Protein AF-0000000072073259 (afdb_homodimer)

Solvent-accessible surface area (backbone atoms only — not comparable to full-atom values): 52292 Å² total; per-residue (Å²): 137,80,74,68,59,47,66,44,43,70,88,57,55,62,65,59,50,74,45,76,79,72,87,56,76,59,46,38,50,50,26,31,32,35,21,51,29,89,56,28,38,50,40,67,50,37,30,49,29,45,74,35,46,39,21,28,41,31,43,58,53,72,82,46,55,69,67,60,49,49,53,36,48,52,26,44,55,52,18,26,63,74,62,72,47,80,62,23,41,28,44,31,45,52,28,70,72,44,51,45,52,46,86,82,47,62,71,33,61,39,49,51,76,38,62,32,31,40,25,38,54,64,85,44,70,56,47,58,53,30,40,11,24,87,48,78,59,52,31,76,69,55,51,65,72,37,63,39,39,39,23,37,54,75,80,67,57,62,42,53,31,31,35,46,28,35,31,64,42,62,55,82,56,28,31,35,24,40,26,68,38,52,20,44,38,48,52,68,34,37,47,49,50,84,73,55,63,78,78,44,60,49,72,29,71,67,39,50,49,45,42,58,44,59,32,33,74,65,62,42,44,31,35,37,38,34,60,28,41,38,46,64,55,56,52,51,50,52,53,52,30,50,76,43,73,37,75,77,42,37,41,26,39,22,40,30,36,72,51,14,57,73,31,35,70,57,28,58,71,70,34,61,25,38,30,44,31,45,58,53,31,46,68,74,36,60,64,48,31,49,47,53,43,52,54,27,52,34,44,52,28,45,65,70,44,33,36,32,28,42,36,64,45,48,62,56,21,27,82,20,87,56,59,43,67,23,22,35,32,30,47,24,47,43,46,54,60,52,42,12,24,41,38,38,51,59,27,20,18,64,10,80,36,30,48,54,48,45,38,52,54,26,45,19,37,34,47,30,57,74,37,38,26,46,65,51,54,33,50,50,43,50,60,69,70,39,84,86,58,56,69,63,57,48,45,32,48,47,42,41,51,48,31,60,75,66,59,29,54,34,34,40,29,55,25,60,72,40,59,59,47,45,52,36,40,42,47,49,52,94,40,49,29,39,28,36,28,44,42,43,79,43,70,49,102,84,51,76,44,76,45,30,66,65,35,36,35,54,37,35,57,35,35,27,42,44,62,38,83,45,65,60,86,37,63,75,51,72,73,60,22,51,51,50,44,48,49,52,52,50,51,49,32,39,75,50,63,62,48,52,70,68,32,32,32,28,37,38,38,68,58,88,95,36,70,45,69,48,79,42,66,39,78,118,136,81,74,71,59,46,66,45,43,71,87,58,56,62,65,59,50,73,44,76,79,70,86,55,75,59,48,37,51,50,25,31,30,35,21,50,30,90,56,27,38,49,42,67,50,38,29,48,29,45,75,34,44,38,20,28,41,31,45,57,54,73,81,48,53,69,68,60,49,49,56,36,49,52,26,44,53,51,18,27,63,74,64,70,46,80,61,22,40,27,44,32,46,53,27,70,72,44,49,46,50,47,87,83,47,61,71,34,62,40,51,50,75,37,63,33,31,40,27,38,54,64,85,47,72,58,47,59,51,31,40,13,24,87,49,77,61,52,32,77,69,52,49,66,72,37,64,39,38,38,26,28,69,75,74,66,68,54,40,53,34,28,33,47,28,36,30,64,42,61,53,81,55,28,30,36,26,37,27,68,40,51,20,45,37,50,52,63,34,34,49,49,50,84,72,56,63,77,80,45,59,48,72,30,71,66,40,51,49,44,42,58,47,58,33,36,74,64,60,42,42,30,35,37,39,34,62,28,42,37,47,62,54,55,51,51,49,53,53,53,31,50,77,43,72,36,77,78,42,38,43,26,39,21,40,30,36,72,50,14,57,74,31,36,70,56,29,57,72,71,35,61,26,38,30,44,32,44,67,53,31,45,69,73,35,58,63,48,30,48,47,54,42,51,55,27,51,35,44,53,28,45,66,70,45,32,36,31,30,41,37,64,44,49,59,52,22,26,81,23,89,57,59,40,68,24,22,35,33,30,46,25,48,43,45,53,61,51,41,13,24,41,40,40,52,61,28,22,18,65,11,80,36,30,49,55,48,44,37,52,53,25,45,19,38,34,47,30,57,74,36,38,27,48,66,51,53,34,51,51,41,52,60,69,70,38,82,86,58,56,68,63,55,49,46,32,49,46,42,41,51,47,29,61,75,65,60,28,55,33,35,40,29,54,26,60,72,38,59,58,48,44,52,35,40,42,47,48,51,95,42,48,30,39,29,38,29,44,42,44,79,42,70,50,102,86,50,76,46,77,46,30,65,64,34,38,35,55,38,36,58,34,36,28,45,45,62,40,82,45,66,60,86,38,62,75,51,73,72,60,23,50,52,50,44,48,49,50,53,51,50,49,33,39,74,52,65,62,49,52,70,67,33,33,30,30,38,38,38,69,58,89,94,38,69,46,68,48,80,44,67,39,78,119

Structure (mmCIF, N/CA/C/O backbone):
data_AF-0000000072073259-model_v1
#
loop_
_entity.id
_entity.type
_entity.pdbx_description
1 polymer 'Pyruvate kinase'
#
loop_
_atom_site.group_PDB
_atom_site.id
_atom_site.type_symbol
_atom_site.label_atom_id
_atom_site.label_alt_id
_atom_site.label_comp_id
_atom_site.label_asym_id
_atom_site.label_entity_id
_atom_site.label_seq_id
_atom_site.pdbx_PDB_ins_code
_atom_site.Cartn_x
_atom_site.Cartn_y
_atom_site.Cartn_z
_atom_site.occupancy
_atom_site.B_iso_or_equiv
_atom_site.auth_seq_id
_atom_site.auth_comp_id
_atom_site.auth_asym_id
_atom_site.auth_atom_id
_atom_site.pdbx_PDB_model_num
ATOM 1 N N . MET A 1 1 ? 2.117 -16.141 29.531 1 21.41 1 MET A N 1
ATOM 2 C CA . MET A 1 1 ? 2.705 -16.469 28.234 1 21.41 1 MET A CA 1
ATOM 3 C C . MET A 1 1 ? 1.992 -15.727 27.109 1 21.41 1 MET A C 1
ATOM 5 O O . MET A 1 1 ? 1.014 -16.234 26.547 1 21.41 1 MET A O 1
ATOM 9 N N . GLN A 1 2 ? 1.869 -14.422 27.219 1 25.77 2 GLN A N 1
ATOM 10 C CA . GLN A 1 2 ? 0.95 -13.469 26.609 1 25.77 2 GLN A CA 1
ATOM 11 C C . GLN A 1 2 ? 1.206 -13.344 25.109 1 25.77 2 GLN A C 1
ATOM 13 O O . GLN A 1 2 ? 2.357 -13.305 24.672 1 25.77 2 GLN A O 1
ATOM 18 N N . GLY A 1 3 ? 0.315 -13.703 24.297 1 29.05 3 GLY A N 1
ATOM 19 C CA . GLY A 1 3 ? 0.125 -13.93 22.875 1 29.05 3 GLY A CA 1
ATOM 20 C C . GLY A 1 3 ? 0.558 -12.75 22.016 1 29.05 3 GLY A C 1
ATOM 21 O O . GLY A 1 3 ? 0.45 -11.602 22.438 1 29.05 3 GLY A O 1
ATOM 22 N N . GLY A 1 4 ? 1.579 -12.898 21.281 1 32.94 4 GLY A N 1
ATOM 23 C CA . GLY A 1 4 ? 2.182 -12.016 20.297 1 32.94 4 GLY A CA 1
ATOM 24 C C . GLY A 1 4 ? 1.158 -11.297 19.438 1 32.94 4 G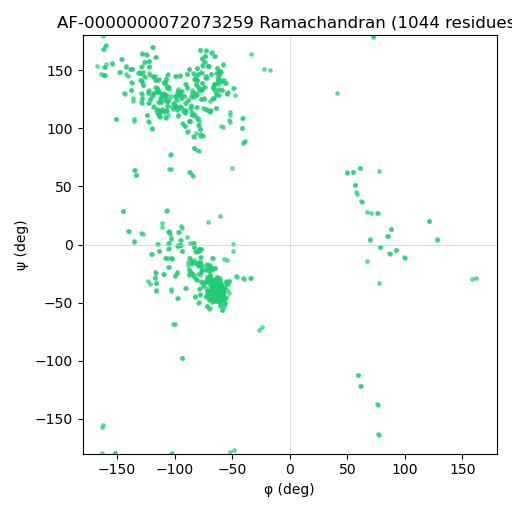LY A C 1
ATOM 25 O O . GLY A 1 4 ? 0.427 -11.93 18.672 1 32.94 4 GLY A O 1
ATOM 26 N N . HIS A 1 5 ? 0.716 -10.18 19.906 1 39.53 5 HIS A N 1
ATOM 27 C CA . HIS A 1 5 ? -0.46 -9.469 19.422 1 39.53 5 HIS A CA 1
ATOM 28 C C . HIS A 1 5 ? -0.196 -8.828 18.062 1 39.53 5 HIS A C 1
ATOM 30 O O . HIS A 1 5 ? 0.921 -8.383 17.781 1 39.53 5 HIS A O 1
ATOM 36 N N . MET A 1 6 ? -0.835 -9.188 17.078 1 45.88 6 MET A N 1
ATOM 37 C CA . MET A 1 6 ? -0.942 -8.672 15.719 1 45.88 6 MET A CA 1
ATOM 38 C C . MET A 1 6 ? -1.198 -7.172 15.719 1 45.88 6 MET A C 1
ATOM 40 O O . MET A 1 6 ? -1.777 -6.637 16.656 1 45.88 6 MET A O 1
ATOM 44 N N . GLU A 1 7 ? -0.39 -6.461 14.781 1 47.84 7 GLU A N 1
ATOM 45 C CA . GLU A 1 7 ? -0.743 -5.062 14.562 1 47.84 7 GLU A CA 1
ATOM 46 C C . GLU A 1 7 ? -2.256 -4.875 14.5 1 47.84 7 GLU A C 1
ATOM 48 O O . GLU A 1 7 ? -2.764 -3.779 14.742 1 47.84 7 GLU A O 1
ATOM 53 N N . VAL A 1 8 ? -2.898 -5.949 14.062 1 46.78 8 VAL A N 1
ATOM 54 C CA . VAL A 1 8 ? -4.359 -5.98 14.047 1 46.78 8 VAL A CA 1
ATOM 55 C C . VAL A 1 8 ? -4.867 -6.852 15.195 1 46.78 8 VAL A C 1
ATOM 57 O O . VAL A 1 8 ? -4.262 -7.879 15.516 1 46.78 8 VAL A O 1
ATOM 60 N N . GLU A 1 9 ? -5.723 -6.25 15.984 1 50.25 9 GLU A N 1
ATOM 61 C CA . GLU A 1 9 ? -6.246 -7.008 17.109 1 50.25 9 GLU A CA 1
ATOM 62 C C . GLU A 1 9 ? -6.742 -8.383 16.688 1 50.25 9 GLU A C 1
ATOM 64 O O . GLU A 1 9 ? -7.074 -8.586 15.516 1 50.25 9 GLU A O 1
ATOM 69 N N . GLU A 1 10 ? -7.332 -9.305 17.453 1 53.38 10 GLU A N 1
ATOM 70 C CA . GLU A 1 10 ? -7.828 -10.672 17.328 1 53.38 10 GLU A CA 1
ATOM 71 C C . GLU A 1 10 ? -8.125 -11.023 15.875 1 53.38 10 GLU A C 1
ATOM 73 O O . GLU A 1 10 ? -8.32 -10.141 15.039 1 53.38 10 GLU A O 1
ATOM 78 N N . PRO A 1 11 ? -8.023 -12.258 15.484 1 50.59 11 PRO A N 1
ATOM 79 C CA . PRO A 1 11 ? -8.266 -12.648 14.094 1 50.59 11 PRO A CA 1
ATOM 80 C C . PRO A 1 11 ? -9.469 -11.93 13.484 1 50.59 11 PRO A C 1
ATOM 82 O O . PRO A 1 11 ? -10.562 -11.961 14.055 1 50.59 11 PRO A O 1
ATOM 85 N N . LEU A 1 12 ? -9.234 -10.898 12.695 1 59.88 12 LEU A N 1
ATOM 86 C CA . LEU A 1 12 ? -10.25 -10.164 11.953 1 59.88 12 LEU A CA 1
ATOM 87 C C . LEU A 1 12 ? -11.273 -11.117 11.344 1 59.88 12 LEU A C 1
ATOM 89 O O . LEU A 1 12 ? -10.914 -12.07 10.656 1 59.88 12 LEU A O 1
ATOM 93 N N . ARG A 1 13 ? -12.438 -11.023 11.969 1 56.06 13 ARG A N 1
ATOM 94 C CA . ARG A 1 13 ? -13.508 -11.797 11.352 1 56.06 13 ARG A CA 1
ATOM 95 C C . ARG A 1 13 ? -13.82 -11.289 9.953 1 56.06 13 ARG A C 1
ATOM 97 O O . ARG A 1 13 ? -14.023 -10.086 9.75 1 56.06 13 ARG A O 1
ATOM 104 N N . LEU A 1 14 ? -13.625 -12.086 8.977 1 60.97 14 LEU A N 1
ATOM 105 C CA . LEU A 1 14 ? -13.961 -11.773 7.594 1 60.97 14 LEU A CA 1
ATOM 106 C C . LEU A 1 14 ? -15.359 -11.18 7.496 1 60.97 14 LEU A C 1
ATOM 108 O O . LEU A 1 14 ? -15.648 -10.391 6.59 1 60.97 14 LEU A O 1
ATOM 112 N N . SER A 1 15 ? -16.172 -11.531 8.406 1 56.19 15 SER A N 1
ATOM 113 C CA . SER A 1 15 ? -17.531 -10.984 8.422 1 56.19 15 SER A CA 1
ATOM 114 C C . SER A 1 15 ? -17.516 -9.477 8.617 1 56.19 15 SER A C 1
ATOM 116 O O . SER A 1 15 ? -18.422 -8.781 8.164 1 56.19 15 SER A O 1
ATOM 118 N N . SER A 1 16 ? -16.469 -9.039 9.289 1 64.62 16 SER A N 1
ATOM 119 C CA . SER A 1 16 ? -16.391 -7.598 9.516 1 64.62 16 SER A CA 1
ATOM 120 C C . SER A 1 16 ? -16.141 -6.844 8.211 1 64.62 16 SER A C 1
ATOM 122 O O . SER A 1 16 ? -16.484 -5.664 8.102 1 64.62 16 SER A O 1
ATOM 124 N N . VAL A 1 17 ? -15.641 -7.594 7.312 1 72.62 17 VAL A N 1
ATOM 125 C CA . VAL A 1 17 ? -15.391 -7.004 6.004 1 72.62 17 VAL A CA 1
ATOM 126 C C . VAL A 1 17 ? -16.703 -6.66 5.324 1 72.62 17 VAL A C 1
ATOM 128 O O . VAL A 1 17 ? -16.812 -5.648 4.625 1 72.62 17 VAL A O 1
ATOM 131 N N . LEU A 1 18 ? -17.672 -7.492 5.652 1 70.44 18 LEU A N 1
ATOM 132 C CA . LEU A 1 18 ? -18.938 -7.332 4.945 1 70.44 18 LEU A CA 1
ATOM 133 C C . LEU A 1 18 ? -19.891 -6.434 5.73 1 70.44 18 LEU A C 1
ATOM 135 O O . LEU A 1 18 ? -20.922 -6.023 5.215 1 70.44 18 LEU A O 1
ATOM 139 N N . THR A 1 19 ? -19.422 -6.094 6.91 1 70 19 THR A N 1
ATOM 140 C CA . THR A 1 19 ? -20.25 -5.195 7.711 1 70 19 THR A CA 1
ATOM 141 C C . THR A 1 19 ? -19.984 -3.74 7.332 1 70 19 THR A C 1
ATOM 143 O O . THR A 1 19 ? -18.844 -3.338 7.137 1 70 19 THR A O 1
ATOM 146 N N . SER A 1 20 ? -21.125 -3.117 7.117 1 67.12 20 SER A N 1
ATOM 147 C CA . SER A 1 20 ? -21 -1.712 6.742 1 67.12 20 SER A CA 1
ATOM 148 C C . SER A 1 20 ? -20.281 -0.91 7.82 1 67.12 20 SER A C 1
ATOM 150 O O . SER A 1 20 ? -20.438 -1.178 9.016 1 67.12 20 SER A O 1
ATOM 152 N N . SER A 1 21 ? -19.5 -0.068 7.336 1 66.19 21 SER A N 1
ATOM 153 C CA . SER A 1 21 ? -18.812 0.822 8.273 1 66.19 21 SER A CA 1
ATOM 154 C C . SER A 1 21 ? -19.797 1.769 8.953 1 66.19 21 SER A C 1
ATOM 156 O O . SER A 1 21 ? -20.734 2.264 8.312 1 66.19 21 SER A O 1
ATOM 158 N N . LYS A 1 22 ? -19.781 1.77 10.266 1 58.62 22 LYS A N 1
ATOM 159 C CA . LYS A 1 22 ? -20.672 2.676 10.992 1 58.62 22 LYS A CA 1
ATOM 160 C C . LYS A 1 22 ? -20.281 4.133 10.75 1 58.62 22 LYS A C 1
ATOM 162 O O . LYS A 1 22 ? -19.094 4.465 10.734 1 58.62 22 LYS A O 1
ATOM 167 N N . PRO A 1 23 ? -21.344 4.902 10.297 1 56.28 23 PRO A N 1
ATOM 168 C CA . PRO A 1 23 ? -21 6.324 10.172 1 56.28 23 PRO A CA 1
ATOM 169 C C . PRO A 1 23 ? -20.391 6.895 11.445 1 56.28 23 PRO A C 1
ATOM 171 O O . PRO A 1 23 ? -20.844 6.594 12.547 1 56.28 23 PRO A O 1
ATOM 174 N N . SER A 1 24 ? -19.078 7.129 11.383 1 58.56 24 SER A N 1
ATOM 175 C CA . SER A 1 24 ? -18.484 7.695 12.586 1 58.56 24 SER A CA 1
ATOM 176 C C . SER A 1 24 ? -18.703 9.203 12.664 1 58.56 24 SER A C 1
ATOM 178 O O . SER A 1 24 ? -18.797 9.875 11.633 1 58.56 24 SER A O 1
ATOM 180 N N . HIS A 1 25 ? -19.203 9.609 13.875 1 61.19 25 HIS A N 1
ATOM 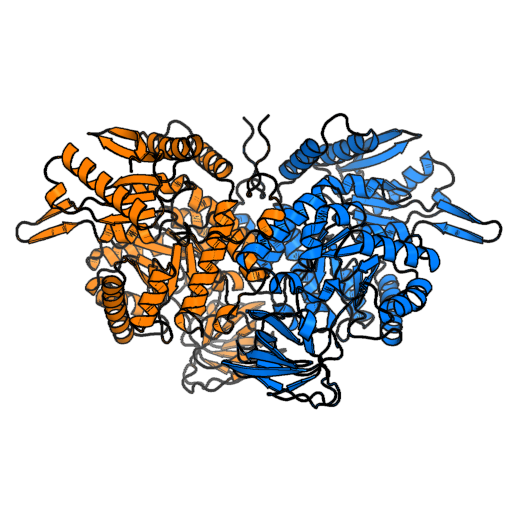181 C CA . HIS A 1 25 ? -19.438 11.016 14.195 1 61.19 25 HIS A CA 1
ATOM 182 C C . HIS A 1 25 ? -18.172 11.844 13.977 1 61.19 25 HIS A C 1
ATOM 184 O O . HIS A 1 25 ? -18.25 13.023 13.641 1 61.19 25 HIS A O 1
ATOM 190 N N . LEU A 1 26 ? -17.094 11.156 14.234 1 67.69 26 LEU A N 1
ATOM 191 C CA . LEU A 1 26 ? -15.805 11.758 13.891 1 67.69 26 LEU A CA 1
ATOM 192 C C . LEU A 1 26 ? -15.133 11 12.75 1 67.69 26 LEU A C 1
ATOM 194 O O . LEU A 1 26 ? -15.125 9.766 12.742 1 67.69 26 LEU A O 1
ATOM 198 N N . PRO A 1 27 ? -14.719 11.742 11.758 1 71.31 27 PRO A N 1
ATOM 199 C CA . PRO A 1 27 ? -14.242 11.07 10.547 1 71.31 27 PRO A CA 1
ATOM 200 C C . PRO A 1 27 ? -13.102 10.094 10.812 1 71.31 27 PRO A C 1
ATOM 202 O O . PRO A 1 27 ? -13.156 8.938 10.383 1 71.31 27 PRO A O 1
ATOM 205 N N . SER A 1 28 ? -12.078 10.461 11.469 1 89.88 28 SER A N 1
ATOM 206 C CA . SER A 1 28 ? -10.953 9.602 11.789 1 89.88 28 SER A CA 1
ATOM 207 C C . SER A 1 28 ? -10.094 10.203 12.898 1 89.88 28 SER A C 1
ATOM 209 O O . SER A 1 28 ? -10.086 11.422 13.094 1 89.88 28 SER A O 1
ATOM 211 N N . LEU A 1 29 ? -9.5 9.391 13.758 1 95.56 29 LEU A N 1
ATOM 212 C CA . LEU A 1 29 ? -8.5 9.883 14.695 1 95.56 29 LEU A CA 1
ATOM 213 C C . LEU A 1 29 ? -7.277 10.422 13.953 1 95.56 29 LEU A C 1
ATOM 215 O O . LEU A 1 29 ? -6.641 11.375 14.406 1 95.56 29 LEU A O 1
ATOM 219 N N . THR A 1 30 ? -6.957 9.773 12.828 1 97.31 30 THR A N 1
ATOM 220 C CA . THR A 1 30 ? -5.863 10.219 11.969 1 97.31 30 THR A CA 1
ATOM 221 C C . THR A 1 30 ? -6.195 11.562 11.328 1 97.31 30 THR A C 1
ATOM 223 O O . THR A 1 30 ? -7.305 11.766 10.828 1 97.31 30 THR A O 1
ATOM 226 N N . LYS A 1 31 ? -5.277 12.414 11.359 1 98.12 31 LYS A N 1
ATOM 227 C CA . LYS A 1 31 ? -5.512 13.766 10.852 1 98.12 31 LYS A CA 1
ATOM 228 C C . LYS A 1 31 ? -5.348 13.82 9.336 1 98.12 31 LYS A C 1
ATOM 230 O O . LYS A 1 31 ? -4.477 13.156 8.773 1 98.12 31 LYS A O 1
ATOM 235 N N . LEU A 1 32 ? -6.203 14.617 8.695 1 98.12 32 LEU A N 1
ATOM 236 C CA . LEU A 1 32 ? -6.129 14.828 7.254 1 98.12 32 LEU A CA 1
ATOM 237 C C . LEU A 1 32 ? -5.676 16.25 6.93 1 98.12 32 LEU A C 1
ATOM 239 O O . LEU A 1 32 ? -6.352 17.219 7.285 1 98.12 32 LEU A O 1
ATOM 243 N N . VAL A 1 33 ? -4.523 16.328 6.312 1 98.69 33 VAL A N 1
ATOM 244 C CA . VAL A 1 33 ? -3.973 17.594 5.848 1 98.69 33 VAL A CA 1
ATOM 245 C C . VAL A 1 33 ? -4.285 17.781 4.363 1 98.69 33 VAL A C 1
ATOM 247 O O . VAL A 1 33 ? -3.857 16.984 3.525 1 98.69 33 VAL A O 1
ATOM 250 N N . GLY A 1 34 ? -5.062 18.781 4.055 1 98.38 34 GLY A N 1
ATOM 251 C CA . GLY A 1 34 ? -5.41 19.062 2.67 1 98.38 34 GLY A CA 1
ATOM 252 C C . GLY A 1 34 ? -4.676 20.25 2.096 1 98.38 34 GLY A C 1
ATOM 253 O O . GLY A 1 34 ? -4.535 21.281 2.762 1 98.38 34 GLY A O 1
ATOM 254 N N . THR A 1 35 ? -4.18 20.125 0.913 1 97.69 35 THR A N 1
ATOM 255 C CA . THR A 1 35 ? -3.555 21.234 0.213 1 97.69 35 THR A CA 1
ATOM 256 C C . THR A 1 35 ? -4.59 22.016 -0.588 1 97.69 35 THR A C 1
ATOM 258 O O . THR A 1 35 ? -5.289 21.453 -1.433 1 97.69 35 THR A O 1
ATOM 261 N N . LEU A 1 36 ? -4.668 23.297 -0.33 1 97.94 36 LEU A N 1
ATOM 262 C CA . LEU A 1 36 ? -5.656 24.125 -1.012 1 97.94 36 LEU A CA 1
ATOM 263 C C . LEU A 1 36 ? -5.078 24.703 -2.295 1 97.94 36 LEU A C 1
ATOM 265 O O . LEU A 1 36 ? -3.912 25.109 -2.33 1 97.94 36 LEU A O 1
ATOM 269 N N . GLY A 1 37 ? -5.922 24.672 -3.303 1 95.75 37 GLY A N 1
ATOM 270 C CA . GLY A 1 37 ? -5.516 25.188 -4.605 1 95.75 37 GLY A CA 1
ATOM 271 C C . GLY A 1 37 ? -6.688 25.453 -5.531 1 95.75 37 GLY A C 1
ATOM 272 O O . GLY A 1 37 ? -7.793 25.75 -5.07 1 95.75 37 GLY A O 1
ATOM 273 N N . PRO A 1 38 ? -6.426 25.453 -6.801 1 94.12 38 PRO A N 1
ATOM 274 C CA . PRO A 1 38 ? -7.406 25.906 -7.789 1 94.12 38 PRO A CA 1
ATOM 275 C C . PRO A 1 38 ? -8.742 25.172 -7.668 1 94.12 38 PRO A C 1
ATOM 277 O O . PRO A 1 38 ? -9.797 25.781 -7.848 1 94.12 38 PRO A O 1
ATOM 280 N N . ASN A 1 39 ? -8.742 23.969 -7.285 1 93.75 39 ASN A N 1
ATOM 281 C CA . ASN A 1 39 ? -9.984 23.203 -7.246 1 93.75 39 ASN A CA 1
ATOM 282 C C . ASN A 1 39 ? -10.484 23.016 -5.82 1 93.75 39 ASN A C 1
ATOM 284 O O . ASN A 1 39 ? -11.414 22.25 -5.574 1 93.75 39 ASN A O 1
ATOM 288 N N . SER A 1 40 ? -9.875 23.734 -4.883 1 97.25 40 SER A N 1
ATOM 289 C CA . SER A 1 40 ? -10.281 23.547 -3.494 1 97.25 40 SER A CA 1
ATOM 290 C C . SER A 1 40 ? -10.211 24.859 -2.715 1 97.25 40 SER A C 1
ATOM 292 O O . SER A 1 40 ? -9.977 24.844 -1.504 1 97.25 40 SER A O 1
ATOM 294 N N . ARG A 1 41 ? -10.391 25.953 -3.379 1 96.75 41 ARG A N 1
ATOM 295 C CA . ARG A 1 41 ? -10.141 27.188 -2.639 1 96.75 41 ARG A CA 1
ATOM 296 C C . ARG A 1 41 ? -11.438 27.984 -2.445 1 96.75 41 ARG A C 1
ATOM 298 O O . ARG A 1 41 ? -11.445 29.016 -1.774 1 96.75 41 ARG A O 1
ATOM 305 N N . SER A 1 42 ? -12.555 27.547 -3.033 1 98.12 42 SER A N 1
ATOM 306 C CA . SER A 1 42 ? -13.812 28.25 -2.789 1 98.12 42 SER A CA 1
ATOM 307 C C . SER A 1 42 ? -14.305 28.016 -1.364 1 98.12 42 SER A C 1
ATOM 309 O O . SER A 1 42 ? -14 26.984 -0.756 1 98.12 42 SER A O 1
ATOM 311 N N . VAL A 1 43 ? -15.086 28.969 -0.846 1 98.56 43 VAL A N 1
ATOM 312 C CA . VAL A 1 43 ? -15.617 28.875 0.511 1 98.56 43 VAL A CA 1
ATOM 313 C C . VAL A 1 43 ? -16.438 27.594 0.645 1 98.56 43 VAL A C 1
ATOM 315 O O . VAL A 1 43 ? -16.297 26.844 1.619 1 98.56 43 VAL A O 1
ATOM 318 N N . GLU A 1 44 ? -17.203 27.312 -0.361 1 98.31 44 GLU A N 1
ATOM 319 C CA . GLU A 1 44 ? -18.078 26.156 -0.343 1 98.31 44 GLU A CA 1
ATOM 320 C C . GLU A 1 44 ? -17.281 24.859 -0.317 1 98.31 44 GLU A C 1
ATOM 322 O O . GLU A 1 44 ? -17.578 23.938 0.454 1 98.31 44 GLU A O 1
ATOM 327 N N . THR A 1 45 ? -16.312 24.781 -1.139 1 98.38 45 THR A N 1
ATOM 328 C CA . THR A 1 45 ? -15.5 23.578 -1.213 1 98.38 45 THR A CA 1
ATOM 329 C C . THR A 1 45 ? -14.703 23.375 0.073 1 98.38 45 THR A C 1
ATOM 331 O O . THR A 1 45 ? -14.594 22.266 0.576 1 98.38 45 THR A O 1
ATOM 334 N N . ILE A 1 46 ? -14.141 24.453 0.582 1 98.69 46 ILE A N 1
ATOM 335 C CA . ILE A 1 46 ? -13.375 24.359 1.821 1 98.69 46 ILE A CA 1
ATOM 336 C C . ILE A 1 46 ? -14.289 23.906 2.959 1 98.69 46 ILE A C 1
ATOM 338 O O . ILE A 1 46 ? -13.898 23.078 3.785 1 98.69 46 ILE A O 1
ATOM 342 N N . GLU A 1 47 ? -15.508 24.484 3.002 1 98.19 47 GLU A N 1
ATOM 343 C CA . GLU A 1 47 ? -16.469 24.078 4.016 1 98.19 47 GLU A CA 1
ATOM 344 C C . GLU A 1 47 ? -16.766 22.578 3.938 1 98.19 47 GLU A C 1
ATOM 346 O O . GLU A 1 47 ? -16.812 21.891 4.961 1 98.19 47 GLU A O 1
ATOM 351 N N . ALA A 1 48 ? -16.891 22.125 2.756 1 97.81 48 ALA A N 1
ATOM 352 C CA . ALA A 1 48 ? -17.156 20.703 2.545 1 97.81 48 ALA A CA 1
ATOM 353 C C . ALA A 1 48 ? -15.953 19.859 2.979 1 97.81 48 ALA A C 1
ATOM 355 O O . ALA A 1 48 ? -16.125 18.766 3.541 1 97.81 48 ALA A O 1
ATOM 356 N N . CYS A 1 49 ? -14.75 20.297 2.705 1 97.94 49 CYS A N 1
ATOM 357 C CA . CYS A 1 49 ? -13.539 19.594 3.121 1 97.94 49 CYS A CA 1
ATOM 358 C C . CYS A 1 49 ? -13.438 19.531 4.641 1 97.94 49 CYS A C 1
ATOM 360 O O . CYS A 1 49 ? -13.062 18.5 5.199 1 97.94 49 CYS A O 1
ATOM 362 N N . LEU A 1 50 ? -13.781 20.672 5.281 1 97.06 50 LEU A N 1
ATOM 363 C CA . LEU A 1 50 ? -13.773 20.703 6.742 1 97.06 50 LEU A CA 1
ATOM 364 C C . LEU A 1 50 ? -14.773 19.719 7.316 1 97.06 50 LEU A C 1
ATOM 366 O O . LEU A 1 50 ? -14.445 18.969 8.25 1 97.06 50 LEU A O 1
ATOM 370 N N . ASN A 1 51 ? -15.898 19.656 6.719 1 95.12 51 ASN A N 1
ATOM 371 C CA . ASN A 1 51 ? -16.938 18.75 7.172 1 95.12 51 ASN A CA 1
ATOM 372 C C . ASN A 1 51 ? -16.562 17.297 6.91 1 95.12 51 ASN A C 1
ATOM 374 O O . ASN A 1 51 ? -16.984 16.391 7.641 1 95.12 51 ASN A O 1
ATOM 378 N N . ALA A 1 52 ? -15.727 17.109 5.91 1 95.44 52 ALA A N 1
ATOM 379 C CA . ALA A 1 52 ? -15.281 15.766 5.551 1 95.44 52 ALA A CA 1
ATOM 380 C C . ALA A 1 52 ? -14.164 15.297 6.469 1 95.44 52 ALA A C 1
ATOM 382 O O . ALA A 1 52 ? -13.844 14.102 6.508 1 95.44 52 ALA A O 1
ATOM 383 N N . GLY A 1 53 ? -13.539 16.25 7.18 1 95.38 53 GLY A N 1
ATOM 384 C CA . GLY A 1 53 ? -12.586 15.812 8.18 1 95.38 53 GLY A CA 1
ATOM 385 C C . GLY A 1 53 ? -11.227 16.484 8.055 1 95.38 53 GLY A C 1
ATOM 386 O O . GLY A 1 53 ? -10.305 16.188 8.812 1 95.38 53 GLY A O 1
ATOM 387 N N . MET A 1 54 ? -11.078 17.453 7.125 1 97.62 54 MET A N 1
ATOM 388 C CA . MET A 1 54 ? -9.812 18.172 7.012 1 97.62 54 MET A CA 1
ATOM 389 C C . MET A 1 54 ? -9.531 18.969 8.273 1 97.62 54 MET A C 1
ATOM 391 O O . MET A 1 54 ? -10.391 19.719 8.75 1 97.62 54 MET A O 1
ATOM 395 N N . SER A 1 55 ? -8.344 18.812 8.805 1 97.12 55 SER A N 1
ATOM 396 C CA . SER A 1 55 ? -8.031 19.484 10.062 1 97.12 55 SER A CA 1
ATOM 397 C C . SER A 1 55 ? -6.902 20.484 9.883 1 97.12 55 SER A C 1
ATOM 399 O O . SER A 1 55 ? -6.723 21.391 10.711 1 97.12 55 SER A O 1
ATOM 401 N N . VAL A 1 56 ? -6.09 20.297 8.891 1 98.62 56 VAL A N 1
ATOM 402 C CA . VAL A 1 56 ? -5 21.219 8.562 1 98.62 56 VAL A CA 1
ATOM 403 C C . VAL A 1 56 ? -5.066 21.578 7.082 1 98.62 56 VAL A C 1
ATOM 405 O O . VAL A 1 56 ? -5.234 20.719 6.223 1 98.62 56 VAL A O 1
ATOM 408 N N . ALA A 1 57 ? -5.004 22.875 6.812 1 98.75 57 ALA A N 1
ATOM 409 C CA . ALA A 1 57 ? -4.934 23.359 5.441 1 98.75 57 ALA A CA 1
ATOM 410 C C . ALA A 1 57 ? -3.504 23.75 5.066 1 98.75 57 ALA A C 1
ATOM 412 O O . ALA A 1 57 ? -2.881 24.578 5.73 1 98.75 57 ALA A O 1
ATOM 413 N N . ARG A 1 58 ? -3.057 23.109 4.066 1 98.31 58 ARG A N 1
ATOM 414 C CA . ARG A 1 58 ? -1.699 23.344 3.588 1 98.31 58 ARG A CA 1
ATOM 415 C C . ARG A 1 58 ? -1.693 24.344 2.436 1 98.31 58 ARG A C 1
ATOM 417 O O . ARG A 1 58 ? -2.5 24.234 1.509 1 98.31 58 ARG A O 1
ATOM 424 N N . PHE A 1 59 ? -0.861 25.328 2.586 1 98 59 PHE A N 1
ATOM 425 C CA . PHE A 1 59 ? -0.615 26.328 1.548 1 98 59 PHE A CA 1
ATOM 426 C C . PHE A 1 59 ? 0.757 26.125 0.916 1 98 59 PHE A C 1
ATOM 428 O O . PHE A 1 59 ? 1.781 26.422 1.527 1 98 59 PHE A O 1
ATOM 435 N N . ASP A 1 60 ? 0.723 25.656 -0.325 1 95 60 ASP A N 1
ATOM 436 C CA . ASP A 1 60 ? 1.945 25.312 -1.044 1 95 60 ASP A CA 1
ATOM 437 C C . ASP A 1 60 ? 2.486 26.516 -1.819 1 95 60 ASP A C 1
ATOM 439 O O . ASP A 1 60 ? 1.92 26.906 -2.842 1 95 60 ASP A O 1
ATOM 443 N N . PHE A 1 61 ? 3.631 27.031 -1.484 1 94.75 61 PHE A N 1
ATOM 444 C CA . PHE A 1 61 ? 4.152 28.266 -2.076 1 94.75 61 PHE A CA 1
ATOM 445 C C . PHE A 1 61 ? 5.078 27.938 -3.244 1 94.75 61 PHE A C 1
ATOM 447 O O . PHE A 1 61 ? 5.648 28.859 -3.852 1 94.75 61 PHE A O 1
ATOM 454 N N . SER A 1 62 ? 5.219 26.688 -3.611 1 84.88 62 SER A N 1
ATOM 455 C CA . SER A 1 62 ? 5.945 26.328 -4.824 1 84.88 62 SER A CA 1
ATOM 456 C C . SER A 1 62 ? 5.148 26.672 -6.074 1 84.88 62 SER A C 1
ATOM 458 O O . SER A 1 62 ? 5.723 26.938 -7.133 1 84.88 62 SER A O 1
ATOM 460 N N . TRP A 1 63 ? 3.93 26.812 -5.988 1 74.12 63 TRP A N 1
ATOM 461 C CA . TRP A 1 63 ? 3.082 26.875 -7.176 1 74.12 63 TRP A CA 1
ATOM 462 C C . TRP A 1 63 ? 2.408 28.234 -7.293 1 74.12 63 TRP A C 1
ATOM 464 O O . TRP A 1 63 ? 2.141 28.719 -8.398 1 74.12 63 TRP A O 1
ATOM 474 N N . LEU A 1 64 ? 2.006 28.734 -6.121 1 82.12 64 LEU A N 1
ATOM 475 C CA . LEU A 1 64 ? 1.156 29.906 -6.129 1 82.12 64 LEU A CA 1
ATOM 476 C C . LEU A 1 64 ? 1.762 31.016 -5.277 1 82.12 64 LEU A C 1
ATOM 478 O O . LEU A 1 64 ? 2.617 30.766 -4.43 1 82.12 64 LEU A O 1
ATOM 482 N N . ASP A 1 65 ? 1.256 32.219 -5.48 1 89.44 65 ASP A N 1
ATOM 483 C CA . ASP A 1 65 ? 1.917 33.344 -4.824 1 89.44 65 ASP A CA 1
ATOM 484 C C . ASP A 1 65 ? 1.13 33.812 -3.6 1 89.44 65 ASP A C 1
ATOM 486 O O . ASP A 1 65 ? 0.089 33.25 -3.273 1 89.44 65 ASP A O 1
ATOM 490 N N . SER A 1 66 ? 1.672 34.844 -2.947 1 94.62 66 SER A N 1
ATOM 491 C CA . SER A 1 66 ? 1.155 35.312 -1.666 1 94.62 66 SER A CA 1
ATOM 492 C C . SER A 1 66 ? -0.255 35.875 -1.812 1 94.62 66 SER A C 1
ATOM 494 O O . SER A 1 66 ? -1.102 35.688 -0.938 1 94.62 66 SER A O 1
ATOM 496 N N . ASP A 1 67 ? -0.5 36.562 -2.871 1 95.69 67 ASP A N 1
ATOM 497 C CA . ASP A 1 67 ? -1.827 37.125 -3.074 1 95.69 67 ASP A CA 1
ATOM 498 C C . ASP A 1 67 ? -2.879 36.031 -3.238 1 95.69 67 ASP A C 1
ATOM 500 O O . ASP A 1 67 ? -3.959 36.094 -2.646 1 95.69 67 ASP A O 1
ATOM 504 N N . TYR A 1 68 ? -2.521 35.125 -4.066 1 95.88 68 TYR A N 1
ATOM 505 C CA . TYR A 1 68 ? -3.404 33.969 -4.258 1 95.88 68 TYR A CA 1
ATOM 506 C C . TYR A 1 68 ? -3.701 33.281 -2.93 1 95.88 68 TYR A C 1
ATOM 508 O O . TYR A 1 68 ? -4.859 33 -2.611 1 95.88 68 TYR A O 1
ATOM 516 N N . HIS A 1 69 ? -2.707 33.062 -2.156 1 97.38 69 HIS A N 1
ATOM 517 C CA . HIS A 1 69 ? -2.834 32.344 -0.901 1 97.38 69 HIS A CA 1
ATOM 518 C C . HIS A 1 69 ? -3.562 33.156 0.15 1 97.38 69 HIS A C 1
ATOM 520 O O . HIS A 1 69 ? -4.27 32.625 1.001 1 97.38 69 HIS A O 1
ATOM 526 N N . GLN A 1 70 ? -3.395 34.5 0.061 1 98 70 GLN A N 1
ATOM 527 C CA . GLN A 1 70 ? -4.125 35.344 0.993 1 98 70 GLN A CA 1
ATOM 528 C C . GLN A 1 70 ? -5.633 35.25 0.766 1 98 70 GLN A C 1
ATOM 530 O O . GLN A 1 70 ? -6.402 35.156 1.723 1 98 70 GLN A O 1
ATOM 535 N N . GLU A 1 71 ? -5.977 35.281 -0.468 1 98.12 71 GLU A N 1
ATOM 536 C CA . GLU A 1 71 ? -7.391 35.125 -0.795 1 98.12 71 GLU A CA 1
ATOM 537 C C . GLU A 1 71 ? -7.91 33.75 -0.328 1 98.12 71 GLU A C 1
ATOM 539 O O . GLU A 1 71 ? -9.008 33.656 0.221 1 98.12 71 GLU A O 1
ATOM 544 N N . THR A 1 72 ? -7.176 32.75 -0.582 1 98.31 72 THR A N 1
ATOM 545 C CA . THR A 1 72 ? -7.543 31.391 -0.165 1 98.31 72 THR A CA 1
ATOM 546 C C . THR A 1 72 ? -7.699 31.312 1.351 1 98.31 72 THR A C 1
ATOM 548 O O . THR A 1 72 ? -8.617 30.656 1.854 1 98.31 72 THR A O 1
ATOM 551 N N . LEU A 1 73 ? -6.801 31.984 2.107 1 98.56 73 LEU A N 1
ATOM 552 C CA . LEU A 1 73 ? -6.855 31.984 3.564 1 98.56 73 LEU A CA 1
ATOM 553 C C . LEU A 1 73 ? -8.109 32.688 4.059 1 98.56 73 LEU A C 1
ATOM 555 O O . LEU A 1 73 ? -8.727 32.25 5.039 1 98.56 73 LEU A O 1
ATOM 559 N N . GLN A 1 74 ? -8.438 33.75 3.428 1 98.44 74 GLN A N 1
ATOM 560 C CA . GLN A 1 74 ? -9.664 34.469 3.787 1 98.44 74 GLN A CA 1
ATOM 561 C C . GLN A 1 74 ? -10.891 33.562 3.58 1 98.44 74 GLN A C 1
ATOM 563 O O . GLN A 1 74 ? -11.789 33.531 4.414 1 98.44 74 GLN A O 1
ATOM 568 N N . ASN A 1 75 ? -10.875 32.875 2.463 1 98.75 75 ASN A N 1
ATOM 569 C CA . ASN A 1 75 ? -11.945 31.906 2.213 1 98.75 75 ASN A CA 1
ATOM 570 C C . ASN A 1 75 ? -11.984 30.828 3.287 1 98.75 75 ASN A C 1
ATOM 572 O O . ASN A 1 75 ? -13.062 30.406 3.709 1 98.75 75 ASN A O 1
ATOM 576 N N . LEU A 1 76 ? -10.852 30.359 3.705 1 98.69 76 LEU A N 1
ATOM 577 C CA . LEU A 1 76 ? -10.773 29.359 4.762 1 98.69 76 LEU A CA 1
ATOM 578 C C . LEU A 1 76 ? -11.375 29.891 6.059 1 98.69 76 LEU A C 1
ATOM 580 O O . LEU A 1 76 ? -12.117 29.188 6.738 1 98.69 76 LEU A O 1
ATOM 584 N N . ARG A 1 77 ? -11 31.125 6.41 1 97.88 77 ARG A N 1
ATOM 585 C CA . ARG A 1 77 ? -11.508 31.719 7.637 1 97.88 77 ARG A CA 1
ATOM 586 C C . ARG A 1 77 ? -13.031 31.828 7.605 1 97.88 77 ARG A C 1
ATOM 588 O O . ARG A 1 77 ? -13.695 31.547 8.602 1 97.88 77 ARG A O 1
ATOM 595 N N . LEU A 1 78 ? -13.523 32.188 6.469 1 98.19 78 LEU A N 1
ATOM 596 C CA . LEU A 1 78 ? -14.977 32.25 6.309 1 98.19 78 LEU A CA 1
ATOM 597 C C . LEU A 1 78 ? -15.586 30.844 6.422 1 98.19 78 LEU A C 1
ATOM 599 O O . LEU A 1 78 ? -16.625 30.672 7.066 1 98.19 78 LEU A O 1
ATOM 603 N N . ALA A 1 79 ? -15 29.906 5.77 1 98.38 79 ALA A N 1
ATOM 604 C CA . ALA A 1 79 ? -15.477 28.531 5.809 1 98.38 79 ALA A CA 1
ATOM 605 C C . ALA A 1 79 ? -15.469 27.984 7.234 1 98.38 79 ALA A C 1
ATOM 607 O O . ALA A 1 79 ? -16.375 27.25 7.629 1 98.38 79 ALA A O 1
ATOM 608 N N . MET A 1 80 ? -14.414 28.297 7.969 1 96.81 80 MET A N 1
ATOM 609 C CA . MET A 1 80 ? -14.32 27.859 9.359 1 96.81 80 MET A CA 1
ATOM 610 C C . MET A 1 80 ? -15.477 28.422 10.18 1 96.81 80 MET A C 1
ATOM 612 O O . MET A 1 80 ? -16.062 27.703 10.992 1 96.81 80 MET A O 1
ATOM 616 N N . LYS A 1 81 ? -15.742 29.641 10 1 95.94 81 LYS A N 1
ATOM 617 C CA . LYS A 1 81 ? -16.859 30.281 10.688 1 95.94 81 LYS A CA 1
ATOM 618 C C . LYS A 1 81 ? -18.188 29.609 10.32 1 95.94 81 LYS A C 1
ATOM 620 O O . LYS A 1 81 ? -18.984 29.312 11.203 1 95.94 81 LYS A O 1
ATOM 625 N N . ASN A 1 82 ? -18.375 29.391 9.062 1 96.5 82 ASN A N 1
ATOM 626 C CA . ASN A 1 82 ? -19.609 28.781 8.578 1 96.5 82 ASN A CA 1
ATOM 627 C C . ASN A 1 82 ? -19.781 27.359 9.133 1 96.5 82 ASN A C 1
ATOM 629 O O . ASN A 1 82 ? -20.891 26.984 9.539 1 96.5 82 ASN A O 1
ATOM 633 N N . ALA A 1 83 ? -18.703 26.625 9.117 1 93.94 83 ALA A N 1
ATOM 634 C CA . ALA A 1 83 ? -18.766 25.219 9.508 1 93.94 83 ALA A CA 1
ATOM 635 C C . ALA A 1 83 ? -18.625 25.062 11.023 1 93.94 83 ALA A C 1
ATOM 637 O O . ALA A 1 83 ? -18.906 23.984 11.57 1 93.94 83 ALA A O 1
ATOM 638 N N . LYS A 1 84 ? -18.172 26.125 11.734 1 90.25 84 LYS A N 1
ATOM 639 C CA . LYS A 1 84 ? -17.891 26.094 13.164 1 90.25 84 LYS A CA 1
ATOM 640 C C . LYS A 1 84 ? -16.844 25.031 13.5 1 90.25 84 LYS A C 1
ATOM 642 O O . LYS A 1 84 ? -17.047 24.219 14.406 1 90.25 84 LYS A O 1
ATOM 647 N N . LYS A 1 85 ? -15.859 24.984 12.711 1 91.62 85 LYS A N 1
ATOM 648 C CA . LYS A 1 85 ? -14.742 24.062 12.883 1 91.62 85 LYS A CA 1
ATOM 649 C C . LYS A 1 85 ? -13.398 24.797 12.812 1 91.62 85 LYS A C 1
ATOM 651 O O . LYS A 1 85 ? -13.242 25.734 12.023 1 91.62 85 LYS A O 1
ATOM 656 N N . LEU A 1 86 ? -12.5 24.344 13.664 1 92.94 86 LEU A N 1
ATOM 657 C CA . LEU A 1 86 ? -11.148 24.891 13.609 1 92.94 86 LEU A CA 1
ATOM 658 C C . LEU A 1 86 ? -10.32 24.172 12.547 1 92.94 86 LEU A C 1
ATOM 660 O O . LEU A 1 86 ? -10.562 23 12.25 1 92.94 86 LEU A O 1
ATOM 664 N N . CYS A 1 87 ? -9.438 24.875 11.953 1 96.81 87 CYS A N 1
ATOM 665 C CA . CYS A 1 87 ? -8.484 24.328 11 1 96.81 87 CYS A CA 1
ATOM 666 C C . CYS A 1 87 ? -7.133 25.031 11.125 1 96.81 87 CYS A C 1
ATOM 668 O O . CYS A 1 87 ? -7.07 26.266 11.227 1 96.81 87 CYS A O 1
ATOM 670 N N . ALA A 1 88 ? -6.109 24.266 11.227 1 97.94 88 ALA A N 1
ATOM 671 C CA . ALA A 1 88 ? -4.773 24.844 11.305 1 97.94 88 ALA A CA 1
ATOM 672 C C . ALA A 1 88 ? -4.254 25.219 9.922 1 97.94 88 ALA A C 1
ATOM 674 O O . ALA A 1 88 ? -4.641 24.609 8.922 1 97.94 88 ALA A O 1
ATOM 675 N N . VAL A 1 89 ? -3.4 26.203 9.914 1 98.5 89 VAL A N 1
ATOM 676 C CA . VAL A 1 89 ? -2.795 26.703 8.68 1 98.5 89 VAL A CA 1
ATOM 677 C C . VAL A 1 89 ? -1.334 26.266 8.617 1 98.5 89 VAL A C 1
ATOM 679 O O . VAL A 1 89 ? -0.548 26.562 9.516 1 98.5 89 VAL A O 1
ATOM 682 N N . MET A 1 90 ? -1 25.562 7.535 1 98.69 90 MET A N 1
ATOM 683 C CA . MET A 1 90 ? 0.365 25.094 7.32 1 98.69 90 MET A CA 1
ATOM 684 C C . MET A 1 90 ? 0.976 25.75 6.086 1 98.69 90 MET A C 1
ATOM 686 O O . MET A 1 90 ? 0.451 25.609 4.98 1 98.69 90 MET A O 1
ATOM 690 N N . LEU A 1 91 ? 2.029 26.531 6.328 1 98.38 91 LEU A N 1
ATOM 691 C CA . LEU A 1 91 ? 2.816 27.094 5.234 1 98.38 91 LEU A CA 1
ATOM 692 C C . LEU A 1 91 ? 3.891 26.109 4.781 1 98.38 91 LEU A C 1
ATOM 694 O O . LEU A 1 91 ? 4.723 25.688 5.582 1 98.38 91 LEU A O 1
ATOM 698 N N . ASP A 1 92 ? 3.855 25.688 3.525 1 97.19 92 ASP A N 1
ATOM 699 C CA . ASP A 1 92 ? 4.848 24.797 2.959 1 97.19 92 ASP A CA 1
ATOM 700 C C . ASP A 1 92 ? 5.898 25.562 2.156 1 97.19 92 ASP A C 1
ATOM 702 O O . ASP A 1 92 ? 5.578 26.172 1.132 1 97.19 92 ASP A O 1
ATOM 706 N N . THR A 1 93 ? 7.121 25.469 2.555 1 96.88 93 THR A N 1
ATOM 707 C CA . THR A 1 93 ? 8.195 26.219 1.909 1 96.88 93 THR A CA 1
ATOM 708 C C . THR A 1 93 ? 8.578 25.578 0.581 1 96.88 93 THR A C 1
ATOM 710 O O . THR A 1 93 ? 8.273 24.406 0.341 1 96.88 93 THR A O 1
ATOM 713 N N . VAL A 1 94 ? 9.172 26.297 -0.215 1 92.31 94 VAL A N 1
ATOM 714 C CA . VAL A 1 94 ? 9.641 25.812 -1.509 1 92.31 94 VAL A CA 1
ATOM 715 C C . VAL A 1 94 ? 10.938 25.016 -1.33 1 92.31 94 VAL A C 1
ATOM 717 O O . VAL A 1 94 ? 11.047 23.891 -1.797 1 92.31 94 VAL A O 1
ATOM 720 N N . GLY A 1 95 ? 11.852 25.562 -0.647 1 90.88 95 GLY A N 1
ATOM 721 C CA . GLY A 1 95 ? 13.156 24.938 -0.469 1 90.88 95 GLY A CA 1
ATOM 722 C C . GLY A 1 95 ? 14.055 25.078 -1.683 1 90.88 95 GLY A C 1
ATOM 723 O O . GLY A 1 95 ? 13.852 25.969 -2.516 1 90.88 95 GLY A O 1
ATOM 724 N N . PRO A 1 96 ? 15.102 24.281 -1.737 1 87.88 96 PRO A N 1
ATOM 725 C CA . PRO A 1 96 ? 16.094 24.406 -2.811 1 87.88 96 PRO A CA 1
ATOM 726 C C . PRO A 1 96 ? 15.688 23.641 -4.074 1 87.88 96 PRO A C 1
ATOM 728 O O . PRO A 1 96 ? 16.469 22.859 -4.605 1 87.88 96 PRO A O 1
ATOM 731 N N . GLU A 1 97 ? 14.57 23.969 -4.656 1 84 97 GLU A N 1
ATOM 732 C CA . GLU A 1 97 ? 14.125 23.359 -5.906 1 84 97 GLU A CA 1
ATOM 733 C C . GLU A 1 97 ? 14.891 23.922 -7.102 1 84 97 GLU A C 1
ATOM 735 O O . GLU A 1 97 ? 15.297 25.078 -7.094 1 84 97 GLU A O 1
ATOM 740 N N . ILE A 1 98 ? 15.062 23.031 -8.086 1 84 98 ILE A N 1
ATOM 741 C CA . ILE A 1 98 ? 15.781 23.453 -9.281 1 84 98 ILE A CA 1
ATOM 742 C C . ILE A 1 98 ? 14.867 23.312 -10.5 1 84 98 ILE A C 1
ATOM 744 O O . ILE A 1 98 ? 14.82 22.266 -11.133 1 84 98 ILE A O 1
ATOM 748 N N . PRO A 1 99 ? 14.312 24.344 -10.906 1 84.94 99 PRO A N 1
ATOM 749 C CA . PRO A 1 99 ? 13.43 24.281 -12.07 1 84.94 99 PRO A CA 1
ATOM 750 C C . PRO A 1 99 ? 14.195 24.312 -13.391 1 84.94 99 PRO A C 1
ATOM 752 O O . PRO A 1 99 ? 15.227 24.984 -13.5 1 84.94 99 PRO A O 1
ATOM 755 N N . ILE A 1 100 ? 13.68 23.578 -14.328 1 88.31 100 ILE A N 1
ATOM 756 C CA . ILE A 1 100 ? 14.141 23.719 -15.703 1 88.31 100 ILE A CA 1
ATOM 757 C C . ILE A 1 100 ? 13.57 25.016 -16.297 1 88.31 100 ILE A C 1
ATOM 759 O O . ILE A 1 100 ? 12.391 25.312 -16.109 1 88.31 100 ILE A O 1
ATOM 763 N N . CYS A 1 101 ? 14.453 25.672 -16.953 1 88.31 101 CYS A N 1
ATOM 764 C CA . CYS A 1 101 ? 14.031 26.938 -17.531 1 88.31 101 CYS A CA 1
ATOM 765 C C . CYS A 1 101 ? 13.273 26.703 -18.844 1 88.31 101 CYS A C 1
ATOM 767 O O . CYS A 1 101 ? 13.852 26.797 -19.922 1 88.31 101 CYS A O 1
ATOM 769 N N . ASN A 1 102 ? 11.992 26.375 -18.672 1 84.25 102 ASN A N 1
ATOM 770 C CA . ASN A 1 102 ? 11.117 26.203 -19.844 1 84.25 102 ASN A CA 1
ATOM 771 C C . ASN A 1 102 ? 10.195 27.391 -20.031 1 84.25 102 ASN A C 1
ATOM 773 O O . ASN A 1 102 ? 8.984 27.297 -19.828 1 84.25 102 ASN A O 1
ATOM 777 N N . GLN A 1 103 ? 10.711 28.484 -20.547 1 75.12 103 GLN A N 1
ATOM 778 C CA . GLN A 1 103 ? 10.008 29.75 -20.641 1 75.12 103 GLN A CA 1
ATOM 779 C C . GLN A 1 103 ? 8.875 29.688 -21.672 1 75.12 103 GLN A C 1
ATOM 781 O O . GLN A 1 103 ? 7.859 30.359 -21.531 1 75.12 103 GLN A O 1
ATOM 786 N N . ASN A 1 104 ? 9.023 28.859 -22.688 1 76.12 104 ASN A N 1
ATOM 787 C CA . ASN A 1 104 ? 8.023 28.844 -23.75 1 76.12 104 ASN A CA 1
ATOM 788 C C . ASN A 1 104 ? 6.883 27.891 -23.406 1 76.12 104 ASN A C 1
ATOM 790 O O . ASN A 1 104 ? 5.828 27.922 -24.047 1 76.12 104 ASN A O 1
ATOM 794 N N . GLY A 1 105 ? 7.059 27.078 -22.391 1 77.75 105 GLY A N 1
ATOM 795 C CA . GLY A 1 105 ? 6.004 26.203 -21.922 1 77.75 105 GLY A CA 1
ATOM 796 C C . GLY A 1 105 ? 5.684 25.078 -22.875 1 77.75 105 GLY A C 1
ATOM 797 O O . GLY A 1 105 ? 4.727 24.328 -22.672 1 77.75 105 GLY A O 1
ATOM 798 N N . LYS A 1 106 ? 6.418 24.953 -23.938 1 82.75 106 LYS A N 1
ATOM 799 C CA . LYS A 1 106 ? 6.16 23.938 -24.953 1 82.75 106 LYS A CA 1
ATOM 800 C C . LYS A 1 106 ? 6.547 22.547 -24.438 1 82.75 106 LYS A C 1
ATOM 802 O O . LYS A 1 106 ? 7.488 22.406 -23.656 1 82.75 106 LYS A O 1
ATOM 807 N N . PRO A 1 107 ? 5.734 21.609 -24.906 1 88.06 107 PRO A N 1
ATOM 808 C CA . PRO A 1 107 ? 6.082 20.234 -24.516 1 88.06 107 PRO A CA 1
ATOM 809 C C . PRO A 1 107 ? 7.41 19.766 -25.109 1 88.06 107 PRO A C 1
ATOM 811 O O . PRO A 1 107 ? 7.73 20.109 -26.25 1 88.06 107 PRO A O 1
ATOM 814 N N . ILE A 1 108 ? 8.164 19.109 -24.344 1 90.31 108 ILE A N 1
ATOM 815 C CA . ILE A 1 108 ? 9.438 18.531 -24.75 1 90.31 108 ILE A CA 1
ATOM 816 C C . ILE A 1 108 ? 9.312 17.016 -24.797 1 90.31 108 ILE A C 1
ATOM 818 O O . ILE A 1 108 ? 9.102 16.359 -23.766 1 90.31 108 ILE A O 1
ATOM 822 N N . GLU A 1 109 ? 9.438 16.5 -25.953 1 91.38 109 GLU A N 1
ATOM 823 C CA . GLU A 1 109 ? 9.352 15.055 -26.109 1 91.38 109 GLU A CA 1
ATOM 824 C C . GLU A 1 109 ? 10.727 14.398 -25.984 1 91.38 109 GLU A C 1
ATOM 826 O O . GLU A 1 109 ? 11.656 14.75 -26.719 1 91.38 109 GLU A O 1
ATOM 831 N N . LEU A 1 110 ? 10.844 13.508 -25.062 1 92.12 110 LEU A N 1
ATOM 832 C CA . LEU A 1 110 ? 12.078 12.766 -24.828 1 92.12 110 LEU A CA 1
ATOM 833 C C . LEU A 1 110 ? 11.898 11.281 -25.109 1 92.12 110 LEU A C 1
ATOM 835 O O . LEU A 1 110 ? 10.891 10.688 -24.734 1 92.12 110 LEU A O 1
ATOM 839 N N . LYS A 1 111 ? 12.812 10.719 -25.844 1 92.19 111 LYS A N 1
ATOM 840 C CA . LYS A 1 111 ? 12.742 9.312 -26.234 1 92.19 111 LYS A CA 1
ATOM 841 C C . LYS A 1 111 ? 13.797 8.492 -25.5 1 92.19 111 LYS A C 1
ATOM 843 O O . LYS A 1 111 ? 14.953 8.898 -25.406 1 92.19 111 LYS A O 1
ATOM 848 N N . ALA A 1 112 ? 13.352 7.348 -25.094 1 89.31 112 ALA A N 1
ATOM 849 C CA . ALA A 1 112 ? 14.266 6.441 -24.406 1 89.31 112 ALA A CA 1
ATOM 850 C C . ALA A 1 112 ? 15.5 6.16 -25.266 1 89.31 112 ALA A C 1
ATOM 852 O O . ALA A 1 112 ? 15.398 5.984 -26.484 1 89.31 112 ALA A O 1
ATOM 853 N N . ASP A 1 113 ? 16.672 6.133 -24.609 1 92.88 113 ASP A N 1
ATOM 854 C CA . ASP A 1 113 ? 17.969 5.762 -25.172 1 92.88 113 ASP A CA 1
ATOM 855 C C . ASP A 1 113 ? 18.562 6.91 -25.984 1 92.88 113 ASP A C 1
ATOM 857 O O . ASP A 1 113 ? 19.703 6.816 -26.453 1 92.88 113 ASP A O 1
ATOM 861 N N . ASP A 1 114 ? 17.844 8.039 -26.125 1 96.06 114 ASP A N 1
ATOM 862 C CA . ASP A 1 114 ? 18.422 9.242 -26.703 1 96.06 114 ASP A CA 1
ATOM 863 C C . ASP A 1 114 ? 19.297 9.969 -25.688 1 96.06 114 ASP A C 1
ATOM 865 O O . ASP A 1 114 ? 19.297 9.641 -24.5 1 96.06 114 ASP A O 1
ATOM 869 N N . HIS A 1 115 ? 20.078 10.938 -26.234 1 97 115 HIS A N 1
ATOM 870 C CA . HIS A 1 115 ? 20.938 11.734 -25.375 1 97 115 HIS A CA 1
ATOM 871 C C . HIS A 1 115 ? 20.391 13.141 -25.188 1 97 115 HIS A C 1
ATOM 873 O O . HIS A 1 115 ? 19.734 13.688 -26.078 1 97 115 HIS A O 1
ATOM 879 N N . ILE A 1 116 ? 20.625 13.672 -24.031 1 96.62 116 ILE A N 1
ATOM 880 C CA . ILE A 1 116 ? 20.188 15.031 -23.734 1 96.62 116 ILE A CA 1
ATOM 881 C C . ILE A 1 116 ? 21.266 15.727 -22.875 1 96.62 116 ILE A C 1
ATOM 883 O O . ILE A 1 116 ? 21.984 15.07 -22.125 1 96.62 116 ILE A O 1
ATOM 887 N N . THR A 1 117 ? 21.391 17 -23.094 1 96.44 117 THR A N 1
ATOM 888 C CA . THR A 1 117 ? 22.359 17.797 -22.344 1 96.44 117 THR A CA 1
ATOM 889 C C . THR A 1 117 ? 21.641 18.781 -21.422 1 96.44 117 THR A C 1
ATOM 891 O O . THR A 1 117 ? 20.828 19.578 -21.875 1 96.44 117 THR A O 1
ATOM 894 N N . ILE A 1 118 ? 21.953 18.703 -20.141 1 95.19 118 ILE A N 1
ATOM 895 C CA . ILE A 1 118 ? 21.516 19.719 -19.188 1 95.19 118 ILE A CA 1
ATOM 896 C C . ILE A 1 118 ? 22.609 20.781 -19.031 1 95.19 118 ILE A C 1
ATOM 898 O O . ILE A 1 118 ? 23.766 20.453 -18.75 1 95.19 118 ILE A O 1
ATOM 902 N N . THR A 1 119 ? 22.188 21.984 -19.234 1 93.62 119 THR A N 1
ATOM 903 C CA . THR A 1 119 ? 23.203 23.031 -19.25 1 93.62 119 THR A CA 1
ATOM 904 C C . THR A 1 119 ? 22.812 24.172 -18.312 1 93.62 119 THR A C 1
ATOM 906 O O . THR A 1 119 ? 21.625 24.438 -18.109 1 93.62 119 THR A O 1
ATOM 909 N N . SER A 1 120 ? 23.828 24.812 -17.703 1 90.94 120 SER A N 1
ATOM 910 C CA . SER A 1 120 ? 23.578 25.984 -16.875 1 90.94 120 SER A CA 1
ATOM 911 C C . SER A 1 120 ? 23.484 27.25 -17.734 1 90.94 120 SER A C 1
ATOM 913 O O . SER A 1 120 ? 23.266 28.344 -17.203 1 90.94 120 SER A O 1
ATOM 915 N N . ASP A 1 121 ? 23.609 27.094 -19.016 1 89.31 121 ASP A N 1
ATOM 916 C CA . ASP A 1 121 ? 23.391 28.203 -19.938 1 89.31 121 ASP A CA 1
ATOM 917 C C . ASP A 1 121 ? 21.906 28.469 -20.141 1 89.31 121 ASP A C 1
ATOM 919 O O . ASP A 1 121 ? 21.281 27.875 -21.031 1 89.31 121 ASP A O 1
ATOM 923 N N . VAL A 1 122 ? 21.359 29.453 -19.469 1 89 122 VAL A N 1
ATOM 924 C CA . VAL A 1 122 ? 19.922 29.688 -19.422 1 89 122 VAL A CA 1
ATOM 925 C C . VAL A 1 122 ? 19.484 30.406 -20.688 1 89 122 VAL A C 1
ATOM 927 O O . VAL A 1 122 ? 18.281 30.562 -20.938 1 89 122 VAL A O 1
ATOM 930 N N . SER A 1 123 ? 20.438 30.766 -21.5 1 87.44 123 SER A N 1
ATOM 931 C CA . SER A 1 123 ? 20.109 31.422 -22.766 1 87.44 123 SER A CA 1
ATOM 932 C C . SER A 1 123 ? 19.641 30.422 -23.812 1 87.44 123 SER A C 1
ATOM 934 O O . SER A 1 123 ? 19 30.812 -24.797 1 87.44 123 SER A O 1
ATOM 936 N N . ARG A 1 124 ? 19.875 29.25 -23.562 1 87.75 124 ARG A N 1
ATOM 937 C CA . ARG A 1 124 ? 19.484 28.203 -24.5 1 87.75 124 ARG A CA 1
ATOM 938 C C . ARG A 1 124 ? 18 27.859 -24.344 1 87.75 124 ARG A C 1
ATOM 940 O O . ARG A 1 124 ? 17.5 27.812 -23.219 1 87.75 124 ARG A O 1
ATOM 947 N N . GLU A 1 125 ? 17.375 27.625 -25.438 1 88.38 125 GLU A N 1
ATOM 948 C CA . GLU A 1 125 ? 15.992 27.188 -25.391 1 88.38 125 GLU A CA 1
ATOM 949 C C . GLU A 1 125 ? 15.891 25.688 -25.125 1 88.38 125 GLU A C 1
ATOM 951 O O . GLU A 1 125 ? 16.672 24.906 -25.656 1 88.38 125 GLU A O 1
ATOM 956 N N . PRO A 1 126 ? 14.969 25.344 -24.281 1 91.94 126 PRO A N 1
ATOM 957 C CA . PRO A 1 126 ? 14.805 23.922 -23.984 1 91.94 126 PRO A CA 1
ATOM 958 C C . PRO A 1 126 ? 14.391 23.125 -25.219 1 91.94 126 PRO A C 1
ATOM 960 O O . PRO A 1 126 ? 13.602 23.594 -26.031 1 91.94 126 PRO A O 1
ATOM 963 N N . SER A 1 127 ? 14.922 22 -25.406 1 90.94 127 SER A N 1
ATOM 964 C CA . SER A 1 127 ? 14.625 21.062 -26.5 1 90.94 127 SER A CA 1
ATOM 965 C C . SER A 1 127 ? 14.891 19.625 -26.062 1 90.94 127 SER A C 1
ATOM 967 O O . SER A 1 127 ? 15.258 19.375 -24.922 1 90.94 127 SER A O 1
ATOM 969 N N . ALA A 1 128 ? 14.633 18.766 -27.062 1 92.31 128 ALA A N 1
ATOM 970 C CA . ALA A 1 128 ? 14.883 17.359 -26.797 1 92.31 128 ALA A CA 1
ATOM 971 C C . ALA A 1 128 ? 16.375 17.094 -26.625 1 92.31 128 ALA A C 1
ATOM 973 O O . ALA A 1 128 ? 16.766 16.031 -26.109 1 92.31 128 ALA A O 1
ATOM 974 N N . GLU A 1 129 ? 17.172 18.109 -26.984 1 93.44 129 GLU A N 1
ATOM 975 C CA . GLU A 1 129 ? 18.609 17.906 -26.922 1 93.44 129 GLU A CA 1
ATOM 976 C C . GLU A 1 129 ? 19.25 18.703 -25.781 1 93.44 129 GLU A C 1
ATOM 978 O O . GLU A 1 129 ? 20.328 18.359 -25.312 1 93.44 129 GLU A O 1
ATOM 983 N N . PHE A 1 130 ? 18.531 19.797 -25.422 1 93 130 PHE A N 1
ATOM 984 C CA . PHE A 1 130 ? 19.109 20.688 -24.422 1 93 130 PHE A CA 1
ATOM 985 C C . PHE A 1 130 ? 18.062 21.141 -23.422 1 93 130 PHE A C 1
ATOM 987 O O . PHE A 1 130 ? 16.953 21.516 -23.797 1 93 130 PHE A O 1
ATOM 994 N N . LEU A 1 131 ? 18.438 21.047 -22.125 1 93.81 131 LEU A N 1
ATOM 995 C CA . LEU A 1 131 ? 17.594 21.562 -21.062 1 93.81 131 LEU A CA 1
ATOM 996 C C . LEU A 1 131 ? 18.359 22.562 -20.203 1 93.81 131 LEU A C 1
ATOM 998 O O . LEU A 1 131 ? 19.312 22.188 -19.5 1 93.81 131 LEU A O 1
ATOM 1002 N N . PRO A 1 132 ? 18.016 23.781 -20.25 1 93.25 132 PRO A N 1
ATOM 1003 C CA . PRO A 1 132 ? 18.672 24.797 -19.422 1 93.25 132 PRO A CA 1
ATOM 1004 C C . PRO A 1 132 ? 18.188 24.797 -17.984 1 93.25 132 PRO A C 1
ATOM 1006 O O . PRO A 1 132 ? 16.984 24.688 -17.734 1 93.25 132 PRO A O 1
ATOM 1009 N N . VAL A 1 133 ? 19.094 24.875 -17.078 1 90.56 133 VAL A N 1
ATOM 1010 C CA . VAL A 1 133 ? 18.781 24.969 -15.664 1 90.56 133 VAL A CA 1
ATOM 1011 C C . VAL A 1 133 ? 19.516 26.156 -15.047 1 90.56 133 VAL A C 1
ATOM 1013 O O . VAL A 1 133 ? 20.672 26.438 -15.414 1 90.56 133 VAL A O 1
ATOM 1016 N N . ASP A 1 134 ? 18.812 26.828 -14.156 1 82.5 134 ASP A N 1
ATOM 1017 C CA . ASP A 1 134 ? 19.422 27.984 -13.5 1 82.5 134 ASP A CA 1
ATOM 1018 C C . ASP A 1 134 ? 20.203 27.562 -12.258 1 82.5 134 ASP A C 1
ATOM 1020 O O . ASP A 1 134 ? 19.875 27.984 -11.141 1 82.5 134 ASP A O 1
ATOM 1024 N N . TYR A 1 135 ? 21.156 26.812 -12.391 1 85.31 135 TYR A N 1
ATOM 1025 C CA . TYR A 1 135 ? 22.047 26.344 -11.344 1 85.31 135 TYR A CA 1
ATOM 1026 C C . TYR A 1 135 ? 23.438 26.047 -11.906 1 85.31 135 TYR A C 1
ATOM 1028 O O . TYR A 1 135 ? 23.656 24.984 -12.5 1 85.31 135 TYR A O 1
ATOM 1036 N N . SER A 1 136 ? 24.344 26.844 -11.602 1 81.81 136 SER A N 1
ATOM 1037 C CA . SER A 1 136 ? 25.656 26.781 -12.211 1 81.81 136 SER A CA 1
ATOM 1038 C C . SER A 1 136 ? 26.5 25.656 -11.617 1 81.81 136 SER A C 1
ATOM 1040 O O . SER A 1 136 ? 27.469 25.203 -12.227 1 81.81 136 SER A O 1
ATOM 1042 N N . GLY A 1 137 ? 26.141 25.125 -10.539 1 82.44 137 GLY A N 1
ATOM 1043 C CA . GLY A 1 137 ? 26.984 24.141 -9.867 1 82.44 137 GLY A CA 1
ATOM 1044 C C . GLY A 1 137 ? 26.625 22.719 -10.219 1 82.44 137 GLY A C 1
ATOM 1045 O O . GLY A 1 137 ? 27.219 21.781 -9.68 1 82.44 137 GLY A O 1
ATOM 1046 N N . LEU A 1 138 ? 25.891 22.453 -11.234 1 86.31 138 LEU A N 1
ATOM 1047 C CA . LEU A 1 138 ? 25.359 21.125 -11.5 1 86.31 138 LEU A CA 1
ATOM 1048 C C . LEU A 1 138 ? 26.453 20.188 -11.984 1 86.31 138 LEU A C 1
ATOM 1050 O O . LEU A 1 138 ? 26.531 19.047 -11.523 1 86.31 138 LEU A O 1
ATOM 1054 N N . SER A 1 139 ? 27.266 20.672 -12.883 1 88.44 139 SER A N 1
ATOM 1055 C CA . SER A 1 139 ? 28.312 19.828 -13.469 1 88.44 139 SER A CA 1
ATOM 1056 C C . SER A 1 139 ? 29.391 19.5 -12.438 1 88.44 139 SER A C 1
ATOM 1058 O O . SER A 1 139 ? 30.125 18.531 -12.609 1 88.44 139 SER A O 1
ATOM 1060 N N . LYS A 1 140 ? 29.438 20.234 -11.414 1 87.06 140 LYS A N 1
ATOM 1061 C CA . LYS A 1 140 ? 30.453 20 -10.383 1 87.06 140 LYS A CA 1
ATOM 1062 C C . LYS A 1 140 ? 29.984 18.953 -9.375 1 87.06 140 LYS A C 1
ATOM 1064 O O . LYS A 1 140 ? 30.797 18.297 -8.734 1 87.06 140 LYS A O 1
ATOM 1069 N N . ILE A 1 141 ? 28.703 18.844 -9.312 1 85.19 141 ILE A N 1
ATOM 1070 C CA . ILE A 1 141 ? 28.172 17.984 -8.266 1 85.19 141 ILE A CA 1
ATOM 1071 C C . ILE A 1 141 ? 27.859 16.609 -8.836 1 85.19 141 ILE A C 1
ATOM 1073 O O . ILE A 1 141 ? 27.875 15.609 -8.109 1 85.19 141 ILE A O 1
ATOM 1077 N N . LEU A 1 142 ? 27.641 16.547 -10.102 1 89.12 142 LEU A N 1
ATOM 1078 C CA . LEU A 1 142 ? 27.219 15.281 -10.711 1 89.12 142 LEU A CA 1
ATOM 1079 C C . LEU A 1 142 ? 28.422 14.523 -11.273 1 89.12 142 LEU A C 1
ATOM 1081 O O . LEU A 1 142 ? 29.422 15.133 -11.648 1 89.12 142 LEU A O 1
ATOM 1085 N N . LYS A 1 143 ? 28.297 13.281 -11.172 1 89.69 143 LYS A N 1
ATOM 1086 C CA . LYS A 1 143 ? 29.328 12.406 -11.734 1 89.69 143 LYS A CA 1
ATOM 1087 C C . LYS A 1 143 ? 28.703 11.344 -12.633 1 89.69 143 LYS A C 1
ATOM 1089 O O . LYS A 1 143 ? 27.5 11.133 -12.609 1 89.69 143 LYS A O 1
ATOM 1094 N N . LYS A 1 144 ? 29.594 10.742 -13.406 1 93.06 144 LYS A N 1
ATOM 1095 C CA . LYS A 1 144 ? 29.156 9.656 -14.281 1 93.06 144 LYS A CA 1
ATOM 1096 C C . LYS A 1 144 ? 28.438 8.562 -13.492 1 93.06 144 LYS A C 1
ATOM 1098 O O . LYS A 1 144 ? 28.922 8.141 -12.438 1 93.06 144 LYS A O 1
ATOM 1103 N N . GLY A 1 145 ? 27.312 8.188 -13.945 1 89 145 GLY A N 1
ATOM 1104 C CA . GLY A 1 145 ? 26.562 7.129 -13.289 1 89 145 GLY A CA 1
ATOM 1105 C C . GLY A 1 145 ? 25.453 7.645 -12.391 1 89 145 GLY A C 1
ATOM 1106 O O . GLY A 1 145 ? 24.547 6.902 -12.031 1 89 145 GLY A O 1
ATOM 1107 N N . ASP A 1 146 ? 25.453 8.992 -12.117 1 88.56 146 ASP A N 1
ATOM 1108 C CA . ASP A 1 146 ? 24.422 9.586 -11.289 1 88.56 146 ASP A CA 1
ATOM 1109 C C . ASP A 1 146 ? 23.078 9.617 -12.023 1 88.56 146 ASP A C 1
ATOM 1111 O O . ASP A 1 146 ? 23.031 9.547 -13.25 1 88.56 146 ASP A O 1
ATOM 1115 N N . THR A 1 147 ? 22.078 9.617 -11.219 1 86.94 147 THR A N 1
ATOM 1116 C CA . THR A 1 147 ? 20.734 9.68 -11.773 1 86.94 147 THR A CA 1
ATOM 1117 C C . THR A 1 147 ? 20.125 11.062 -11.555 1 86.94 147 THR A C 1
ATOM 1119 O O . THR A 1 147 ? 20.281 11.656 -10.492 1 86.94 147 THR A O 1
ATOM 1122 N N . VAL A 1 148 ? 19.516 11.57 -12.602 1 89.62 148 VAL A N 1
ATOM 1123 C CA . VAL A 1 148 ? 18.766 12.82 -12.555 1 89.62 148 VAL A CA 1
ATOM 1124 C C . VAL A 1 148 ? 17.297 12.555 -12.914 1 89.62 148 VAL A C 1
ATOM 1126 O O . VAL A 1 148 ? 17.016 11.844 -13.883 1 89.62 148 VAL A O 1
ATOM 1129 N N . PHE A 1 149 ? 16.422 13.055 -12.086 1 88.44 149 PHE A N 1
ATOM 1130 C CA . PHE A 1 149 ? 15 12.898 -12.352 1 88.44 149 PHE A CA 1
ATOM 1131 C C . PHE A 1 149 ? 14.367 14.227 -12.75 1 88.44 149 PHE A C 1
ATOM 1133 O O . PHE A 1 149 ? 14.625 15.25 -12.117 1 88.44 149 PHE A O 1
ATOM 1140 N N . LEU A 1 150 ? 13.656 14.18 -13.867 1 88.12 150 LEU A N 1
ATOM 1141 C CA . LEU A 1 150 ? 12.898 15.352 -14.305 1 88.12 150 LEU A CA 1
ATOM 1142 C C . LEU A 1 150 ? 11.406 15.055 -14.32 1 88.12 150 LEU A C 1
ATOM 1144 O O . LEU A 1 150 ? 10.984 13.984 -14.758 1 88.12 150 LEU A O 1
ATOM 1148 N N . GLY A 1 151 ? 10.594 15.883 -13.859 1 81.56 151 GLY A N 1
ATOM 1149 C CA . GLY A 1 151 ? 9.156 15.68 -13.938 1 81.56 151 GLY A CA 1
ATOM 1150 C C . GLY A 1 151 ? 8.367 16.922 -13.594 1 81.56 151 GLY A C 1
ATOM 1151 O O . GLY A 1 151 ? 8.922 17.906 -13.102 1 81.56 151 GLY A O 1
ATOM 1152 N N . GLN A 1 152 ? 7.121 16.734 -14.32 1 65.12 152 GLN A N 1
ATOM 1153 C CA . GLN A 1 152 ? 6.141 17.734 -13.93 1 65.12 152 GLN A CA 1
ATOM 1154 C C . GLN A 1 152 ? 5.66 17.516 -12.5 1 65.12 152 GLN A C 1
ATOM 1156 O O . GLN A 1 152 ? 5.176 16.422 -12.164 1 65.12 152 GLN A O 1
ATOM 1161 N N . TYR A 1 153 ? 5.805 18.375 -11.875 1 58.62 153 TYR A N 1
ATOM 1162 C CA . TYR A 1 153 ? 5.387 18.156 -10.492 1 58.62 153 TYR A CA 1
ATOM 1163 C C . TYR A 1 153 ? 5.801 16.781 -10.008 1 58.62 153 TYR A C 1
ATOM 1165 O O . TYR A 1 153 ? 5.934 15.844 -10.805 1 58.62 153 TYR A O 1
ATOM 1173 N N . LEU A 1 154 ? 6.359 16.562 -9 1 49.25 154 LEU A N 1
ATOM 1174 C CA . LEU A 1 154 ? 6.891 15.281 -8.539 1 49.25 154 LEU A CA 1
ATOM 1175 C C . LEU A 1 154 ? 6.02 14.125 -9.008 1 49.25 154 LEU A C 1
ATOM 1177 O O . LEU A 1 154 ? 4.84 14.312 -9.312 1 49.25 154 LEU A O 1
ATOM 1181 N N . PHE A 1 155 ? 6.465 12.812 -9 1 45.31 155 PHE A N 1
ATOM 1182 C CA . PHE A 1 155 ? 6.18 11.5 -9.586 1 45.31 155 PHE A CA 1
ATOM 1183 C C . PHE A 1 155 ? 4.699 11.156 -9.438 1 45.31 155 PHE A C 1
ATOM 1185 O O . PHE A 1 155 ? 4.215 10.961 -8.32 1 45.31 155 PHE A O 1
ATOM 1192 N N . THR A 1 156 ? 3.756 12.016 -10.203 1 43.81 156 THR A N 1
ATOM 1193 C CA . THR A 1 156 ? 2.404 11.477 -10.086 1 43.81 156 THR A CA 1
ATOM 1194 C C . THR A 1 156 ? 2.336 10.062 -10.648 1 43.81 156 THR A C 1
ATOM 1196 O O . THR A 1 156 ? 1.261 9.461 -10.711 1 43.81 156 THR A O 1
ATOM 1199 N N . GLY A 1 157 ? 3.309 9.344 -10.719 1 45.22 157 GLY A N 1
ATOM 1200 C CA . GLY A 1 157 ? 3.221 7.949 -11.117 1 45.22 157 GLY A CA 1
ATOM 1201 C C . GLY A 1 157 ? 3.049 7.766 -12.609 1 45.22 157 GLY A C 1
ATOM 1202 O O . GLY A 1 157 ? 3.18 6.652 -13.125 1 45.22 157 GLY A O 1
ATOM 1203 N N . SER A 1 158 ? 2.289 8.781 -13.289 1 48.41 158 SER A N 1
ATOM 1204 C CA . SER A 1 158 ? 2.225 8.438 -14.711 1 48.41 158 SER A CA 1
ATOM 1205 C C . SER A 1 158 ? 3.498 8.859 -15.438 1 48.41 158 SER A C 1
ATOM 1207 O O . SER A 1 158 ? 3.863 10.039 -15.43 1 48.41 158 SER A O 1
ATOM 1209 N N . GLU A 1 159 ? 4.426 8 -15.617 1 52.56 159 GLU A N 1
ATOM 1210 C CA . GLU A 1 159 ? 5.766 8.109 -16.188 1 52.56 159 GLU A CA 1
ATOM 1211 C C . GLU A 1 159 ? 5.738 8.836 -17.531 1 52.56 159 GLU A C 1
ATOM 1213 O O . GLU A 1 159 ? 6.762 9.352 -17.984 1 52.56 159 GLU A O 1
ATOM 1218 N N . ASN A 1 160 ? 4.52 9.258 -17.953 1 62.06 160 ASN A N 1
ATOM 1219 C CA . ASN A 1 160 ? 4.645 9.898 -19.25 1 62.06 160 ASN A CA 1
ATOM 1220 C C . ASN A 1 160 ? 4.93 11.391 -19.109 1 62.06 160 ASN A C 1
ATOM 1222 O O . ASN A 1 160 ? 5.031 12.109 -20.109 1 62.06 160 ASN A O 1
ATOM 1226 N N . THR A 1 161 ? 5.129 11.711 -17.828 1 73.88 161 THR A N 1
ATOM 1227 C CA . THR A 1 161 ? 5.418 13.133 -17.625 1 73.88 161 THR A CA 1
ATOM 1228 C C . THR A 1 161 ? 6.688 13.312 -16.812 1 73.88 161 THR A C 1
ATOM 1230 O O . THR A 1 161 ? 6.926 14.391 -16.25 1 73.88 161 THR A O 1
ATOM 1233 N N . SER A 1 162 ? 7.328 12.164 -16.641 1 82 162 SER A N 1
ATOM 1234 C CA . SER A 1 162 ? 8.594 12.219 -15.914 1 82 162 SER A CA 1
ATOM 1235 C C . SER A 1 162 ? 9.656 11.352 -16.594 1 82 162 SER A C 1
ATOM 1237 O O . SER A 1 162 ? 9.328 10.383 -17.266 1 82 162 SER A O 1
ATOM 1239 N N . VAL A 1 163 ? 10.906 11.727 -16.438 1 86.44 163 VAL A N 1
ATOM 1240 C CA . VAL A 1 163 ? 11.969 11 -17.125 1 86.44 163 VAL A CA 1
ATOM 1241 C C . VAL A 1 163 ? 13.156 10.812 -16.172 1 86.44 163 VAL A C 1
ATOM 1243 O O . VAL A 1 163 ? 13.477 11.703 -15.391 1 86.44 163 VAL A O 1
ATOM 1246 N N . TRP A 1 164 ? 13.664 9.617 -16.312 1 86.62 164 TRP A N 1
ATOM 1247 C CA . TRP A 1 164 ? 14.93 9.32 -15.641 1 86.62 164 TRP A CA 1
ATOM 1248 C C . TRP A 1 164 ? 16.109 9.508 -16.594 1 86.62 164 TRP A C 1
ATOM 1250 O O . TRP A 1 164 ? 16.078 9.008 -17.719 1 86.62 164 TRP A O 1
ATOM 1260 N N . LEU A 1 165 ? 17.125 10.266 -16.062 1 91.75 165 LEU A N 1
ATOM 1261 C CA . LEU A 1 165 ? 18.344 10.461 -16.828 1 91.75 165 LEU A CA 1
ATOM 1262 C C . LEU A 1 165 ? 19.547 9.844 -16.109 1 91.75 165 LEU A C 1
ATOM 1264 O O . LEU A 1 165 ? 19.609 9.859 -14.875 1 91.75 165 LEU A O 1
ATOM 1268 N N . GLU A 1 166 ? 20.359 9.289 -16.875 1 94 166 GLU A N 1
ATOM 1269 C CA . GLU A 1 166 ? 21.625 8.82 -16.359 1 94 166 GLU A CA 1
ATOM 1270 C C . GLU A 1 166 ? 22.781 9.695 -16.844 1 94 166 GLU A C 1
ATOM 1272 O O . GLU A 1 166 ? 22.953 9.891 -18.047 1 94 166 GLU A O 1
ATOM 1277 N N . VAL A 1 167 ? 23.609 10.156 -15.953 1 95.38 167 VAL A N 1
ATOM 1278 C CA . VAL A 1 167 ? 24.734 11.031 -16.312 1 95.38 167 VAL A CA 1
ATOM 1279 C C . VAL A 1 167 ? 25.828 10.219 -16.984 1 95.38 167 VAL A C 1
ATOM 1281 O O . VAL A 1 167 ? 26.281 9.211 -16.438 1 95.38 167 VAL A O 1
ATOM 1284 N N . LEU A 1 168 ? 26.172 10.656 -18.109 1 96.69 168 LEU A N 1
ATOM 1285 C CA . LEU A 1 168 ? 27.234 9.992 -18.844 1 96.69 168 LEU A CA 1
ATOM 1286 C C . LEU A 1 168 ? 28.578 10.688 -18.641 1 96.69 168 LEU A C 1
ATOM 1288 O O . LEU A 1 168 ? 29.609 10.031 -18.484 1 96.69 168 LEU A O 1
ATOM 1292 N N . GLU A 1 169 ? 28.5 11.961 -18.75 1 95.38 169 GLU A N 1
ATOM 1293 C CA . GLU A 1 169 ? 29.719 12.766 -18.609 1 95.38 169 GLU A CA 1
ATOM 1294 C C . GLU A 1 169 ? 29.375 14.219 -18.297 1 95.38 169 GLU A C 1
ATOM 1296 O O . GLU A 1 169 ? 28.25 14.672 -18.578 1 95.38 169 GLU A O 1
ATOM 1301 N N . THR A 1 170 ? 30.297 14.836 -17.641 1 94.06 170 THR A N 1
ATOM 1302 C CA . THR A 1 170 ? 30.188 16.266 -17.391 1 94.06 170 THR A CA 1
ATOM 1303 C C . THR A 1 170 ? 31.297 17.031 -18.125 1 94.06 170 THR A C 1
ATOM 1305 O O . THR A 1 170 ? 32.438 16.547 -18.234 1 94.06 170 THR A O 1
ATOM 1308 N N . ASN A 1 171 ? 30.922 18.078 -18.812 1 91.25 171 ASN A N 1
ATOM 1309 C CA . ASN A 1 171 ? 31.859 18.922 -19.547 1 91.25 171 ASN A CA 1
ATOM 1310 C C . ASN A 1 171 ? 31.562 20.406 -19.328 1 91.25 171 ASN A C 1
ATOM 1312 O O . ASN A 1 171 ? 30.641 20.953 -19.938 1 91.25 171 ASN A O 1
ATOM 1316 N N . GLY A 1 172 ? 32.469 21.031 -18.547 1 90.31 172 GLY A N 1
ATOM 1317 C CA . GLY A 1 172 ? 32.219 22.438 -18.25 1 90.31 172 GLY A CA 1
ATOM 1318 C C . GLY A 1 172 ? 30.891 22.672 -17.547 1 90.31 172 GLY A C 1
ATOM 1319 O O . GLY A 1 172 ? 30.656 22.156 -16.453 1 90.31 172 GLY A O 1
ATOM 1320 N N . GLN A 1 173 ? 29.984 23.344 -18.297 1 91.69 173 GLN A N 1
ATOM 1321 C CA . GLN A 1 173 ? 28.672 23.672 -17.734 1 91.69 173 GLN A CA 1
ATOM 1322 C C . GLN A 1 173 ? 27.625 22.641 -18.156 1 91.69 173 GLN A C 1
ATOM 1324 O O . GLN A 1 173 ? 26.469 22.734 -17.734 1 91.69 173 GLN A O 1
ATOM 1329 N N . ASP A 1 174 ? 28.094 21.688 -18.938 1 94.38 174 ASP A N 1
ATOM 1330 C CA . ASP A 1 174 ? 27.141 20.766 -19.531 1 94.38 174 ASP A CA 1
ATOM 1331 C C . ASP A 1 174 ? 27.203 19.391 -18.875 1 94.38 174 ASP A C 1
ATOM 1333 O O . ASP A 1 174 ? 28.297 18.922 -18.516 1 94.38 174 ASP A O 1
ATOM 1337 N N . VAL A 1 175 ? 26.078 18.891 -18.625 1 95.81 175 VAL A N 1
ATOM 1338 C CA . VAL A 1 175 ? 25.922 17.516 -18.156 1 95.81 175 VAL A CA 1
ATOM 1339 C C . VAL A 1 175 ? 25.234 16.672 -19.219 1 95.81 175 VAL A C 1
ATOM 1341 O O . VAL A 1 175 ? 24.062 16.875 -19.516 1 95.81 175 VAL A O 1
ATOM 1344 N N . MET A 1 176 ? 25.969 15.781 -19.812 1 97.19 176 MET A N 1
ATOM 1345 C CA . MET A 1 176 ? 25.406 14.891 -20.828 1 97.19 176 MET A CA 1
ATOM 1346 C C . MET A 1 176 ? 24.766 13.664 -20.188 1 97.19 176 MET A C 1
ATOM 1348 O O . MET A 1 176 ? 25.406 12.977 -19.391 1 97.19 176 MET A O 1
ATOM 1352 N N . CYS A 1 177 ? 23.516 13.398 -20.547 1 97.12 177 CYS A N 1
ATOM 1353 C CA . CYS A 1 177 ? 22.766 12.32 -19.906 1 97.12 177 CYS A CA 1
ATOM 1354 C C . CYS A 1 177 ? 22.156 11.398 -20.938 1 97.12 177 CYS A C 1
ATOM 1356 O O . CYS A 1 177 ? 21.953 11.789 -22.094 1 97.12 177 CYS A O 1
ATOM 1358 N N . LEU A 1 178 ? 21.953 10.219 -20.594 1 97.12 178 LEU A N 1
ATOM 1359 C CA . LEU A 1 178 ? 21.172 9.234 -21.328 1 97.12 178 LEU A CA 1
ATOM 1360 C C . LEU A 1 178 ? 19.719 9.211 -20.844 1 97.12 178 LEU A C 1
ATOM 1362 O O . LEU A 1 178 ? 19.469 9.164 -19.641 1 97.12 178 LEU A O 1
ATOM 1366 N N . ILE A 1 179 ? 18.781 9.234 -21.797 1 94.06 179 ILE A N 1
ATOM 1367 C CA . ILE A 1 179 ? 17.359 9.164 -21.453 1 94.06 179 ILE A CA 1
ATOM 1368 C C . ILE A 1 179 ? 16.953 7.711 -21.203 1 94.06 179 ILE A C 1
ATOM 1370 O O . ILE A 1 179 ? 17.109 6.867 -22.094 1 94.06 179 ILE A O 1
ATOM 1374 N N . LYS A 1 180 ? 16.312 7.438 -20.062 1 88.06 180 LYS A N 1
ATOM 1375 C CA . LYS A 1 180 ? 16.062 6.051 -19.688 1 88.06 180 LYS A CA 1
ATOM 1376 C C . LYS A 1 180 ? 14.641 5.637 -20.031 1 88.06 180 LYS A C 1
ATOM 1378 O O . LYS A 1 180 ? 14.352 4.449 -20.219 1 88.06 180 LYS A O 1
ATOM 1383 N N . ASN A 1 181 ? 13.727 6.539 -20.094 1 84.06 181 ASN A N 1
ATOM 1384 C CA . ASN A 1 181 ? 12.344 6.254 -20.469 1 84.06 181 ASN A CA 1
ATOM 1385 C C . ASN A 1 181 ? 11.758 7.375 -21.328 1 84.06 181 ASN A C 1
ATOM 1387 O O . ASN A 1 181 ? 12.164 8.531 -21.203 1 84.06 181 ASN A O 1
ATOM 1391 N N . THR A 1 182 ? 10.797 7.035 -22.156 1 84.5 182 THR A N 1
ATOM 1392 C CA . THR A 1 182 ? 10.141 8.008 -23.016 1 84.5 182 THR A CA 1
ATOM 1393 C C . THR A 1 182 ? 9.117 8.828 -22.234 1 84.5 182 THR A C 1
ATOM 1395 O O . THR A 1 182 ? 8.398 8.289 -21.391 1 84.5 182 THR A O 1
ATOM 1398 N N . ALA A 1 183 ? 9.188 10.109 -22.438 1 84.69 183 ALA A N 1
ATOM 1399 C CA . ALA A 1 183 ? 8.25 10.984 -21.734 1 84.69 183 ALA A CA 1
ATOM 1400 C C . ALA A 1 183 ? 8.039 12.289 -22.516 1 84.69 183 ALA A C 1
ATOM 1402 O O . ALA A 1 183 ? 8.852 12.656 -23.359 1 84.69 183 ALA A O 1
ATOM 1403 N N . THR A 1 184 ? 6.949 12.844 -22.266 1 86.06 184 THR A N 1
ATOM 1404 C CA . THR A 1 184 ? 6.676 14.203 -22.734 1 86.06 184 THR A CA 1
ATOM 1405 C C . THR A 1 184 ? 6.551 15.156 -21.547 1 86.06 184 THR A C 1
ATOM 1407 O O . THR A 1 184 ? 5.625 15.047 -20.734 1 86.06 184 THR A O 1
ATOM 1410 N N . LEU A 1 185 ? 7.508 16.062 -21.469 1 85.12 185 LEU A N 1
ATOM 1411 C CA . LEU A 1 185 ? 7.52 17.016 -20.375 1 85.12 185 LEU A CA 1
ATOM 1412 C C . LEU A 1 185 ? 6.855 18.328 -20.797 1 85.12 185 LEU A C 1
ATOM 1414 O O . LEU A 1 185 ? 7.039 18.781 -21.922 1 85.12 185 LEU A O 1
ATOM 1418 N N . ALA A 1 186 ? 5.949 18.766 -19.969 1 79.56 186 ALA A N 1
ATOM 1419 C CA . ALA A 1 186 ? 5.281 20.031 -20.297 1 79.56 186 ALA A CA 1
ATOM 1420 C C . ALA A 1 186 ? 5.117 20.891 -19.047 1 79.56 186 ALA A C 1
ATOM 1422 O O . ALA A 1 186 ? 5.074 20.375 -17.922 1 79.56 186 ALA A O 1
ATOM 1423 N N . GLY A 1 187 ? 5.102 22.172 -19.234 1 76.88 187 GLY A N 1
ATOM 1424 C CA . GLY A 1 187 ? 4.828 23.109 -18.156 1 76.88 187 GLY A CA 1
ATOM 1425 C C . GLY A 1 187 ? 6.004 23.281 -17.203 1 76.88 187 GLY A C 1
ATOM 1426 O O . GLY A 1 187 ? 7.133 23.484 -17.641 1 76.88 187 GLY A O 1
ATOM 1427 N N . PHE A 1 188 ? 5.695 23.312 -15.906 1 77.12 188 PHE A N 1
ATOM 1428 C CA . PHE A 1 188 ? 6.699 23.5 -14.859 1 77.12 188 PHE A CA 1
ATOM 1429 C C . PHE A 1 188 ? 7.434 22.203 -14.57 1 77.12 188 PHE A C 1
ATOM 1431 O O . PHE A 1 188 ? 6.844 21.25 -14.031 1 77.12 188 PHE A O 1
ATOM 1438 N N . ILE A 1 189 ? 8.719 22.156 -14.992 1 84.44 189 ILE A N 1
ATOM 1439 C CA . ILE A 1 189 ? 9.523 20.953 -14.859 1 84.44 189 ILE A CA 1
ATOM 1440 C C . ILE A 1 189 ? 10.57 21.156 -13.766 1 84.44 189 ILE A C 1
ATOM 1442 O O . ILE A 1 189 ? 11.297 22.141 -13.758 1 84.44 189 ILE A O 1
ATOM 1446 N N . LEU A 1 190 ? 10.57 20.188 -12.844 1 85.5 190 LEU A N 1
ATOM 1447 C CA . LEU A 1 190 ? 11.547 20.234 -11.766 1 85.5 190 LEU A CA 1
ATOM 1448 C C . LEU A 1 190 ? 12.609 19.141 -11.945 1 85.5 190 LEU A C 1
ATOM 1450 O O . LEU A 1 190 ? 12.297 18.047 -12.414 1 85.5 190 LEU A O 1
ATOM 1454 N N . MET A 1 191 ? 13.773 19.547 -11.648 1 87.94 191 MET A N 1
ATOM 1455 C CA . MET A 1 191 ? 14.875 18.594 -11.625 1 87.94 191 MET A CA 1
ATOM 1456 C C . MET A 1 191 ? 15.164 18.125 -10.203 1 87.94 191 MET A C 1
ATOM 1458 O O . MET A 1 191 ? 15.242 18.938 -9.281 1 87.94 191 MET A O 1
ATOM 1462 N N . HIS A 1 192 ? 15.227 16.859 -10.008 1 87 192 HIS A N 1
ATOM 1463 C CA . HIS A 1 192 ? 15.555 16.266 -8.711 1 87 192 HIS A CA 1
ATOM 1464 C C . HIS A 1 192 ? 16.891 15.531 -8.773 1 87 192 HIS A C 1
ATOM 1466 O O . HIS A 1 192 ? 17.047 14.594 -9.562 1 87 192 HIS A O 1
ATOM 1472 N N . VAL A 1 193 ? 17.844 16.031 -8.023 1 84.31 193 VAL A N 1
ATOM 1473 C CA . VAL A 1 193 ? 19.156 15.422 -7.883 1 84.31 193 VAL A CA 1
ATOM 1474 C C . VAL A 1 193 ? 19.5 15.266 -6.402 1 84.31 193 VAL A C 1
ATOM 1476 O O . VAL A 1 193 ? 19.547 16.25 -5.66 1 84.31 193 VAL A O 1
ATOM 1479 N N . SER A 1 194 ? 19.766 14.047 -5.996 1 76.38 194 SER A N 1
ATOM 1480 C CA . SER A 1 194 ? 19.969 13.75 -4.582 1 76.38 194 SER A CA 1
ATOM 1481 C C . SER A 1 194 ? 21.172 14.508 -4.027 1 76.38 194 SER A C 1
ATOM 1483 O O . SER A 1 194 ? 21.156 14.969 -2.885 1 76.38 194 SER A O 1
ATOM 1485 N N . GLN A 1 195 ? 22.125 14.797 -4.789 1 71.25 195 GLN A N 1
ATOM 1486 C CA . GLN A 1 195 ? 23.422 15.312 -4.336 1 71.25 195 GLN A CA 1
ATOM 1487 C C . GLN A 1 195 ? 23.391 16.828 -4.238 1 71.25 195 GLN A C 1
ATOM 1489 O O . GLN A 1 195 ? 24.266 17.438 -3.592 1 71.25 195 GLN A O 1
ATOM 1494 N N . VAL A 1 196 ? 22.484 17.406 -4.832 1 68.06 196 VAL A N 1
ATOM 1495 C CA . VAL A 1 196 ? 22.516 18.844 -5.027 1 68.06 196 VAL A CA 1
ATOM 1496 C C . VAL A 1 196 ? 22.10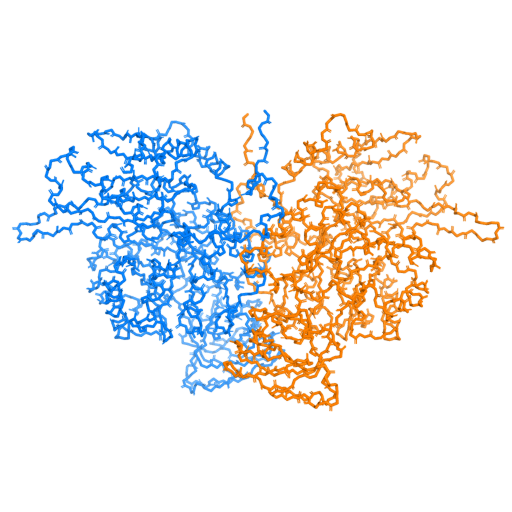9 19.547 -3.734 1 68.06 196 VAL A C 1
ATOM 1498 O O . VAL A 1 196 ? 22.531 20.672 -3.469 1 68.06 196 VAL A O 1
ATOM 1501 N N . TYR A 1 197 ? 21.516 19 -2.852 1 67.56 197 TYR A N 1
ATOM 1502 C CA . TYR A 1 197 ? 20.828 19.703 -1.77 1 67.56 197 TYR A CA 1
ATOM 1503 C C . TYR A 1 197 ? 21.812 20.094 -0.673 1 67.56 197 TYR A C 1
ATOM 1505 O O . TYR A 1 197 ? 21.531 21 0.115 1 67.56 197 TYR A O 1
ATOM 1513 N N . GLU A 1 198 ? 22.938 19.641 -0.883 1 70.06 198 GLU A N 1
ATOM 1514 C CA . GLU A 1 198 ? 23.922 19.984 0.13 1 70.06 198 GLU A CA 1
ATOM 1515 C C . GLU A 1 198 ? 24.547 21.344 -0.146 1 70.06 198 GLU A C 1
ATOM 1517 O O . GLU A 1 198 ? 25.031 22 0.771 1 70.06 198 GLU A O 1
ATOM 1522 N N . SER A 1 199 ? 24.391 21.797 -1.286 1 75.44 199 SER A N 1
ATOM 1523 C CA . SER A 1 199 ? 25.109 23 -1.659 1 75.44 199 SER A CA 1
ATOM 1524 C C . SER A 1 199 ? 24.172 24.219 -1.689 1 75.44 199 SER A C 1
ATOM 1526 O O . SER A 1 199 ? 24.625 25.344 -1.862 1 75.44 199 SER A O 1
ATOM 1528 N N . LEU A 1 200 ? 22.984 24.078 -1.469 1 82.38 200 LEU A N 1
ATOM 1529 C CA . LEU A 1 200 ? 22 25.156 -1.529 1 82.38 200 LEU A CA 1
ATOM 1530 C C . LEU A 1 200 ? 21.422 25.438 -0.149 1 82.38 200 LEU A C 1
ATOM 1532 O O . LEU A 1 200 ? 21.312 24.531 0.679 1 82.38 200 LEU A O 1
ATOM 1536 N N . PRO A 1 201 ? 21.203 26.781 0.058 1 88.19 201 PRO A N 1
ATOM 1537 C CA . PRO A 1 201 ? 20.516 27.062 1.314 1 88.19 201 PRO A CA 1
ATOM 1538 C C . PRO A 1 201 ? 19.156 26.375 1.401 1 88.19 201 PRO A C 1
ATOM 1540 O O . PRO A 1 201 ? 18.438 26.266 0.398 1 88.19 201 PRO A O 1
ATOM 1543 N N . ASN A 1 202 ? 18.859 25.906 2.566 1 93.19 202 ASN A N 1
ATOM 1544 C CA . ASN A 1 202 ? 17.562 25.25 2.721 1 93.19 202 ASN A CA 1
ATOM 1545 C C . ASN A 1 202 ? 16.406 26.219 2.564 1 93.19 202 ASN A C 1
ATOM 1547 O O . ASN A 1 202 ? 15.461 25.969 1.812 1 93.19 202 ASN A O 1
ATOM 1551 N N . LEU A 1 203 ? 16.531 27.375 3.299 1 94.81 203 LEU A N 1
ATOM 1552 C CA . LEU A 1 203 ? 15.547 28.422 3.111 1 94.81 203 LEU A CA 1
ATOM 1553 C C . LEU A 1 203 ? 15.938 29.328 1.938 1 94.81 203 LEU A C 1
ATOM 1555 O O . LEU A 1 203 ? 16.922 30.062 2.012 1 94.81 203 LEU A O 1
ATOM 1559 N N . SER A 1 204 ? 15.164 29.281 0.938 1 91.38 204 SER A N 1
ATOM 1560 C CA . SER A 1 204 ? 15.398 30.188 -0.186 1 91.38 204 SER A CA 1
ATOM 1561 C C . SER A 1 204 ? 15.016 31.609 0.167 1 91.38 204 SER A C 1
ATOM 1563 O O . SER A 1 204 ? 14.375 31.859 1.189 1 91.38 204 SER A O 1
ATOM 1565 N N . ASP A 1 205 ? 15.422 32.531 -0.654 1 92.81 205 ASP A N 1
ATOM 1566 C CA . ASP A 1 205 ? 15.023 33.906 -0.469 1 92.81 205 ASP A CA 1
ATOM 1567 C C . ASP A 1 205 ? 13.508 34.062 -0.59 1 92.81 205 ASP A C 1
ATOM 1569 O O . ASP A 1 205 ? 12.906 34.875 0.121 1 92.81 205 ASP A O 1
ATOM 1573 N N . LYS A 1 206 ? 13.031 33.281 -1.472 1 92.44 206 LYS A N 1
ATOM 1574 C CA . LYS A 1 206 ? 11.578 33.312 -1.606 1 92.44 206 LYS A CA 1
ATOM 1575 C C . LYS A 1 206 ? 10.906 32.812 -0.324 1 92.44 206 LYS A C 1
ATOM 1577 O O . LYS A 1 206 ? 9.898 33.406 0.108 1 92.44 206 LYS A O 1
ATOM 1582 N N . ASP A 1 207 ? 11.406 31.859 0.287 1 96.38 207 ASP A N 1
ATOM 1583 C CA . ASP A 1 207 ? 10.859 31.344 1.536 1 96.38 207 ASP A CA 1
ATOM 1584 C C . ASP A 1 207 ? 10.898 32.406 2.637 1 96.38 207 ASP A C 1
ATOM 1586 O O . ASP A 1 207 ? 9.922 32.594 3.357 1 96.38 207 ASP A O 1
ATOM 1590 N N . LYS A 1 208 ? 12.055 33 2.736 1 97.06 208 LYS A N 1
ATOM 1591 C CA . LYS A 1 208 ? 12.234 34.031 3.768 1 97.06 208 LYS A CA 1
ATOM 1592 C C . LYS A 1 208 ? 11.234 35.156 3.584 1 97.06 208 LYS A C 1
ATOM 1594 O O . LYS A 1 208 ? 10.648 35.656 4.555 1 97.06 208 LYS A O 1
ATOM 1599 N N . LYS A 1 209 ? 11.086 35.5 2.369 1 96.81 209 LYS A N 1
ATOM 1600 C CA . LYS A 1 209 ? 10.141 36.594 2.07 1 96.81 209 LYS A CA 1
ATOM 1601 C C . LYS A 1 209 ? 8.711 36.188 2.424 1 96.81 209 LYS A C 1
ATOM 1603 O O . LYS A 1 209 ? 7.992 36.938 3.07 1 96.81 209 LYS A O 1
ATOM 1608 N N . VAL A 1 210 ? 8.305 35.031 2.029 1 97.38 210 VAL A N 1
ATOM 1609 C CA . VAL A 1 210 ? 6.949 34.531 2.26 1 97.38 210 VAL A CA 1
ATOM 1610 C C . VAL A 1 210 ? 6.691 34.406 3.76 1 97.38 210 VAL A C 1
ATOM 1612 O O . VAL A 1 210 ? 5.617 34.781 4.242 1 97.38 210 VAL A O 1
ATOM 1615 N N . ILE A 1 211 ? 7.652 33.938 4.492 1 98.06 211 ILE A N 1
ATOM 1616 C CA . ILE A 1 211 ? 7.508 33.75 5.934 1 98.06 211 ILE A CA 1
ATOM 1617 C C . ILE A 1 211 ? 7.406 35.125 6.617 1 98.06 211 ILE A C 1
ATOM 1619 O O . ILE A 1 211 ? 6.527 35.344 7.453 1 98.06 211 ILE A O 1
ATOM 1623 N N . SER A 1 212 ? 8.281 36.031 6.254 1 97.44 212 SER A N 1
ATOM 1624 C CA . SER A 1 212 ? 8.352 37.344 6.91 1 97.44 212 SER A CA 1
ATOM 1625 C C . SER A 1 212 ? 7.129 38.188 6.59 1 97.44 212 SER A C 1
ATOM 1627 O O . SER A 1 212 ? 6.711 39.031 7.402 1 97.44 212 SER A O 1
ATOM 1629 N N . GLU A 1 213 ? 6.59 37.938 5.453 1 96.81 213 GLU A N 1
ATOM 1630 C CA . GLU A 1 213 ? 5.453 38.75 5.043 1 96.81 213 GLU A CA 1
ATOM 1631 C C . GLU A 1 213 ? 4.133 38.031 5.285 1 96.81 213 GLU A C 1
ATOM 1633 O O . GLU A 1 213 ? 3.424 38.312 6.246 1 96.81 213 GLU A O 1
ATOM 1638 N N . TRP A 1 214 ? 3.916 37.031 4.559 1 97.62 214 TRP A N 1
ATOM 1639 C CA . TRP A 1 214 ? 2.639 36.312 4.605 1 97.62 214 TRP A CA 1
ATOM 1640 C C . TRP A 1 214 ? 2.518 35.5 5.887 1 97.62 214 TRP A C 1
ATOM 1642 O O . TRP A 1 214 ? 1.464 35.5 6.527 1 97.62 214 TRP A O 1
ATOM 1652 N N . GLY A 1 215 ? 3.562 34.812 6.242 1 97.38 215 GLY A N 1
ATOM 1653 C CA . GLY A 1 215 ? 3.547 34 7.441 1 97.38 215 GLY A CA 1
ATOM 1654 C C . GLY A 1 215 ? 3.352 34.781 8.711 1 97.38 215 GLY A C 1
ATOM 1655 O O . GLY A 1 215 ? 2.537 34.438 9.562 1 97.38 215 GLY A O 1
ATOM 1656 N N . SER A 1 216 ? 4.113 35.844 8.836 1 96.38 216 SER A N 1
ATOM 1657 C CA . SER A 1 216 ? 4.051 36.688 10.008 1 96.38 216 SER A CA 1
ATOM 1658 C C . SER A 1 216 ? 2.713 37.438 10.094 1 96.38 216 SER A C 1
ATOM 1660 O O . SER A 1 216 ? 2.09 37.469 11.156 1 96.38 216 SER A O 1
ATOM 1662 N N . ARG A 1 217 ? 2.287 37.906 8.992 1 95.44 217 ARG A N 1
ATOM 1663 C CA . ARG A 1 217 ? 1.027 38.656 8.922 1 95.44 217 ARG A CA 1
ATOM 1664 C C . ARG A 1 217 ? -0.14 37.781 9.375 1 95.44 217 ARG A C 1
ATOM 1666 O O . ARG A 1 217 ? -1.077 38.281 10.008 1 95.44 217 ARG A O 1
ATOM 1673 N N . ASN A 1 218 ? -0.13 36.562 9.078 1 96 218 ASN A N 1
ATOM 1674 C CA . ASN A 1 218 ? -1.28 35.688 9.289 1 96 218 ASN A CA 1
ATOM 1675 C C . ASN A 1 218 ? -1.062 34.75 10.477 1 96 218 ASN A C 1
ATOM 1677 O O . ASN A 1 218 ? -1.902 33.875 10.758 1 96 218 ASN A O 1
ATOM 1681 N N . ASN A 1 219 ? 0.06 34.844 11.164 1 93.69 219 ASN A N 1
ATOM 1682 C CA . ASN A 1 219 ? 0.38 34.031 12.32 1 93.69 219 ASN A CA 1
ATOM 1683 C C . ASN A 1 219 ? 0.146 32.531 12.031 1 93.69 219 ASN A C 1
ATOM 1685 O O . ASN A 1 219 ? -0.615 31.875 12.742 1 93.69 219 ASN A O 1
ATOM 1689 N N . VAL A 1 220 ? 0.857 32 11.094 1 97.19 220 VAL A N 1
ATOM 1690 C CA . VAL A 1 220 ? 0.644 30.641 10.633 1 97.19 220 VAL A CA 1
ATOM 1691 C C . VAL A 1 220 ? 0.943 29.656 11.758 1 97.19 220 VAL A C 1
ATOM 1693 O O . VAL A 1 220 ? 1.795 29.922 12.609 1 97.19 220 VAL A O 1
ATOM 1696 N N . ASP A 1 221 ? 0.235 28.562 11.766 1 97.5 221 ASP A N 1
ATOM 1697 C CA . ASP A 1 221 ? 0.334 27.594 12.859 1 97.5 221 ASP A CA 1
ATOM 1698 C C . ASP A 1 221 ? 1.536 26.672 12.664 1 97.5 221 ASP A C 1
ATOM 1700 O O . ASP A 1 221 ? 2.24 26.359 13.625 1 97.5 221 ASP A O 1
ATOM 1704 N N . PHE A 1 222 ? 1.702 26.172 11.43 1 98.44 222 PHE A N 1
ATOM 1705 C CA . PHE A 1 222 ? 2.756 25.234 11.078 1 98.44 222 PHE A CA 1
ATOM 1706 C C . PHE A 1 222 ? 3.568 25.75 9.898 1 98.44 222 PHE A C 1
ATOM 1708 O O . PHE A 1 222 ? 3.023 26.391 9 1 98.44 222 PHE A O 1
ATOM 1715 N N . ILE A 1 223 ? 4.82 25.469 9.945 1 98.56 223 ILE A N 1
ATOM 1716 C CA . ILE A 1 223 ? 5.648 25.562 8.75 1 98.56 223 ILE A CA 1
ATOM 1717 C C . ILE A 1 223 ? 6.211 24.188 8.398 1 98.56 223 ILE A C 1
ATOM 1719 O O . ILE A 1 223 ? 6.832 23.531 9.242 1 98.56 223 ILE A O 1
ATOM 1723 N N . SER A 1 224 ? 5.844 23.75 7.223 1 98.31 224 SER A N 1
ATOM 1724 C CA . SER A 1 224 ? 6.492 22.578 6.656 1 98.31 224 SER A CA 1
ATOM 1725 C C . SER A 1 224 ? 7.812 22.938 5.98 1 98.31 224 SER A C 1
ATOM 1727 O O . SER A 1 224 ? 7.824 23.641 4.961 1 98.31 224 SER A O 1
ATOM 1729 N N . LEU A 1 225 ? 8.898 22.5 6.582 1 98.38 225 LEU A N 1
ATOM 1730 C CA . LEU A 1 225 ? 10.234 22.828 6.074 1 98.38 225 LEU A CA 1
ATOM 1731 C C . LEU A 1 225 ? 10.672 21.812 5.02 1 98.38 225 LEU A C 1
ATOM 1733 O O . LEU A 1 225 ? 11.156 20.734 5.355 1 98.38 225 LEU A O 1
ATOM 1737 N N . SER A 1 226 ? 10.664 22.219 3.807 1 95.69 226 SER A N 1
ATOM 1738 C CA . SER A 1 226 ? 10.977 21.359 2.68 1 95.69 226 SER A CA 1
ATOM 1739 C C . SER A 1 226 ? 12.461 21.031 2.619 1 95.69 226 SER A C 1
ATOM 1741 O O . SER A 1 226 ? 13.297 21.859 3.008 1 95.69 226 SER A O 1
ATOM 1743 N N . TYR A 1 227 ? 12.844 19.844 2.242 1 93.69 227 TYR A N 1
ATOM 1744 C CA . TYR A 1 227 ? 14.195 19.391 1.945 1 93.69 227 TYR A CA 1
ATOM 1745 C C . TYR A 1 227 ? 15.086 19.484 3.178 1 93.69 227 TYR A C 1
ATOM 1747 O O . TYR A 1 227 ? 16.25 19.875 3.078 1 93.69 227 TYR A O 1
ATOM 1755 N N . THR A 1 228 ? 14.477 19.188 4.316 1 96.44 228 THR A N 1
ATOM 1756 C CA . THR A 1 228 ? 15.281 19.219 5.527 1 96.44 228 THR A CA 1
ATOM 1757 C C . THR A 1 228 ? 16.422 18.203 5.445 1 96.44 228 THR A C 1
ATOM 1759 O O . THR A 1 228 ? 16.203 17.031 5.141 1 96.44 228 THR A O 1
ATOM 1762 N N . ARG A 1 229 ? 17.703 18.672 5.824 1 93.75 229 ARG A N 1
ATOM 1763 C CA . ARG A 1 229 ? 18.859 17.812 5.641 1 93.75 229 ARG A CA 1
ATOM 1764 C C . ARG A 1 229 ? 19.5 17.469 6.984 1 93.75 229 ARG A C 1
ATOM 1766 O O . ARG A 1 229 ? 20.109 16.406 7.129 1 93.75 229 ARG A O 1
ATOM 1773 N N . ASN A 1 230 ? 19.312 18.344 7.828 1 94.69 230 ASN A N 1
ATOM 1774 C CA . ASN A 1 230 ? 19.969 18.188 9.125 1 94.69 230 ASN A CA 1
ATOM 1775 C C . ASN A 1 230 ? 19.328 19.078 10.188 1 94.69 230 ASN A C 1
ATOM 1777 O O . ASN A 1 230 ? 18.391 19.828 9.891 1 94.69 230 ASN A O 1
ATOM 1781 N N . VAL A 1 231 ? 19.875 18.984 11.398 1 97.44 231 VAL A N 1
ATOM 1782 C CA . VAL A 1 231 ? 19.297 19.688 12.539 1 97.44 231 VAL A CA 1
ATOM 1783 C C . VAL A 1 231 ? 19.484 21.188 12.367 1 97.44 231 VAL A C 1
ATOM 1785 O O . VAL A 1 231 ? 18.641 21.984 12.797 1 97.44 231 VAL A O 1
ATOM 1788 N N . GLU A 1 232 ? 20.531 21.609 11.711 1 96.81 232 GLU A N 1
ATOM 1789 C CA . GLU A 1 232 ? 20.828 23.016 11.516 1 96.81 232 GLU A CA 1
ATOM 1790 C C . GLU A 1 232 ? 19.766 23.703 10.656 1 96.81 232 GLU A C 1
ATOM 1792 O O . GLU A 1 232 ? 19.453 24.875 10.859 1 96.81 232 GLU A O 1
ATOM 1797 N N . ASP A 1 233 ? 19.25 22.984 9.688 1 97.38 233 ASP A N 1
ATOM 1798 C CA . ASP A 1 233 ? 18.156 23.531 8.883 1 97.38 233 ASP A CA 1
ATOM 1799 C C . ASP A 1 233 ? 16.969 23.906 9.758 1 97.38 233 ASP A C 1
ATOM 1801 O O . ASP A 1 233 ? 16.359 24.969 9.555 1 97.38 233 ASP A O 1
ATOM 1805 N N . VAL A 1 234 ? 16.625 23.109 10.719 1 98.38 234 VAL A N 1
ATOM 1806 C CA . VAL A 1 234 ? 15.492 23.359 11.609 1 98.38 234 VAL A CA 1
ATOM 1807 C C . VAL A 1 234 ? 15.812 24.531 12.539 1 98.38 234 VAL A C 1
ATOM 1809 O O . VAL A 1 234 ? 14.969 25.406 12.75 1 98.38 234 VAL A O 1
ATOM 1812 N N . ARG A 1 235 ? 17.031 24.578 13.031 1 98 235 ARG A N 1
ATOM 1813 C CA . ARG A 1 235 ? 17.453 25.641 13.93 1 98 235 ARG A CA 1
ATOM 1814 C C . ARG A 1 235 ? 17.453 26.984 13.219 1 98 235 ARG A C 1
ATOM 1816 O O . ARG A 1 235 ? 17.078 28.016 13.797 1 98 235 ARG A O 1
ATOM 1823 N N . GLU A 1 236 ? 17.906 26.906 12.023 1 97.44 236 GLU A N 1
ATOM 1824 C CA . GLU A 1 236 ? 17.922 28.125 11.227 1 97.44 236 GLU A CA 1
ATOM 1825 C C . GLU A 1 236 ? 16.516 28.672 11.023 1 97.44 236 GLU A C 1
ATOM 1827 O O . GLU A 1 236 ? 16.281 29.875 11.164 1 97.44 236 GLU A O 1
ATOM 1832 N N . LEU A 1 237 ? 15.609 27.828 10.688 1 98.31 237 LEU A N 1
ATOM 1833 C CA . LEU A 1 237 ? 14.227 28.25 10.523 1 98.31 237 LEU A CA 1
ATOM 1834 C C . LEU A 1 237 ? 13.664 28.797 11.836 1 98.31 237 LEU A C 1
ATOM 1836 O O . LEU A 1 237 ? 13 29.828 11.844 1 98.31 237 LEU A O 1
ATOM 1840 N N . ARG A 1 238 ? 13.906 28.156 12.93 1 97.81 238 ARG A N 1
ATOM 1841 C CA . ARG A 1 238 ? 13.398 28.594 14.227 1 97.81 238 ARG A CA 1
ATOM 1842 C C . ARG A 1 238 ? 13.906 29.984 14.578 1 97.81 238 ARG A C 1
ATOM 1844 O O . ARG A 1 238 ? 13.164 30.797 15.141 1 97.81 238 ARG A O 1
ATOM 1851 N N . ALA A 1 239 ? 15.188 30.188 14.336 1 97.56 239 ALA A N 1
ATOM 1852 C CA . ALA A 1 239 ? 15.773 31.5 14.586 1 97.56 239 ALA A CA 1
ATOM 1853 C C . ALA A 1 239 ? 15.109 32.562 13.711 1 97.56 239 ALA A C 1
ATOM 1855 O O . ALA A 1 239 ? 14.805 33.656 14.188 1 97.56 239 ALA A O 1
ATOM 1856 N N . PHE A 1 240 ? 14.938 32.188 12.484 1 97.94 240 PHE A N 1
ATOM 1857 C CA . PHE A 1 240 ? 14.312 33.125 11.547 1 97.94 240 PHE A CA 1
ATOM 1858 C C . PHE A 1 240 ? 12.883 33.438 11.977 1 97.94 240 PHE A C 1
ATOM 1860 O O . PHE A 1 240 ? 12.445 34.594 11.875 1 97.94 240 PHE A O 1
ATOM 1867 N N . LEU A 1 241 ? 12.125 32.438 12.461 1 98 241 LEU A N 1
ATOM 1868 C CA . LEU A 1 241 ? 10.758 32.625 12.93 1 98 241 LEU A CA 1
ATOM 1869 C C . LEU A 1 241 ? 10.719 33.562 14.125 1 98 241 LEU A C 1
ATOM 1871 O O . LEU A 1 241 ? 9.852 34.438 14.211 1 98 241 LEU A O 1
ATOM 1875 N N . ARG A 1 242 ? 11.664 33.438 15.008 1 95.62 242 ARG A N 1
ATOM 1876 C CA . ARG A 1 242 ? 11.734 34.281 16.188 1 95.62 242 ARG A CA 1
ATOM 1877 C C . ARG A 1 242 ? 11.93 35.75 15.797 1 95.62 242 ARG A C 1
ATOM 1879 O O . ARG A 1 242 ? 11.312 36.656 16.375 1 95.62 242 ARG A O 1
ATOM 1886 N N . THR A 1 243 ? 12.719 35.906 14.852 1 96.5 243 THR A N 1
ATOM 1887 C CA . THR A 1 243 ? 13.031 37.281 14.414 1 96.5 243 THR A CA 1
ATOM 1888 C C . THR A 1 243 ? 11.836 37.906 13.688 1 96.5 243 THR A C 1
ATOM 1890 O O . THR A 1 243 ? 11.766 39.125 13.539 1 96.5 243 THR A O 1
ATOM 1893 N N . ASN A 1 244 ? 10.922 37.094 13.273 1 96.69 244 ASN A N 1
ATOM 1894 C CA . ASN A 1 244 ? 9.773 37.594 12.531 1 96.69 244 ASN A CA 1
ATOM 1895 C C . ASN A 1 244 ? 8.484 37.469 13.352 1 96.69 244 ASN A C 1
ATOM 1897 O O . ASN A 1 244 ? 7.395 37.406 12.781 1 96.69 244 ASN A O 1
ATOM 1901 N N . ASN A 1 245 ? 8.609 37.312 14.664 1 92.62 245 ASN A N 1
ATOM 1902 C CA . ASN A 1 245 ? 7.527 37.312 15.641 1 92.62 245 ASN A CA 1
ATOM 1903 C C . ASN A 1 245 ? 6.602 36.125 15.492 1 92.62 245 ASN A C 1
ATOM 1905 O O . ASN A 1 245 ? 5.391 36.25 15.68 1 92.62 245 ASN A O 1
ATOM 1909 N N . LEU A 1 246 ? 7.062 35.062 15.008 1 94.62 246 LEU A N 1
ATOM 1910 C CA . LEU A 1 246 ? 6.355 33.781 14.93 1 94.62 246 LEU A CA 1
ATOM 1911 C C . LEU A 1 246 ? 6.852 32.812 16 1 94.62 246 LEU A C 1
ATOM 1913 O O . LEU A 1 246 ? 7.324 31.719 15.688 1 94.62 246 LEU A O 1
ATOM 1917 N N . HIS A 1 247 ? 6.629 33.156 17.203 1 90.62 247 HIS A N 1
ATOM 1918 C CA . HIS A 1 247 ? 7.199 32.469 18.344 1 90.62 247 HIS A CA 1
ATOM 1919 C C . HIS A 1 247 ? 6.457 31.156 18.609 1 90.62 247 HIS A C 1
ATOM 1921 O O . HIS A 1 247 ? 7.031 30.203 19.156 1 90.62 247 HIS A O 1
ATOM 1927 N N . GLU A 1 248 ? 5.234 31.062 18.172 1 91.56 248 GLU A N 1
ATOM 1928 C CA . GLU A 1 248 ? 4.418 29.906 18.516 1 91.56 248 GLU A CA 1
ATOM 1929 C C . GLU A 1 248 ? 4.328 28.922 17.359 1 91.56 248 GLU A C 1
ATOM 1931 O O . GLU A 1 248 ? 3.926 27.781 17.531 1 91.56 248 GLU A O 1
ATOM 1936 N N . THR A 1 249 ? 4.77 29.391 16.188 1 96.56 249 THR A N 1
ATOM 1937 C CA . THR A 1 249 ? 4.664 28.562 14.992 1 96.56 249 THR A CA 1
ATOM 1938 C C . THR A 1 249 ? 5.477 27.281 15.156 1 96.56 249 THR A C 1
ATOM 1940 O O . THR A 1 249 ? 6.633 27.328 15.586 1 96.56 249 THR A O 1
ATOM 1943 N N . GLN A 1 250 ? 4.832 26.172 14.898 1 97.69 250 GLN A N 1
ATOM 1944 C CA . GLN A 1 250 ? 5.508 24.875 15 1 97.69 250 GLN A CA 1
ATOM 1945 C C . GLN A 1 250 ? 6.168 24.5 13.68 1 97.69 250 GLN A C 1
ATOM 1947 O O . GLN A 1 250 ? 5.656 24.828 12.609 1 97.69 250 GLN A O 1
ATOM 1952 N N . VAL A 1 251 ? 7.297 23.797 13.812 1 98.56 251 VAL A N 1
ATOM 1953 C CA . VAL A 1 251 ? 8.07 23.406 12.641 1 98.56 251 VAL A CA 1
ATOM 1954 C C . VAL A 1 251 ? 7.914 21.906 12.383 1 98.56 251 VAL A C 1
ATOM 1956 O O . VAL A 1 251 ? 8.258 21.094 13.234 1 98.56 251 VAL A O 1
ATOM 1959 N N . PHE A 1 252 ? 7.344 21.562 11.281 1 98.81 252 PHE A N 1
ATOM 1960 C CA . PHE A 1 252 ? 7.332 20.188 10.773 1 98.81 252 PHE A CA 1
ATOM 1961 C C . PHE A 1 252 ? 8.43 19.984 9.742 1 98.81 252 PHE A C 1
ATOM 1963 O O . PHE A 1 252 ? 8.383 20.578 8.656 1 98.81 252 PHE A O 1
ATOM 1970 N N . ALA A 1 253 ? 9.438 19.188 10.102 1 98.69 253 ALA A N 1
ATOM 1971 C CA . ALA A 1 253 ? 10.516 18.906 9.156 1 98.69 253 ALA A CA 1
ATOM 1972 C C . ALA A 1 253 ? 10.078 17.891 8.109 1 98.69 253 ALA A C 1
ATOM 1974 O O . ALA A 1 253 ? 9.578 16.812 8.453 1 98.69 253 ALA A O 1
ATOM 1975 N N . LYS A 1 254 ? 10.234 18.281 6.918 1 97.44 254 LYS A N 1
ATOM 1976 C CA . LYS A 1 254 ? 9.93 17.359 5.824 1 97.44 254 LYS A CA 1
ATOM 1977 C C . LYS A 1 254 ? 11.164 16.562 5.426 1 97.44 254 LYS A C 1
ATOM 1979 O O . LYS A 1 254 ? 12.133 17.109 4.91 1 97.44 254 LYS A O 1
ATOM 1984 N N . ILE A 1 255 ? 11.109 15.258 5.652 1 95.81 255 ILE A N 1
ATOM 1985 C CA . ILE A 1 255 ? 12.211 14.359 5.312 1 95.81 255 ILE A CA 1
ATOM 1986 C C . ILE A 1 255 ? 12.016 13.812 3.9 1 95.81 255 ILE A C 1
ATOM 1988 O O . ILE A 1 255 ? 11.25 12.867 3.695 1 95.81 255 ILE A O 1
ATOM 1992 N N . GLU A 1 256 ? 12.742 14.367 2.986 1 91.81 256 GLU A N 1
ATOM 1993 C CA . GLU A 1 256 ? 12.539 14.008 1.585 1 91.81 256 GLU A CA 1
ATOM 1994 C C . GLU A 1 256 ? 13.867 13.906 0.846 1 91.81 256 GLU A C 1
ATOM 1996 O O . GLU A 1 256 ? 13.898 13.867 -0.386 1 91.81 256 GLU A O 1
ATOM 2001 N N . THR A 1 257 ? 14.977 13.922 1.642 1 87.19 257 THR A N 1
ATOM 2002 C CA . THR A 1 257 ? 16.312 13.75 1.099 1 87.19 257 THR A CA 1
ATOM 2003 C C . THR A 1 257 ? 17.047 12.617 1.814 1 87.19 257 THR A C 1
ATOM 2005 O O . THR A 1 257 ? 16.703 12.258 2.938 1 87.19 257 THR A O 1
ATOM 2008 N N . VAL A 1 258 ? 18.016 12.094 1.119 1 86.19 258 VAL A N 1
ATOM 2009 C CA . VAL A 1 258 ? 18.844 11.047 1.715 1 86.19 258 VAL A CA 1
ATOM 2010 C C . VAL A 1 258 ? 19.562 11.594 2.943 1 86.19 258 VAL A C 1
ATOM 2012 O O . VAL A 1 258 ? 19.719 10.898 3.949 1 86.19 258 VAL A O 1
ATOM 2015 N N . GLU A 1 259 ? 19.969 12.828 2.877 1 88.38 259 GLU A N 1
ATOM 2016 C CA . GLU A 1 259 ? 20.641 13.469 4.004 1 88.38 259 GLU A CA 1
ATOM 2017 C C . GLU A 1 259 ? 19.719 13.586 5.207 1 88.38 259 GLU A C 1
ATOM 2019 O O . GLU A 1 259 ? 20.125 13.367 6.344 1 88.38 259 GLU A O 1
ATOM 2024 N N . GLY A 1 260 ? 18.484 14.031 4.91 1 91.81 260 GLY A N 1
ATOM 2025 C CA . GLY A 1 260 ? 17.516 14.094 5.984 1 91.81 260 GLY A CA 1
ATOM 2026 C C . GLY A 1 260 ? 17.297 12.758 6.676 1 91.81 260 GLY A C 1
ATOM 2027 O O . GLY A 1 260 ? 17.078 12.703 7.887 1 91.81 260 GLY A O 1
ATOM 2028 N N . LEU A 1 261 ? 17.344 11.719 5.883 1 90.44 261 LEU A N 1
ATOM 2029 C CA . LEU A 1 261 ? 17.203 10.367 6.426 1 90.44 261 LEU A CA 1
ATOM 2030 C C . LEU A 1 261 ? 18.406 10.016 7.301 1 90.44 261 LEU A C 1
ATOM 2032 O O . LEU A 1 261 ? 18.25 9.438 8.375 1 90.44 261 LEU A O 1
ATOM 2036 N N . LYS A 1 262 ? 19.578 10.352 6.836 1 88.81 262 LYS A N 1
ATOM 2037 C CA . LYS A 1 262 ? 20.812 10.07 7.562 1 88.81 262 LYS A CA 1
ATOM 2038 C C . LYS A 1 262 ? 20.828 10.766 8.922 1 88.81 262 LYS A C 1
ATOM 2040 O O . LYS A 1 262 ? 21.359 10.227 9.898 1 88.81 262 LYS A O 1
ATOM 2045 N N . HIS A 1 263 ? 20.297 11.938 8.953 1 92.56 263 HIS A N 1
ATOM 2046 C CA . HIS A 1 263 ? 20.312 12.742 10.172 1 92.56 263 HIS A CA 1
ATOM 2047 C C . HIS A 1 263 ? 18.938 12.797 10.82 1 92.56 263 HIS A C 1
ATOM 2049 O O . HIS A 1 263 ? 18.625 13.742 11.547 1 92.56 263 HIS A O 1
ATOM 2055 N N . PHE A 1 264 ? 18.172 11.758 10.641 1 95.31 264 PHE A N 1
ATOM 2056 C CA . PHE A 1 264 ? 16.766 11.75 11.023 1 95.31 264 PHE A CA 1
ATOM 2057 C C . PHE A 1 264 ? 16.609 11.969 12.523 1 95.31 264 PHE A C 1
ATOM 2059 O O . PHE A 1 264 ? 15.773 12.773 12.953 1 95.31 264 PHE A O 1
ATOM 2066 N N . CYS A 1 265 ? 17.375 11.312 13.305 1 94.81 265 CYS A N 1
ATOM 2067 C CA . CYS A 1 265 ? 17.188 11.32 14.75 1 94.81 265 CYS A CA 1
ATOM 2068 C C . CYS A 1 265 ? 17.453 12.711 15.328 1 94.81 265 CYS A C 1
ATOM 2070 O O . CYS A 1 265 ? 16.719 13.172 16.203 1 94.81 265 CYS A O 1
ATOM 2072 N N . GLU A 1 266 ? 18.469 13.359 14.805 1 96.81 266 GLU A N 1
ATOM 2073 C CA . GLU A 1 266 ? 18.75 14.711 15.258 1 96.81 266 GLU A CA 1
ATOM 2074 C C . GLU A 1 266 ? 17.656 15.688 14.844 1 96.81 266 GLU A C 1
ATOM 2076 O O . GLU A 1 266 ? 17.281 16.562 15.617 1 96.81 266 GLU A O 1
ATOM 2081 N N . ILE A 1 267 ? 17.172 15.523 13.641 1 97.88 267 ILE A N 1
ATOM 2082 C CA . ILE A 1 267 ? 16.094 16.359 13.141 1 97.88 267 ILE A CA 1
ATOM 2083 C C . ILE A 1 267 ? 14.852 16.156 14 1 97.88 267 ILE A C 1
ATOM 2085 O O . ILE A 1 267 ? 14.195 17.125 14.391 1 97.88 267 ILE A O 1
ATOM 2089 N N . LEU A 1 268 ? 14.539 14.922 14.289 1 97.88 268 LEU A N 1
ATOM 2090 C CA . LEU A 1 268 ? 13.359 14.555 15.078 1 97.88 268 LEU A CA 1
ATOM 2091 C C . LEU A 1 268 ? 13.398 15.219 16.453 1 97.88 268 LEU A C 1
ATOM 2093 O O . LEU A 1 268 ? 12.375 15.664 16.953 1 97.88 268 LEU A O 1
ATOM 2097 N N . GLN A 1 269 ? 14.531 15.305 17.031 1 97.25 269 GLN A N 1
ATOM 2098 C CA . GLN A 1 269 ? 14.672 15.883 18.359 1 97.25 269 GLN A CA 1
ATOM 2099 C C . GLN A 1 269 ? 14.367 17.375 18.344 1 97.25 269 GLN A C 1
ATOM 2101 O O . GLN A 1 269 ? 13.781 17.906 19.297 1 97.25 269 GLN A O 1
ATOM 2106 N N . GLU A 1 270 ? 14.711 17.984 17.266 1 97.81 270 GLU A N 1
ATOM 2107 C CA . GLU A 1 270 ? 14.586 19.438 17.188 1 97.81 270 GLU A CA 1
ATOM 2108 C C . GLU A 1 270 ? 13.219 19.844 16.656 1 97.81 270 GLU A C 1
ATOM 2110 O O . GLU A 1 270 ? 12.641 20.844 17.109 1 97.81 270 GLU A O 1
ATOM 2115 N N . ALA A 1 271 ? 12.656 19.156 15.727 1 98.5 271 ALA A N 1
ATOM 2116 C CA . ALA A 1 271 ? 11.406 19.5 15.062 1 98.5 271 ALA A CA 1
ATOM 2117 C C . ALA A 1 271 ? 10.211 19.234 15.977 1 98.5 271 ALA A C 1
ATOM 2119 O O . ALA A 1 271 ? 10.312 18.484 16.938 1 98.5 271 ALA A O 1
ATOM 2120 N N . ASP A 1 272 ? 9.125 19.875 15.742 1 98 272 ASP A N 1
ATOM 2121 C CA . ASP A 1 272 ? 7.895 19.641 16.484 1 98 272 ASP A CA 1
ATOM 2122 C C . ASP A 1 272 ? 7.109 18.469 15.906 1 98 272 ASP A C 1
ATOM 2124 O O . ASP A 1 272 ? 6.293 17.859 16.594 1 98 272 ASP A O 1
ATOM 2128 N N . GLY A 1 273 ? 7.273 18.188 14.695 1 98.38 273 GLY A N 1
ATOM 2129 C CA . GLY A 1 273 ? 6.684 17.078 13.961 1 98.38 273 GLY A CA 1
ATOM 2130 C C . GLY A 1 273 ? 7.438 16.734 12.688 1 98.38 273 GLY A C 1
ATOM 2131 O O . GLY A 1 273 ? 8.383 17.438 12.312 1 98.38 273 GLY A O 1
ATOM 2132 N N . ILE A 1 274 ? 7.086 15.664 12.078 1 98.75 274 ILE A N 1
ATOM 2133 C CA . ILE A 1 274 ? 7.785 15.18 10.898 1 98.75 274 ILE A CA 1
ATOM 2134 C C . ILE A 1 274 ? 6.785 14.93 9.773 1 98.75 274 ILE A C 1
ATOM 2136 O O . ILE A 1 274 ? 5.672 14.453 10.016 1 98.75 274 ILE A O 1
ATOM 2140 N N . ILE A 1 275 ? 7.145 15.336 8.594 1 98.5 275 ILE A N 1
ATOM 2141 C CA . ILE A 1 275 ? 6.445 14.922 7.383 1 98.5 275 ILE A CA 1
ATOM 2142 C C . ILE A 1 275 ? 7.348 14.016 6.547 1 98.5 275 ILE A C 1
ATOM 2144 O O . ILE A 1 275 ? 8.484 14.383 6.227 1 98.5 275 ILE A O 1
ATOM 2148 N N . LEU A 1 276 ? 6.902 12.875 6.285 1 96.75 276 LEU A N 1
ATOM 2149 C CA . LEU A 1 276 ? 7.652 11.969 5.426 1 96.75 276 LEU A CA 1
ATOM 2150 C C . LEU A 1 276 ? 7.309 12.203 3.957 1 96.75 276 LEU A C 1
ATOM 2152 O O . LEU A 1 276 ? 6.219 11.844 3.504 1 96.75 276 LEU A O 1
ATOM 2156 N N . GLY A 1 277 ? 8.273 12.82 3.283 1 93.56 277 GLY A N 1
ATOM 2157 C CA . GLY A 1 277 ? 8.102 13.125 1.872 1 93.56 277 GLY A CA 1
ATOM 2158 C C . GLY A 1 277 ? 8.43 11.953 0.964 1 93.56 277 GLY A C 1
ATOM 2159 O O . GLY A 1 277 ? 9.492 11.93 0.337 1 93.56 277 GLY A O 1
ATOM 2160 N N . ARG A 1 278 ? 7.531 11.055 0.763 1 89.88 278 ARG A N 1
ATOM 2161 C CA . ARG A 1 278 ? 7.773 9.836 -0.005 1 89.88 278 ARG A CA 1
ATOM 2162 C C . ARG A 1 278 ? 7.938 10.148 -1.488 1 89.88 278 ARG A C 1
ATOM 2164 O O . ARG A 1 278 ? 8.539 9.367 -2.23 1 89.88 278 ARG A O 1
ATOM 2171 N N . GLY A 1 279 ? 7.398 11.281 -1.889 1 86 279 GLY A N 1
ATOM 2172 C CA . GLY A 1 279 ? 7.531 11.648 -3.289 1 86 279 GLY A CA 1
ATOM 2173 C C . GLY A 1 279 ? 8.969 11.758 -3.744 1 86 279 GLY A C 1
ATOM 2174 O O . GLY A 1 279 ? 9.422 11 -4.605 1 86 279 GLY A O 1
ATOM 2175 N N . ASN A 1 280 ? 9.703 12.578 -3.082 1 84.12 280 ASN A N 1
ATOM 2176 C CA . ASN A 1 280 ? 11.094 12.812 -3.43 1 84.12 280 ASN A CA 1
ATOM 2177 C C . ASN A 1 280 ? 12 11.68 -2.943 1 84.12 280 ASN A C 1
ATOM 2179 O O . ASN A 1 280 ? 12.906 11.25 -3.66 1 84.12 280 ASN A O 1
ATOM 2183 N N . LEU A 1 281 ? 11.742 11.281 -1.785 1 84.56 281 LEU A N 1
ATOM 2184 C CA . LEU A 1 281 ? 12.578 10.219 -1.242 1 84.56 281 LEU A CA 1
ATOM 2185 C C . LEU A 1 281 ? 12.406 8.93 -2.045 1 84.56 281 LEU A C 1
ATOM 2187 O O . LEU A 1 281 ? 13.344 8.133 -2.16 1 84.56 281 LEU A O 1
ATOM 2191 N N . GLY A 1 282 ? 11.25 8.766 -2.576 1 81.56 282 GLY A N 1
ATOM 2192 C CA . GLY A 1 282 ? 10.992 7.598 -3.406 1 81.56 282 GLY A CA 1
ATOM 2193 C C . GLY A 1 282 ? 11.781 7.605 -4.703 1 81.56 282 GLY A C 1
ATOM 2194 O O . GLY A 1 282 ? 11.961 6.559 -5.328 1 81.56 282 GLY A O 1
ATOM 2195 N N . ILE A 1 283 ? 12.211 8.75 -5.074 1 81.44 283 ILE A N 1
ATOM 2196 C CA . ILE A 1 283 ? 13.055 8.852 -6.262 1 81.44 283 ILE A CA 1
ATOM 2197 C C . ILE A 1 283 ? 14.484 8.445 -5.914 1 81.44 283 ILE A C 1
ATOM 2199 O O . ILE A 1 283 ? 15.141 7.754 -6.695 1 81.44 283 ILE A O 1
ATOM 2203 N N . ASP A 1 284 ? 14.867 8.828 -4.762 1 83.31 284 ASP A N 1
ATOM 2204 C CA . ASP A 1 284 ? 16.25 8.633 -4.359 1 83.31 284 ASP A CA 1
ATOM 2205 C C . ASP A 1 284 ? 16.484 7.207 -3.867 1 83.31 284 ASP A C 1
ATOM 2207 O O . ASP A 1 284 ? 17.594 6.672 -3.998 1 83.31 284 ASP A O 1
ATOM 2211 N N . LEU A 1 285 ? 15.43 6.633 -3.316 1 86.06 285 LEU A N 1
ATOM 2212 C CA . LEU A 1 285 ? 15.562 5.285 -2.766 1 86.06 285 LEU A CA 1
ATOM 2213 C C . LEU A 1 285 ? 15.055 4.242 -3.754 1 86.06 285 LEU A C 1
ATOM 2215 O O . LEU A 1 285 ? 14.102 4.496 -4.496 1 86.06 285 LEU A O 1
ATOM 2219 N N . PRO A 1 286 ? 15.766 3.102 -3.697 1 87.56 286 PRO A N 1
ATOM 2220 C CA . PRO A 1 286 ? 15.164 1.997 -4.441 1 87.56 286 PRO A CA 1
ATOM 2221 C C . PRO A 1 286 ? 13.766 1.635 -3.932 1 87.56 286 PRO A C 1
ATOM 2223 O O . PRO A 1 286 ? 13.5 1.758 -2.734 1 87.56 286 PRO A O 1
ATOM 2226 N N . PRO A 1 287 ? 12.898 1.171 -4.797 1 88.62 287 PRO A N 1
ATOM 2227 C CA . PRO A 1 287 ? 11.516 0.869 -4.406 1 88.62 287 PRO A CA 1
ATOM 2228 C C . PRO A 1 287 ? 11.438 -0.05 -3.191 1 88.62 287 PRO A C 1
ATOM 2230 O O . PRO A 1 287 ? 10.5 0.057 -2.395 1 88.62 287 PRO A O 1
ATOM 2233 N N . GLU A 1 288 ? 12.414 -0.944 -3.006 1 91.06 288 GLU A N 1
ATOM 2234 C CA . GLU A 1 288 ? 12.359 -1.943 -1.942 1 91.06 288 GLU A CA 1
ATOM 2235 C C . GLU A 1 288 ? 12.742 -1.335 -0.594 1 91.06 288 GLU A C 1
ATOM 2237 O O . GLU A 1 288 ? 12.547 -1.96 0.451 1 91.06 288 GLU A O 1
ATOM 2242 N N . LYS A 1 289 ? 13.141 -0.055 -0.587 1 90.94 289 LYS A N 1
ATOM 2243 C CA . LYS A 1 289 ? 13.609 0.543 0.659 1 90.94 289 LYS A CA 1
ATOM 2244 C C . LYS A 1 289 ? 12.586 1.541 1.206 1 90.94 289 LYS A C 1
ATOM 2246 O O . LYS A 1 289 ? 12.648 1.916 2.379 1 90.94 289 LYS A O 1
ATOM 2251 N N . VAL A 1 290 ? 11.633 1.879 0.441 1 86.38 290 VAL A N 1
ATOM 2252 C CA . VAL A 1 290 ? 10.703 2.943 0.802 1 86.38 290 VAL A CA 1
ATOM 2253 C C . VAL A 1 290 ? 9.898 2.531 2.031 1 86.38 290 VAL A C 1
ATOM 2255 O O . VAL A 1 290 ? 9.727 3.318 2.965 1 86.38 290 VAL A O 1
ATOM 2258 N N . PHE A 1 291 ? 9.398 1.305 2.025 1 90.5 291 PHE A N 1
ATOM 2259 C CA . PHE A 1 291 ? 8.578 0.857 3.146 1 90.5 291 PHE A CA 1
ATOM 2260 C C . PHE A 1 291 ? 9.406 0.784 4.426 1 90.5 291 PHE A C 1
ATOM 2262 O O . PHE A 1 291 ? 8.891 1.03 5.52 1 90.5 291 PHE A O 1
ATOM 2269 N N . LEU A 1 292 ? 10.672 0.487 4.332 1 89.81 292 LEU A N 1
ATOM 2270 C CA . LEU A 1 292 ? 11.555 0.384 5.488 1 89.81 292 LEU A CA 1
ATOM 2271 C C . LEU A 1 292 ? 11.766 1.749 6.133 1 89.81 292 LEU A C 1
ATOM 2273 O O . LEU A 1 292 ? 11.758 1.867 7.359 1 89.81 292 LEU A O 1
ATOM 2277 N N . PHE A 1 293 ? 11.953 2.674 5.254 1 88.81 293 PHE A N 1
ATOM 2278 C CA . PHE A 1 293 ? 12.094 4.047 5.723 1 88.81 293 PHE A CA 1
ATOM 2279 C C . PHE A 1 293 ? 10.852 4.5 6.469 1 88.81 293 PHE A C 1
ATOM 2281 O O . PHE A 1 293 ? 10.938 5.047 7.57 1 88.81 293 PHE A O 1
ATOM 2288 N N . GLN A 1 294 ? 9.75 4.301 5.918 1 92.5 294 GLN A N 1
ATOM 2289 C CA . GLN A 1 294 ? 8.492 4.723 6.52 1 92.5 294 GLN A CA 1
ATOM 2290 C C . GLN A 1 294 ? 8.281 4.051 7.875 1 92.5 294 GLN A C 1
ATOM 2292 O O . GLN A 1 294 ? 7.996 4.723 8.867 1 92.5 294 GLN A O 1
ATOM 2297 N N . LYS A 1 295 ? 8.375 2.729 7.898 1 92.12 295 LYS A N 1
ATOM 2298 C CA . LYS A 1 295 ? 8.125 1.988 9.133 1 92.12 295 LYS A CA 1
ATOM 2299 C C . LYS A 1 295 ? 9.094 2.404 10.234 1 92.12 295 LYS A C 1
ATOM 2301 O O . LYS A 1 295 ? 8.703 2.553 11.391 1 92.12 295 LYS A O 1
ATOM 2306 N N . SER A 1 296 ? 10.352 2.625 9.875 1 92 296 SER A N 1
ATOM 2307 C CA . SER A 1 296 ? 11.367 3.016 10.844 1 92 296 SER A CA 1
ATOM 2308 C C . SER A 1 296 ? 11.133 4.438 11.344 1 92 296 SER A C 1
ATOM 2310 O O . SER A 1 296 ? 11.211 4.695 12.547 1 92 296 SER A O 1
ATOM 2312 N N . ALA A 1 297 ? 10.891 5.312 10.422 1 94.19 297 ALA A N 1
ATOM 2313 C CA . ALA A 1 297 ? 10.703 6.719 10.781 1 94.19 297 ALA A CA 1
ATOM 2314 C C . ALA A 1 297 ? 9.445 6.898 11.633 1 94.19 297 ALA A C 1
ATOM 2316 O O . ALA A 1 297 ? 9.469 7.633 12.625 1 94.19 297 ALA A O 1
ATOM 2317 N N . VAL A 1 298 ? 8.375 6.234 11.273 1 95.62 298 VAL A N 1
ATOM 2318 C CA . VAL A 1 298 ? 7.129 6.332 12.023 1 95.62 298 VAL A CA 1
ATOM 2319 C C . VAL A 1 298 ? 7.328 5.789 13.438 1 95.62 298 VAL A C 1
ATOM 2321 O O . VAL A 1 298 ? 6.875 6.395 14.414 1 95.62 298 VAL A O 1
ATOM 2324 N N . TYR A 1 299 ? 8.023 4.715 13.508 1 93.06 299 TYR A N 1
ATOM 2325 C CA . TYR A 1 299 ? 8.32 4.125 14.812 1 93.06 299 TYR A CA 1
ATOM 2326 C C . TYR A 1 299 ? 9.062 5.109 15.703 1 93.06 299 TYR A C 1
ATOM 2328 O O . TYR A 1 299 ? 8.688 5.316 16.859 1 93.06 299 TYR A O 1
ATOM 2336 N N . LYS A 1 300 ? 10.055 5.711 15.172 1 94.31 300 LYS A N 1
ATOM 2337 C CA . LYS A 1 300 ? 10.859 6.645 15.945 1 94.31 300 LYS A CA 1
ATOM 2338 C C . LYS A 1 300 ? 10.039 7.855 16.375 1 94.31 300 LYS A C 1
ATOM 2340 O O . LYS A 1 300 ? 10.203 8.352 17.5 1 94.31 300 LYS A O 1
ATOM 2345 N N . CYS A 1 301 ? 9.242 8.312 15.523 1 97 301 CYS A N 1
ATOM 2346 C CA . CYS A 1 301 ? 8.375 9.43 15.867 1 97 301 CYS A CA 1
ATOM 2347 C C . CYS A 1 301 ? 7.414 9.055 16.984 1 97 301 CYS A C 1
ATOM 2349 O O . CYS A 1 301 ? 7.195 9.828 17.906 1 97 301 CYS A O 1
ATOM 2351 N N . ASN A 1 302 ? 6.848 7.855 16.875 1 95.44 302 ASN A N 1
ATOM 2352 C CA . ASN A 1 302 ? 5.926 7.379 17.906 1 95.44 302 ASN A CA 1
ATOM 2353 C C . ASN A 1 302 ? 6.609 7.27 19.266 1 95.44 302 ASN A C 1
ATOM 2355 O O . ASN A 1 302 ? 6.047 7.676 20.281 1 95.44 302 ASN A O 1
ATOM 2359 N N . MET A 1 303 ? 7.812 6.766 19.266 1 93.5 303 MET A N 1
ATOM 2360 C CA . MET A 1 303 ? 8.555 6.629 20.516 1 93.5 303 MET A CA 1
ATOM 2361 C C . MET A 1 303 ? 8.852 7.996 21.125 1 93.5 303 MET A C 1
ATOM 2363 O O . MET A 1 303 ? 8.82 8.156 22.344 1 93.5 303 MET A O 1
ATOM 2367 N N . ALA A 1 304 ? 9.102 8.953 20.25 1 94.5 304 ALA A N 1
ATOM 2368 C CA . ALA A 1 304 ? 9.438 10.297 20.719 1 94.5 304 ALA A CA 1
ATOM 2369 C C . ALA A 1 304 ? 8.188 11.07 21.109 1 94.5 304 ALA A C 1
ATOM 2371 O O . ALA A 1 304 ? 8.273 12.102 21.781 1 94.5 304 ALA A O 1
ATOM 2372 N N . GLY A 1 305 ? 7.031 10.602 20.672 1 95.25 305 GLY A N 1
ATOM 2373 C CA . GLY A 1 305 ? 5.781 11.289 20.938 1 95.25 305 GLY A CA 1
ATOM 2374 C C . GLY A 1 305 ? 5.578 12.516 20.062 1 95.25 305 GLY A C 1
ATOM 2375 O O . GLY A 1 305 ? 4.984 13.5 20.5 1 95.25 305 GLY A O 1
ATOM 2376 N N . LYS A 1 306 ? 6.137 12.531 18.938 1 97.12 306 LYS A N 1
ATOM 2377 C CA . LYS A 1 306 ? 5.992 13.633 17.984 1 97.12 306 LYS A CA 1
ATOM 2378 C C . LYS A 1 306 ? 5.152 13.219 16.781 1 97.12 306 LYS A C 1
ATOM 2380 O O . LYS A 1 306 ? 5.258 12.094 16.297 1 97.12 306 LYS A O 1
ATOM 2385 N N . PRO A 1 307 ? 4.273 14.102 16.312 1 98.12 307 PRO A N 1
ATOM 2386 C CA . PRO A 1 307 ? 3.4 13.75 15.195 1 98.12 307 PRO A CA 1
ATOM 2387 C C . PRO A 1 307 ? 4.176 13.445 13.922 1 98.12 307 PRO A C 1
ATOM 2389 O O . PRO A 1 307 ? 5.18 14.102 13.625 1 98.12 307 PRO A O 1
ATOM 2392 N N . VAL A 1 308 ? 3.756 12.492 13.195 1 98.56 308 VAL A N 1
ATOM 2393 C CA . VAL A 1 308 ? 4.336 12.109 11.914 1 98.56 308 VAL A CA 1
ATOM 2394 C C . VAL A 1 308 ? 3.24 12.031 10.852 1 98.56 308 VAL A C 1
ATOM 2396 O O . VAL A 1 308 ? 2.223 11.359 11.055 1 98.56 308 VAL A O 1
ATOM 2399 N N . ILE A 1 309 ? 3.412 12.742 9.766 1 98.56 309 ILE A N 1
ATOM 2400 C CA . ILE A 1 309 ? 2.455 12.844 8.672 1 98.56 309 ILE A CA 1
ATOM 2401 C C . ILE A 1 309 ? 3.055 12.234 7.406 1 98.56 309 ILE A C 1
ATOM 2403 O O . ILE A 1 309 ? 4.223 12.469 7.086 1 98.56 309 ILE A O 1
ATOM 2407 N N . ILE A 1 310 ? 2.299 11.422 6.695 1 97.25 310 ILE A N 1
ATOM 2408 C CA . ILE A 1 310 ? 2.768 10.734 5.496 1 97.25 310 ILE A CA 1
ATOM 2409 C C . ILE A 1 310 ? 2.139 11.367 4.258 1 97.25 310 ILE A C 1
ATOM 2411 O O . ILE A 1 310 ? 0.959 11.727 4.27 1 97.25 310 ILE A O 1
ATOM 2415 N N . THR A 1 311 ? 2.928 11.453 3.197 1 94.38 311 THR A N 1
ATOM 2416 C CA . THR A 1 311 ? 2.43 12.055 1.964 1 94.38 311 THR A CA 1
ATOM 2417 C C . THR A 1 311 ? 2.457 11.039 0.822 1 94.38 311 THR A C 1
ATOM 2419 O O . THR A 1 311 ? 2.965 9.93 0.983 1 94.38 311 THR A O 1
ATOM 2422 N N . ARG A 1 312 ? 1.854 11.391 -0.258 1 89.81 312 ARG A N 1
ATOM 2423 C CA . ARG A 1 312 ? 1.876 10.633 -1.503 1 89.81 312 ARG A CA 1
ATOM 2424 C C . ARG A 1 312 ? 1.27 9.242 -1.308 1 89.81 312 ARG A C 1
ATOM 2426 O O . ARG A 1 312 ? 1.888 8.234 -1.655 1 89.81 312 ARG A O 1
ATOM 2433 N N . VAL A 1 313 ? -0.054 9.242 -1.021 1 88.69 313 VAL A N 1
ATOM 2434 C CA . VAL A 1 313 ? -0.691 7.973 -0.69 1 88.69 313 VAL A CA 1
ATOM 2435 C C . VAL A 1 313 ? -1.746 7.633 -1.74 1 88.69 313 VAL A C 1
ATOM 2437 O O . VAL A 1 313 ? -2.047 6.457 -1.97 1 88.69 313 VAL A O 1
ATOM 2440 N N . VAL A 1 314 ? -2.439 8.609 -2.344 1 91.81 314 VAL A N 1
ATOM 2441 C CA . VAL A 1 314 ? -3.521 8.336 -3.281 1 91.81 314 VAL A CA 1
ATOM 2442 C C . VAL A 1 314 ? -3.373 9.211 -4.52 1 91.81 314 VAL A C 1
ATOM 2444 O O . VAL A 1 314 ? -4.32 9.898 -4.922 1 91.81 314 VAL A O 1
ATOM 2447 N N . ASP A 1 315 ? -2.346 9.094 -5.18 1 87.56 315 ASP A N 1
ATOM 2448 C CA . ASP A 1 315 ? -2.029 9.898 -6.359 1 87.56 315 ASP A CA 1
ATOM 2449 C C . ASP A 1 315 ? -3.088 9.719 -7.445 1 87.56 315 ASP A C 1
ATOM 2451 O O . ASP A 1 315 ? -3.395 10.656 -8.18 1 87.56 315 ASP A O 1
ATOM 2455 N N . SER A 1 316 ? -3.641 8.562 -7.551 1 85.38 316 SER A N 1
ATOM 2456 C CA . SER A 1 316 ? -4.598 8.25 -8.609 1 85.38 316 SER A CA 1
ATOM 2457 C C . SER A 1 316 ? -5.863 9.086 -8.469 1 85.38 316 SER A C 1
ATOM 2459 O O . SER A 1 316 ? -6.555 9.344 -9.461 1 85.38 316 SER A O 1
ATOM 2461 N N . MET A 1 317 ? -6.137 9.617 -7.332 1 89.38 317 MET A N 1
ATOM 2462 C CA . MET A 1 317 ? -7.383 10.344 -7.09 1 89.38 317 MET A CA 1
ATOM 2463 C C . MET A 1 317 ? -7.281 11.781 -7.574 1 89.38 317 MET A C 1
ATOM 2465 O O . MET A 1 317 ? -8.242 12.547 -7.469 1 89.38 317 MET A O 1
ATOM 2469 N N . THR A 1 318 ? -6.125 12.156 -8.078 1 88.12 318 THR A N 1
ATOM 2470 C CA . THR A 1 318 ? -6.07 13.438 -8.773 1 88.12 318 THR A CA 1
ATOM 2471 C C . THR A 1 318 ? -7.02 13.438 -9.969 1 88.12 318 THR A C 1
ATOM 2473 O O . THR A 1 318 ? -7.609 14.469 -10.297 1 88.12 318 THR A O 1
ATOM 2476 N N . GLY A 1 319 ? -7.105 12.281 -10.562 1 81.5 319 GLY A N 1
ATOM 2477 C CA . GLY A 1 319 ? -7.941 12.203 -11.75 1 81.5 319 GLY A CA 1
ATOM 2478 C C . GLY A 1 319 ? -9.078 11.203 -11.617 1 81.5 319 GLY A C 1
ATOM 2479 O O . GLY A 1 319 ? -9.945 11.125 -12.492 1 81.5 319 GLY A O 1
ATOM 2480 N N . ASN A 1 320 ? -9.031 10.438 -10.508 1 81.5 320 ASN A N 1
ATOM 2481 C CA . ASN A 1 320 ? -10.023 9.383 -10.352 1 81.5 320 ASN A CA 1
ATOM 2482 C C . ASN A 1 320 ? -10.82 9.547 -9.062 1 81.5 320 ASN A C 1
ATOM 2484 O O . ASN A 1 320 ? -10.305 10.055 -8.062 1 81.5 320 ASN A O 1
ATOM 2488 N N . LEU A 1 321 ? -11.992 9.055 -9.102 1 83.75 321 LEU A N 1
ATOM 2489 C CA . LEU A 1 321 ? -12.883 9.156 -7.953 1 83.75 321 LEU A CA 1
ATOM 2490 C C . LEU A 1 321 ? -12.461 8.203 -6.848 1 83.75 321 LEU A C 1
ATOM 2492 O O . LEU A 1 321 ? -12.648 8.492 -5.664 1 83.75 321 LEU A O 1
ATOM 2496 N N . ARG A 1 322 ? -11.93 7.082 -7.258 1 85.19 322 ARG A N 1
ATOM 2497 C CA . ARG A 1 322 ? -11.531 6.059 -6.297 1 85.19 322 ARG A CA 1
ATOM 2498 C C . ARG A 1 322 ? -10.023 5.801 -6.359 1 85.19 322 ARG A C 1
ATOM 2500 O O . ARG A 1 322 ? -9.43 5.863 -7.434 1 85.19 322 ARG A O 1
ATOM 2507 N N . PRO A 1 323 ? -9.5 5.551 -5.195 1 90.44 323 PRO A N 1
ATOM 2508 C CA . PRO A 1 323 ? -8.094 5.141 -5.23 1 90.44 323 PRO A CA 1
ATOM 2509 C C . PRO A 1 323 ? -7.906 3.713 -5.746 1 90.44 323 PRO A C 1
ATOM 2511 O O . PRO A 1 323 ? -8.875 2.945 -5.809 1 90.44 323 PRO A O 1
ATOM 2514 N N . THR A 1 324 ? -6.691 3.396 -6.156 1 87.06 324 THR A N 1
ATOM 2515 C CA . THR A 1 324 ? -6.383 2.006 -6.473 1 87.06 324 THR A CA 1
ATOM 2516 C C . THR A 1 324 ? -6.398 1.148 -5.211 1 87.06 324 THR A C 1
ATOM 2518 O O . THR A 1 324 ? -6.387 1.675 -4.098 1 87.06 324 THR A O 1
ATOM 2521 N N . ARG A 1 325 ? -6.441 -0.138 -5.418 1 88.44 325 ARG A N 1
ATOM 2522 C CA . ARG A 1 325 ? -6.414 -1.064 -4.293 1 88.44 325 ARG A CA 1
ATOM 2523 C C . ARG A 1 325 ? -5.117 -0.936 -3.506 1 88.44 325 ARG A C 1
ATOM 2525 O O . ARG A 1 325 ? -5.125 -0.945 -2.273 1 88.44 325 ARG A O 1
ATOM 2532 N N . ALA A 1 326 ? -4.02 -0.809 -4.242 1 91.44 326 ALA A N 1
ATOM 2533 C CA . ALA A 1 326 ? -2.709 -0.66 -3.613 1 91.44 326 ALA A CA 1
ATOM 2534 C C . ALA A 1 326 ? -2.646 0.611 -2.771 1 91.44 326 ALA A C 1
ATOM 2536 O O . ALA A 1 326 ? -2.082 0.61 -1.675 1 91.44 326 ALA A O 1
ATOM 2537 N N . GLU A 1 327 ? -3.236 1.662 -3.279 1 92.56 327 GLU A N 1
ATOM 2538 C CA . GLU A 1 327 ? -3.25 2.936 -2.566 1 92.56 327 GLU A CA 1
ATOM 2539 C C . GLU A 1 327 ? -4.086 2.848 -1.294 1 92.56 327 GLU A C 1
ATOM 2541 O O . GLU A 1 327 ? -3.676 3.332 -0.238 1 92.56 327 GLU A O 1
ATOM 2546 N N . ALA A 1 328 ? -5.266 2.25 -1.445 1 93.88 328 ALA A N 1
ATOM 2547 C CA . ALA A 1 328 ? -6.133 2.092 -0.28 1 93.88 328 ALA A CA 1
ATOM 2548 C C . ALA A 1 328 ? -5.441 1.284 0.814 1 93.88 328 ALA A C 1
ATOM 2550 O O . ALA A 1 328 ? -5.5 1.643 1.992 1 93.88 328 ALA A O 1
ATOM 2551 N N . THR A 1 329 ? -4.82 0.213 0.427 1 94.31 329 THR A N 1
ATOM 2552 C CA . THR A 1 329 ? -4.109 -0.632 1.383 1 94.31 329 THR A CA 1
ATOM 2553 C C . THR A 1 329 ? -2.916 0.107 1.977 1 94.31 329 THR A C 1
ATOM 2555 O O . THR A 1 329 ? -2.59 -0.071 3.152 1 94.31 329 THR A O 1
ATOM 2558 N N . ASP A 1 330 ? -2.246 0.927 1.194 1 95.06 330 ASP A N 1
ATOM 2559 C CA . ASP A 1 330 ? -1.108 1.715 1.66 1 95.06 330 ASP A CA 1
ATOM 2560 C C . ASP A 1 330 ? -1.53 2.697 2.75 1 95.06 330 ASP A C 1
ATOM 2562 O O . ASP A 1 330 ? -0.849 2.834 3.768 1 95.06 330 ASP A O 1
ATOM 2566 N N . VAL A 1 331 ? -2.617 3.354 2.553 1 97.06 331 VAL A N 1
ATOM 2567 C CA . VAL A 1 331 ? -3.141 4.293 3.539 1 97.06 331 VAL A CA 1
ATOM 2568 C C . VAL A 1 331 ? -3.467 3.553 4.836 1 97.06 331 VAL A C 1
ATOM 2570 O O . VAL A 1 331 ? -3.098 4 5.922 1 97.06 331 VAL A O 1
ATOM 2573 N N . ALA A 1 332 ? -4.172 2.447 4.668 1 95.88 332 ALA A N 1
ATOM 2574 C CA . ALA A 1 332 ? -4.555 1.667 5.844 1 95.88 332 ALA A CA 1
ATOM 2575 C C . ALA A 1 332 ? -3.324 1.226 6.629 1 95.88 332 ALA A C 1
ATOM 2577 O O . ALA A 1 332 ? -3.301 1.317 7.859 1 95.88 332 ALA A O 1
ATOM 2578 N N . ASN A 1 333 ? -2.311 0.786 5.914 1 95.19 333 ASN A N 1
ATOM 2579 C CA . ASN A 1 333 ? -1.103 0.307 6.578 1 95.19 333 ASN A CA 1
ATOM 2580 C C . ASN A 1 333 ? -0.323 1.452 7.219 1 95.19 333 ASN A C 1
ATOM 2582 O O . ASN A 1 333 ? 0.33 1.265 8.242 1 95.19 333 ASN A O 1
ATOM 2586 N N . ALA A 1 334 ? -0.372 2.635 6.633 1 96.31 334 ALA A N 1
ATOM 2587 C CA . ALA A 1 334 ? 0.251 3.801 7.25 1 96.31 334 ALA A CA 1
ATOM 2588 C C . ALA A 1 334 ? -0.345 4.074 8.633 1 96.31 334 ALA A C 1
ATOM 2590 O O . ALA A 1 334 ? 0.38 4.391 9.578 1 96.31 334 ALA A O 1
ATOM 2591 N N . VAL A 1 335 ? -1.651 3.941 8.719 1 96 335 VAL A N 1
ATOM 2592 C CA . VAL A 1 335 ? -2.357 4.148 9.984 1 96 335 VAL A CA 1
ATOM 2593 C C . VAL A 1 335 ? -1.966 3.059 10.977 1 96 335 VAL A C 1
ATOM 2595 O O . VAL A 1 335 ? -1.689 3.346 12.141 1 96 335 VAL A O 1
ATOM 2598 N N . LEU A 1 336 ? -1.888 1.841 10.5 1 93.31 336 LEU A N 1
ATOM 2599 C CA . LEU A 1 336 ? -1.532 0.716 11.359 1 93.31 336 LEU A CA 1
ATOM 2600 C C . LEU A 1 336 ? -0.097 0.846 11.859 1 93.31 336 LEU A C 1
ATOM 2602 O O . LEU A 1 336 ? 0.219 0.415 12.969 1 93.31 336 LEU A O 1
ATOM 2606 N N . ASP A 1 337 ? 0.739 1.488 11.023 1 92.06 337 ASP A N 1
ATOM 2607 C CA . ASP A 1 337 ? 2.127 1.722 11.414 1 92.06 337 ASP A CA 1
ATOM 2608 C C . ASP A 1 337 ? 2.217 2.773 12.516 1 92.06 337 ASP A C 1
ATOM 2610 O O . ASP A 1 337 ? 3.191 2.809 13.273 1 92.06 337 ASP A O 1
ATOM 2614 N N . GLY A 1 338 ? 1.25 3.672 12.555 1 95 338 GLY A N 1
ATOM 2615 C CA . GLY A 1 338 ? 1.249 4.656 13.625 1 95 338 GLY A CA 1
ATOM 2616 C C . GLY A 1 338 ? 1.306 6.086 13.117 1 95 338 GLY A C 1
ATOM 2617 O O . GLY A 1 338 ? 1.654 7 13.867 1 95 338 GLY A O 1
ATOM 2618 N N . ALA A 1 339 ? 0.958 6.332 11.891 1 97.19 339 ALA A N 1
ATOM 2619 C CA . ALA A 1 339 ? 0.945 7.695 11.359 1 97.19 339 ALA A CA 1
ATOM 2620 C C . ALA A 1 339 ? -0.059 8.562 12.109 1 97.19 339 ALA A C 1
ATOM 2622 O O . ALA A 1 339 ? -1.135 8.102 12.492 1 97.19 339 ALA A O 1
ATOM 2623 N N . ASP A 1 340 ? 0.253 9.844 12.328 1 98 340 ASP A N 1
ATOM 2624 C CA . ASP A 1 340 ? -0.649 10.797 12.961 1 98 340 ASP A CA 1
ATOM 2625 C C . ASP A 1 340 ? -1.566 11.453 11.93 1 98 340 ASP A C 1
ATOM 2627 O O . ASP A 1 340 ? -2.65 11.93 12.266 1 98 340 ASP A O 1
ATOM 2631 N N . GLY A 1 341 ? -1.045 11.461 10.742 1 98.19 341 GLY A N 1
ATOM 2632 C CA . GLY A 1 341 ? -1.856 12.102 9.727 1 98.19 341 GLY A CA 1
ATOM 2633 C C . GLY A 1 341 ? -1.448 11.727 8.312 1 98.19 341 GLY A C 1
ATOM 2634 O O . GLY A 1 341 ? -0.41 11.094 8.109 1 98.19 341 GLY A O 1
ATOM 2635 N N . ILE A 1 342 ? -2.305 12.086 7.375 1 98.38 342 ILE A N 1
ATOM 2636 C CA . ILE A 1 342 ? -2.096 11.922 5.941 1 98.38 342 ILE A CA 1
ATOM 2637 C C . ILE A 1 342 ? -2.17 13.273 5.246 1 98.38 342 ILE A C 1
ATOM 2639 O O . ILE A 1 342 ? -3.119 14.039 5.449 1 98.38 342 ILE A O 1
ATOM 2643 N N . LEU A 1 343 ? -1.161 13.586 4.531 1 98.31 343 LEU A N 1
ATOM 2644 C CA . LEU A 1 343 ? -1.126 14.828 3.77 1 98.31 343 LEU A CA 1
ATOM 2645 C C . LEU A 1 343 ? -1.494 14.586 2.311 1 98.31 343 LEU A C 1
ATOM 2647 O O . LEU A 1 343 ? -0.853 13.781 1.631 1 98.31 343 LEU A O 1
ATOM 2651 N N . LEU A 1 344 ? -2.578 15.234 1.917 1 97.44 344 LEU A N 1
ATOM 2652 C CA . LEU A 1 344 ? -3.041 15.164 0.535 1 97.44 344 LEU A CA 1
ATOM 2653 C C . LEU A 1 344 ? -2.5 16.344 -0.277 1 97.44 344 LEU A C 1
ATOM 2655 O O . LEU A 1 344 ? -2.766 17.5 0.046 1 97.44 344 LEU A O 1
ATOM 2659 N N . GLY A 1 345 ? -1.721 16.016 -1.289 1 93.12 345 GLY A N 1
ATOM 2660 C CA . GLY A 1 345 ? -1.088 17.031 -2.117 1 93.12 345 GLY A CA 1
ATOM 2661 C C . GLY A 1 345 ? -1.893 17.375 -3.354 1 93.12 345 GLY A C 1
ATOM 2662 O O . GLY A 1 345 ? -2.932 18.031 -3.262 1 93.12 345 GLY A O 1
ATOM 2663 N N . ALA A 1 346 ? -1.568 16.797 -4.539 1 89.75 346 ALA A N 1
ATOM 2664 C CA . ALA A 1 346 ? -2.191 17.109 -5.82 1 89.75 346 ALA A CA 1
ATOM 2665 C C . ALA A 1 346 ? -3.682 16.766 -5.805 1 89.75 346 ALA A C 1
ATOM 2667 O O . ALA A 1 346 ? -4.484 17.453 -6.441 1 89.75 346 ALA A O 1
ATOM 2668 N N . GLU A 1 347 ? -4.09 15.82 -5.082 1 93.12 347 GLU A N 1
ATOM 2669 C CA . GLU A 1 347 ? -5.461 15.32 -5.051 1 93.12 347 GLU A CA 1
ATOM 2670 C C . GLU A 1 347 ? -6.426 16.391 -4.555 1 93.12 347 GLU A C 1
ATOM 2672 O O . GLU A 1 347 ? -7.578 16.453 -4.988 1 93.12 347 GLU A O 1
ATOM 2677 N N . THR A 1 348 ? -5.926 17.219 -3.605 1 96.38 348 THR A N 1
ATOM 2678 C CA . THR A 1 348 ? -6.809 18.25 -3.1 1 96.38 348 THR A CA 1
ATOM 2679 C C . THR A 1 348 ? -6.418 19.625 -3.664 1 96.38 348 THR A C 1
ATOM 2681 O O . THR A 1 348 ? -7.223 20.547 -3.672 1 96.38 348 THR A O 1
ATOM 2684 N N . LEU A 1 349 ? -5.207 19.703 -4.137 1 93.62 349 LEU A N 1
ATOM 2685 C CA . LEU A 1 349 ? -4.734 20.969 -4.711 1 93.62 349 LEU A CA 1
ATOM 2686 C C . LEU A 1 349 ? -5.41 21.234 -6.051 1 93.62 349 LEU A C 1
ATOM 2688 O O . LEU A 1 349 ? -5.996 22.297 -6.25 1 93.62 349 LEU A O 1
ATOM 2692 N N . ARG A 1 350 ? -5.336 20.266 -6.961 1 91.44 350 ARG A N 1
ATOM 2693 C CA . ARG A 1 350 ? -5.82 20.453 -8.32 1 91.44 350 ARG A CA 1
ATOM 2694 C C . ARG A 1 350 ? -6.637 19.266 -8.797 1 91.44 350 ARG A C 1
ATOM 2696 O O . ARG A 1 350 ? -7.012 19.188 -9.969 1 91.44 350 ARG A O 1
ATOM 2703 N N . GLY A 1 351 ? -6.84 18.297 -7.941 1 90.44 351 GLY A N 1
ATOM 2704 C CA . GLY A 1 351 ? -7.605 17.125 -8.32 1 90.44 351 GLY A CA 1
ATOM 2705 C C . GLY A 1 351 ? -9.062 17.422 -8.617 1 90.44 351 GLY A C 1
ATOM 2706 O O . GLY A 1 351 ? -9.578 18.469 -8.219 1 90.44 351 GLY A O 1
ATOM 2707 N N . LEU A 1 352 ? -9.664 16.5 -9.289 1 88.19 352 LEU A N 1
ATOM 2708 C CA . LEU A 1 352 ? -11.047 16.688 -9.719 1 88.19 352 LEU A CA 1
ATOM 2709 C C . LEU A 1 352 ? -12.008 16.484 -8.555 1 88.19 352 LEU A C 1
ATOM 2711 O O . LEU A 1 352 ? -13.125 17.016 -8.57 1 88.19 352 LEU A O 1
ATOM 2715 N N . TYR A 1 353 ? -11.578 15.781 -7.527 1 91.25 353 TYR A N 1
ATOM 2716 C CA . TYR A 1 353 ? -12.5 15.375 -6.469 1 91.25 353 TYR A CA 1
ATOM 2717 C C . TYR A 1 353 ? -11.891 15.617 -5.094 1 91.25 353 TYR A C 1
ATOM 2719 O O . TYR A 1 353 ? -11.773 14.695 -4.285 1 91.25 353 TYR A O 1
ATOM 2727 N N . PRO A 1 354 ? -11.633 16.875 -4.73 1 97.12 354 PRO A N 1
ATOM 2728 C CA . PRO A 1 354 ? -10.953 17.141 -3.461 1 97.12 354 PRO A CA 1
ATOM 2729 C C . PRO A 1 354 ? -11.773 16.688 -2.25 1 97.12 354 PRO A C 1
ATOM 2731 O O . PRO A 1 354 ? -11.227 16.125 -1.306 1 97.12 354 PRO A O 1
ATOM 2734 N N . ILE A 1 355 ? -13.094 16.922 -2.248 1 97.31 355 ILE A N 1
ATOM 2735 C CA . ILE A 1 355 ? -13.953 16.578 -1.118 1 97.31 355 ILE A CA 1
ATOM 2736 C C . ILE A 1 355 ? -14.023 15.055 -0.966 1 97.31 355 ILE A C 1
ATOM 2738 O O . ILE A 1 355 ? -13.836 14.523 0.133 1 97.31 355 ILE A O 1
ATOM 2742 N N . GLU A 1 356 ? -14.18 14.336 -2.098 1 94 356 GLU A N 1
ATOM 2743 C CA . GLU A 1 356 ? -14.273 12.883 -2.086 1 94 356 GLU A CA 1
ATOM 2744 C C . GLU A 1 356 ? -12.961 12.25 -1.626 1 94 356 GLU A C 1
ATOM 2746 O O . GLU A 1 356 ? -12.969 11.219 -0.948 1 94 356 GLU A O 1
ATOM 2751 N N . THR A 1 357 ? -11.875 12.852 -2.021 1 96.62 357 THR A N 1
ATOM 2752 C CA . THR A 1 357 ? -10.57 12.352 -1.607 1 96.62 357 THR A CA 1
ATOM 2753 C C . THR A 1 357 ? -10.445 12.367 -0.087 1 96.62 357 THR A C 1
ATOM 2755 O O . THR A 1 357 ? -10.039 11.367 0.517 1 96.62 357 THR A O 1
ATOM 2758 N N . ILE A 1 358 ? -10.844 13.492 0.527 1 97.38 358 ILE A N 1
ATOM 2759 C CA . ILE A 1 358 ? -10.773 13.617 1.979 1 97.38 358 ILE A CA 1
ATOM 2760 C C . ILE A 1 358 ? -11.711 12.602 2.631 1 97.38 358 ILE A C 1
ATOM 2762 O O . ILE A 1 358 ? -11.336 11.93 3.592 1 97.38 358 ILE A O 1
ATOM 2766 N N . LYS A 1 359 ? -12.859 12.445 2.084 1 95.56 359 LYS A N 1
ATOM 2767 C CA . LYS A 1 359 ? -13.852 11.523 2.639 1 95.56 359 LYS A CA 1
ATOM 2768 C C . LYS A 1 359 ? -13.359 10.086 2.576 1 95.56 359 LYS A C 1
ATOM 2770 O O . LYS A 1 359 ? -13.438 9.352 3.562 1 95.56 359 LYS A O 1
ATOM 2775 N N . ILE A 1 360 ? -12.859 9.695 1.444 1 94.06 360 ILE A N 1
ATOM 2776 C CA . ILE A 1 360 ? -12.461 8.312 1.221 1 94.06 360 ILE A CA 1
ATOM 2777 C C . ILE A 1 360 ? -11.242 7.984 2.07 1 94.06 360 ILE A C 1
ATOM 2779 O O . ILE A 1 360 ? -11.203 6.949 2.742 1 94.06 360 ILE A O 1
ATOM 2783 N N . VAL A 1 361 ? -10.234 8.859 2.055 1 97.19 361 VAL A N 1
ATOM 2784 C CA . VAL A 1 361 ? -9.047 8.633 2.863 1 97.19 361 VAL A CA 1
ATOM 2785 C C . VAL A 1 361 ? -9.422 8.602 4.344 1 97.19 361 VAL A C 1
ATOM 2787 O O . VAL A 1 361 ? -8.906 7.773 5.102 1 97.19 361 VAL A O 1
ATOM 2790 N N . GLY A 1 362 ? -10.344 9.516 4.742 1 96.25 362 GLY A N 1
ATOM 2791 C CA . GLY A 1 362 ? -10.836 9.508 6.109 1 96.25 362 GLY A CA 1
ATOM 2792 C C . GLY A 1 362 ? -11.484 8.188 6.496 1 96.25 362 GLY A C 1
ATOM 2793 O O . GLY A 1 362 ? -11.242 7.668 7.586 1 96.25 362 GLY A O 1
ATOM 2794 N N . ARG A 1 363 ? -12.242 7.613 5.656 1 94.19 363 ARG A N 1
ATOM 2795 C CA . ARG A 1 363 ? -12.914 6.344 5.922 1 94.19 363 ARG A CA 1
ATOM 2796 C C . ARG A 1 363 ? -11.906 5.203 6.035 1 94.19 363 ARG A C 1
ATOM 2798 O O . ARG A 1 363 ? -12.055 4.316 6.879 1 94.19 363 ARG A O 1
ATOM 2805 N N . ILE A 1 364 ? -10.953 5.188 5.129 1 95.25 364 ILE A N 1
ATOM 2806 C CA . ILE A 1 364 ? -9.914 4.164 5.188 1 95.25 364 ILE A CA 1
ATOM 2807 C C . ILE A 1 364 ? -9.188 4.246 6.527 1 95.25 364 ILE A C 1
ATOM 2809 O O . ILE A 1 364 ? -8.961 3.223 7.18 1 95.25 364 ILE A O 1
ATOM 2813 N N . CYS A 1 365 ? -8.875 5.492 6.91 1 96.25 365 CYS A N 1
ATOM 2814 C CA . CYS A 1 365 ? -8.203 5.688 8.188 1 96.25 365 CYS A CA 1
ATOM 2815 C C . CYS A 1 365 ? -9.055 5.18 9.344 1 96.25 365 CYS A C 1
ATOM 2817 O O . CYS A 1 365 ? -8.57 4.461 10.211 1 96.25 365 CYS A O 1
ATOM 2819 N N . ALA A 1 366 ? -10.289 5.551 9.352 1 93.62 366 ALA A N 1
ATOM 2820 C CA . ALA A 1 366 ? -11.203 5.164 10.43 1 93.62 366 ALA A CA 1
ATOM 2821 C C . ALA A 1 366 ? -11.305 3.645 10.531 1 93.62 366 ALA A C 1
ATOM 2823 O O . ALA A 1 366 ? -11.305 3.092 11.641 1 93.62 366 ALA A O 1
ATOM 2824 N N . GLU A 1 367 ? -11.391 2.975 9.414 1 92 367 GLU A N 1
ATOM 2825 C CA . GLU A 1 367 ? -11.484 1.518 9.406 1 92 367 GLU A CA 1
ATOM 2826 C C . GLU A 1 367 ? -10.203 0.878 9.938 1 92 367 GLU A C 1
ATOM 2828 O O . GLU A 1 367 ? -10.258 -0.086 10.703 1 92 367 GLU A O 1
ATOM 2833 N N . ALA A 1 368 ? -9.125 1.384 9.508 1 93.19 368 ALA A N 1
ATOM 2834 C CA . ALA A 1 368 ? -7.84 0.863 9.961 1 93.19 368 ALA A CA 1
ATOM 2835 C C . ALA A 1 368 ? -7.684 1.037 11.477 1 93.19 368 ALA A C 1
ATOM 2837 O O . ALA A 1 368 ? -7.125 0.172 12.148 1 93.19 368 ALA A O 1
ATOM 2838 N N . GLU A 1 369 ? -8.188 2.111 12.008 1 91.94 369 GLU A N 1
ATOM 2839 C CA . GLU A 1 369 ? -8.086 2.416 13.43 1 91.94 369 GLU A CA 1
ATOM 2840 C C . GLU A 1 369 ? -8.859 1.4 14.266 1 91.94 369 GLU A C 1
ATOM 2842 O O . GLU A 1 369 ? -8.461 1.088 15.391 1 91.94 369 GLU A O 1
ATOM 2847 N N . THR A 1 370 ? -9.883 0.89 13.758 1 87.31 370 THR A N 1
ATOM 2848 C CA . THR A 1 370 ? -10.742 -0.02 14.508 1 87.31 370 THR A CA 1
ATOM 2849 C C . THR A 1 370 ? -10.047 -1.356 14.742 1 87.31 370 THR A C 1
ATOM 2851 O O . THR A 1 370 ? -10.383 -2.09 15.672 1 87.31 370 THR A O 1
ATOM 2854 N N . VAL A 1 371 ? -9.047 -1.605 13.938 1 87.69 371 VAL A N 1
ATOM 2855 C CA . VAL A 1 371 ? -8.43 -2.926 14.039 1 87.69 371 VAL A CA 1
ATOM 2856 C C . VAL A 1 371 ? -6.996 -2.791 14.539 1 87.69 371 VAL A C 1
ATOM 2858 O O . VAL A 1 371 ? -6.277 -3.787 14.664 1 87.69 371 VAL A O 1
ATOM 2861 N N . ARG A 1 372 ? -6.633 -1.614 14.773 1 87.44 372 ARG A N 1
ATOM 2862 C CA . ARG A 1 372 ? -5.281 -1.394 15.273 1 87.44 372 ARG A CA 1
ATOM 2863 C C . ARG A 1 372 ? -5.117 -1.968 16.672 1 87.44 372 ARG A C 1
ATOM 2865 O O . ARG A 1 372 ? -6.012 -1.835 17.516 1 87.44 372 ARG A O 1
ATOM 2872 N N . ASN A 1 373 ? -4.047 -2.623 16.891 1 84.06 373 ASN A N 1
ATOM 2873 C CA . ASN A 1 373 ? -3.768 -3.191 18.203 1 84.06 373 ASN A CA 1
ATOM 2874 C C . ASN A 1 373 ? -3.143 -2.158 19.141 1 84.06 373 ASN A C 1
ATOM 2876 O O . ASN A 1 373 ? -1.919 -2.098 19.266 1 84.06 373 ASN A O 1
ATOM 2880 N N . HIS A 1 374 ? -3.926 -1.485 19.906 1 83.94 374 HIS A N 1
ATOM 2881 C CA . HIS A 1 374 ? -3.486 -0.379 20.75 1 83.94 374 HIS A CA 1
ATOM 2882 C C . HIS A 1 374 ? -2.662 -0.88 21.938 1 83.94 374 HIS A C 1
ATOM 2884 O O . HIS A 1 374 ? -1.738 -0.199 22.375 1 83.94 374 HIS A O 1
ATOM 2890 N N . SER A 1 375 ? -2.957 -2.035 22.344 1 82.12 375 SER A N 1
ATOM 2891 C CA . SER A 1 375 ? -2.244 -2.584 23.5 1 82.12 375 SER A CA 1
ATOM 2892 C C . SER A 1 375 ? -0.774 -2.828 23.172 1 82.12 375 SER A C 1
ATOM 2894 O O . SER A 1 375 ? 0.102 -2.576 24 1 82.12 375 SER A O 1
ATOM 2896 N N . VAL A 1 376 ? -0.609 -3.26 22.031 1 82.25 376 VAL A N 1
ATOM 2897 C CA . VAL A 1 376 ? 0.758 -3.553 21.625 1 82.25 376 VAL A CA 1
ATOM 2898 C C . VAL A 1 376 ? 1.548 -2.252 21.484 1 82.25 376 VAL A C 1
ATOM 2900 O O . VAL A 1 376 ? 2.699 -2.17 21.922 1 82.25 376 VAL A O 1
ATOM 2903 N N . HIS A 1 377 ? 0.961 -1.304 20.938 1 84.56 377 HIS A N 1
ATOM 2904 C CA . HIS A 1 377 ? 1.626 -0.017 20.766 1 84.56 377 HIS A CA 1
ATOM 2905 C C . HIS A 1 377 ? 1.901 0.644 22.125 1 84.56 377 HIS A C 1
ATOM 2907 O O . HIS A 1 377 ? 2.979 1.205 22.328 1 84.56 377 HIS A O 1
ATOM 2913 N N . PHE A 1 378 ? 0.925 0.569 22.953 1 88 378 PHE A N 1
ATOM 2914 C CA . PHE A 1 378 ? 1.068 1.118 24.297 1 88 378 PHE A CA 1
ATOM 2915 C C . PHE A 1 378 ? 2.248 0.479 25.031 1 88 378 PHE A C 1
ATOM 2917 O O . PHE A 1 378 ? 3.076 1.179 25.609 1 88 378 PHE A O 1
ATOM 2924 N N . LYS A 1 379 ? 2.305 -0.816 24.953 1 87.31 379 LYS A N 1
ATOM 2925 C CA . LYS A 1 379 ? 3.363 -1.552 25.641 1 87.31 379 LYS A CA 1
ATOM 2926 C C . LYS A 1 379 ? 4.734 -1.206 25.062 1 87.31 379 LYS A C 1
ATOM 2928 O O . LYS A 1 379 ? 5.711 -1.088 25.812 1 87.31 379 LYS A O 1
ATOM 2933 N N . ARG A 1 380 ? 4.746 -1.059 23.844 1 86.94 380 ARG A N 1
ATOM 2934 C CA . ARG A 1 380 ? 6 -0.736 23.172 1 86.94 380 ARG A CA 1
ATOM 2935 C C . ARG A 1 380 ? 6.52 0.63 23.609 1 86.94 380 ARG A C 1
ATOM 2937 O O . ARG A 1 380 ? 7.707 0.787 23.891 1 86.94 380 ARG A O 1
ATOM 2944 N N . ILE A 1 381 ? 5.672 1.554 23.609 1 91.31 381 ILE A N 1
ATOM 2945 C CA . ILE A 1 381 ? 6.047 2.906 24 1 91.31 381 ILE A CA 1
ATOM 2946 C C . ILE A 1 381 ? 6.453 2.918 25.469 1 91.31 381 ILE A C 1
ATOM 2948 O O . ILE A 1 381 ? 7.457 3.527 25.844 1 91.31 381 ILE A O 1
ATOM 2952 N N . SER A 1 382 ? 5.707 2.238 26.297 1 90.38 382 SER A N 1
ATOM 2953 C CA . SER A 1 382 ? 5.996 2.174 27.719 1 90.38 382 SER A CA 1
ATOM 2954 C C . SER A 1 382 ? 7.363 1.55 27.984 1 90.38 382 SER A C 1
ATOM 2956 O O . SER A 1 382 ? 8.117 2.025 28.844 1 90.38 382 SER A O 1
ATOM 2958 N N . LYS A 1 383 ? 7.617 0.496 27.25 1 90.06 383 LYS A N 1
ATOM 2959 C CA . LYS A 1 383 ? 8.906 -0.17 27.391 1 90.06 383 LYS A CA 1
ATOM 2960 C C . LYS A 1 383 ? 10.047 0.743 26.953 1 90.06 383 LYS A C 1
ATOM 2962 O O . LYS A 1 383 ? 11.117 0.755 27.578 1 90.06 383 LYS A O 1
ATOM 2967 N N . HIS A 1 384 ? 9.844 1.425 25.953 1 89.25 384 HIS A N 1
ATOM 2968 C CA . HIS A 1 384 ? 10.859 2.334 25.422 1 89.25 384 HIS A CA 1
ATOM 2969 C C . HIS A 1 384 ? 11.164 3.451 26.422 1 89.25 384 HIS A C 1
ATOM 2971 O O . HIS A 1 384 ? 12.328 3.822 26.594 1 89.25 384 HIS A O 1
ATOM 2977 N N . VAL A 1 385 ? 10.148 4.066 26.969 1 89.62 385 VAL A N 1
ATOM 2978 C CA . VAL A 1 385 ? 10.32 5.156 27.922 1 89.62 385 VAL A CA 1
ATOM 2979 C C . VAL A 1 385 ? 11.047 4.645 29.156 1 89.62 385 VAL A C 1
ATOM 2981 O O . VAL A 1 385 ? 11.883 5.348 29.734 1 89.62 385 VAL A O 1
ATOM 2984 N N . GLY A 1 386 ? 10.758 3.469 29.453 1 86.5 386 GLY A N 1
ATOM 2985 C CA . GLY A 1 386 ? 11.43 2.865 30.594 1 86.5 386 GLY A CA 1
ATOM 2986 C C . GLY A 1 386 ? 10.953 3.416 31.922 1 86.5 386 GLY A C 1
ATOM 2987 O O . GLY A 1 386 ? 10.07 4.273 31.969 1 86.5 386 GLY A O 1
ATOM 2988 N N . GLU A 1 387 ? 11.508 2.898 33 1 87.19 387 GLU A N 1
ATOM 2989 C CA . GLU A 1 387 ? 11.203 3.318 34.344 1 87.19 387 GLU A CA 1
ATOM 2990 C C . GLU A 1 387 ? 12.445 3.877 35.062 1 87.19 387 GLU A C 1
ATOM 2992 O O . GLU A 1 387 ? 13.555 3.383 34.844 1 87.19 387 GLU A O 1
ATOM 2997 N N . PRO A 1 388 ? 12.312 4.945 35.969 1 90 388 PRO A N 1
ATOM 2998 C CA . PRO A 1 388 ? 11.055 5.625 36.312 1 90 388 PRO A CA 1
ATOM 2999 C C . PRO A 1 388 ? 10.641 6.66 35.25 1 90 388 PRO A C 1
ATOM 3001 O O . PRO A 1 388 ? 11.5 7.336 34.688 1 90 388 PRO A O 1
ATOM 3004 N N . MET A 1 389 ? 9.375 6.812 35.062 1 89.12 389 MET A N 1
ATOM 3005 C CA . MET A 1 389 ? 8.773 7.82 34.188 1 89.12 389 MET A CA 1
ATOM 3006 C C . MET A 1 389 ? 8.562 9.133 34.938 1 89.12 389 MET A C 1
ATOM 3008 O O . MET A 1 389 ? 8.469 9.141 36.156 1 89.12 389 MET A O 1
ATOM 3012 N N . SER A 1 390 ? 8.609 10.188 34.188 1 89.31 390 SER A N 1
ATOM 3013 C CA . SER A 1 390 ? 8.195 11.438 34.812 1 89.31 390 SER A CA 1
ATOM 3014 C C . SER A 1 390 ? 6.773 11.336 35.344 1 89.31 390 SER A C 1
ATOM 3016 O O . SER A 1 390 ? 5.984 10.516 34.906 1 89.31 390 SER A O 1
ATOM 3018 N N . HIS A 1 391 ? 6.492 12.125 36.312 1 89.62 391 HIS A N 1
ATOM 3019 C CA . HIS A 1 391 ? 5.172 12.109 36.906 1 89.62 391 HIS A CA 1
ATOM 3020 C C . HIS A 1 391 ? 4.074 12.352 35.875 1 89.62 391 HIS A C 1
ATOM 3022 O O . HIS A 1 391 ? 3.113 11.586 35.812 1 89.62 391 HIS A O 1
ATOM 3028 N N . ALA A 1 392 ? 4.207 13.336 35.125 1 88.62 392 ALA A N 1
ATOM 3029 C CA . ALA A 1 392 ? 3.195 13.695 34.125 1 88.62 392 ALA A CA 1
ATOM 3030 C C . ALA A 1 392 ? 2.992 12.57 33.125 1 88.62 392 ALA A C 1
ATOM 3032 O O . ALA A 1 392 ? 1.858 12.242 32.75 1 88.62 392 ALA A O 1
ATOM 3033 N N . GLU A 1 393 ? 4.031 12.008 32.656 1 91.69 393 GLU A N 1
ATOM 3034 C CA . GLU A 1 393 ? 3.953 10.945 31.656 1 91.69 393 GLU A CA 1
ATOM 3035 C C . GLU A 1 393 ? 3.344 9.68 32.25 1 91.69 393 GLU A C 1
ATOM 3037 O O . GLU A 1 393 ? 2.6 8.969 31.578 1 91.69 393 GLU A O 1
ATOM 3042 N N . SER A 1 394 ? 3.721 9.422 33.469 1 93.56 394 SER A N 1
ATOM 3043 C CA . SER A 1 394 ? 3.16 8.258 34.156 1 93.56 394 SER A CA 1
ATOM 3044 C C . SER A 1 394 ? 1.644 8.359 34.281 1 93.56 394 SER A C 1
ATOM 3046 O O . SER A 1 394 ? 0.928 7.398 34 1 93.56 394 SER A O 1
ATOM 3048 N N . VAL A 1 395 ? 1.203 9.516 34.625 1 93.94 395 VAL A N 1
ATOM 3049 C CA . VAL A 1 395 ? -0.232 9.711 34.812 1 93.94 395 VAL A CA 1
ATOM 3050 C C . VAL A 1 395 ? -0.924 9.703 33.438 1 93.94 395 VAL A C 1
ATOM 3052 O O . VAL A 1 395 ? -2.025 9.172 33.312 1 93.94 395 VAL A O 1
ATOM 3055 N N . ALA A 1 396 ? -0.315 10.297 32.469 1 94.25 396 ALA A N 1
ATOM 3056 C CA . ALA A 1 396 ? -0.879 10.305 31.109 1 94.25 396 ALA A CA 1
ATOM 3057 C C . ALA A 1 396 ? -1.019 8.891 30.562 1 94.25 396 ALA A C 1
ATOM 3059 O O . ALA A 1 396 ? -2.051 8.539 29.984 1 94.25 396 ALA A O 1
ATOM 3060 N N . SER A 1 397 ? 0.063 8.102 30.719 1 95.19 397 SER A N 1
ATOM 3061 C CA . SER A 1 397 ? 0.013 6.719 30.266 1 95.19 397 SER A CA 1
ATOM 3062 C C . SER A 1 397 ? -1.065 5.934 31 1 95.19 397 SER A C 1
ATOM 3064 O O . SER A 1 397 ? -1.748 5.094 30.422 1 95.19 397 SER A O 1
ATOM 3066 N N . SER A 1 398 ? -1.233 6.242 32.25 1 94.56 398 SER A N 1
ATOM 3067 C CA . SER A 1 398 ? -2.258 5.586 33.062 1 94.56 398 SER A CA 1
ATOM 3068 C C . SER A 1 398 ? -3.658 5.961 32.562 1 94.56 398 SER A C 1
ATOM 3070 O O . SER A 1 398 ? -4.57 5.129 32.594 1 94.56 398 SER A O 1
ATOM 3072 N N . ALA A 1 399 ? -3.791 7.207 32.219 1 95.94 399 ALA A N 1
ATOM 3073 C CA . ALA A 1 399 ? -5.078 7.652 31.688 1 95.94 399 ALA A CA 1
ATOM 3074 C C . ALA A 1 399 ? -5.473 6.852 30.453 1 95.94 399 ALA A C 1
ATOM 3076 O O . ALA A 1 399 ? -6.625 6.434 30.328 1 95.94 399 ALA A O 1
ATOM 3077 N N . VAL A 1 400 ? -4.523 6.633 29.578 1 96.38 400 VAL A N 1
ATOM 3078 C CA . VAL A 1 400 ? -4.785 5.887 28.359 1 96.38 400 VAL A CA 1
ATOM 3079 C C . VAL A 1 400 ? -5.078 4.426 28.688 1 96.38 400 VAL A C 1
ATOM 3081 O O . VAL A 1 400 ? -6.004 3.828 28.141 1 96.38 400 VAL A O 1
ATOM 3084 N N . ARG A 1 401 ? -4.324 3.893 29.578 1 94.69 401 ARG A N 1
ATOM 3085 C CA . ARG A 1 401 ? -4.555 2.518 30.016 1 94.69 401 ARG A CA 1
ATOM 3086 C C . ARG A 1 401 ? -5.938 2.361 30.625 1 94.69 401 ARG A C 1
ATOM 3088 O O . ARG A 1 401 ? -6.633 1.377 30.375 1 94.69 401 ARG A O 1
ATOM 3095 N N . ALA A 1 402 ? -6.25 3.311 31.438 1 94.94 402 ALA A N 1
ATOM 3096 C CA . ALA A 1 402 ? -7.566 3.297 32.062 1 94.94 402 ALA A CA 1
ATOM 3097 C C . ALA A 1 402 ? -8.672 3.352 31.016 1 94.94 402 ALA A C 1
ATOM 3099 O O . ALA A 1 402 ? -9.688 2.652 31.141 1 94.94 402 ALA A O 1
ATOM 3100 N N . ALA A 1 403 ? -8.484 4.195 30.078 1 95.62 403 ALA A N 1
ATOM 3101 C CA . ALA A 1 403 ? -9.477 4.324 29.016 1 95.62 403 ALA A CA 1
ATOM 3102 C C . ALA A 1 403 ? -9.68 2.996 28.297 1 95.62 403 ALA A C 1
ATOM 3104 O O . ALA A 1 403 ? -10.812 2.633 27.969 1 95.62 403 ALA A O 1
ATOM 3105 N N . ILE A 1 404 ? -8.641 2.299 28.062 1 91.25 404 ILE A N 1
ATOM 3106 C CA . ILE A 1 404 ? -8.695 1.008 27.391 1 91.25 404 ILE A CA 1
ATOM 3107 C C . ILE A 1 404 ? -9.43 -0.004 28.266 1 91.25 404 ILE A C 1
ATOM 3109 O O . ILE A 1 404 ? -10.328 -0.706 27.797 1 91.25 404 ILE A O 1
ATOM 3113 N N . LYS A 1 405 ? -9.102 -0.08 29.5 1 91.62 405 LYS A N 1
ATOM 3114 C CA . LYS A 1 405 ? -9.602 -1.101 30.422 1 91.62 405 LYS A CA 1
ATOM 3115 C C . LYS A 1 405 ? -11.086 -0.897 30.703 1 91.62 405 LYS A C 1
ATOM 3117 O O . LYS A 1 405 ? -11.836 -1.867 30.844 1 91.62 405 LYS A O 1
ATOM 3122 N N . VAL A 1 406 ? -11.516 0.331 30.766 1 93.94 406 VAL A N 1
ATOM 3123 C CA . VAL A 1 406 ? -12.906 0.587 31.125 1 93.94 406 VAL A CA 1
ATOM 3124 C C . VAL A 1 406 ? -13.742 0.788 29.859 1 93.94 406 VAL A C 1
ATOM 3126 O O . VAL A 1 406 ? -14.938 1.082 29.938 1 93.94 406 VAL A O 1
ATOM 3129 N N . LYS A 1 407 ? -13.039 0.709 28.688 1 92.06 407 LYS A N 1
ATOM 3130 C CA . LYS A 1 407 ? -13.695 0.94 27.406 1 92.06 407 LYS A CA 1
ATOM 3131 C C . LYS A 1 407 ? -14.367 2.309 27.375 1 92.06 407 LYS A C 1
ATOM 3133 O O . LYS A 1 407 ? -15.562 2.412 27.094 1 92.06 407 LYS A O 1
ATOM 3138 N N . ALA A 1 408 ? -13.602 3.305 27.719 1 95.44 408 ALA A N 1
ATOM 3139 C CA . ALA A 1 408 ? -14.102 4.676 27.734 1 95.44 408 ALA A CA 1
ATOM 3140 C C . ALA A 1 408 ? -14.516 5.121 26.328 1 95.44 408 ALA A C 1
ATOM 3142 O O . ALA A 1 408 ? -13.961 4.656 25.328 1 95.44 408 ALA A O 1
ATOM 3143 N N . ALA A 1 409 ? -15.453 6.012 26.281 1 93.69 409 ALA A N 1
ATOM 3144 C CA . ALA A 1 409 ? -15.898 6.57 25.016 1 93.69 409 ALA A CA 1
ATOM 3145 C C . ALA A 1 409 ? -15.055 7.773 24.609 1 93.69 409 ALA A C 1
ATOM 3147 O O . ALA A 1 409 ? -14.953 8.109 23.422 1 93.69 409 ALA A O 1
ATOM 3148 N N . LEU A 1 410 ? -14.445 8.297 25.703 1 94.12 410 LEU A N 1
ATOM 3149 C CA . LEU A 1 410 ? -13.797 9.578 25.484 1 94.12 410 LEU A CA 1
ATOM 3150 C C . LEU A 1 410 ? -12.766 9.859 26.578 1 94.12 410 LEU A C 1
ATOM 3152 O O . LEU A 1 410 ? -12.938 9.422 27.719 1 94.12 410 LEU A O 1
ATOM 3156 N N . ILE A 1 411 ? -11.672 10.539 26.203 1 96.69 411 ILE A N 1
ATOM 3157 C CA . ILE A 1 411 ? -10.758 11.141 27.172 1 96.69 411 ILE A CA 1
ATOM 3158 C C . ILE A 1 411 ? -10.867 12.664 27.109 1 96.69 411 ILE A C 1
ATOM 3160 O O . ILE A 1 411 ? -10.883 13.242 26.031 1 96.69 411 ILE A O 1
ATOM 3164 N N . VAL A 1 412 ? -11.039 13.297 28.219 1 96.19 412 VAL A N 1
ATOM 3165 C CA . VAL A 1 412 ? -11.023 14.75 28.312 1 96.19 412 VAL A CA 1
ATOM 3166 C C . VAL A 1 412 ? -9.742 15.219 29 1 96.19 412 VAL A C 1
ATOM 3168 O O . VAL A 1 412 ? -9.438 14.766 30.109 1 96.19 412 VAL A O 1
ATOM 3171 N N . VAL A 1 413 ? -9.039 16.062 28.344 1 95.81 413 VAL A N 1
ATOM 3172 C CA . VAL A 1 413 ? -7.793 16.578 28.906 1 95.81 413 VAL A CA 1
ATOM 3173 C C . VAL A 1 413 ? -7.848 18.094 28.984 1 95.81 413 VAL A C 1
ATOM 3175 O O . VAL A 1 413 ? -8.258 18.766 28.031 1 95.81 413 VAL A O 1
ATOM 3178 N N . PHE A 1 414 ? -7.52 18.625 30.141 1 91.81 414 PHE A N 1
ATOM 3179 C CA . PHE A 1 414 ? -7.371 20.062 30.297 1 91.81 414 PHE A CA 1
ATOM 3180 C C . PHE A 1 414 ? -5.926 20.5 30.062 1 91.81 414 PHE A C 1
ATOM 3182 O O . PHE A 1 414 ? -4.996 19.875 30.594 1 91.81 414 PHE A O 1
ATOM 3189 N N . THR A 1 415 ? -5.758 21.469 29.188 1 90.12 415 THR A N 1
ATOM 3190 C CA . THR A 1 415 ? -4.402 21.875 28.844 1 90.12 415 THR A CA 1
ATOM 3191 C C . THR A 1 415 ? -4.355 23.375 28.516 1 90.12 415 THR A C 1
ATOM 3193 O O . THR A 1 415 ? -5.359 23.953 28.109 1 90.12 415 THR A O 1
ATOM 3196 N N . SER A 1 416 ? -3.217 24 28.828 1 86.62 416 SER A N 1
ATOM 3197 C CA . SER A 1 416 ? -2.99 25.406 28.469 1 86.62 416 SER A CA 1
ATOM 3198 C C . SER A 1 416 ? -2.059 25.516 27.266 1 86.62 416 SER A C 1
ATOM 3200 O O . SER A 1 416 ? -2.301 26.312 26.344 1 86.62 416 SER A O 1
ATOM 3202 N N . SER A 1 417 ? -1.086 24.688 27.203 1 88 417 SER A N 1
ATOM 3203 C CA . SER A 1 417 ? -0.075 24.766 26.156 1 88 417 SER A CA 1
ATOM 3204 C C . SER A 1 417 ? -0.27 23.656 25.125 1 88 417 SER A C 1
ATOM 3206 O O . SER A 1 417 ? 0.325 23.703 24.047 1 88 417 SER A O 1
ATOM 3208 N N . GLY A 1 418 ? -1.103 22.688 25.422 1 91.75 418 GLY A N 1
ATOM 3209 C CA . GLY A 1 418 ? -1.26 21.531 24.562 1 91.75 418 GLY A CA 1
ATOM 3210 C C . GLY A 1 418 ? -0.355 20.375 24.938 1 91.75 418 GLY A C 1
ATOM 3211 O O . GLY A 1 418 ? -0.508 19.266 24.422 1 91.75 418 GLY A O 1
ATOM 3212 N N . ARG A 1 419 ? 0.534 20.547 25.922 1 91.75 419 ARG A N 1
ATOM 3213 C CA . ARG A 1 419 ? 1.513 19.531 26.297 1 91.75 419 ARG A CA 1
ATOM 3214 C C . ARG A 1 419 ? 0.826 18.297 26.859 1 91.75 419 ARG A C 1
ATOM 3216 O O . ARG A 1 419 ? 1.198 17.172 26.5 1 91.75 419 ARG A O 1
ATOM 3223 N N . ALA A 1 420 ? -0.132 18.469 27.734 1 92.94 420 ALA A N 1
ATOM 3224 C CA . ALA A 1 420 ? -0.842 17.344 28.312 1 92.94 420 ALA A CA 1
ATOM 3225 C C . ALA A 1 420 ? -1.533 16.516 27.234 1 92.94 420 ALA A C 1
ATOM 3227 O O . ALA A 1 420 ? -1.512 15.281 27.266 1 92.94 420 ALA A O 1
ATOM 3228 N N . ALA A 1 421 ? -2.141 17.188 26.297 1 95.56 421 ALA A N 1
ATOM 3229 C CA . ALA A 1 421 ? -2.836 16.516 25.203 1 95.56 421 ALA A CA 1
ATOM 3230 C C . ALA A 1 421 ? -1.861 15.703 24.344 1 95.56 421 ALA A C 1
ATOM 3232 O O . ALA A 1 421 ? -2.158 14.57 23.953 1 95.56 421 ALA A O 1
ATOM 3233 N N . ARG A 1 422 ? -0.728 16.25 24.094 1 95.94 422 ARG A N 1
ATOM 3234 C CA . ARG A 1 422 ? 0.284 15.578 23.281 1 95.94 422 ARG A CA 1
ATOM 3235 C C . ARG A 1 422 ? 0.838 14.359 24.016 1 95.94 422 ARG A C 1
ATOM 3237 O O . ARG A 1 422 ? 1.142 13.344 23.391 1 95.94 422 ARG A O 1
ATOM 3244 N N . LEU A 1 423 ? 0.98 14.523 25.297 1 94.81 423 LEU A N 1
ATOM 3245 C CA . LEU A 1 423 ? 1.474 13.414 26.094 1 94.81 423 LEU A CA 1
ATOM 3246 C C . LEU A 1 423 ? 0.494 12.242 26.062 1 94.81 423 LEU A C 1
ATOM 3248 O O . LEU A 1 423 ? 0.905 11.086 25.969 1 94.81 423 LEU A O 1
ATOM 3252 N N . ILE A 1 424 ? -0.751 12.547 26.156 1 96.44 424 ILE A N 1
ATOM 3253 C CA . ILE A 1 424 ? -1.773 11.508 26.062 1 96.44 424 ILE A CA 1
ATOM 3254 C C . ILE A 1 424 ? -1.746 10.875 24.672 1 96.44 424 ILE A C 1
ATOM 3256 O O . ILE A 1 424 ? -1.788 9.648 24.547 1 96.44 424 ILE A O 1
ATOM 3260 N N . ALA A 1 425 ? -1.642 11.695 23.656 1 96.56 425 ALA A N 1
ATOM 3261 C CA . ALA A 1 425 ? -1.637 11.227 22.281 1 96.56 425 ALA A CA 1
ATOM 3262 C C . ALA A 1 425 ? -0.459 10.289 22.016 1 96.56 425 ALA A C 1
ATOM 3264 O O . ALA A 1 425 ? -0.565 9.352 21.219 1 96.56 425 ALA A O 1
ATOM 3265 N N . LYS A 1 426 ? 0.651 10.531 22.734 1 96.31 426 LYS A N 1
ATOM 3266 C CA . LYS A 1 426 ? 1.851 9.711 22.594 1 96.31 426 LYS A CA 1
ATOM 3267 C C . LYS A 1 426 ? 1.542 8.234 22.828 1 96.31 426 LYS A C 1
ATOM 3269 O O . LYS A 1 426 ? 2.105 7.363 22.172 1 96.31 426 LYS A O 1
ATOM 3274 N N . TYR A 1 427 ? 0.606 7.977 23.672 1 95.56 427 TYR A N 1
ATOM 3275 C CA . TYR A 1 427 ? 0.32 6.598 24.047 1 95.56 427 TYR A CA 1
ATOM 3276 C C . TYR A 1 427 ? -0.833 6.031 23.234 1 95.56 427 TYR A C 1
ATOM 3278 O O . TYR A 1 427 ? -1.377 4.977 23.562 1 95.56 427 TYR A O 1
ATOM 3286 N N . ARG A 1 428 ? -1.24 6.73 22.203 1 94.06 428 ARG A N 1
ATOM 3287 C CA . ARG A 1 428 ? -2.105 6.297 21.109 1 94.06 428 ARG A CA 1
ATOM 3288 C C . ARG A 1 428 ? -3.422 5.738 21.641 1 94.06 428 ARG A C 1
ATOM 3290 O O . ARG A 1 428 ? -3.771 4.59 21.359 1 94.06 428 ARG A O 1
ATOM 3297 N N . PRO A 1 429 ? -4.168 6.562 22.297 1 95.25 429 PRO A N 1
ATOM 3298 C CA . PRO A 1 429 ? -5.465 6.086 22.781 1 95.25 429 PRO A CA 1
ATOM 3299 C C . PRO A 1 429 ? -6.395 5.645 21.656 1 95.25 429 PRO A C 1
ATOM 3301 O O . PRO A 1 429 ? -6.391 6.246 20.578 1 95.25 429 PRO A O 1
ATOM 3304 N N . PRO A 1 430 ? -7.223 4.629 21.859 1 92.5 430 PRO A N 1
ATOM 3305 C CA . PRO A 1 430 ? -8.148 4.137 20.828 1 92.5 430 PRO A CA 1
ATOM 3306 C C . PRO A 1 430 ? -9.391 5.016 20.688 1 92.5 430 PRO A C 1
ATOM 3308 O O . PRO A 1 430 ? -10.219 4.785 19.797 1 92.5 430 PRO A O 1
ATOM 3311 N N . VAL A 1 431 ? -9.547 6.027 21.562 1 93.31 431 VAL A N 1
ATOM 3312 C CA . VAL A 1 431 ? -10.734 6.875 21.562 1 93.31 431 VAL A CA 1
ATOM 3313 C C . VAL A 1 431 ? -10.328 8.336 21.375 1 93.31 431 VAL A C 1
ATOM 3315 O O . VAL A 1 431 ? -9.18 8.703 21.609 1 93.31 431 VAL A O 1
ATOM 3318 N N . PRO A 1 432 ? -11.25 9.148 20.906 1 95.25 432 PRO A N 1
ATOM 3319 C CA . PRO A 1 432 ? -10.938 10.57 20.75 1 95.25 432 PRO A CA 1
ATOM 3320 C C . PRO A 1 432 ? -10.562 11.242 22.062 1 95.25 432 PRO A C 1
ATOM 3322 O O . PRO A 1 432 ? -11.062 10.859 23.125 1 95.25 432 PRO A O 1
ATOM 3325 N N . VAL A 1 433 ? -9.711 12.234 21.984 1 96.81 433 VAL A N 1
ATOM 3326 C CA . VAL A 1 433 ? -9.297 13.062 23.109 1 96.81 433 VAL A CA 1
ATOM 3327 C C . VAL A 1 433 ? -9.789 14.492 22.906 1 96.81 433 VAL A C 1
ATOM 3329 O O . VAL A 1 433 ? -9.367 15.172 21.969 1 96.81 433 VAL A O 1
ATOM 3332 N N . PHE A 1 434 ? -10.688 14.875 23.75 1 95.69 434 PHE A N 1
ATOM 3333 C CA . PHE A 1 434 ? -11.094 16.266 23.766 1 95.69 434 PHE A CA 1
ATOM 3334 C C . PHE A 1 434 ? -10.148 17.109 24.625 1 95.69 434 PHE A C 1
ATOM 3336 O O . PHE A 1 434 ? -10.078 16.922 25.844 1 95.69 434 PHE A O 1
ATOM 3343 N N . ALA A 1 435 ? -9.414 17.953 23.969 1 95.62 435 ALA A N 1
ATOM 3344 C CA . ALA A 1 435 ? -8.5 18.828 24.688 1 95.62 435 ALA A CA 1
ATOM 3345 C C . ALA A 1 435 ? -9.148 20.172 24.984 1 95.62 435 ALA A C 1
ATOM 3347 O O . ALA A 1 435 ? -9.305 21.016 24.094 1 95.62 435 ALA A O 1
ATOM 3348 N N . VAL A 1 436 ? -9.547 20.375 26.219 1 93.25 436 VAL A N 1
ATOM 3349 C CA . VAL A 1 436 ? -10.102 21.656 26.641 1 93.25 436 VAL A CA 1
ATOM 3350 C C . VAL A 1 436 ? -8.977 22.656 26.891 1 93.25 436 VAL A C 1
ATOM 3352 O O . VAL A 1 436 ? -8.266 22.578 27.891 1 93.25 436 VAL A O 1
ATOM 3355 N N . VAL A 1 437 ? -8.844 23.516 25.906 1 90.44 437 VAL A N 1
ATOM 3356 C CA . VAL A 1 437 ? -7.762 24.5 25.969 1 90.44 437 VAL A CA 1
ATOM 3357 C C . VAL A 1 437 ? -8.211 25.719 26.75 1 90.44 437 VAL A C 1
ATOM 3359 O O . VAL A 1 437 ? -9.148 26.422 26.344 1 90.44 437 VAL A O 1
ATOM 3362 N N . ILE A 1 438 ? -7.57 25.984 27.828 1 82.31 438 ILE A N 1
ATOM 3363 C CA . ILE A 1 438 ? -7.887 27.109 28.703 1 82.31 438 ILE A CA 1
ATOM 3364 C C . ILE A 1 438 ? -7.055 28.328 28.312 1 82.31 438 ILE A C 1
ATOM 3366 O O . ILE A 1 438 ? -5.824 28.281 28.344 1 82.31 438 ILE A O 1
ATOM 3370 N N . PRO A 1 439 ? -7.801 29.375 27.844 1 78.5 439 PRO A N 1
ATOM 3371 C CA . PRO A 1 439 ? -7.047 30.562 27.469 1 78.5 439 PRO A CA 1
ATOM 3372 C C . PRO A 1 439 ? -6.348 31.219 28.672 1 78.5 439 PRO A C 1
ATOM 3374 O O . PRO A 1 439 ? -6.871 31.188 29.781 1 78.5 439 PRO A O 1
ATOM 3377 N N . ARG A 1 440 ? -5.188 31.531 28.516 1 69.62 440 ARG A N 1
ATOM 3378 C CA . ARG A 1 440 ? -4.473 32.281 29.547 1 69.62 440 ARG A CA 1
ATOM 3379 C C . ARG A 1 440 ? -4.355 33.75 29.156 1 69.62 440 ARG A C 1
ATOM 3381 O O . ARG A 1 440 ? -4.191 34.094 27.969 1 69.62 440 ARG A O 1
ATOM 3388 N N . LEU A 1 441 ? -4.969 34.594 30.016 1 58.5 441 LEU A N 1
ATOM 3389 C CA . LEU A 1 441 ? -4.812 36.031 29.812 1 58.5 441 LEU A CA 1
ATOM 3390 C C . LEU A 1 441 ? -3.342 36.438 29.875 1 58.5 441 LEU A C 1
ATOM 3392 O O . LEU A 1 441 ? -2.629 36.031 30.812 1 58.5 441 LEU A O 1
ATOM 3396 N N . ARG A 1 442 ? -2.746 36.656 28.703 1 54.38 442 ARG A N 1
ATOM 3397 C CA . ARG A 1 442 ? -1.428 37.281 28.766 1 54.38 442 ARG A CA 1
ATOM 3398 C C . ARG A 1 442 ? -1.538 38.812 28.75 1 54.38 442 ARG A C 1
ATOM 3400 O O . ARG A 1 442 ? -2.277 39.375 27.938 1 54.38 442 ARG A O 1
ATOM 3407 N N . SER A 1 443 ? -1.495 39.469 29.875 1 46.03 443 SER A N 1
ATOM 3408 C CA . SER A 1 443 ? -1.527 40.938 29.953 1 46.03 443 SER A CA 1
ATOM 3409 C C . SER A 1 443 ? -0.165 41.531 29.609 1 46.03 443 SER A C 1
ATOM 3411 O O . SER A 1 443 ? 0.859 41.094 30.141 1 46.03 443 SER A O 1
ATOM 3413 N N . ASN A 1 444 ? 0.018 41.844 28.453 1 45.38 444 ASN A N 1
ATOM 3414 C CA . ASN A 1 444 ? 1.077 42.844 28.391 1 45.38 444 ASN A CA 1
ATOM 3415 C C . ASN A 1 444 ? 0.579 44.219 28.859 1 45.38 444 ASN A C 1
ATOM 3417 O O . ASN A 1 444 ? -0.625 44.438 29.031 1 45.38 444 ASN A O 1
ATOM 3421 N N . SER A 1 445 ? 1.44 45.156 29.391 1 46.66 445 SER A N 1
ATOM 3422 C CA . SER A 1 445 ? 1.153 46.469 29.953 1 46.66 445 SER A CA 1
ATOM 3423 C C . SER A 1 445 ? -0.013 47.125 29.234 1 46.66 445 SER A C 1
ATOM 3425 O O . SER A 1 445 ? -0.644 48.031 29.781 1 46.66 445 SER A O 1
ATOM 3427 N N . LEU A 1 446 ? -0.297 46.875 27.984 1 47.16 446 LEU A N 1
ATOM 3428 C CA . LEU A 1 446 ? -1.239 47.75 27.266 1 47.16 446 LEU A CA 1
ATOM 3429 C C . LEU A 1 446 ? -2.398 46.938 26.703 1 47.16 446 LEU A C 1
ATOM 3431 O O . LEU A 1 446 ? -3.424 47.469 26.312 1 47.16 446 LEU A O 1
ATOM 3435 N N . LYS A 1 447 ? -2.26 45.688 26.312 1 46.81 447 LYS A N 1
ATOM 3436 C CA . LYS A 1 447 ? -3.309 44.906 25.625 1 46.81 447 LYS A CA 1
ATOM 3437 C C . LYS A 1 447 ? -3.42 43.5 26.188 1 46.81 447 LYS A C 1
ATOM 3439 O O . LYS A 1 447 ? -2.406 42.844 26.469 1 46.81 447 LYS A O 1
ATOM 3444 N N . TRP A 1 448 ? -4.609 43.125 26.641 1 45.72 448 TRP A N 1
ATOM 3445 C CA . TRP A 1 448 ? -4.93 41.781 27.078 1 45.72 448 TRP A CA 1
ATOM 3446 C C . TRP A 1 448 ? -5.133 40.844 25.875 1 45.72 448 TRP A C 1
ATOM 3448 O O . TRP A 1 448 ? -5.832 41.219 24.922 1 45.72 448 TRP A O 1
ATOM 3458 N N . THR A 1 449 ? -4.145 40.156 25.469 1 54 449 THR A N 1
ATOM 3459 C CA . THR A 1 449 ? -4.379 39.188 24.391 1 54 449 THR A CA 1
ATOM 3460 C C . THR A 1 449 ? -4.629 37.812 24.922 1 54 449 THR A C 1
ATOM 3462 O O . THR A 1 449 ? -4.059 37.406 25.953 1 54 449 THR A O 1
ATOM 3465 N N . PHE A 1 450 ? -5.77 37.156 24.703 1 53.66 450 PHE A N 1
ATOM 3466 C CA . PHE A 1 450 ? -6.047 35.781 25.078 1 53.66 450 PHE A CA 1
ATOM 3467 C C . PHE A 1 450 ? -5.242 34.812 24.219 1 53.66 450 PHE A C 1
ATOM 3469 O O . PHE A 1 450 ? -5.199 34.938 23 1 53.66 450 PHE A O 1
ATOM 3476 N N . THR A 1 451 ? -4.301 34.094 25 1 62.72 451 THR A N 1
ATOM 3477 C CA . THR A 1 451 ? -3.504 33.031 24.406 1 62.72 451 THR A CA 1
ATOM 3478 C C . THR A 1 451 ? -4.273 31.719 24.422 1 62.72 451 THR A C 1
ATOM 3480 O O . THR A 1 451 ? -5.285 31.578 25.109 1 62.72 451 THR A O 1
ATOM 3483 N N . GLY A 1 452 ? -4.359 30.891 23.297 1 71.62 452 GLY A N 1
ATOM 3484 C CA . GLY A 1 452 ? -4.949 29.562 23.312 1 71.62 452 GLY A CA 1
ATOM 3485 C C . GLY A 1 452 ? -5.391 29.078 21.938 1 71.62 452 GLY A C 1
ATOM 3486 O O . GLY A 1 452 ? -5.391 27.875 21.672 1 71.62 452 GLY A O 1
ATOM 3487 N N . SER A 1 453 ? -5.688 30.062 21.297 1 80.38 453 SER A N 1
ATOM 3488 C CA . SER A 1 453 ? -6.191 29.672 19.984 1 80.38 453 SER A CA 1
ATOM 3489 C C . SER A 1 453 ? -5.109 28.984 19.156 1 80.38 453 SER A C 1
ATOM 3491 O O . SER A 1 453 ? -5.375 27.984 18.5 1 80.38 453 SER A O 1
ATOM 3493 N N . ALA A 1 454 ? -3.887 29.516 19.344 1 87 454 ALA A N 1
ATOM 3494 C CA . ALA A 1 454 ? -2.783 28.906 18.609 1 87 454 ALA A CA 1
ATOM 3495 C C . ALA A 1 454 ? -2.518 27.484 19.094 1 87 454 ALA A C 1
ATOM 3497 O O . ALA A 1 454 ? -2.311 26.562 18.281 1 87 454 ALA A O 1
ATOM 3498 N N . GLN A 1 455 ? -2.594 27.312 20.391 1 89.19 455 GLN A N 1
ATOM 3499 C CA . GLN A 1 455 ? -2.35 26 20.969 1 89.19 455 GLN A CA 1
ATOM 3500 C C . GLN A 1 455 ? -3.414 25 20.531 1 89.19 455 GLN A C 1
ATOM 3502 O O . GLN A 1 455 ? -3.109 23.828 20.281 1 89.19 455 GLN A O 1
ATOM 3507 N N . ALA A 1 456 ? -4.594 25.484 20.469 1 91.38 456 ALA A N 1
ATOM 3508 C CA . ALA A 1 456 ? -5.676 24.625 20 1 91.38 456 ALA A CA 1
ATOM 3509 C C . ALA A 1 456 ? -5.445 24.188 18.562 1 91.38 456 ALA A C 1
ATOM 3511 O O . ALA A 1 456 ? -5.625 23.016 18.219 1 91.38 456 ALA A O 1
ATOM 3512 N N . ARG A 1 457 ? -5.039 25.141 17.766 1 94.56 457 ARG A N 1
ATOM 3513 C CA . ARG A 1 457 ? -4.828 24.844 16.344 1 94.56 457 ARG A CA 1
ATOM 3514 C C . ARG A 1 457 ? -3.633 23.906 16.156 1 94.56 457 ARG A C 1
ATOM 3516 O O . ARG A 1 457 ? -3.629 23.062 15.258 1 94.56 457 ARG A O 1
ATOM 3523 N N . HIS A 1 458 ? -2.625 24.016 17.062 1 95.69 458 HIS A N 1
ATOM 3524 C CA . HIS A 1 458 ? -1.468 23.125 17 1 95.69 458 HIS A CA 1
ATOM 3525 C C . HIS A 1 458 ? -1.875 21.672 17.203 1 95.69 458 HIS A C 1
ATOM 3527 O O . HIS A 1 458 ? -1.265 20.766 16.641 1 95.69 458 HIS A O 1
ATOM 3533 N N . LEU A 1 459 ? -2.902 21.453 17.938 1 96.5 459 LEU A N 1
ATOM 3534 C CA . LEU A 1 459 ? -3.338 20.109 18.297 1 96.5 459 LEU A CA 1
ATOM 3535 C C . LEU A 1 459 ? -4.07 19.453 17.125 1 96.5 459 LEU A C 1
ATOM 3537 O O . LEU A 1 459 ? -4.273 18.234 17.125 1 96.5 459 LEU A O 1
ATOM 3541 N N . LEU A 1 460 ? -4.387 20.219 16.109 1 96.75 460 LEU A N 1
ATOM 3542 C CA . LEU A 1 460 ? -5.105 19.703 14.945 1 96.75 460 LEU A CA 1
ATOM 3543 C C . LEU A 1 460 ? -4.172 18.906 14.039 1 96.75 460 LEU A C 1
ATOM 3545 O O . LEU A 1 460 ? -4.629 18.25 13.102 1 96.75 460 LEU A O 1
ATOM 3549 N N . GLY A 1 461 ? -2.881 18.859 14.375 1 96.75 461 GLY A N 1
ATOM 3550 C CA . GLY A 1 461 ? -1.912 18.047 13.664 1 96.75 461 GLY A CA 1
ATOM 3551 C C . GLY A 1 461 ? -1.54 16.781 14.414 1 96.75 461 GLY A C 1
ATOM 3552 O O . GLY A 1 461 ? -0.691 16 13.953 1 96.75 461 GLY A O 1
ATOM 3553 N N . VAL A 1 462 ? -2.199 16.547 15.539 1 97.5 462 VAL A N 1
ATOM 3554 C CA . VAL A 1 462 ? -1.884 15.414 16.406 1 97.5 462 VAL A CA 1
ATOM 3555 C C . VAL A 1 462 ? -3.035 14.406 16.375 1 97.5 462 VAL A C 1
ATOM 3557 O O . VAL A 1 462 ? -4.188 14.773 16.625 1 97.5 462 VAL A O 1
ATOM 3560 N N . ARG A 1 463 ? -2.744 13.188 16.094 1 97 463 ARG A N 1
ATOM 3561 C CA . ARG A 1 463 ? -3.75 12.141 15.961 1 97 463 ARG A CA 1
ATOM 3562 C C . ARG A 1 463 ? -4.633 12.062 17.203 1 97 463 ARG A C 1
ATOM 3564 O O . ARG A 1 463 ? -4.133 12.109 18.328 1 97 463 ARG A O 1
ATOM 3571 N N . GLY A 1 464 ? -5.93 12.047 17.016 1 96.06 464 GLY A N 1
ATOM 3572 C CA . GLY A 1 464 ? -6.883 11.703 18.062 1 96.06 464 GLY A CA 1
ATOM 3573 C C . GLY A 1 464 ? -7.293 12.891 18.906 1 96.06 464 GLY A C 1
ATOM 3574 O O . GLY A 1 464 ? -8.211 12.789 19.734 1 96.06 464 GLY A O 1
ATOM 3575 N N . ILE A 1 465 ? -6.664 14.047 18.75 1 96.94 465 ILE A N 1
ATOM 3576 C CA . ILE A 1 465 ? -6.941 15.188 19.609 1 96.94 465 ILE A CA 1
ATOM 3577 C C . ILE A 1 465 ? -7.938 16.125 18.922 1 96.94 465 ILE A C 1
ATOM 3579 O O . ILE A 1 465 ? -7.773 16.453 17.75 1 96.94 465 ILE A O 1
ATOM 3583 N N . TYR A 1 466 ? -8.922 16.5 19.594 1 94.31 466 TYR A N 1
ATOM 3584 C CA . TYR A 1 466 ? -9.93 17.469 19.172 1 94.31 466 TYR A CA 1
ATOM 3585 C C . TYR A 1 466 ? -10 18.641 20.141 1 94.31 466 TYR A C 1
ATOM 3587 O O . TYR A 1 466 ? -10.625 18.531 21.203 1 94.31 466 TYR A O 1
ATOM 3595 N N . PRO A 1 467 ? -9.477 19.734 19.734 1 94.38 467 PRO A N 1
ATOM 3596 C CA . PRO A 1 467 ? -9.414 20.875 20.656 1 94.38 467 PRO A CA 1
ATOM 3597 C C . PRO A 1 467 ? -10.766 21.562 20.828 1 94.38 467 PRO A C 1
ATOM 3599 O O . PRO A 1 467 ? -11.531 21.688 19.875 1 94.38 467 PRO A O 1
ATOM 3602 N N . ILE A 1 468 ? -11.062 21.922 22.047 1 89.69 468 ILE A N 1
ATOM 3603 C CA . ILE A 1 468 ? -12.211 22.719 22.438 1 89.69 468 ILE A CA 1
ATOM 3604 C C . ILE A 1 468 ? -11.742 23.969 23.172 1 89.69 468 ILE A C 1
ATOM 3606 O O . ILE A 1 468 ? -11.023 23.891 24.172 1 89.69 468 ILE A O 1
ATOM 3610 N N . LEU A 1 469 ? -12.117 25.125 22.625 1 85.69 469 LEU A N 1
ATOM 3611 C CA . LEU A 1 469 ? -11.734 26.375 23.266 1 85.69 469 LEU A CA 1
ATOM 3612 C C . LEU A 1 469 ? -12.68 26.703 24.422 1 85.69 469 LEU A C 1
ATOM 3614 O O . LEU A 1 469 ? -13.891 26.828 24.219 1 85.69 469 LEU A O 1
ATOM 3618 N N . ALA A 1 470 ? -12.148 26.766 25.562 1 81.56 470 ALA A N 1
ATOM 3619 C CA . ALA A 1 470 ? -12.953 27.125 26.719 1 81.56 470 ALA A CA 1
ATOM 3620 C C . ALA A 1 470 ? -13.102 28.641 26.828 1 81.56 470 ALA A C 1
ATOM 3622 O O . ALA A 1 470 ? -12.242 29.391 26.359 1 81.56 470 ALA A O 1
ATOM 3623 N N . SER A 1 471 ? -14.32 29.188 27.266 1 70.56 471 SER A N 1
ATOM 3624 C CA . SER A 1 471 ? -14.539 30.625 27.484 1 70.56 471 SER A CA 1
ATOM 3625 C C . SER A 1 471 ? -13.68 31.141 28.625 1 70.56 471 SER A C 1
ATOM 3627 O O . SER A 1 471 ? -13.438 30.438 29.594 1 70.56 471 SER A O 1
ATOM 3629 N N . PRO A 1 472 ? -13.07 32.375 28.438 1 58.5 472 PRO A N 1
ATOM 3630 C CA . PRO A 1 472 ? -12.242 32.969 29.484 1 58.5 472 PRO A CA 1
ATOM 3631 C C . PRO A 1 472 ? -12.969 33.094 30.812 1 58.5 472 PRO A C 1
ATOM 3633 O O . PRO A 1 472 ? -12.328 33.031 31.875 1 58.5 472 PRO A O 1
ATOM 3636 N N . ASN A 1 473 ? -14.219 33.438 30.781 1 53.22 473 ASN A N 1
ATOM 3637 C CA . ASN A 1 473 ? -14.906 33.656 32.062 1 53.22 473 ASN A CA 1
ATOM 3638 C C . ASN A 1 473 ? -14.812 32.406 32.938 1 53.22 473 ASN A C 1
ATOM 3640 O O . ASN A 1 473 ? -15.141 32.469 34.125 1 53.22 473 ASN A O 1
ATOM 3644 N N . VAL A 1 474 ? -14.43 31.453 32.375 1 49.28 474 VAL A N 1
ATOM 3645 C CA . VAL A 1 474 ? -14.336 30.203 33.125 1 49.28 474 VAL A CA 1
ATOM 3646 C C . VAL A 1 474 ? -13.016 30.172 33.906 1 49.28 474 VAL A C 1
ATOM 3648 O O . VAL A 1 474 ? -12.805 29.312 34.75 1 49.28 474 VAL A O 1
ATOM 3651 N N . ALA A 1 475 ? -12.039 31.047 33.594 1 46.44 475 ALA A N 1
ATOM 3652 C CA . ALA A 1 475 ? -10.672 30.984 34.094 1 46.44 475 ALA A CA 1
ATOM 3653 C C . ALA A 1 475 ? -10.594 31.531 35.5 1 46.44 475 ALA A C 1
ATOM 3655 O O . ALA A 1 475 ? -9.539 31.453 36.156 1 46.44 475 ALA A O 1
ATOM 3656 N N . THR A 1 476 ? -11.516 32.219 35.906 1 42.69 476 THR A N 1
ATOM 3657 C CA . THR A 1 476 ? -11.203 32.875 37.188 1 42.69 476 THR A CA 1
ATOM 3658 C C . THR A 1 476 ? -11.133 31.859 38.312 1 42.69 476 THR A C 1
ATOM 3660 O O . THR A 1 476 ? -10.539 32.125 39.375 1 42.69 476 THR A O 1
ATOM 3663 N N . SER A 1 477 ? -12.211 30.969 38.594 1 42.25 477 SER A N 1
ATOM 3664 C CA . SER A 1 477 ? -12.031 30.141 39.781 1 42.25 477 SER A CA 1
ATOM 3665 C C . SER A 1 477 ? -11.727 28.703 39.406 1 42.25 477 SER A C 1
ATOM 3667 O O . SER A 1 477 ? -12.359 28.141 38.531 1 42.25 477 SER A O 1
ATOM 3669 N N . GLY A 1 478 ? -10.508 28.094 39.688 1 49.38 478 GLY A N 1
ATOM 3670 C CA . GLY A 1 478 ? -9.852 26.812 39.438 1 49.38 478 GLY A CA 1
ATOM 3671 C C . GLY A 1 478 ? -10.828 25.672 39.25 1 49.38 478 GLY A C 1
ATOM 3672 O O . GLY A 1 478 ? -10.805 25 38.219 1 49.38 478 GLY A O 1
ATOM 3673 N N . ALA A 1 479 ? -11.438 25.234 40.312 1 51.44 479 ALA A N 1
ATOM 3674 C CA . ALA A 1 479 ? -12.359 24.109 40.375 1 51.44 479 ALA A CA 1
ATOM 3675 C C . ALA A 1 479 ? -13.57 24.344 39.5 1 51.44 479 ALA A C 1
ATOM 3677 O O . ALA A 1 479 ? -14.016 23.422 38.781 1 51.44 479 ALA A O 1
ATOM 3678 N N . SER A 1 480 ? -14.031 25.516 39.375 1 54.94 480 SER A N 1
ATOM 3679 C CA . SER A 1 480 ? -15.258 25.859 38.656 1 54.94 480 SER A CA 1
ATOM 3680 C C . SER A 1 480 ? -15.023 25.906 37.156 1 54.94 480 SER A C 1
ATOM 3682 O O . SER A 1 480 ? -15.898 25.5 36.375 1 54.94 480 SER A O 1
ATOM 3684 N N . SER A 1 481 ? -13.797 26.156 36.781 1 61.09 481 SER A N 1
ATOM 3685 C CA . SER A 1 481 ? -13.469 26.234 35.344 1 61.09 481 SER A CA 1
ATOM 3686 C C . SER A 1 481 ? -13.375 24.844 34.719 1 61.09 481 SER A C 1
ATOM 3688 O O . SER A 1 481 ? -13.867 24.625 33.625 1 61.09 481 SER A O 1
ATOM 3690 N N . GLU A 1 482 ? -12.961 24.031 35.562 1 73.88 482 GLU A N 1
ATOM 3691 C CA . GLU A 1 482 ? -12.82 22.656 35.062 1 73.88 482 GLU A CA 1
ATOM 3692 C C . GLU A 1 482 ? -14.188 21.984 34.938 1 73.88 482 GLU A C 1
ATOM 3694 O O . GLU A 1 482 ? -14.414 21.203 34 1 73.88 482 GLU A O 1
ATOM 3699 N N . GLU A 1 483 ? -15.008 22.375 35.844 1 78.56 483 GLU A N 1
ATOM 3700 C CA . GLU A 1 483 ? -16.344 21.797 35.75 1 78.56 483 GLU A CA 1
ATOM 3701 C C . GLU A 1 483 ? -17.078 22.312 34.531 1 78.56 483 GLU A C 1
ATOM 3703 O O . GLU A 1 483 ? -17.75 21.547 33.812 1 78.56 483 GLU A O 1
ATOM 3708 N N . SER A 1 484 ? -16.859 23.562 34.375 1 81.5 484 SER A N 1
ATOM 3709 C CA . SER A 1 484 ? -17.484 24.156 33.188 1 81.5 484 SER A CA 1
ATOM 3710 C C . SER A 1 484 ? -16.875 23.594 31.906 1 81.5 484 SER A C 1
ATOM 3712 O O . SER A 1 484 ? -17.594 23.344 30.938 1 81.5 484 SER A O 1
ATOM 3714 N N . GLY A 1 485 ? -15.586 23.453 31.938 1 85.56 485 GLY A N 1
ATOM 3715 C CA . GLY A 1 485 ? -14.906 22.891 30.781 1 85.56 485 GLY A CA 1
ATOM 3716 C C . GLY A 1 485 ? -15.32 21.453 30.5 1 85.56 485 GLY A C 1
ATOM 3717 O O . GLY A 1 485 ? -15.492 21.078 29.328 1 85.56 485 GLY A O 1
ATOM 3718 N N . LEU A 1 486 ? -15.469 20.75 31.562 1 89.25 486 LEU A N 1
ATOM 3719 C CA . LEU A 1 486 ? -15.898 19.359 31.422 1 89.25 486 LEU A CA 1
ATOM 3720 C C . LEU A 1 486 ? -17.312 19.297 30.844 1 89.25 486 LEU A C 1
ATOM 3722 O O . LEU A 1 486 ? -17.578 18.469 29.969 1 89.25 486 LEU A O 1
ATOM 3726 N N . LYS A 1 487 ? -18.141 20.156 31.344 1 88.88 487 LYS A N 1
ATOM 3727 C CA . LYS A 1 487 ? -19.516 20.203 30.828 1 88.88 487 LYS A CA 1
ATOM 3728 C C . LYS A 1 487 ? -19.531 20.547 29.344 1 88.88 487 LYS A C 1
ATOM 3730 O O . LYS A 1 487 ? -20.312 19.969 28.594 1 88.88 487 LYS A O 1
ATOM 3735 N N . LEU A 1 488 ? -18.703 21.453 29.031 1 88.19 488 LEU A N 1
ATOM 3736 C CA . LEU A 1 488 ? -18.609 21.844 27.641 1 88.19 488 LEU A CA 1
ATOM 3737 C C . LEU A 1 488 ? -18.188 20.656 26.766 1 88.19 488 LEU A C 1
ATOM 3739 O O . LEU A 1 488 ? -18.75 20.422 25.703 1 88.19 488 LEU A O 1
ATOM 3743 N N . ALA A 1 489 ? -17.188 19.969 27.203 1 90.44 489 ALA A N 1
ATOM 3744 C CA . ALA A 1 489 ? -16.672 18.812 26.469 1 90.44 489 ALA A CA 1
ATOM 3745 C C . ALA A 1 489 ? -17.719 17.719 26.359 1 90.44 489 ALA A C 1
ATOM 3747 O O . ALA A 1 489 ? -17.906 17.141 25.281 1 90.44 489 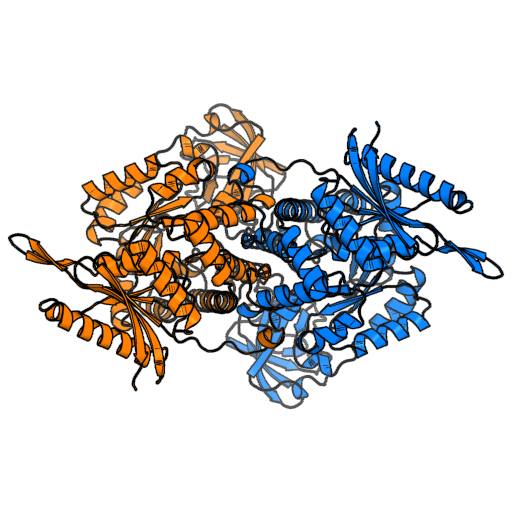ALA A O 1
ATOM 3748 N N . LEU A 1 490 ? -18.406 17.516 27.406 1 92 490 LEU A N 1
ATOM 3749 C CA . LEU A 1 490 ? -19.406 16.453 27.438 1 92 490 LEU A CA 1
ATOM 3750 C C . LEU A 1 490 ? -20.609 16.812 26.562 1 92 490 LEU A C 1
ATOM 3752 O O . LEU A 1 490 ? -21.141 15.961 25.859 1 92 490 LEU A O 1
ATOM 3756 N N . ASN A 1 491 ? -20.984 18.031 26.625 1 90.12 491 ASN A N 1
ATOM 3757 C CA . ASN A 1 491 ? -22.078 18.484 25.781 1 90.12 491 ASN A CA 1
ATOM 3758 C C . ASN A 1 491 ? -21.719 18.375 24.297 1 90.12 491 ASN A C 1
ATOM 3760 O O . ASN A 1 491 ? -22.562 17.984 23.484 1 90.12 491 ASN A O 1
ATOM 3764 N N . HIS A 1 492 ? -20.531 18.719 24.047 1 87.69 492 HIS A N 1
ATOM 3765 C CA . HIS A 1 492 ? -20.078 18.578 22.672 1 87.69 492 HIS A CA 1
ATOM 3766 C C . HIS A 1 492 ? -20.062 17.125 22.234 1 87.69 492 HIS A C 1
ATOM 3768 O O . HIS A 1 492 ? -20.5 16.797 21.141 1 87.69 492 HIS A O 1
ATOM 3774 N N . GLY A 1 493 ? -19.547 16.297 23.062 1 89.12 493 GLY A N 1
ATOM 3775 C CA . GLY A 1 493 ? -19.531 14.867 22.766 1 89.12 493 GLY A CA 1
ATOM 3776 C C . GLY A 1 493 ? -20.922 14.289 22.531 1 89.12 493 GLY A C 1
ATOM 3777 O O . GLY A 1 493 ? -21.094 13.453 21.641 1 89.12 493 GLY A O 1
ATOM 3778 N N . LYS A 1 494 ? -21.812 14.781 23.281 1 89.69 494 LYS A N 1
ATOM 3779 C CA . LYS A 1 494 ? -23.188 14.359 23.109 1 89.69 494 LYS A CA 1
ATOM 3780 C C . LYS A 1 494 ? -23.766 14.867 21.797 1 89.69 494 LYS A C 1
ATOM 3782 O O . LYS A 1 494 ? -24.406 14.117 21.062 1 89.69 494 LYS A O 1
ATOM 3787 N N . SER A 1 495 ? -23.484 16.047 21.516 1 86.06 495 SER A N 1
ATOM 3788 C CA . SER A 1 495 ? -24.062 16.703 20.344 1 86.06 495 SER A CA 1
ATOM 3789 C C . SER A 1 495 ? -23.578 16.031 19.047 1 86.06 495 SER A C 1
ATOM 3791 O O . SER A 1 495 ? -24.312 15.969 18.062 1 86.06 495 SER A O 1
ATOM 3793 N N . VAL A 1 496 ? -22.375 15.531 19.109 1 81.19 496 VAL A N 1
ATOM 3794 C CA . VAL A 1 496 ? -21.828 14.945 17.906 1 81.19 496 VAL A CA 1
ATOM 3795 C C . VAL A 1 496 ? -22.078 13.438 17.906 1 81.19 496 VAL A C 1
ATOM 3797 O O . VAL A 1 496 ? -21.625 12.727 17 1 81.19 496 VAL A O 1
ATOM 3800 N N . GLY A 1 497 ? -22.688 12.938 18.922 1 82.19 497 GLY A N 1
ATOM 3801 C CA . GLY A 1 497 ? -23.109 11.547 18.969 1 82.19 497 GLY A CA 1
ATOM 3802 C C . GLY A 1 497 ? -22.047 10.617 19.5 1 82.19 497 GLY A C 1
ATOM 3803 O O . GLY A 1 497 ? -22.156 9.391 19.375 1 82.19 497 GLY A O 1
ATOM 3804 N N . LEU A 1 498 ? -21.016 11.133 20.094 1 86.88 498 LEU A N 1
ATOM 3805 C CA . LEU A 1 498 ? -19.906 10.344 20.609 1 86.88 498 LEU A CA 1
ATOM 3806 C C . LEU A 1 498 ? -20.25 9.75 21.969 1 86.88 498 LEU A C 1
ATOM 3808 O O . LEU A 1 498 ? -19.734 8.688 22.344 1 86.88 498 LEU A O 1
ATOM 3812 N N . LEU A 1 499 ? -21.094 10.492 22.703 1 91.25 499 LEU A N 1
ATOM 3813 C CA . LEU A 1 499 ? -21.375 10.094 24.078 1 91.25 499 LEU A CA 1
ATOM 3814 C C . LEU A 1 499 ? -22.828 9.656 24.25 1 91.25 499 LEU A C 1
ATOM 3816 O O . LEU A 1 499 ? -23.734 10.32 23.75 1 91.25 499 LEU A O 1
ATOM 3820 N N . LYS A 1 500 ? -22.984 8.547 24.859 1 91.88 500 LYS A N 1
ATOM 3821 C CA . LYS A 1 500 ? -24.281 8.016 25.281 1 91.88 500 LYS A CA 1
ATOM 3822 C C . LYS A 1 500 ? -24.359 7.906 26.797 1 91.88 500 LYS A C 1
ATOM 3824 O O . LYS A 1 500 ? -23.328 7.879 27.484 1 91.88 500 LYS A O 1
ATOM 3829 N N . PRO A 1 501 ? -25.609 7.809 27.203 1 92.19 501 PRO A N 1
ATOM 3830 C CA . PRO A 1 501 ? -25.75 7.664 28.656 1 92.19 501 PRO A CA 1
ATOM 3831 C C . PRO A 1 501 ? -25.016 6.434 29.188 1 92.19 501 PRO A C 1
ATOM 3833 O O . PRO A 1 501 ? -25.062 5.367 28.578 1 92.19 501 PRO A O 1
ATOM 3836 N N . ASN A 1 502 ? -24.266 6.617 30.266 1 93.25 502 ASN A N 1
ATOM 3837 C CA . ASN A 1 502 ? -23.562 5.574 31 1 93.25 502 ASN A CA 1
ATOM 3838 C C . ASN A 1 502 ? -22.203 5.277 30.375 1 93.25 502 ASN A C 1
ATOM 3840 O O . ASN A 1 502 ? -21.5 4.359 30.812 1 93.25 502 ASN A O 1
ATOM 3844 N N . ASP A 1 503 ? -21.875 6.086 29.438 1 95.38 503 ASP A N 1
ATOM 3845 C CA . ASP A 1 503 ? -20.516 5.941 28.906 1 95.38 503 ASP A CA 1
ATOM 3846 C C . ASP A 1 503 ? -19.484 6.352 29.938 1 95.38 503 ASP A C 1
ATOM 3848 O O . ASP A 1 503 ? -19.719 7.254 30.75 1 95.38 503 ASP A O 1
ATOM 3852 N N . GLN A 1 504 ? -18.344 5.672 29.891 1 96.38 504 GLN A N 1
ATOM 3853 C CA . GLN A 1 504 ? -17.234 6.035 30.75 1 96.38 504 GLN A CA 1
ATOM 3854 C C . GLN A 1 504 ? -16.328 7.066 30.094 1 96.38 504 GLN A C 1
ATOM 3856 O O . GLN A 1 504 ? -16.062 6.984 28.891 1 96.38 504 GLN A O 1
ATOM 3861 N N . ILE A 1 505 ? -15.992 8.039 30.875 1 96.5 505 ILE A N 1
ATOM 3862 C CA . ILE A 1 505 ? -15.109 9.102 30.406 1 96.5 505 ILE A CA 1
ATOM 3863 C C . ILE A 1 505 ? -13.883 9.18 31.312 1 96.5 505 ILE A C 1
ATOM 3865 O O . ILE A 1 505 ? -14 9.148 32.531 1 96.5 505 ILE A O 1
ATOM 3869 N N . VAL A 1 506 ? -12.758 9.242 30.688 1 97.44 506 VAL A N 1
ATOM 3870 C CA . VAL A 1 506 ? -11.531 9.445 31.453 1 97.44 506 VAL A CA 1
ATOM 3871 C C . VAL A 1 506 ? -11.125 10.922 31.391 1 97.44 506 VAL A C 1
ATOM 3873 O O . VAL A 1 506 ? -11.062 11.508 30.312 1 97.44 506 VAL A O 1
ATOM 3876 N N . VAL A 1 507 ? -10.898 11.531 32.562 1 95.69 507 VAL A N 1
ATOM 3877 C CA . VAL A 1 507 ? -10.539 12.945 32.625 1 95.69 507 VAL A CA 1
ATOM 3878 C C . VAL A 1 507 ? -9.109 13.086 33.156 1 95.69 507 VAL A C 1
ATOM 3880 O O . VAL A 1 507 ? -8.773 12.523 34.219 1 95.69 507 VAL A O 1
ATOM 3883 N N . PHE A 1 508 ? -8.312 13.695 32.406 1 95.06 508 PHE A N 1
ATOM 3884 C CA . PHE A 1 508 ? -6.949 14.031 32.812 1 95.06 508 PHE A CA 1
ATOM 3885 C C . PHE A 1 508 ? -6.832 15.523 33.125 1 95.06 508 PHE A C 1
ATOM 3887 O O . PHE A 1 508 ? -7.086 16.359 32.25 1 95.06 508 PHE A O 1
ATOM 3894 N N . GLN A 1 509 ? -6.477 15.867 34.344 1 90 509 GLN A N 1
ATOM 3895 C CA . GLN A 1 509 ? -6.387 17.266 34.75 1 90 509 GLN A CA 1
ATOM 3896 C C . GLN A 1 509 ? -5.27 17.484 35.75 1 90 509 GLN A C 1
ATOM 3898 O O . GLN A 1 509 ? -4.727 16.516 36.281 1 90 509 GLN A O 1
ATOM 3903 N N . LYS A 1 510 ? -4.926 18.688 35.781 1 85.56 510 LYS A N 1
ATOM 3904 C CA . LYS A 1 510 ? -3.969 19.094 36.781 1 85.56 510 LYS A CA 1
ATOM 3905 C C . LYS A 1 510 ? -4.68 19.719 38 1 85.56 510 LYS A C 1
ATOM 3907 O O . LYS A 1 510 ? -5.527 20.609 37.812 1 85.56 510 LYS A O 1
ATOM 3912 N N . ILE A 1 511 ? -4.453 19.203 39.188 1 81.62 511 ILE A N 1
ATOM 3913 C CA . ILE A 1 511 ? -4.891 19.781 40.438 1 81.62 511 ILE A CA 1
ATOM 3914 C C . ILE A 1 511 ? -3.678 20.234 41.25 1 81.62 511 ILE A C 1
ATOM 3916 O O . ILE A 1 511 ? -2.904 19.406 41.719 1 81.62 511 ILE A O 1
ATOM 3920 N N . GLY A 1 512 ? -3.598 21.484 41.344 1 79.06 512 GLY A N 1
ATOM 3921 C CA . GLY A 1 512 ? -2.334 21.969 41.875 1 79.06 512 GLY A CA 1
ATOM 3922 C C . GLY A 1 512 ? -1.143 21.609 41 1 79.06 512 GLY A C 1
ATOM 3923 O O . GLY A 1 512 ? -1.127 21.906 39.812 1 79.06 512 GLY A O 1
ATOM 3924 N N . ASP A 1 513 ? -0.216 20.891 41.625 1 80.31 513 ASP A N 1
ATOM 3925 C CA . ASP A 1 513 ? 0.986 20.531 40.875 1 80.31 513 ASP A CA 1
ATOM 3926 C C . ASP A 1 513 ? 0.945 19.062 40.469 1 80.31 513 ASP A C 1
ATOM 3928 O O . ASP A 1 513 ? 1.907 18.547 39.906 1 80.31 513 ASP A O 1
ATOM 3932 N N . SER A 1 514 ? -0.271 18.578 40.688 1 84.06 514 SER A N 1
ATOM 3933 C CA . SER A 1 514 ? -0.346 17.141 40.438 1 84.06 514 SER A CA 1
ATOM 3934 C C . SER A 1 514 ? -1.276 16.828 39.281 1 84.06 514 SER A C 1
ATOM 3936 O O . SER A 1 514 ? -2.359 17.406 39.156 1 84.06 514 SER A O 1
ATOM 3938 N N . SER A 1 515 ? -0.745 16 38.406 1 88.81 515 SER A N 1
ATOM 3939 C CA . SER A 1 515 ? -1.609 15.422 37.375 1 88.81 515 SER A CA 1
ATOM 3940 C C . SER A 1 515 ? -2.477 14.305 37.969 1 88.81 515 SER A C 1
ATOM 3942 O O . SER A 1 515 ? -1.999 13.477 38.719 1 88.81 515 SER A O 1
ATOM 3944 N N . VAL A 1 516 ? -3.748 14.383 37.625 1 90.81 516 VAL A N 1
ATOM 3945 C CA . VAL A 1 516 ? -4.695 13.406 38.156 1 90.81 516 VAL A CA 1
ATOM 3946 C C . VAL A 1 516 ? -5.535 12.828 37.031 1 90.81 516 VAL A C 1
ATOM 3948 O O . VAL A 1 516 ? -5.781 13.5 36.031 1 90.81 516 VAL A O 1
ATOM 3951 N N . VAL A 1 517 ? -5.934 11.516 37.219 1 94.5 517 VAL A N 1
ATOM 3952 C CA . VAL A 1 517 ? -6.84 10.828 36.281 1 94.5 517 VAL A CA 1
ATOM 3953 C C . VAL A 1 517 ? -8.102 10.398 37.031 1 94.5 517 VAL A C 1
ATOM 3955 O O . VAL A 1 517 ? -8.023 9.883 38.156 1 94.5 517 VAL A O 1
ATOM 3958 N N . LYS A 1 518 ? -9.219 10.742 36.531 1 94.12 518 LYS A N 1
ATOM 3959 C CA . LYS A 1 518 ? -10.492 10.305 37.094 1 94.12 518 LYS A CA 1
ATOM 3960 C C . LYS A 1 518 ? -11.383 9.672 36.031 1 94.12 518 LYS A C 1
ATOM 3962 O O . LYS A 1 518 ? -11.273 10.008 34.844 1 94.12 518 LYS A O 1
ATOM 3967 N N . ILE A 1 519 ? -12.172 8.742 36.406 1 95.88 519 ILE A N 1
ATOM 3968 C CA . ILE A 1 519 ? -13.164 8.117 35.531 1 95.88 519 ILE A CA 1
ATOM 3969 C C . ILE A 1 519 ? -14.562 8.602 35.906 1 95.88 519 ILE A C 1
ATOM 3971 O O . ILE A 1 519 ? -14.945 8.547 37.094 1 95.88 519 ILE A O 1
ATOM 3975 N N . VAL A 1 520 ? -15.203 9.133 35 1 94 520 VAL A N 1
ATOM 3976 C CA . VAL A 1 520 ? -16.547 9.656 35.219 1 94 520 VAL A CA 1
ATOM 3977 C C . VAL A 1 520 ? -17.547 8.969 34.281 1 94 520 VAL A C 1
ATOM 3979 O O . VAL A 1 520 ? -17.188 8.555 33.188 1 94 520 VAL A O 1
ATOM 3982 N N . GLU A 1 521 ? -18.688 8.797 34.75 1 94.5 521 GLU A N 1
ATOM 3983 C CA . GLU A 1 521 ? -19.781 8.25 33.938 1 94.5 521 GLU A CA 1
ATOM 3984 C C . GLU A 1 521 ? -20.641 9.367 33.375 1 94.5 521 GLU A C 1
ATOM 3986 O O . GLU A 1 521 ? -21.016 10.305 34.094 1 94.5 521 GLU A O 1
ATOM 3991 N N . PHE A 1 522 ? -20.875 9.211 32.188 1 93.06 522 PHE A N 1
ATOM 3992 C CA . PHE A 1 522 ? -21.703 10.227 31.531 1 93.06 522 PHE A CA 1
ATOM 3993 C C . PHE A 1 522 ? -23.172 10.055 31.922 1 93.06 522 PHE A C 1
ATOM 3995 O O . PHE A 1 522 ? -23.75 8.984 31.719 1 93.06 522 PHE A O 1
ATOM 4002 N N . GLN A 1 523 ? -23.781 11.055 32.594 1 85.81 523 GLN A N 1
ATOM 4003 C CA . GLN A 1 523 ? -25.188 11.047 32.969 1 85.81 523 GLN A CA 1
ATOM 4004 C C . GLN A 1 523 ? -26.016 11.898 32 1 85.81 523 GLN A C 1
ATOM 4006 O O . GLN A 1 523 ? -25.625 13.023 31.688 1 85.81 523 GLN A O 1
ATOM 4011 N N . ALA A 1 524 ? -27.047 11.156 31.25 1 67.88 524 ALA A N 1
ATOM 4012 C CA . ALA A 1 524 ? -27.875 11.805 30.234 1 67.88 524 ALA A CA 1
ATOM 4013 C C . ALA A 1 524 ? -28.562 13.047 30.797 1 67.88 524 ALA A C 1
ATOM 4015 O O . ALA A 1 524 ? -28.969 13.062 31.953 1 67.88 524 ALA A O 1
ATOM 4016 N N . MET B 1 1 ? 8.742 -11.562 30.422 1 21.27 1 MET B N 1
ATOM 4017 C CA . MET B 1 1 ? 7.875 -10.445 30.078 1 21.27 1 MET B CA 1
ATOM 4018 C C . MET B 1 1 ? 8.094 -10.008 28.641 1 21.27 1 MET B C 1
ATOM 4020 O O . MET B 1 1 ? 8.922 -9.141 28.359 1 21.27 1 MET B O 1
ATOM 4024 N N . GLN B 1 2 ? 8.055 -10.93 27.688 1 25.72 2 GLN B N 1
ATOM 4025 C CA . GLN B 1 2 ? 8.609 -10.992 26.344 1 25.72 2 GLN B CA 1
ATOM 4026 C C . GLN B 1 2 ? 7.898 -10.016 25.422 1 25.72 2 GLN B C 1
ATOM 4028 O O . GLN B 1 2 ? 6.676 -9.891 25.453 1 25.72 2 GLN B O 1
ATOM 4033 N N . GLY B 1 3 ? 8.539 -9.039 24.938 1 29.23 3 GLY B N 1
ATOM 4034 C CA . GLY B 1 3 ? 8.328 -7.809 24.188 1 29.23 3 GLY B CA 1
ATOM 4035 C C . GLY B 1 3 ? 7.52 -8.016 22.922 1 29.23 3 GLY B C 1
ATOM 4036 O O . GLY B 1 3 ? 7.605 -9.07 22.281 1 29.23 3 GLY B O 1
ATOM 4037 N N . GLY B 1 4 ? 6.371 -7.488 22.859 1 33.19 4 GLY B N 1
ATOM 4038 C CA . GLY B 1 4 ? 5.402 -7.41 21.781 1 33.19 4 GLY B CA 1
ATOM 4039 C C . GLY B 1 4 ? 6.039 -7.16 20.422 1 33.19 4 GLY B C 1
ATOM 4040 O O . GLY B 1 4 ? 6.637 -6.105 20.203 1 33.19 4 GLY B O 1
ATOM 4041 N N . HIS B 1 5 ? 6.395 -8.211 19.781 1 39.56 5 HIS B N 1
ATOM 4042 C CA . HIS B 1 5 ? 7.277 -8.219 18.609 1 39.56 5 HIS B CA 1
ATOM 4043 C C . HIS B 1 5 ? 6.574 -7.664 17.391 1 39.56 5 HIS B C 1
ATOM 4045 O O . HIS B 1 5 ? 5.371 -7.875 17.203 1 39.56 5 HIS B O 1
ATOM 4051 N N . MET B 1 6 ? 6.957 -6.629 16.859 1 46.56 6 MET B N 1
ATOM 4052 C CA . MET B 1 6 ? 6.629 -5.949 15.602 1 46.56 6 MET B CA 1
ATOM 4053 C C . MET B 1 6 ? 6.672 -6.918 14.43 1 46.56 6 MET B C 1
ATOM 4055 O O . MET B 1 6 ? 7.391 -7.918 14.469 1 46.56 6 MET B O 1
ATOM 4059 N N . GLU B 1 7 ? 5.555 -6.781 13.555 1 48.12 7 GLU B N 1
ATOM 4060 C CA . GLU B 1 7 ? 5.656 -7.504 12.289 1 48.12 7 GLU B CA 1
ATOM 4061 C C . GLU B 1 7 ? 7.07 -7.422 11.719 1 48.12 7 GLU B C 1
ATOM 4063 O O . GLU B 1 7 ? 7.48 -8.281 10.93 1 48.12 7 GLU B O 1
ATOM 4068 N N . VAL B 1 8 ? 7.707 -6.309 12.047 1 48.38 8 VAL B N 1
ATOM 4069 C CA . VAL B 1 8 ? 9.109 -6.125 11.688 1 48.38 8 VAL B CA 1
ATOM 4070 C C . VAL B 1 8 ? 9.992 -6.352 12.914 1 48.38 8 VAL B C 1
ATOM 4072 O O . VAL B 1 8 ? 9.617 -5.992 14.031 1 48.38 8 VAL B O 1
ATOM 4075 N N . GLU B 1 9 ? 10.938 -7.199 12.68 1 51.16 9 GLU B N 1
ATOM 4076 C CA . GLU B 1 9 ? 11.828 -7.469 13.812 1 51.16 9 GLU B CA 1
ATOM 4077 C C . GLU B 1 9 ? 12.367 -6.172 14.406 1 51.16 9 GLU B C 1
ATOM 4079 O O . GLU B 1 9 ? 12.406 -5.141 13.734 1 51.16 9 GLU B O 1
ATOM 4084 N N . GLU B 1 10 ? 13.25 -6.051 15.461 1 53.94 10 GLU B N 1
ATOM 4085 C CA . GLU B 1 10 ? 13.875 -5.004 16.266 1 53.94 10 GLU B CA 1
ATOM 4086 C C . GLU B 1 10 ? 13.781 -3.648 15.578 1 53.94 10 GLU B C 1
ATOM 4088 O O . GLU B 1 10 ? 13.609 -3.578 14.359 1 53.94 10 GLU B O 1
ATOM 4093 N N . PRO B 1 11 ? 13.727 -2.6 16.266 1 51.47 11 PRO B N 1
ATOM 4094 C CA . PRO B 1 11 ? 13.625 -1.28 15.641 1 51.47 11 PRO B CA 1
ATOM 4095 C C . PRO B 1 11 ? 14.531 -1.137 14.422 1 51.47 11 PRO B C 1
ATOM 4097 O O . PRO B 1 11 ? 15.734 -1.392 14.508 1 51.47 11 PRO B O 1
ATOM 4100 N N . LEU B 1 12 ? 13.992 -1.273 13.242 1 61.12 12 LEU B N 1
ATOM 4101 C CA . LEU B 1 12 ? 14.672 -1.078 11.969 1 61.12 12 LEU B CA 1
ATOM 4102 C C . LEU B 1 12 ? 15.594 0.133 12.023 1 61.12 12 LEU B C 1
ATOM 4104 O O . LEU B 1 12 ? 15.172 1.225 12.406 1 61.12 12 LEU B O 1
ATOM 4108 N N . ARG B 1 13 ? 16.875 -0.227 12.016 1 57.28 13 ARG B N 1
ATOM 4109 C CA . ARG B 1 13 ? 17.828 0.876 11.922 1 57.28 13 ARG B CA 1
ATOM 4110 C C . ARG B 1 13 ? 17.672 1.612 10.594 1 57.28 13 ARG B C 1
ATOM 4112 O O . ARG B 1 13 ? 17.672 0.989 9.531 1 57.28 13 ARG B O 1
ATOM 4119 N N . LEU B 1 14 ? 17.328 2.83 10.633 1 63.75 14 LEU B N 1
ATOM 4120 C CA . LEU B 1 14 ? 17.25 3.688 9.453 1 63.75 14 LEU B CA 1
ATOM 4121 C C . LEU B 1 14 ? 18.484 3.529 8.578 1 63.75 14 LEU B C 1
ATOM 4123 O O . LEU B 1 14 ? 18.422 3.713 7.359 1 63.75 14 LEU B O 1
ATOM 4127 N N . SER B 1 15 ? 19.547 3.184 9.18 1 58.62 15 SER B N 1
ATOM 4128 C CA . SER B 1 15 ? 20.781 2.973 8.414 1 58.62 15 SER B CA 1
ATOM 4129 C C . SER B 1 15 ? 20.625 1.826 7.422 1 58.62 15 SER B C 1
ATOM 4131 O O . SER B 1 15 ? 21.281 1.806 6.383 1 58.62 15 SER B O 1
ATOM 4133 N N . SER B 1 16 ? 19.75 0.921 7.801 1 65.88 16 SER B N 1
ATOM 4134 C CA . SER B 1 16 ? 19.547 -0.21 6.902 1 65.88 16 SER B CA 1
ATOM 4135 C C . SER B 1 16 ? 18.875 0.229 5.605 1 65.88 16 SER B C 1
ATOM 4137 O O . SER B 1 16 ? 19.016 -0.427 4.57 1 65.88 16 SER B O 1
ATOM 4139 N N . VAL B 1 17 ? 18.25 1.331 5.73 1 73.06 17 VAL B N 1
ATOM 4140 C CA . VAL B 1 17 ? 17.578 1.877 4.555 1 73.06 17 VAL B CA 1
ATOM 4141 C C . VAL B 1 17 ? 18.625 2.311 3.525 1 73.06 17 VAL B C 1
ATOM 4143 O O . VAL B 1 17 ? 18.406 2.166 2.318 1 73.06 17 VAL B O 1
ATOM 4146 N N . LEU B 1 18 ? 19.719 2.742 4.086 1 70.88 18 LEU B N 1
ATOM 4147 C CA . LEU B 1 18 ? 20.719 3.311 3.189 1 70.88 18 LEU B CA 1
ATOM 4148 C C . LEU B 1 18 ? 21.734 2.25 2.762 1 70.88 18 LEU B C 1
ATOM 4150 O O . LEU B 1 18 ? 22.547 2.486 1.862 1 70.88 18 LEU B O 1
ATOM 4154 N N . THR B 1 19 ? 21.578 1.093 3.371 1 70.56 19 THR B N 1
ATOM 4155 C CA . THR B 1 19 ? 22.469 0.005 2.986 1 70.56 19 THR B CA 1
ATOM 4156 C C . THR B 1 19 ? 21.938 -0.715 1.747 1 70.56 19 THR B C 1
ATOM 4158 O O . THR B 1 19 ? 20.734 -0.982 1.643 1 70.56 19 THR B O 1
ATOM 4161 N N . SER B 1 20 ? 22.875 -0.85 0.847 1 67.19 20 SER B N 1
ATOM 4162 C CA . SER B 1 20 ? 22.484 -1.524 -0.388 1 67.19 20 SER B CA 1
ATOM 4163 C C . SER B 1 20 ? 21.984 -2.939 -0.114 1 67.19 20 SER B C 1
ATOM 4165 O O . SER B 1 20 ? 22.5 -3.619 0.779 1 67.19 20 SER B O 1
ATOM 4167 N N . SER B 1 21 ? 21 -3.246 -0.817 1 67.06 21 SER B N 1
ATOM 4168 C CA . SER B 1 21 ? 20.5 -4.609 -0.709 1 67.06 21 SER B CA 1
ATOM 4169 C C . SER B 1 21 ? 21.5 -5.621 -1.247 1 67.06 21 SER B C 1
ATOM 4171 O O . SER B 1 21 ? 22.172 -5.367 -2.256 1 67.06 21 SER B O 1
ATOM 4173 N N . LYS B 1 22 ? 21.828 -6.586 -0.426 1 59.5 22 LYS B N 1
ATOM 4174 C CA . LYS B 1 22 ? 22.766 -7.613 -0.878 1 59.5 22 LYS B CA 1
ATOM 4175 C C . LYS B 1 22 ? 22.156 -8.453 -1.994 1 59.5 22 LYS B C 1
ATOM 4177 O O . LYS B 1 22 ? 20.984 -8.812 -1.938 1 59.5 22 LYS B O 1
ATOM 4182 N N . PRO B 1 23 ? 22.953 -8.508 -3.143 1 56.69 23 PRO B N 1
ATOM 4183 C CA . PRO B 1 23 ? 22.438 -9.406 -4.176 1 56.69 23 PRO B CA 1
ATOM 4184 C C . PRO B 1 23 ? 22.125 -10.797 -3.643 1 56.69 23 PRO B C 1
ATOM 4186 O O . PRO B 1 23 ? 22.891 -11.352 -2.85 1 56.69 23 PRO B O 1
ATOM 4189 N N . SER B 1 24 ? 20.844 -11.07 -3.498 1 58.75 24 SER B N 1
ATOM 4190 C CA . SER B 1 24 ? 20.516 -12.406 -3.01 1 58.75 24 SER B CA 1
ATOM 4191 C C . SER B 1 24 ? 20.578 -13.43 -4.137 1 58.75 24 SER B C 1
ATOM 4193 O O . SER B 1 24 ? 20.297 -13.102 -5.293 1 58.75 24 SER B O 1
ATOM 4195 N N . HIS B 1 25 ? 21.344 -14.531 -3.834 1 60.88 25 HIS B N 1
ATOM 4196 C CA . HIS B 1 25 ? 21.469 -15.672 -4.734 1 60.88 25 HIS B CA 1
ATOM 4197 C C . HIS B 1 25 ? 20.109 -16.219 -5.137 1 60.88 25 HIS B C 1
ATOM 4199 O O . HIS B 1 25 ? 19.938 -16.734 -6.242 1 60.88 25 HIS B O 1
ATOM 4205 N N . LEU B 1 26 ? 19.234 -16.109 -4.16 1 67.31 26 LEU B N 1
ATOM 4206 C CA . LEU B 1 26 ? 17.844 -16.422 -4.469 1 67.31 26 LEU B CA 1
ATOM 4207 C C . LEU B 1 26 ? 16.984 -15.156 -4.434 1 67.31 26 LEU B C 1
ATOM 4209 O O . LEU B 1 26 ? 17.109 -14.328 -3.525 1 67.31 26 LEU B O 1
ATOM 4213 N N . PRO B 1 27 ? 16.219 -14.969 -5.496 1 70.94 27 PRO B N 1
ATOM 4214 C CA . PRO B 1 27 ? 15.523 -13.688 -5.629 1 70.94 27 PRO B CA 1
ATOM 4215 C C . PRO B 1 27 ? 14.633 -13.375 -4.43 1 70.94 27 PRO B C 1
ATOM 4217 O O . PRO B 1 27 ? 14.734 -12.297 -3.846 1 70.94 27 PRO B O 1
ATOM 4220 N N . SER B 1 28 ? 13.766 -14.195 -4.031 1 89.81 28 SER B N 1
ATOM 4221 C CA . SER B 1 28 ? 12.875 -14 -2.889 1 89.81 28 SER B CA 1
ATOM 4222 C C . SER B 1 28 ? 12.281 -15.32 -2.412 1 89.81 28 SER B C 1
ATOM 4224 O O . SER B 1 28 ? 12.18 -16.281 -3.188 1 89.81 28 SER B O 1
ATOM 4226 N N . LEU B 1 29 ? 12.055 -15.492 -1.121 1 95.44 29 LEU B N 1
ATOM 4227 C CA . LEU B 1 29 ? 11.289 -16.625 -0.63 1 95.44 29 LEU B CA 1
ATOM 4228 C C . LEU B 1 29 ? 9.859 -16.594 -1.159 1 95.44 29 LEU B C 1
ATOM 4230 O O . LEU B 1 29 ? 9.266 -17.641 -1.425 1 95.44 29 LEU B O 1
ATOM 4234 N N . THR B 1 30 ? 9.328 -15.375 -1.289 1 97.25 30 THR B N 1
ATOM 4235 C CA . THR B 1 30 ? 8 -15.172 -1.859 1 97.25 30 THR B CA 1
ATOM 4236 C C . THR B 1 30 ? 7.984 -15.555 -3.336 1 97.25 30 THR B C 1
ATOM 4238 O O . THR B 1 30 ? 8.891 -15.188 -4.09 1 97.25 30 THR B O 1
ATOM 4241 N N . LYS B 1 31 ? 7.016 -16.25 -3.705 1 98.06 31 LYS B N 1
ATOM 4242 C CA . LYS B 1 31 ? 6.941 -16.75 -5.078 1 98.06 31 LYS B CA 1
ATOM 4243 C C . LYS B 1 31 ? 6.371 -15.688 -6.016 1 98.06 31 LYS B C 1
ATOM 4245 O O . LYS B 1 31 ? 5.469 -14.938 -5.637 1 98.06 31 LYS B O 1
ATOM 4250 N N . LEU B 1 32 ? 6.918 -15.648 -7.234 1 98.12 32 LEU B N 1
ATOM 4251 C CA . LEU B 1 32 ? 6.43 -14.734 -8.258 1 98.12 32 LEU B CA 1
ATOM 4252 C C . LEU B 1 32 ? 5.738 -15.492 -9.383 1 98.12 32 LEU B C 1
ATOM 4254 O O . LEU B 1 32 ? 6.359 -16.328 -10.055 1 98.12 32 LEU B O 1
ATOM 4258 N N . VAL B 1 33 ? 4.461 -15.219 -9.516 1 98.62 33 VAL B N 1
ATOM 4259 C CA . VAL B 1 33 ? 3.654 -15.789 -10.594 1 98.62 33 VAL B CA 1
ATOM 4260 C C . VAL B 1 33 ? 3.533 -14.781 -11.734 1 98.62 33 VAL B C 1
ATOM 4262 O O . VAL B 1 33 ? 2.992 -13.688 -11.555 1 98.62 33 VAL B O 1
ATOM 4265 N N . GLY B 1 34 ? 4.066 -15.133 -12.883 1 98.31 34 GLY B N 1
ATOM 4266 C CA . GLY B 1 34 ? 3.99 -14.25 -14.031 1 98.31 34 GLY B CA 1
ATOM 4267 C C . GLY B 1 34 ? 2.988 -14.711 -15.07 1 98.31 34 GLY B C 1
ATOM 4268 O O . GLY B 1 34 ? 2.912 -15.906 -15.383 1 98.31 34 GLY B O 1
ATOM 4269 N N . THR B 1 35 ? 2.213 -13.812 -15.57 1 97.38 35 THR B N 1
ATOM 4270 C CA . THR B 1 35 ? 1.292 -14.117 -16.656 1 97.38 35 THR B CA 1
ATOM 4271 C C . THR B 1 35 ? 1.971 -13.922 -18.016 1 97.38 35 THR B C 1
ATOM 4273 O O . THR B 1 35 ? 2.477 -12.836 -18.312 1 97.38 35 THR B O 1
ATOM 4276 N N . LEU B 1 36 ? 1.956 -14.953 -18.812 1 97.88 36 LEU B N 1
ATOM 4277 C CA . LEU B 1 36 ? 2.617 -14.875 -20.109 1 97.88 36 LEU B CA 1
ATOM 4278 C C . LEU B 1 36 ? 1.647 -14.398 -21.188 1 97.88 36 LEU B C 1
ATOM 4280 O O . LEU B 1 36 ? 0.475 -14.773 -21.188 1 97.88 36 LEU B O 1
ATOM 4284 N N . GLY B 1 37 ? 2.182 -13.523 -22.016 1 95.44 37 GLY B N 1
ATOM 4285 C CA . GLY B 1 37 ? 1.383 -12.953 -23.094 1 95.44 37 GLY B CA 1
ATOM 4286 C C . GLY B 1 37 ? 2.219 -12.312 -24.188 1 95.44 37 GLY B C 1
ATOM 4287 O O . GLY B 1 37 ? 3.361 -12.711 -24.422 1 95.44 37 GLY B O 1
ATOM 4288 N N . PRO B 1 38 ? 1.632 -11.398 -24.875 1 94.06 38 PRO B N 1
ATOM 4289 C CA . PRO B 1 38 ? 2.246 -10.852 -26.094 1 94.06 38 PRO B CA 1
ATOM 4290 C C . PRO B 1 38 ? 3.648 -10.297 -25.844 1 94.06 38 PRO B C 1
ATOM 4292 O O . PRO B 1 38 ? 4.531 -10.438 -26.688 1 94.06 38 PRO B O 1
ATOM 4295 N N . ASN B 1 39 ? 3.895 -9.766 -24.703 1 93.81 39 ASN B N 1
ATOM 4296 C CA . ASN B 1 39 ? 5.188 -9.141 -24.453 1 93.81 39 ASN B CA 1
ATOM 4297 C C . ASN B 1 39 ? 6.074 -10.016 -23.578 1 93.81 39 ASN B C 1
ATOM 4299 O O . ASN B 1 39 ? 7.113 -9.562 -23.094 1 93.81 39 ASN B O 1
ATOM 4303 N N . SER B 1 40 ? 5.66 -11.25 -23.359 1 97.25 40 SER B N 1
ATOM 4304 C CA . SER B 1 40 ? 6.445 -12.102 -22.469 1 97.25 40 SER B CA 1
ATOM 4305 C C . SER B 1 40 ? 6.426 -13.555 -22.938 1 97.25 40 SER B C 1
ATOM 4307 O O . SER B 1 40 ? 6.523 -14.477 -22.125 1 97.25 40 SER B O 1
ATOM 4309 N N . ARG B 1 41 ? 6.285 -13.781 -24.203 1 96.81 41 ARG B N 1
ATOM 4310 C CA . ARG B 1 41 ? 6.102 -15.18 -24.594 1 96.81 41 ARG B CA 1
ATOM 4311 C C . ARG B 1 41 ? 7.297 -15.68 -25.406 1 96.81 41 ARG B C 1
ATOM 4313 O O . ARG B 1 41 ? 7.363 -16.859 -25.75 1 96.81 41 ARG B O 1
ATOM 4320 N N . SER B 1 42 ? 8.258 -14.82 -25.75 1 98.12 42 SER B N 1
ATOM 4321 C CA . SER B 1 42 ? 9.438 -15.312 -26.438 1 98.12 42 SER B CA 1
ATOM 4322 C C . SER B 1 42 ? 10.32 -16.141 -25.516 1 98.12 42 SER B C 1
ATOM 4324 O O . SER B 1 42 ? 10.32 -15.945 -24.297 1 98.12 42 SER B O 1
ATOM 4326 N N . VAL B 1 43 ? 11.094 -17.078 -26.125 1 98.56 43 VAL B N 1
ATOM 4327 C CA . VAL B 1 43 ? 11.969 -17.938 -25.344 1 98.56 43 VAL B CA 1
ATOM 4328 C C . VAL B 1 43 ? 12.953 -17.094 -24.547 1 98.56 43 VAL B C 1
ATOM 4330 O O . VAL B 1 43 ? 13.172 -17.328 -23.359 1 98.56 43 VAL B O 1
ATOM 4333 N N . GLU B 1 44 ? 13.438 -16.078 -25.156 1 98.31 44 GLU B N 1
ATOM 4334 C CA . GLU B 1 44 ? 14.43 -15.203 -24.531 1 98.31 44 GLU B CA 1
ATOM 4335 C C . GLU B 1 44 ? 13.828 -14.453 -23.344 1 98.31 44 GLU B C 1
ATOM 4337 O O . GLU B 1 44 ? 14.438 -14.383 -22.266 1 98.31 44 GLU B O 1
ATOM 4342 N N . THR B 1 45 ? 12.695 -13.922 -23.531 1 98.38 45 THR B N 1
ATOM 4343 C CA . THR B 1 45 ? 12.047 -13.164 -22.469 1 98.38 45 THR B CA 1
ATOM 4344 C C . THR B 1 45 ? 11.656 -14.078 -21.312 1 98.38 45 THR B C 1
ATOM 4346 O O . THR B 1 45 ? 11.82 -13.719 -20.156 1 98.38 45 THR B O 1
ATOM 4349 N N . ILE B 1 46 ? 11.117 -15.234 -21.641 1 98.69 46 ILE B N 1
ATOM 4350 C CA . ILE B 1 46 ? 10.734 -16.188 -20.594 1 98.69 46 ILE B CA 1
ATOM 4351 C C . ILE B 1 46 ? 11.969 -16.609 -19.812 1 98.69 46 ILE B C 1
ATOM 4353 O O . ILE B 1 46 ? 11.914 -16.719 -18.578 1 98.69 46 ILE B O 1
ATOM 4357 N N . GLU B 1 47 ? 13.07 -16.875 -20.531 1 98.19 47 GLU B N 1
ATOM 4358 C CA . GLU B 1 47 ? 14.32 -17.234 -19.859 1 98.19 47 GLU B CA 1
ATOM 4359 C C . GLU B 1 47 ? 14.75 -16.141 -18.891 1 98.19 47 GLU B C 1
ATOM 4361 O O . GLU B 1 47 ? 15.172 -16.438 -17.766 1 98.19 47 GLU B O 1
ATOM 4366 N N . ALA B 1 48 ? 14.617 -14.953 -19.312 1 97.81 48 ALA B N 1
ATOM 4367 C CA . ALA B 1 48 ? 14.977 -13.82 -18.469 1 97.81 48 ALA B CA 1
ATOM 4368 C C . ALA B 1 48 ? 14.055 -13.727 -17.25 1 97.81 48 ALA B C 1
ATOM 4370 O O . ALA B 1 48 ? 14.5 -13.398 -16.156 1 97.81 48 ALA B O 1
ATOM 4371 N N . CYS B 1 49 ? 12.773 -13.969 -17.422 1 97.94 49 CYS B N 1
ATOM 4372 C CA . CYS B 1 49 ? 11.812 -13.953 -16.328 1 97.94 49 CYS B CA 1
ATOM 4373 C C . CYS B 1 49 ? 12.133 -15.039 -15.305 1 97.94 49 CYS B C 1
ATOM 4375 O O . CYS B 1 49 ? 12.055 -14.812 -14.094 1 97.94 49 CYS B O 1
ATOM 4377 N N . LEU B 1 50 ? 12.492 -16.234 -15.844 1 97.06 50 LEU B N 1
ATOM 4378 C CA . LEU B 1 50 ? 12.875 -17.328 -14.961 1 97.06 50 LEU B CA 1
ATOM 4379 C C . LEU B 1 50 ? 14.109 -16.969 -14.141 1 97.06 50 LEU B C 1
ATOM 4381 O O . LEU B 1 50 ? 14.141 -17.203 -12.93 1 97.06 50 LEU B O 1
ATOM 4385 N N . ASN B 1 51 ? 15.039 -16.359 -14.773 1 95.06 51 ASN B N 1
ATOM 4386 C CA . ASN B 1 51 ? 16.266 -15.961 -14.094 1 95.06 51 ASN B CA 1
ATOM 4387 C C . ASN B 1 51 ? 16 -14.844 -13.086 1 95.06 51 ASN B C 1
ATOM 4389 O O . ASN B 1 51 ? 16.719 -14.734 -12.086 1 95.06 51 ASN B O 1
ATOM 4393 N N . ALA B 1 52 ? 14.961 -14.086 -13.352 1 95.44 52 ALA B N 1
ATOM 4394 C CA . ALA B 1 52 ? 14.602 -12.977 -12.461 1 95.44 52 ALA B CA 1
ATOM 4395 C C . ALA B 1 52 ? 13.836 -13.477 -11.242 1 95.44 52 ALA B C 1
ATOM 4397 O O . ALA B 1 52 ? 13.688 -12.758 -10.258 1 95.44 52 ALA B O 1
ATOM 4398 N N . GLY B 1 53 ? 13.312 -14.719 -11.344 1 95.31 53 GLY B N 1
ATOM 4399 C CA . GLY B 1 53 ? 12.719 -15.273 -10.133 1 95.31 53 GLY B CA 1
ATOM 4400 C C . GLY B 1 53 ? 11.312 -15.789 -10.352 1 95.31 53 GLY B C 1
ATOM 4401 O O . GLY B 1 53 ? 10.664 -16.266 -9.406 1 95.31 53 GLY B O 1
ATOM 4402 N N . MET B 1 54 ? 10.805 -15.766 -11.594 1 97.56 54 MET B N 1
ATOM 4403 C CA . MET B 1 54 ? 9.477 -16.312 -11.859 1 97.56 54 MET B CA 1
ATOM 4404 C C . MET B 1 54 ? 9.453 -17.828 -11.594 1 97.56 54 MET B C 1
ATOM 4406 O O . MET B 1 54 ? 10.312 -18.562 -12.086 1 97.56 54 MET B O 1
ATOM 4410 N N . SER B 1 55 ? 8.484 -18.25 -10.828 1 97.06 55 SER B N 1
ATOM 4411 C CA . SER B 1 55 ? 8.438 -19.656 -10.461 1 97.06 55 SER B CA 1
ATOM 4412 C C . SER B 1 55 ? 7.184 -20.328 -11.016 1 97.06 55 SER B C 1
ATOM 4414 O O . SER B 1 55 ? 7.129 -21.562 -11.117 1 97.06 55 SER B O 1
ATOM 4416 N N . VAL B 1 56 ? 6.168 -19.578 -11.266 1 98.62 56 VAL B N 1
ATOM 4417 C CA . VAL B 1 56 ? 4.926 -20.078 -11.844 1 98.62 56 VAL B CA 1
ATOM 4418 C C . VAL B 1 56 ? 4.543 -19.234 -13.055 1 98.62 56 VAL B C 1
ATOM 4420 O O . VAL B 1 56 ? 4.582 -18 -12.992 1 98.62 56 VAL B O 1
ATOM 4423 N N . ALA B 1 57 ? 4.258 -19.891 -14.156 1 98.75 57 ALA B N 1
ATOM 4424 C CA . ALA B 1 57 ? 3.766 -19.219 -15.352 1 98.75 57 ALA B CA 1
ATOM 4425 C C . ALA B 1 57 ? 2.252 -19.375 -15.484 1 98.75 57 ALA B C 1
ATOM 4427 O O . ALA B 1 57 ? 1.733 -20.484 -15.516 1 98.75 57 ALA B O 1
ATOM 4428 N N . ARG B 1 58 ? 1.629 -18.266 -15.523 1 98.25 58 ARG B N 1
ATOM 4429 C CA . ARG B 1 58 ? 0.174 -18.234 -15.625 1 98.25 58 ARG B CA 1
ATOM 4430 C C . ARG B 1 58 ? -0.264 -18.062 -17.078 1 98.25 58 ARG B C 1
ATOM 4432 O O . ARG B 1 58 ? 0.263 -17.203 -17.781 1 98.25 58 ARG B O 1
ATOM 4439 N N . PHE B 1 59 ? -1.139 -18.922 -17.484 1 98 59 PHE B N 1
ATOM 4440 C CA . PHE B 1 59 ? -1.773 -18.844 -18.797 1 98 59 PHE B CA 1
ATOM 4441 C C . PHE B 1 59 ? -3.229 -18.422 -18.672 1 98 59 PHE B C 1
ATOM 4443 O O . PHE B 1 59 ? -4.078 -19.203 -18.25 1 98 59 PHE B O 1
ATOM 4450 N N . ASP B 1 60 ? -3.473 -17.203 -19.125 1 94.69 60 ASP B N 1
ATOM 4451 C CA . ASP B 1 60 ? -4.793 -16.594 -18.984 1 94.69 60 ASP B CA 1
ATOM 4452 C C . ASP B 1 60 ? -5.66 -16.891 -20.203 1 94.69 60 ASP B C 1
ATOM 4454 O O . ASP B 1 60 ? -5.441 -16.328 -21.281 1 94.69 60 ASP B O 1
ATOM 4458 N N . PHE B 1 61 ? -6.727 -17.609 -20.062 1 94.62 61 PHE B N 1
ATOM 4459 C CA . PHE B 1 61 ? -7.531 -18.062 -21.203 1 94.62 61 PHE B CA 1
ATOM 4460 C C . PHE B 1 61 ? -8.695 -17.109 -21.453 1 94.62 61 PHE B C 1
ATOM 4462 O O . PHE B 1 61 ? -9.516 -17.344 -22.344 1 94.62 61 PHE B O 1
ATOM 4469 N N . SER B 1 62 ? -8.773 -16.031 -20.719 1 84.5 62 SER B N 1
ATOM 4470 C CA . SER B 1 62 ? -9.758 -14.992 -21 1 84.5 62 SER B CA 1
ATOM 4471 C C . SER B 1 62 ? -9.383 -14.203 -22.266 1 84.5 62 SER B C 1
ATOM 4473 O O . SER B 1 62 ? -10.25 -13.664 -22.953 1 84.5 62 SER B O 1
ATOM 4475 N N . TRP B 1 63 ? -8.211 -14.211 -22.641 1 73.5 63 TRP B N 1
ATOM 4476 C CA . TRP B 1 63 ? -7.734 -13.273 -23.656 1 73.5 63 TRP B CA 1
ATOM 4477 C C . TRP B 1 63 ? -7.281 -14.008 -24.906 1 73.5 63 TRP B C 1
ATOM 4479 O O . TRP B 1 63 ? -7.387 -13.477 -26.016 1 73.5 63 TRP B O 1
ATOM 4489 N N . LEU B 1 64 ? -6.633 -15.117 -24.641 1 82.06 64 LEU B N 1
ATOM 4490 C CA . LEU B 1 64 ? -5.957 -15.797 -25.734 1 82.06 64 LEU B CA 1
ATOM 4491 C C . LEU B 1 64 ? -6.441 -17.234 -25.859 1 82.06 64 LEU B C 1
ATOM 4493 O O . LEU B 1 64 ? -6.996 -17.797 -24.922 1 82.06 64 LEU B O 1
ATOM 4497 N N . ASP B 1 65 ? -6.168 -17.828 -27.016 1 89.31 65 ASP B N 1
ATOM 4498 C CA . ASP B 1 65 ? -6.762 -19.141 -27.266 1 89.31 65 ASP B CA 1
ATOM 4499 C C . ASP B 1 65 ? -5.734 -20.25 -27.047 1 89.31 65 ASP B C 1
ATOM 4501 O O . ASP B 1 65 ? -4.582 -19.984 -26.703 1 89.31 65 ASP B O 1
ATOM 4505 N N . SER B 1 66 ? -6.207 -21.5 -27.266 1 94.56 66 SER B N 1
ATOM 4506 C CA . SER B 1 66 ? -5.426 -22.688 -26.953 1 94.56 66 SER B CA 1
ATOM 4507 C C . SER B 1 66 ? -4.188 -22.781 -27.844 1 94.56 66 SER B C 1
ATOM 4509 O O . SER B 1 66 ? -3.119 -23.203 -27.375 1 94.56 66 SER B O 1
ATOM 4511 N N . ASP B 1 67 ? -4.312 -22.422 -29.047 1 95.69 67 ASP B N 1
ATOM 4512 C CA . ASP B 1 67 ? -3.17 -22.484 -29.953 1 95.69 67 ASP B CA 1
ATOM 4513 C C . ASP B 1 67 ? -2.074 -21.516 -29.531 1 95.69 67 ASP B C 1
ATOM 4515 O O . ASP B 1 67 ? -0.894 -21.859 -29.516 1 95.69 67 ASP B O 1
ATOM 4519 N N . TYR B 1 68 ? -2.523 -20.328 -29.281 1 95.94 68 TYR B N 1
ATOM 4520 C CA . TYR B 1 68 ? -1.594 -19.328 -28.781 1 95.94 68 TYR B CA 1
ATOM 4521 C C . TYR B 1 68 ? -0.872 -19.797 -27.531 1 95.94 68 TYR B C 1
ATOM 4523 O O . TYR B 1 68 ? 0.354 -19.703 -27.438 1 95.94 68 TYR B O 1
ATOM 4531 N N . HIS B 1 69 ? -1.586 -20.359 -26.625 1 97.38 69 HIS B N 1
ATOM 4532 C CA . HIS B 1 69 ? -1.038 -20.781 -25.344 1 97.38 69 HIS B CA 1
ATOM 4533 C C . HIS B 1 69 ? -0.16 -22.016 -25.5 1 97.38 69 HIS B C 1
ATOM 4535 O O . HIS B 1 69 ? 0.81 -22.188 -24.766 1 97.38 69 HIS B O 1
ATOM 4541 N N . GLN B 1 70 ? -0.503 -22.859 -26.484 1 98 70 GLN B N 1
ATOM 4542 C CA . GLN B 1 70 ? 0.343 -24.016 -26.734 1 98 70 GLN B CA 1
ATOM 4543 C C . GLN B 1 70 ? 1.733 -23.594 -27.203 1 98 70 GLN B C 1
ATOM 4545 O O . GLN B 1 70 ? 2.738 -24.141 -26.75 1 98 70 GLN B O 1
ATOM 4550 N N . GLU B 1 71 ? 1.724 -22.672 -28.078 1 98.12 71 GLU B N 1
ATOM 4551 C CA . GLU B 1 71 ? 3.006 -22.141 -28.547 1 98.12 71 GLU B CA 1
ATOM 4552 C C . GLU B 1 71 ? 3.791 -21.531 -27.391 1 98.12 71 GLU B C 1
ATOM 4554 O O . GLU B 1 71 ? 5 -21.734 -27.281 1 98.12 71 GLU B O 1
ATOM 4559 N N . THR B 1 72 ? 3.148 -20.75 -26.609 1 98.31 72 THR B N 1
ATOM 4560 C CA . THR B 1 72 ? 3.771 -20.109 -25.453 1 98.31 72 THR B CA 1
ATOM 4561 C C . THR B 1 72 ? 4.34 -21.156 -24.5 1 98.31 72 THR B C 1
ATOM 4563 O O . THR B 1 72 ? 5.43 -20.984 -23.953 1 98.31 72 THR B O 1
ATOM 4566 N N . LEU B 1 73 ? 3.604 -22.266 -24.281 1 98.56 73 LEU B N 1
ATOM 4567 C CA . LEU B 1 73 ? 4.043 -23.328 -23.391 1 98.56 73 LEU B CA 1
ATOM 4568 C C . LEU B 1 73 ? 5.293 -24.016 -23.938 1 98.56 73 LEU B C 1
ATOM 4570 O O . LEU B 1 73 ? 6.195 -24.375 -23.172 1 98.56 73 LEU B O 1
ATOM 4574 N N . GLN B 1 74 ? 5.305 -24.219 -25.203 1 98.44 74 GLN B N 1
ATOM 4575 C CA . GLN B 1 74 ? 6.492 -24.797 -25.828 1 98.44 74 GLN B CA 1
ATOM 4576 C C . GLN B 1 74 ? 7.711 -23.906 -25.625 1 98.44 74 GLN B C 1
ATOM 4578 O O . GLN B 1 74 ? 8.805 -24.391 -25.328 1 98.44 74 GLN B O 1
ATOM 4583 N N . ASN B 1 75 ? 7.488 -22.625 -25.797 1 98.69 75 ASN B N 1
ATOM 4584 C CA . ASN B 1 75 ? 8.562 -21.672 -25.531 1 98.69 75 ASN B CA 1
ATOM 4585 C C . ASN B 1 75 ? 9.023 -21.734 -24.078 1 98.69 75 ASN B C 1
ATOM 4587 O O . ASN B 1 75 ? 10.219 -21.641 -23.797 1 98.69 75 ASN B O 1
ATOM 4591 N N . LEU B 1 76 ? 8.109 -21.875 -23.172 1 98.69 76 LEU B N 1
ATOM 4592 C CA . LEU B 1 76 ? 8.438 -22 -21.766 1 98.69 76 LEU B CA 1
ATOM 4593 C C . LEU B 1 76 ? 9.297 -23.234 -21.5 1 98.69 76 LEU B C 1
ATOM 4595 O O . LEU B 1 76 ? 10.273 -23.172 -20.766 1 98.69 76 LEU B O 1
ATOM 4599 N N . ARG B 1 77 ? 8.875 -24.344 -22.094 1 97.75 77 ARG B N 1
ATOM 4600 C CA . ARG B 1 77 ? 9.617 -25.594 -21.922 1 97.75 77 ARG B CA 1
ATOM 4601 C C . ARG B 1 77 ? 11.047 -25.453 -22.422 1 97.75 77 ARG B C 1
ATOM 4603 O O . ARG B 1 77 ? 11.992 -25.906 -21.766 1 97.75 77 ARG B O 1
ATOM 4610 N N . LEU B 1 78 ? 11.18 -24.797 -23.531 1 98.19 78 LEU B N 1
ATOM 4611 C CA . LEU B 1 78 ? 12.516 -24.531 -24.047 1 98.19 78 LEU B CA 1
ATOM 4612 C C . LEU B 1 78 ? 13.297 -23.625 -23.125 1 98.19 78 LEU B C 1
ATOM 4614 O O . LEU B 1 78 ? 14.484 -23.844 -22.875 1 98.19 78 LEU B O 1
ATOM 4618 N N . ALA B 1 79 ? 12.672 -22.578 -22.672 1 98.38 79 ALA B N 1
ATOM 4619 C CA . ALA B 1 79 ? 13.305 -21.641 -21.766 1 98.38 79 ALA B CA 1
ATOM 4620 C C . ALA B 1 79 ? 13.75 -22.328 -20.469 1 98.38 79 ALA B C 1
ATOM 4622 O O . ALA B 1 79 ? 14.812 -22.016 -19.938 1 98.38 79 ALA B O 1
ATOM 4623 N N . MET B 1 80 ? 12.906 -23.203 -19.953 1 96.75 80 MET B N 1
ATOM 4624 C CA . MET B 1 80 ? 13.242 -23.969 -18.75 1 96.75 80 MET B CA 1
ATOM 4625 C C . MET B 1 80 ? 14.5 -24.797 -18.969 1 96.75 80 MET B C 1
ATOM 4627 O O . MET B 1 80 ? 15.367 -24.844 -18.094 1 96.75 80 MET B O 1
ATOM 4631 N N . LYS B 1 81 ? 14.562 -25.438 -20.062 1 95.81 81 LYS B N 1
ATOM 4632 C CA . LYS B 1 81 ? 15.734 -26.234 -20.406 1 95.81 81 LYS B CA 1
ATOM 4633 C C . LYS B 1 81 ? 16.984 -25.359 -20.5 1 95.81 81 LYS B C 1
ATOM 4635 O O . LYS B 1 81 ? 18.031 -25.703 -19.938 1 95.81 81 LYS B O 1
ATOM 4640 N N . ASN B 1 82 ? 16.859 -24.25 -21.156 1 96.5 82 ASN B N 1
ATOM 4641 C CA . ASN B 1 82 ? 17.969 -23.328 -21.328 1 96.5 82 ASN B CA 1
ATOM 4642 C C . ASN B 1 82 ? 18.469 -22.781 -20 1 96.5 82 ASN B C 1
ATOM 4644 O O . ASN B 1 82 ? 19.672 -22.688 -19.766 1 96.5 82 ASN B O 1
ATOM 4648 N N . ALA B 1 83 ? 17.516 -22.406 -19.172 1 93.88 83 ALA B N 1
ATOM 4649 C CA . ALA B 1 83 ? 17.844 -21.75 -17.906 1 93.88 83 ALA B CA 1
ATOM 4650 C C . ALA B 1 83 ? 18.141 -22.781 -16.812 1 93.88 83 ALA B C 1
ATOM 4652 O O . ALA B 1 83 ? 18.688 -22.438 -15.758 1 93.88 83 ALA B O 1
ATOM 4653 N N . LYS B 1 84 ? 17.766 -24.062 -17.031 1 90.12 84 LYS B N 1
ATOM 4654 C CA . LYS B 1 84 ? 17.875 -25.141 -16.047 1 90.12 84 LYS B CA 1
ATOM 4655 C C . LYS B 1 84 ? 17.109 -24.797 -14.781 1 90.12 84 LYS B C 1
ATOM 4657 O O . LYS B 1 84 ? 17.641 -24.891 -13.672 1 90.12 84 LYS B O 1
ATOM 4662 N N . LYS B 1 85 ? 15.945 -24.312 -14.984 1 91.5 85 LYS B N 1
ATOM 4663 C CA . LYS B 1 85 ? 15.039 -23.969 -13.891 1 91.5 85 LYS B CA 1
ATOM 4664 C C . LYS B 1 85 ? 13.656 -24.562 -14.117 1 91.5 85 LYS B C 1
ATOM 4666 O O . LYS B 1 85 ? 13.172 -24.625 -15.258 1 91.5 85 LYS B O 1
ATOM 4671 N N . LEU B 1 86 ? 13.086 -25 -13.016 1 92.81 86 LEU B N 1
ATOM 4672 C CA . LEU B 1 86 ? 11.711 -25.484 -13.078 1 92.81 86 LEU B CA 1
ATOM 4673 C C . LEU B 1 86 ? 10.719 -24.328 -12.984 1 92.81 86 LEU B C 1
ATOM 4675 O O . LEU B 1 86 ? 11.008 -23.312 -12.352 1 92.81 86 LEU B O 1
ATOM 4679 N N . CYS B 1 87 ? 9.633 -24.469 -13.648 1 96.75 87 CYS B N 1
ATOM 4680 C CA . CYS B 1 87 ? 8.531 -23.516 -13.586 1 96.75 87 CYS B CA 1
ATOM 4681 C C . CYS B 1 87 ? 7.188 -24.25 -13.656 1 96.75 87 CYS B C 1
ATOM 4683 O O . CYS B 1 87 ? 7.008 -25.141 -14.484 1 96.75 87 CYS B O 1
ATOM 4685 N N . ALA B 1 88 ? 6.328 -23.938 -12.75 1 97.94 88 ALA B N 1
ATOM 4686 C CA . ALA B 1 88 ? 5 -24.547 -12.766 1 97.94 88 ALA B CA 1
ATOM 4687 C C . ALA B 1 88 ? 4.086 -23.844 -13.766 1 97.94 88 ALA B C 1
ATOM 4689 O O . ALA B 1 88 ? 4.262 -22.656 -14.039 1 97.94 88 ALA B O 1
ATOM 4690 N N . VAL B 1 89 ? 3.148 -24.594 -14.266 1 98.44 89 VAL B N 1
ATOM 4691 C CA . VAL B 1 89 ? 2.178 -24.078 -15.227 1 98.44 89 VAL B CA 1
ATOM 4692 C C . VAL B 1 89 ? 0.816 -23.922 -14.555 1 98.44 89 VAL B C 1
ATOM 4694 O O . VAL B 1 89 ? 0.272 -24.891 -14 1 98.44 89 VAL B O 1
ATOM 4697 N N . MET B 1 90 ? 0.294 -22.719 -14.625 1 98.69 90 MET B N 1
ATOM 4698 C CA . MET B 1 90 ? -1.012 -22.406 -14.047 1 98.69 90 MET B CA 1
ATOM 4699 C C . MET B 1 90 ? -2.006 -22 -15.133 1 98.69 90 MET B C 1
ATOM 4701 O O . MET B 1 90 ? -1.785 -21.031 -15.859 1 98.69 90 MET B O 1
ATOM 4705 N N . LEU B 1 91 ? -3.037 -22.828 -15.273 1 98.38 91 LEU B N 1
ATOM 4706 C CA . LEU B 1 91 ? -4.152 -22.5 -16.156 1 98.38 91 LEU B CA 1
ATOM 4707 C C . LEU B 1 91 ? -5.18 -21.641 -15.422 1 98.38 91 LEU B C 1
ATOM 4709 O O . LEU B 1 91 ? -5.703 -22.047 -14.383 1 98.38 91 LEU B O 1
ATOM 4713 N N . ASP B 1 92 ? -5.441 -20.438 -15.914 1 97 92 ASP B N 1
ATOM 4714 C CA . ASP B 1 92 ? -6.434 -19.547 -15.328 1 97 92 ASP B CA 1
ATOM 4715 C C . ASP B 1 92 ? -7.742 -19.594 -16.109 1 97 92 ASP B C 1
ATOM 4717 O O . ASP B 1 92 ? -7.789 -19.203 -17.281 1 97 92 ASP B O 1
ATOM 4721 N N . THR B 1 93 ? -8.789 -19.969 -15.461 1 96.81 93 THR B N 1
ATOM 4722 C CA . THR B 1 93 ? -10.086 -20.125 -16.125 1 96.81 93 THR B CA 1
ATOM 4723 C C . THR B 1 93 ? -10.727 -18.766 -16.375 1 96.81 93 THR B C 1
ATOM 4725 O O . THR B 1 93 ? -10.352 -17.781 -15.742 1 96.81 93 THR B O 1
ATOM 4728 N N . VAL B 1 94 ? -11.602 -18.734 -17.234 1 92.31 94 VAL B N 1
ATOM 4729 C CA . VAL B 1 94 ? -12.336 -17.516 -17.562 1 92.31 94 VAL B CA 1
ATOM 4730 C C . VAL B 1 94 ? -13.43 -17.281 -16.516 1 92.31 94 VAL B C 1
ATOM 4732 O O . VAL B 1 94 ? -13.531 -16.188 -15.945 1 92.31 94 VAL B O 1
ATOM 4735 N N . GLY B 1 95 ? -14.195 -18.25 -16.25 1 90.81 95 GLY B N 1
ATOM 4736 C CA . GLY B 1 95 ? -15.32 -18.141 -15.336 1 90.81 95 GLY B CA 1
ATOM 4737 C C . GLY B 1 95 ? -16.516 -17.438 -15.945 1 90.81 95 GLY B C 1
ATOM 4738 O O . GLY B 1 95 ? -16.641 -17.375 -17.172 1 90.81 95 GLY B O 1
ATOM 4739 N N . PRO B 1 96 ? -17.422 -17 -15.109 1 87.88 96 PRO B N 1
ATOM 4740 C CA . PRO B 1 96 ? -18.672 -16.391 -15.594 1 87.88 96 PRO B CA 1
ATOM 4741 C C . PRO B 1 96 ? -18.531 -14.914 -15.93 1 87.88 96 PRO B C 1
ATOM 4743 O O . PRO B 1 96 ? -19.328 -14.094 -15.469 1 87.88 96 PRO B O 1
ATOM 4746 N N . GLU B 1 97 ? -17.656 -14.562 -16.844 1 84.38 97 GLU B N 1
ATOM 4747 C CA . GLU B 1 97 ? -17.484 -13.18 -17.281 1 84.38 97 GLU B CA 1
ATOM 4748 C C . GLU B 1 97 ? -18.609 -12.766 -18.234 1 84.38 97 GLU B C 1
ATOM 4750 O O . GLU B 1 97 ? -19.125 -13.594 -18.984 1 84.38 97 GLU B O 1
ATOM 4755 N N . ILE B 1 98 ? -18.922 -11.469 -18.141 1 84 98 ILE B N 1
ATOM 4756 C CA . ILE B 1 98 ? -19.984 -10.953 -19 1 84 98 ILE B CA 1
ATOM 4757 C C . ILE B 1 98 ? -19.406 -9.859 -19.906 1 84 98 ILE B C 1
ATOM 4759 O O . ILE B 1 98 ? -19.406 -8.68 -19.531 1 84 98 ILE B O 1
ATOM 4763 N N . PRO B 1 99 ? -19.125 -10.172 -21.062 1 85.44 99 PRO B N 1
ATOM 4764 C CA . PRO B 1 99 ? -18.594 -9.172 -21.984 1 85.44 99 PRO B CA 1
ATOM 4765 C C . PRO B 1 99 ? -19.672 -8.312 -22.625 1 85.44 99 PRO B C 1
ATOM 4767 O O . PRO B 1 99 ? -20.781 -8.805 -22.891 1 85.44 99 PRO B O 1
ATOM 4770 N N . ILE B 1 100 ? -19.328 -7.066 -22.781 1 88.44 100 ILE B N 1
ATOM 4771 C CA . ILE B 1 100 ? -20.156 -6.207 -23.641 1 88.44 100 ILE B CA 1
ATOM 4772 C C . ILE B 1 100 ? -19.922 -6.559 -25.109 1 88.44 100 ILE B C 1
ATOM 4774 O O . ILE B 1 100 ? -18.781 -6.758 -25.531 1 88.44 100 ILE B O 1
ATOM 4778 N N . CYS B 1 101 ? -21.031 -6.633 -25.75 1 88.44 101 CYS B N 1
ATOM 4779 C CA . CYS B 1 101 ? -20.938 -6.992 -27.156 1 88.44 101 CYS B CA 1
ATOM 4780 C C . CYS B 1 101 ? -20.516 -5.793 -28 1 88.44 101 CYS B C 1
ATOM 4782 O O . CYS B 1 101 ? -21.375 -5.113 -28.578 1 88.44 101 CYS B O 1
ATOM 4784 N N . ASN B 1 102 ? -19.203 -5.543 -27.984 1 84.31 102 ASN B N 1
ATOM 4785 C CA . ASN B 1 102 ? -18.656 -4.473 -28.812 1 84.31 102 ASN B CA 1
ATOM 4786 C C . ASN B 1 102 ? -17.953 -5.023 -30.062 1 84.31 102 ASN B C 1
ATOM 4788 O O . ASN B 1 102 ? -16.734 -4.969 -30.172 1 84.31 102 ASN B O 1
ATOM 4792 N N . GLN B 1 103 ? -18.703 -5.422 -31.062 1 75 103 GLN B N 1
ATOM 4793 C CA . GLN B 1 103 ? -18.203 -6.117 -32.25 1 75 103 GLN B CA 1
ATOM 4794 C C . GLN B 1 103 ? -17.391 -5.176 -33.125 1 75 103 GLN B C 1
ATOM 4796 O O . GLN B 1 103 ? -16.453 -5.609 -33.812 1 75 103 GLN B O 1
ATOM 4801 N N . ASN B 1 104 ? -17.703 -3.893 -33.094 1 75.81 104 ASN B N 1
ATOM 4802 C CA . ASN B 1 104 ? -17.031 -2.969 -34 1 75.81 104 ASN B CA 1
ATOM 4803 C C . ASN B 1 104 ? -15.727 -2.447 -33.406 1 75.81 104 ASN B C 1
ATOM 4805 O O . ASN B 1 104 ? -14.898 -1.874 -34.125 1 75.81 104 ASN B O 1
ATOM 4809 N N . GLY B 1 105 ? -15.523 -2.701 -32.125 1 77.56 105 GLY B N 1
ATOM 4810 C CA . GLY B 1 105 ? -14.273 -2.348 -31.469 1 77.56 105 GLY B CA 1
ATOM 4811 C C . GLY B 1 105 ? -14.078 -0.85 -31.312 1 77.56 105 GLY B C 1
ATOM 4812 O O . GLY B 1 105 ? -13.016 -0.395 -30.891 1 77.56 105 GLY B O 1
ATOM 4813 N N . LYS B 1 106 ? -15.039 -0.066 -31.688 1 82.62 106 LYS B N 1
ATOM 4814 C CA . LYS B 1 106 ? -14.93 1.389 -31.625 1 82.62 106 LYS B CA 1
ATOM 4815 C C . LYS B 1 106 ? -15 1.88 -30.172 1 82.62 106 LYS B C 1
ATOM 4817 O O . LYS B 1 106 ? -15.68 1.283 -29.344 1 82.62 106 LYS B O 1
ATOM 4822 N N . PRO B 1 107 ? -14.219 2.949 -29.984 1 88.25 107 PRO B N 1
ATOM 4823 C CA . PRO B 1 107 ? -14.289 3.529 -28.641 1 88.25 107 PRO B CA 1
ATOM 4824 C C . PRO B 1 107 ? -15.656 4.117 -28.328 1 88.25 107 PRO B C 1
ATOM 4826 O O . PRO B 1 107 ? -16.297 4.707 -29.188 1 88.25 107 PRO B O 1
ATOM 4829 N N . ILE B 1 108 ? -16.109 3.898 -27.172 1 90.5 108 ILE B N 1
ATOM 4830 C CA . ILE B 1 108 ? -17.359 4.43 -26.656 1 90.5 108 ILE B CA 1
ATOM 4831 C C . ILE B 1 108 ? -17.078 5.492 -25.594 1 90.5 108 ILE B C 1
ATOM 4833 O O . ILE B 1 108 ? -16.531 5.188 -24.531 1 90.5 108 ILE B O 1
ATOM 4837 N N . GLU B 1 109 ? -17.438 6.664 -25.906 1 91.5 109 GLU B N 1
ATOM 4838 C CA . GLU B 1 109 ? -17.234 7.758 -24.969 1 91.5 109 GLU B CA 1
ATOM 4839 C C . GLU B 1 109 ? -18.438 7.934 -24.047 1 91.5 109 GLU B C 1
ATOM 4841 O O . GLU B 1 109 ? -19.562 8.125 -24.516 1 91.5 109 GLU B O 1
ATOM 4846 N N . LEU B 1 110 ? -18.203 7.836 -22.797 1 92.38 110 LEU B N 1
ATOM 4847 C CA . LEU B 1 110 ? -19.25 8 -21.781 1 92.38 110 LEU B CA 1
ATOM 4848 C C . LEU B 1 110 ? -18.969 9.227 -20.906 1 92.38 110 LEU B C 1
ATOM 4850 O O . LEU B 1 110 ? -17.828 9.453 -20.484 1 92.38 110 LEU B O 1
ATOM 4854 N N . LYS B 1 111 ? -19.969 10.047 -20.719 1 92.19 111 LYS B N 1
ATOM 4855 C CA . LYS B 1 111 ? -19.844 11.273 -19.938 1 92.19 111 LYS B CA 1
ATOM 4856 C C . LYS B 1 111 ? -20.562 11.164 -18.609 1 92.19 111 LYS B C 1
ATOM 4858 O O . LYS B 1 111 ? -21.703 10.695 -18.547 1 92.19 111 LYS B O 1
ATOM 4863 N N . ALA B 1 112 ? -19.906 11.68 -17.641 1 89.19 112 ALA B N 1
ATOM 4864 C CA . ALA B 1 112 ? -20.484 11.672 -16.297 1 89.19 112 ALA B CA 1
ATOM 4865 C C . ALA B 1 112 ? -21.859 12.344 -16.297 1 89.19 112 ALA B C 1
ATOM 4867 O O . ALA B 1 112 ? -22.062 13.359 -16.969 1 89.19 112 ALA B O 1
ATOM 4868 N N . ASP B 1 113 ? -22.797 11.75 -15.562 1 92.75 113 ASP B N 1
ATOM 4869 C CA . ASP B 1 113 ? -24.141 12.258 -15.297 1 92.75 113 ASP B CA 1
ATOM 4870 C C . ASP B 1 113 ? -25.062 12.016 -16.5 1 92.75 113 ASP B C 1
ATOM 4872 O O . ASP B 1 113 ? -26.266 12.297 -16.422 1 92.75 113 ASP B O 1
ATOM 4876 N N . ASP B 1 114 ? -24.547 11.445 -17.594 1 96.06 114 ASP B N 1
ATOM 4877 C CA . ASP B 1 114 ? -25.391 10.992 -18.688 1 96.06 114 ASP B CA 1
ATOM 4878 C C . ASP B 1 114 ? -26.062 9.664 -18.359 1 96.06 114 ASP B C 1
ATOM 4880 O O . ASP B 1 114 ? -25.703 9.008 -17.375 1 96.06 114 ASP B O 1
ATOM 4884 N N . HIS B 1 115 ? -27.062 9.336 -19.219 1 96.94 115 HIS B N 1
ATOM 4885 C CA . HIS B 1 115 ? -27.766 8.07 -19.031 1 96.94 115 HIS B CA 1
ATOM 4886 C C . HIS B 1 115 ? -27.359 7.051 -20.094 1 96.94 115 HIS B C 1
ATOM 4888 O O . HIS B 1 115 ? -27.031 7.426 -21.219 1 96.94 115 HIS B O 1
ATOM 4894 N N . ILE B 1 116 ? -27.328 5.832 -19.703 1 96.56 116 ILE B N 1
ATOM 4895 C CA . ILE B 1 116 ? -27 4.75 -20.625 1 96.56 116 ILE B CA 1
ATOM 4896 C C . ILE B 1 116 ? -27.891 3.537 -20.328 1 96.56 116 ILE B C 1
ATOM 4898 O O . ILE B 1 116 ? -28.312 3.334 -19.188 1 96.56 116 ILE B O 1
ATOM 4902 N N . THR B 1 117 ? -28.234 2.842 -21.375 1 96.38 117 THR B N 1
ATOM 4903 C CA . THR B 1 117 ? -29.047 1.641 -21.219 1 96.38 117 THR B CA 1
ATOM 4904 C C . THR B 1 117 ? -28.234 0.393 -21.562 1 96.38 117 THR B C 1
ATOM 4906 O O . THR B 1 117 ? -27.672 0.288 -22.656 1 96.38 117 THR B O 1
ATOM 4909 N N . ILE B 1 118 ? -28.188 -0.535 -20.625 1 95.12 118 ILE B N 1
ATOM 4910 C CA . ILE B 1 118 ? -27.641 -1.858 -20.906 1 95.12 118 ILE B CA 1
ATOM 4911 C C . ILE B 1 118 ? -28.766 -2.814 -21.297 1 95.12 118 ILE B C 1
ATOM 4913 O O . ILE B 1 118 ? -29.766 -2.941 -20.562 1 95.12 118 ILE B O 1
ATOM 4917 N N . THR B 1 119 ? -28.578 -3.418 -22.422 1 93.69 119 THR B N 1
ATOM 4918 C CA . THR B 1 119 ? -29.672 -4.23 -22.922 1 93.69 119 THR B CA 1
ATOM 4919 C C . THR B 1 119 ? -29.188 -5.629 -23.297 1 93.69 119 THR B C 1
ATOM 4921 O O . THR B 1 119 ? -28.031 -5.812 -23.672 1 93.69 119 THR B O 1
ATOM 4924 N N . SER B 1 120 ? -30.094 -6.637 -23.109 1 91 120 SER B N 1
ATOM 4925 C CA . SER B 1 120 ? -29.781 -8 -23.531 1 91 120 SER B CA 1
ATOM 4926 C C . SER B 1 120 ? -30.062 -8.203 -25 1 91 120 SER B C 1
ATOM 4928 O O . SER B 1 120 ? -29.859 -9.297 -25.547 1 91 120 SER B O 1
ATOM 4930 N N . ASP B 1 121 ? -30.5 -7.156 -25.656 1 89.38 121 ASP B N 1
ATOM 4931 C CA . ASP B 1 121 ? -30.672 -7.188 -27.109 1 89.38 121 ASP B CA 1
ATOM 4932 C C . ASP B 1 121 ? -29.328 -7.039 -27.828 1 89.38 121 ASP B C 1
ATOM 4934 O O . ASP B 1 121 ? -28.891 -5.926 -28.109 1 89.38 121 ASP B O 1
ATOM 4938 N N . VAL B 1 122 ? -28.75 -8.141 -28.266 1 89 122 VAL B N 1
ATOM 4939 C CA . VAL B 1 122 ? -27.391 -8.164 -28.797 1 89 122 VAL B CA 1
ATOM 4940 C C . VAL B 1 122 ? -27.391 -7.652 -30.234 1 89 122 VAL B C 1
ATOM 4942 O O . VAL B 1 122 ? -26.328 -7.441 -30.812 1 89 122 VAL B O 1
ATOM 4945 N N . SER B 1 123 ? -28.562 -7.387 -30.75 1 87.5 123 SER B N 1
ATOM 4946 C CA . SER B 1 123 ? -28.656 -6.867 -32.125 1 87.5 123 SER B CA 1
ATOM 4947 C C . SER B 1 123 ? -28.359 -5.371 -32.156 1 87.5 123 SER B C 1
ATOM 4949 O O . SER B 1 123 ? -28.047 -4.82 -33.219 1 87.5 123 SER B O 1
ATOM 4951 N N . ARG B 1 124 ? -28.375 -4.793 -31.062 1 87.69 124 ARG B N 1
ATOM 4952 C CA . ARG B 1 124 ? -28.125 -3.361 -30.984 1 87.69 124 ARG B CA 1
ATOM 4953 C C . ARG B 1 124 ? -26.625 -3.072 -31.031 1 87.69 124 ARG B C 1
ATOM 4955 O O . ARG B 1 124 ? -25.828 -3.811 -30.438 1 87.69 124 ARG B O 1
ATOM 4962 N N . GLU B 1 125 ? -26.297 -2.035 -31.703 1 88.38 125 GLU B N 1
ATOM 4963 C CA . GLU B 1 125 ? -24.891 -1.61 -31.734 1 88.38 125 GLU B CA 1
ATOM 4964 C C . GLU B 1 125 ? -24.547 -0.805 -30.484 1 88.38 125 GLU B C 1
ATOM 4966 O O . GLU B 1 125 ? -25.344 0.019 -30.031 1 88.38 125 GLU B O 1
ATOM 4971 N N . PRO B 1 126 ? -23.391 -1.101 -29.938 1 91.88 126 PRO B N 1
ATOM 4972 C CA . PRO B 1 126 ? -22.984 -0.341 -28.766 1 91.88 126 PRO B CA 1
ATOM 4973 C C . PRO B 1 126 ? -22.812 1.149 -29.047 1 91.88 126 PRO B C 1
ATOM 4975 O O . PRO B 1 126 ? -22.328 1.524 -30.109 1 91.88 126 PRO B O 1
ATOM 4978 N N . SER B 1 127 ? -23.234 1.982 -28.203 1 90.88 127 SER B N 1
ATOM 4979 C CA . SER B 1 127 ? -23.125 3.436 -28.266 1 90.88 127 SER B CA 1
ATOM 4980 C C . SER B 1 127 ? -23.094 4.051 -26.875 1 90.88 127 SER B C 1
ATOM 4982 O O . SER B 1 127 ? -23.094 3.332 -25.859 1 90.88 127 SER B O 1
ATOM 4984 N N . ALA B 1 128 ? -23 5.379 -26.922 1 92.31 128 ALA B N 1
ATOM 4985 C CA . ALA B 1 128 ? -23 6.098 -25.656 1 92.31 128 ALA B CA 1
ATOM 4986 C C . ALA B 1 128 ? -24.344 5.969 -24.953 1 92.31 128 ALA B C 1
ATOM 4988 O O . ALA B 1 128 ? -24.469 6.242 -23.75 1 92.31 128 ALA B O 1
ATOM 4989 N N . GLU B 1 129 ? -25.312 5.453 -25.719 1 93.44 129 GLU B N 1
ATOM 4990 C CA . GLU B 1 129 ? -26.656 5.383 -25.141 1 93.44 129 GLU B CA 1
ATOM 4991 C C . GLU B 1 129 ? -27.062 3.941 -24.859 1 93.44 129 GLU B C 1
ATOM 4993 O O . GLU B 1 129 ? -27.938 3.691 -24.016 1 93.44 129 GLU B O 1
ATOM 4998 N N . PHE B 1 130 ? -26.422 3.029 -25.641 1 92.94 130 PHE B N 1
ATOM 4999 C CA . PHE B 1 130 ? -26.844 1.636 -25.516 1 92.94 130 PHE B CA 1
ATOM 5000 C C . PHE B 1 130 ? -25.625 0.715 -25.5 1 92.94 130 PHE B C 1
ATOM 5002 O O . PHE B 1 130 ? -24.703 0.871 -26.297 1 92.94 130 PHE B O 1
ATOM 5009 N N . LEU B 1 131 ? -25.625 -0.212 -24.531 1 93.88 131 LEU B N 1
ATOM 5010 C CA . LEU B 1 131 ? -24.609 -1.251 -24.469 1 93.88 131 LEU B CA 1
ATOM 5011 C C . LEU B 1 131 ? -25.234 -2.639 -24.469 1 93.88 131 LEU B C 1
ATOM 5013 O O . LEU B 1 131 ? -25.922 -3.016 -23.5 1 93.88 131 LEU B O 1
ATOM 5017 N N . PRO B 1 132 ? -25.062 -3.365 -25.484 1 93.38 132 PRO B N 1
ATOM 5018 C CA . PRO B 1 132 ? -25.609 -4.723 -25.547 1 93.38 132 PRO B CA 1
ATOM 5019 C C . PRO B 1 132 ? -24.75 -5.734 -24.781 1 93.38 132 PRO B C 1
ATOM 5021 O O . PRO B 1 132 ? -23.516 -5.691 -24.859 1 93.38 132 PRO B O 1
ATOM 5024 N N . VAL B 1 133 ? -25.406 -6.562 -24.031 1 90.69 133 VAL B N 1
ATOM 5025 C CA . VAL B 1 133 ? -24.75 -7.641 -23.297 1 90.69 133 VAL B CA 1
ATOM 5026 C C . VAL B 1 133 ? -25.438 -8.969 -23.594 1 90.69 133 VAL B C 1
ATOM 5028 O O . VAL B 1 133 ? -26.672 -9.016 -23.719 1 90.69 133 VAL B O 1
ATOM 5031 N N . ASP B 1 134 ? -24.609 -9.984 -23.734 1 82.75 134 ASP B N 1
ATOM 5032 C CA . ASP B 1 134 ? -25.172 -11.305 -24 1 82.75 134 ASP B CA 1
ATOM 5033 C C . ASP B 1 134 ? -25.531 -12.031 -22.719 1 82.75 134 ASP B C 1
ATOM 5035 O O . ASP B 1 134 ? -24.969 -13.094 -22.422 1 82.75 134 ASP B O 1
ATOM 5039 N N . TYR B 1 135 ? -26.391 -11.547 -21.984 1 85.5 135 TYR B N 1
ATOM 5040 C CA . TYR B 1 135 ? -26.906 -12.109 -20.75 1 85.5 135 TYR B CA 1
ATOM 5041 C C . TYR B 1 135 ? -28.344 -11.664 -20.516 1 85.5 135 TYR B C 1
ATOM 5043 O O . TYR B 1 135 ? -28.578 -10.555 -20.016 1 85.5 135 TYR B O 1
ATOM 5051 N N . SER B 1 136 ? -29.234 -12.539 -20.672 1 81.94 136 SER B N 1
ATOM 5052 C CA . SER B 1 136 ? -30.656 -12.211 -20.656 1 81.94 136 SER B CA 1
ATOM 5053 C C . SER B 1 136 ? -31.156 -11.984 -19.234 1 81.94 136 SER B C 1
ATOM 5055 O O . SER B 1 136 ? -32.188 -11.352 -19.031 1 81.94 136 SER B O 1
ATOM 5057 N N . GLY B 1 137 ? -30.469 -12.398 -18.266 1 82.5 137 GLY B N 1
ATOM 5058 C CA . GLY B 1 137 ? -30.969 -12.336 -16.906 1 82.5 137 GLY B CA 1
ATOM 5059 C C . GLY B 1 137 ? -30.547 -11.078 -16.172 1 82.5 137 GLY B C 1
ATOM 5060 O O . GLY B 1 137 ? -30.844 -10.906 -14.984 1 82.5 137 GLY B O 1
ATOM 5061 N N . LEU B 1 138 ? -30.062 -10.07 -16.812 1 86.19 138 LEU B N 1
ATOM 5062 C CA . LEU B 1 138 ? -29.453 -8.93 -16.156 1 86.19 138 LEU B CA 1
ATOM 5063 C C . LEU B 1 138 ? -30.516 -8.07 -15.469 1 86.19 138 LEU B C 1
ATOM 5065 O O . LEU B 1 138 ? -30.344 -7.66 -14.32 1 86.19 138 LEU B O 1
ATOM 5069 N N . SER B 1 139 ? -31.609 -7.828 -16.156 1 88.44 139 SER B N 1
ATOM 5070 C CA . SER B 1 139 ? -32.656 -6.961 -15.633 1 88.44 139 SER B CA 1
ATOM 5071 C C . SER B 1 139 ? -33.375 -7.617 -14.461 1 88.44 139 SER B C 1
ATOM 5073 O O . SER B 1 139 ? -34 -6.934 -13.656 1 88.44 139 SER B O 1
ATOM 5075 N N . LYS B 1 140 ? -33.25 -8.867 -14.336 1 87.19 140 LYS B N 1
ATOM 5076 C CA . LYS B 1 140 ? -33.906 -9.594 -13.266 1 87.19 140 LYS B CA 1
ATOM 5077 C C . LYS B 1 140 ? -33.062 -9.578 -11.984 1 87.19 140 LYS B C 1
ATOM 5079 O O . LYS B 1 140 ? -33.625 -9.711 -10.883 1 87.19 140 LYS B O 1
ATOM 5084 N N . ILE B 1 141 ? -31.828 -9.398 -12.203 1 85.12 141 ILE B N 1
ATOM 5085 C CA . ILE B 1 141 ? -30.922 -9.539 -11.062 1 85.12 141 ILE B CA 1
ATOM 5086 C C . ILE B 1 141 ? -30.609 -8.164 -10.484 1 85.12 141 ILE B C 1
ATOM 5088 O O . ILE B 1 141 ? -30.297 -8.031 -9.297 1 85.12 141 ILE B O 1
ATOM 5092 N N . LEU B 1 142 ? -30.734 -7.168 -11.297 1 89 142 LEU B N 1
ATOM 5093 C CA . LEU B 1 142 ? -30.344 -5.828 -10.867 1 89 142 LEU B CA 1
ATOM 5094 C C . LEU B 1 142 ? -31.547 -5.055 -10.336 1 89 142 LEU B C 1
ATOM 5096 O O . LEU B 1 142 ? -32.688 -5.305 -10.75 1 89 142 LEU B O 1
ATOM 5100 N N . LYS B 1 143 ? -31.25 -4.281 -9.383 1 89.62 143 LYS B N 1
ATOM 5101 C CA . LYS B 1 143 ? -32.281 -3.41 -8.812 1 89.62 143 LYS B CA 1
ATOM 5102 C C . LYS B 1 143 ? -31.797 -1.963 -8.758 1 89.62 143 LYS B C 1
ATOM 5104 O O . LYS B 1 143 ? -30.609 -1.692 -8.906 1 89.62 143 LYS B O 1
ATOM 5109 N N . LYS B 1 144 ? -32.781 -1.11 -8.57 1 93 144 LYS B N 1
ATOM 5110 C CA . LYS B 1 144 ? -32.469 0.31 -8.43 1 93 144 LYS B CA 1
ATOM 5111 C C . LYS B 1 144 ? -31.453 0.542 -7.324 1 93 144 LYS B C 1
ATOM 5113 O O . LYS B 1 144 ? -31.578 -0.003 -6.227 1 93 144 LYS B O 1
ATOM 5118 N N . GLY B 1 145 ? -30.438 1.265 -7.629 1 88.81 145 GLY B N 1
ATOM 5119 C CA . GLY B 1 145 ? -29.422 1.585 -6.641 1 88.81 145 GLY B CA 1
ATOM 5120 C C . GLY B 1 145 ? -28.188 0.708 -6.746 1 88.81 145 GLY B C 1
ATOM 5121 O O . GLY B 1 145 ? -27.141 1.049 -6.215 1 88.81 145 GLY B O 1
ATOM 5122 N N . ASP B 1 146 ? -28.281 -0.392 -7.578 1 88.38 146 ASP B N 1
ATOM 5123 C CA . ASP B 1 146 ? -27.141 -1.277 -7.766 1 88.38 146 ASP B CA 1
ATOM 5124 C C . ASP B 1 146 ? -26.047 -0.599 -8.594 1 88.38 146 ASP B C 1
ATOM 5126 O O . ASP B 1 146 ? -26.328 0.353 -9.328 1 88.38 146 ASP B O 1
ATOM 5130 N N . THR B 1 147 ? -24.891 -1.053 -8.352 1 86.81 147 THR B N 1
ATOM 5131 C CA . THR B 1 147 ? -23.75 -0.532 -9.094 1 86.81 147 THR B CA 1
ATOM 5132 C C . THR B 1 147 ? -23.281 -1.54 -10.141 1 86.81 147 THR B C 1
ATOM 5134 O O . THR B 1 147 ? -23.234 -2.742 -9.867 1 86.81 147 THR B O 1
ATOM 5137 N N . VAL B 1 148 ? -23.047 -1.048 -11.336 1 89.62 148 VAL B N 1
ATOM 5138 C CA . VAL B 1 148 ? -22.453 -1.827 -12.422 1 89.62 148 VAL B CA 1
ATOM 5139 C C . VAL B 1 148 ? -21.125 -1.214 -12.836 1 89.62 148 VAL B C 1
ATOM 5141 O O . VAL B 1 148 ? -21.016 0.004 -13 1 89.62 148 VAL B O 1
ATOM 5144 N N . PHE B 1 149 ? -20.125 -2.057 -12.914 1 88.38 149 PHE B N 1
ATOM 5145 C CA . PHE B 1 149 ? -18.797 -1.588 -13.336 1 88.38 149 PHE B CA 1
ATOM 5146 C C . PHE B 1 149 ? -18.453 -2.107 -14.727 1 88.38 149 PHE B C 1
ATOM 5148 O O . PHE B 1 149 ? -18.641 -3.291 -15.016 1 88.38 149 PHE B O 1
ATOM 5155 N N . LEU B 1 150 ? -18.078 -1.157 -15.562 1 88.19 150 LEU B N 1
ATOM 5156 C CA . LEU B 1 150 ? -17.609 -1.521 -16.891 1 88.19 150 LEU B CA 1
ATOM 5157 C C . LEU B 1 150 ? -16.141 -1.142 -17.062 1 88.19 150 LEU B C 1
ATOM 5159 O O . LEU B 1 150 ? -15.719 -0.062 -16.641 1 88.19 150 LEU B O 1
ATOM 5163 N N . GLY B 1 151 ? -15.398 -1.998 -17.547 1 82.38 151 GLY B N 1
ATOM 5164 C CA . GLY B 1 151 ? -14.008 -1.651 -17.797 1 82.38 151 GLY B CA 1
ATOM 5165 C C . GLY B 1 151 ? -13.344 -2.566 -18.812 1 82.38 151 GLY B C 1
ATOM 5166 O O . GLY B 1 151 ? -13.875 -3.629 -19.141 1 82.38 151 GLY B O 1
ATOM 5167 N N . GLN B 1 152 ? -12.367 -1.891 -19.344 1 68.25 152 GLN B N 1
ATOM 5168 C CA . GLN B 1 152 ? -11.523 -2.715 -20.203 1 68.25 152 GLN B CA 1
ATOM 5169 C C . GLN B 1 152 ? -10.859 -3.836 -19.406 1 68.25 152 GLN B C 1
ATOM 5171 O O . GLN B 1 152 ? -10.57 -3.674 -18.219 1 68.25 152 GLN B O 1
ATOM 5176 N N . TYR B 1 153 ? -10.836 -4.883 -20.094 1 57.16 153 TYR B N 1
ATOM 5177 C CA . TYR B 1 153 ? -10.211 -6.047 -19.469 1 57.16 153 TYR B CA 1
ATOM 5178 C C . TYR B 1 153 ? -8.875 -5.676 -18.844 1 57.16 153 TYR B C 1
ATOM 5180 O O . TYR B 1 153 ? -8.109 -4.898 -19.406 1 57.16 153 TYR B O 1
ATOM 5188 N N . LEU B 1 154 ? -8.641 -6.02 -17.531 1 50.72 154 LEU B N 1
ATOM 5189 C CA . LEU B 1 154 ? -7.477 -5.82 -16.672 1 50.72 154 LEU B CA 1
ATOM 5190 C C . LEU B 1 154 ? -7.41 -4.383 -16.172 1 50.72 154 LEU B C 1
ATOM 5192 O O . LEU B 1 154 ? -6.691 -3.555 -16.734 1 50.72 154 LEU B O 1
ATOM 5196 N N . PHE B 1 155 ? -8.438 -4.074 -15.422 1 49.12 155 PHE B N 1
ATOM 5197 C CA . PHE B 1 155 ? -8.688 -2.783 -14.797 1 49.12 155 PHE B CA 1
ATOM 5198 C C . PHE B 1 155 ? -7.395 -2.168 -14.281 1 49.12 155 PHE B C 1
ATOM 5200 O O . PHE B 1 155 ? -6.699 -2.771 -13.461 1 49.12 155 PHE B O 1
ATOM 5207 N N . THR B 1 156 ? -6.688 -1.335 -15.25 1 45.69 156 THR B N 1
ATOM 5208 C CA . THR B 1 156 ? -5.469 -0.669 -14.805 1 45.69 156 THR B CA 1
ATOM 5209 C C . THR B 1 156 ? -5.797 0.458 -13.828 1 45.69 156 THR B C 1
ATOM 5211 O O . THR B 1 156 ? -4.895 1.135 -13.328 1 45.69 156 THR B O 1
ATOM 5214 N N . GLY B 1 157 ? -6.992 0.425 -13.234 1 48.09 157 GLY B N 1
ATOM 5215 C CA . GLY B 1 157 ? -7.293 1.46 -12.258 1 48.09 157 GLY B CA 1
ATOM 5216 C C . GLY B 1 157 ? -7.418 2.842 -12.875 1 48.09 157 GLY B C 1
ATOM 5217 O O . GLY B 1 157 ? -7.703 3.814 -12.172 1 48.09 157 GLY B O 1
ATOM 5218 N N . SER B 1 158 ? -6.926 2.957 -14.195 1 50 158 SER B N 1
ATOM 5219 C CA . SER B 1 158 ? -7.117 4.309 -14.711 1 50 158 SER B CA 1
ATOM 5220 C C . SER B 1 158 ? -8.562 4.527 -15.156 1 50 158 SER B C 1
ATOM 5222 O O . SER B 1 158 ? -9.094 3.75 -15.953 1 50 158 SER B O 1
ATOM 5224 N N . GLU B 1 159 ? -9.312 5.254 -14.406 1 53.53 159 GLU B N 1
ATOM 5225 C CA . GLU B 1 159 ? -10.727 5.574 -14.57 1 53.53 159 GLU B CA 1
ATOM 5226 C C . GLU B 1 159 ? -11.023 6.059 -15.984 1 53.53 159 GLU B C 1
ATOM 5228 O O . GLU B 1 159 ? -12.148 5.918 -16.469 1 53.53 159 GLU B O 1
ATOM 5233 N N . ASN B 1 160 ? -9.961 6.211 -16.766 1 62.25 160 ASN B N 1
ATOM 5234 C CA . ASN B 1 160 ? -10.359 6.719 -18.078 1 62.25 160 ASN B CA 1
ATOM 5235 C C . ASN B 1 160 ? -10.742 5.582 -19.016 1 62.25 160 ASN B C 1
ATOM 5237 O O . ASN B 1 160 ? -11.203 5.832 -20.141 1 62.25 160 ASN B O 1
ATOM 5241 N N . THR B 1 161 ? -10.641 4.422 -18.391 1 74.06 161 THR B N 1
ATOM 5242 C CA . THR B 1 161 ? -11.008 3.297 -19.25 1 74.06 161 THR B CA 1
ATOM 5243 C C . THR B 1 161 ? -12.031 2.404 -18.547 1 74.06 161 THR B C 1
ATOM 5245 O O . THR B 1 161 ? -12.219 1.248 -18.922 1 74.06 161 THR B O 1
ATOM 5248 N N . SER B 1 162 ? -12.484 2.98 -17.453 1 82.06 162 SER B N 1
ATOM 5249 C CA . SER B 1 162 ? -13.508 2.254 -16.703 1 82.06 162 SER B CA 1
ATOM 5250 C C . SER B 1 162 ? -14.609 3.193 -16.219 1 82.06 162 SER B C 1
ATOM 5252 O O . SER B 1 162 ? -14.367 4.383 -16.016 1 82.06 162 SER B O 1
ATOM 5254 N N . VAL B 1 163 ? -15.805 2.688 -16.078 1 86.88 163 VAL B N 1
ATOM 5255 C CA . VAL B 1 163 ? -16.922 3.545 -15.695 1 86.88 163 VAL B CA 1
ATOM 5256 C C . VAL B 1 163 ? -17.781 2.834 -14.648 1 86.88 163 VAL B C 1
ATOM 5258 O O . VAL B 1 163 ? -17.984 1.62 -14.727 1 86.88 163 VAL B O 1
ATOM 5261 N N . TRP B 1 164 ? -18.156 3.666 -13.719 1 86.31 164 TRP B N 1
ATOM 5262 C CA . TRP B 1 164 ? -19.156 3.229 -12.75 1 86.31 164 TRP B CA 1
ATOM 5263 C C . TRP B 1 164 ? -20.562 3.662 -13.172 1 86.31 164 TRP B C 1
ATOM 5265 O O . TRP B 1 164 ? -20.781 4.832 -13.492 1 86.31 164 TRP B O 1
ATOM 5275 N N . LEU B 1 165 ? -21.484 2.648 -13.141 1 91.69 165 LEU B N 1
ATOM 5276 C CA . LEU B 1 165 ? -22.891 2.936 -13.438 1 91.69 165 LEU B CA 1
ATOM 5277 C C . LEU B 1 165 ? -23.766 2.676 -12.227 1 91.69 165 LEU B C 1
ATOM 5279 O O . LEU B 1 165 ? -23.516 1.742 -11.461 1 91.69 165 LEU B O 1
ATOM 5283 N N . GLU B 1 166 ? -24.672 3.521 -12.094 1 93.81 166 GLU B N 1
ATOM 5284 C CA . GLU B 1 166 ? -25.703 3.299 -11.086 1 93.81 166 GLU B CA 1
ATOM 5285 C C . GLU B 1 166 ? -27.031 2.941 -11.727 1 93.81 166 GLU B C 1
ATOM 5287 O O . GLU B 1 166 ? -27.531 3.672 -12.586 1 93.81 166 GLU B O 1
ATOM 5292 N N . VAL B 1 167 ? -27.656 1.875 -11.297 1 95.31 167 VAL B N 1
ATOM 5293 C CA . VAL B 1 167 ? -28.922 1.423 -11.875 1 95.31 167 VAL B CA 1
ATOM 5294 C C . VAL B 1 167 ? -30.062 2.332 -11.406 1 95.31 167 VAL B C 1
ATOM 5296 O O . VAL B 1 167 ? -30.234 2.549 -10.203 1 95.31 167 VAL B O 1
ATOM 5299 N N . LEU B 1 168 ? -30.734 2.822 -12.328 1 96.62 168 LEU B N 1
ATOM 5300 C CA . LEU B 1 168 ? -31.859 3.691 -12.023 1 96.62 168 LEU B CA 1
ATOM 5301 C C . LEU B 1 168 ? -33.188 2.912 -12.062 1 96.62 168 LEU B C 1
ATOM 5303 O O . LEU B 1 168 ? -34.031 3.117 -11.211 1 96.62 168 LEU B O 1
ATOM 5307 N N . GLU B 1 169 ? -33.281 2.16 -13.086 1 95.25 169 GLU B N 1
ATOM 5308 C CA . GLU B 1 169 ? -34.5 1.368 -13.266 1 95.25 169 GLU B CA 1
ATOM 5309 C C . GLU B 1 169 ? -34.281 0.214 -14.234 1 95.25 169 GLU B C 1
ATOM 5311 O O . GLU B 1 169 ? -33.344 0.248 -15.031 1 95.25 169 GLU B O 1
ATOM 5316 N N . THR B 1 170 ? -35.062 -0.799 -14.023 1 94.12 170 THR B N 1
ATOM 5317 C CA . THR B 1 170 ? -35.062 -1.921 -14.961 1 94.12 170 THR B CA 1
ATOM 5318 C C . THR B 1 170 ? -36.406 -2.02 -15.688 1 94.12 170 THR B C 1
ATOM 5320 O O . THR B 1 170 ? -37.469 -1.764 -15.102 1 94.12 170 THR B O 1
ATOM 5323 N N . ASN B 1 171 ? -36.344 -2.16 -16.984 1 91.19 171 ASN B N 1
ATOM 5324 C CA . ASN B 1 171 ? -37.531 -2.289 -17.828 1 91.19 171 ASN B CA 1
ATOM 5325 C C . ASN B 1 171 ? -37.375 -3.402 -18.859 1 91.19 171 ASN B C 1
ATOM 5327 O O . ASN B 1 171 ? -36.719 -3.217 -19.875 1 91.19 171 ASN B O 1
ATOM 5331 N N . GLY B 1 172 ? -38.094 -4.516 -18.594 1 90.38 172 GLY B N 1
ATOM 5332 C CA . GLY B 1 172 ? -37.969 -5.641 -19.5 1 90.38 172 GLY B CA 1
ATOM 5333 C C . GLY B 1 172 ? -36.531 -6.152 -19.594 1 90.38 172 GLY B C 1
ATOM 5334 O O . GLY B 1 172 ? -35.969 -6.582 -18.594 1 90.38 172 GLY B O 1
ATOM 5335 N N . GLN B 1 173 ? -35.938 -5.949 -20.797 1 91.75 173 GLN B N 1
ATOM 5336 C CA . GLN B 1 173 ? -34.594 -6.418 -21.031 1 91.75 173 GLN B CA 1
ATOM 5337 C C . GLN B 1 173 ? -33.562 -5.305 -20.812 1 91.75 173 GLN B C 1
ATOM 5339 O O . GLN B 1 173 ? -32.375 -5.527 -20.922 1 91.75 173 GLN B O 1
ATOM 5344 N N . ASP B 1 174 ? -34.125 -4.141 -20.469 1 94.38 174 ASP B N 1
ATOM 5345 C CA . ASP B 1 174 ? -33.25 -2.965 -20.406 1 94.38 174 ASP B CA 1
ATOM 5346 C C . ASP B 1 174 ? -32.969 -2.547 -18.969 1 94.38 174 ASP B C 1
ATOM 5348 O O . ASP B 1 174 ? -33.875 -2.629 -18.109 1 94.38 174 ASP B O 1
ATOM 5352 N N . VAL B 1 175 ? -31.766 -2.262 -18.75 1 95.81 175 VAL B N 1
ATOM 5353 C CA . VAL B 1 175 ? -31.344 -1.68 -17.469 1 95.81 175 VAL B CA 1
ATOM 5354 C C . VAL B 1 175 ? -30.859 -0.25 -17.703 1 95.81 175 VAL B C 1
ATOM 5356 O O . VAL B 1 175 ? -29.812 -0.031 -18.328 1 95.81 175 VAL B O 1
ATOM 5359 N N . MET B 1 176 ? -31.609 0.699 -17.219 1 97.12 176 MET B N 1
ATOM 5360 C CA . MET B 1 176 ? -31.234 2.104 -17.344 1 97.12 176 MET B CA 1
ATOM 5361 C C . MET B 1 176 ? -30.297 2.523 -16.219 1 97.12 176 MET B C 1
ATOM 5363 O O . MET B 1 176 ? -30.609 2.309 -15.039 1 97.12 176 MET B O 1
ATOM 5367 N N . CYS B 1 177 ? -29.156 3.107 -16.578 1 97.06 177 CYS B N 1
ATOM 5368 C CA . CYS B 1 177 ? -28.141 3.439 -15.578 1 97.06 177 CYS B CA 1
ATOM 5369 C C . CYS B 1 177 ? -27.719 4.898 -15.703 1 97.06 177 CYS B C 1
ATOM 5371 O O . CYS B 1 177 ? -27.875 5.504 -16.766 1 97.06 177 CYS B O 1
ATOM 5373 N N . LEU B 1 178 ? -27.281 5.441 -14.664 1 97.06 178 LEU B N 1
ATOM 5374 C CA . LEU B 1 178 ? -26.625 6.734 -14.602 1 97.06 178 LEU B CA 1
ATOM 5375 C C . LEU B 1 178 ? -25.109 6.566 -14.664 1 97.06 178 LEU B C 1
ATOM 5377 O O . LEU B 1 178 ? -24.547 5.734 -13.945 1 97.06 178 LEU B O 1
ATOM 5381 N N . ILE B 1 179 ? -24.453 7.363 -15.531 1 94 179 ILE B N 1
ATOM 5382 C CA . ILE B 1 179 ? -23 7.316 -15.633 1 94 179 ILE B CA 1
ATOM 5383 C C . ILE B 1 179 ? -22.375 8.164 -14.523 1 94 179 ILE B C 1
ATOM 5385 O O . ILE B 1 179 ? -22.641 9.359 -14.422 1 94 179 ILE B O 1
ATOM 5389 N N . LYS B 1 180 ? -21.422 7.578 -13.773 1 87.69 180 LYS B N 1
ATOM 5390 C CA . LYS B 1 180 ? -20.922 8.258 -12.586 1 87.69 180 LYS B CA 1
ATOM 5391 C C . LYS B 1 180 ? -19.594 8.961 -12.875 1 87.69 180 LYS B C 1
ATOM 5393 O O . LYS B 1 180 ? -19.234 9.914 -12.188 1 87.69 180 LYS B O 1
ATOM 5398 N N . ASN B 1 181 ? -18.844 8.5 -13.805 1 83.75 181 ASN B N 1
ATOM 5399 C CA . ASN B 1 181 ? -17.594 9.133 -14.195 1 83.75 181 ASN B CA 1
ATOM 5400 C C . ASN B 1 181 ? -17.375 9.078 -15.711 1 83.75 181 ASN B C 1
ATOM 5402 O O . ASN B 1 181 ? -17.891 8.18 -16.375 1 83.75 181 ASN B O 1
ATOM 5406 N N . THR B 1 182 ? -16.625 10.031 -16.219 1 84.5 182 THR B N 1
ATOM 5407 C CA . THR B 1 182 ? -16.344 10.102 -17.656 1 84.5 182 THR B CA 1
ATOM 5408 C C . THR B 1 182 ? -15.258 9.109 -18.031 1 84.5 182 THR B C 1
ATOM 5410 O O . THR B 1 182 ? -14.273 8.945 -17.312 1 84.5 182 THR B O 1
ATOM 5413 N N . ALA B 1 183 ? -15.531 8.383 -19.078 1 84.75 183 ALA B N 1
ATOM 5414 C CA . ALA B 1 183 ? -14.539 7.41 -19.531 1 84.75 183 ALA B CA 1
ATOM 5415 C C . ALA B 1 183 ? -14.703 7.125 -21.031 1 84.75 183 ALA B C 1
ATOM 5417 O O . ALA B 1 183 ? -15.758 7.406 -21.609 1 84.75 183 ALA B O 1
ATOM 5418 N N . THR B 1 184 ? -13.664 6.711 -21.578 1 86.25 184 THR B N 1
ATOM 5419 C CA . THR B 1 184 ? -13.688 6.172 -22.922 1 86.25 184 THR B CA 1
ATOM 5420 C C . THR B 1 184 ? -13.367 4.68 -22.922 1 86.25 184 THR B C 1
ATOM 5422 O O . THR B 1 184 ? -12.258 4.277 -22.578 1 86.25 184 THR B O 1
ATOM 5425 N N . LEU B 1 185 ? -14.375 3.9 -23.281 1 85.44 185 LEU B N 1
ATOM 5426 C CA . LEU B 1 185 ? -14.211 2.451 -23.312 1 85.44 185 LEU B CA 1
ATOM 5427 C C . LEU B 1 185 ? -13.836 1.967 -24.703 1 85.44 185 LEU B C 1
ATOM 5429 O O . LEU B 1 185 ? -14.383 2.453 -25.703 1 85.44 185 LEU B O 1
ATOM 5433 N N . ALA B 1 186 ? -12.789 1.192 -24.734 1 79.62 186 ALA B N 1
ATOM 5434 C CA . ALA B 1 186 ? -12.383 0.669 -26.047 1 79.62 186 ALA B CA 1
ATOM 5435 C C . ALA B 1 186 ? -12 -0.805 -25.953 1 79.62 186 ALA B C 1
ATOM 5437 O O . ALA B 1 186 ? -11.625 -1.287 -24.875 1 79.62 186 ALA B O 1
ATOM 5438 N N . GLY B 1 187 ? -12.188 -1.521 -27.016 1 76.69 187 GLY B N 1
ATOM 5439 C CA . GLY B 1 187 ? -11.758 -2.908 -27.094 1 76.69 187 GLY B CA 1
ATOM 5440 C C . GLY B 1 187 ? -12.664 -3.859 -26.344 1 76.69 187 GLY B C 1
ATOM 5441 O O . GLY B 1 187 ? -13.883 -3.803 -26.484 1 76.69 187 GLY B O 1
ATOM 5442 N N . PHE B 1 188 ? -12.031 -4.816 -25.625 1 77.81 188 PHE B N 1
ATOM 5443 C CA . PHE B 1 188 ? -12.758 -5.828 -24.859 1 77.81 188 PHE B CA 1
ATOM 5444 C C . PHE B 1 188 ? -13.227 -5.273 -23.531 1 77.81 188 PHE B C 1
ATOM 5446 O O . PHE B 1 188 ? -12.414 -5.031 -22.625 1 77.81 188 PHE B O 1
ATOM 5453 N N . ILE B 1 189 ? -14.555 -5.074 -23.469 1 85.19 189 ILE B N 1
ATOM 5454 C CA . ILE B 1 189 ? -15.156 -4.457 -22.281 1 85.19 189 ILE B CA 1
ATOM 5455 C C . ILE B 1 189 ? -15.891 -5.516 -21.469 1 85.19 189 ILE B C 1
ATOM 5457 O O . ILE B 1 189 ? -16.703 -6.273 -22 1 85.19 189 ILE B O 1
ATOM 5461 N N . LEU B 1 190 ? -15.547 -5.535 -20.188 1 85.81 190 LEU B N 1
ATOM 5462 C CA . LEU B 1 190 ? -16.203 -6.473 -19.281 1 85.81 190 LEU B CA 1
ATOM 5463 C C . LEU B 1 190 ? -17.125 -5.742 -18.328 1 85.81 190 LEU B C 1
ATOM 5465 O O . LEU B 1 190 ? -16.828 -4.629 -17.891 1 85.81 190 LEU B O 1
ATOM 5469 N N . MET B 1 191 ? -18.219 -6.375 -18.125 1 87.94 191 MET B N 1
ATOM 5470 C CA . MET B 1 191 ? -19.156 -5.883 -17.109 1 87.94 191 MET B CA 1
ATOM 5471 C C . MET B 1 191 ? -19 -6.656 -15.812 1 87.94 191 MET B C 1
ATOM 5473 O O . MET B 1 191 ? -18.938 -7.887 -15.82 1 87.94 191 MET B O 1
ATOM 5477 N N . HIS B 1 192 ? -18.844 -5.965 -14.75 1 86.75 192 HIS B N 1
ATOM 5478 C CA . HIS B 1 192 ? -18.75 -6.562 -13.422 1 86.75 192 HIS B CA 1
ATOM 5479 C C . HIS B 1 192 ? -19.953 -6.191 -12.57 1 86.75 192 HIS B C 1
ATOM 5481 O O . HIS B 1 192 ? -20.219 -5.008 -12.328 1 86.75 192 HIS B O 1
ATOM 5487 N N . VAL B 1 193 ? -20.734 -7.191 -12.227 1 84.06 193 VAL B N 1
ATOM 5488 C CA . VAL B 1 193 ? -21.891 -7.051 -11.336 1 84.06 193 VAL B CA 1
ATOM 5489 C C . VAL B 1 193 ? -21.797 -8.078 -10.211 1 84.06 193 VAL B C 1
ATOM 5491 O O . VAL B 1 193 ? -21.781 -9.289 -10.469 1 84.06 193 VAL B O 1
ATOM 5494 N N . SER B 1 194 ? -21.781 -7.605 -8.984 1 76.31 194 SER B N 1
ATOM 5495 C CA . SER B 1 194 ? -21.578 -8.484 -7.844 1 76.31 194 SER B CA 1
ATOM 5496 C C . SER B 1 194 ? -22.672 -9.539 -7.738 1 76.31 194 SER B C 1
ATOM 5498 O O . SER B 1 194 ? -22.406 -10.68 -7.367 1 76.31 194 SER B O 1
ATOM 5500 N N . GLN B 1 195 ? -23.844 -9.273 -8.188 1 70.5 195 GLN B N 1
ATOM 5501 C CA . GLN B 1 195 ? -25.016 -10.109 -7.949 1 70.5 195 GLN B CA 1
ATOM 5502 C C . GLN B 1 195 ? -25.141 -11.195 -9.016 1 70.5 195 GLN B C 1
ATOM 5504 O O . GLN B 1 195 ? -25.875 -12.164 -8.828 1 70.5 195 GLN B O 1
ATOM 5509 N N . VAL B 1 196 ? -24.469 -11.047 -10.023 1 67.69 196 VAL B N 1
ATOM 5510 C CA . VAL B 1 196 ? -24.719 -11.867 -11.203 1 67.69 196 VAL B CA 1
ATOM 5511 C C . VAL B 1 196 ? -24.078 -13.242 -11.008 1 67.69 196 VAL B C 1
ATOM 5513 O O . VAL B 1 196 ? -24.547 -14.242 -11.57 1 67.69 196 VAL B O 1
ATOM 5516 N N . TYR B 1 197 ? -23.219 -13.461 -10.203 1 67.69 197 TYR B N 1
ATOM 5517 C CA . TYR B 1 197 ? -22.375 -14.648 -10.211 1 67.69 197 TYR B CA 1
ATOM 5518 C C . TYR B 1 197 ? -23.078 -15.836 -9.578 1 67.69 197 TYR B C 1
ATOM 5520 O O . TYR B 1 197 ? -22.719 -16.984 -9.82 1 67.69 197 TYR B O 1
ATOM 5528 N N . GLU B 1 198 ? -24.172 -15.516 -9.078 1 70 198 GLU B N 1
ATOM 5529 C CA . GLU B 1 198 ? -24.906 -16.594 -8.445 1 70 198 GLU B CA 1
ATOM 5530 C C . GLU B 1 198 ? -25.734 -17.375 -9.469 1 70 198 GLU B C 1
ATOM 5532 O O . GLU B 1 198 ? -26.047 -18.547 -9.258 1 70 198 GLU B O 1
ATOM 5537 N N . SER B 1 199 ? -25.922 -16.828 -10.562 1 75.44 199 SER B N 1
ATOM 5538 C CA . SER B 1 199 ? -26.859 -17.438 -11.508 1 75.44 199 SER B CA 1
ATOM 5539 C C . SER B 1 199 ? -26.109 -18.109 -12.656 1 75.44 199 SER B C 1
ATOM 5541 O O . SER B 1 199 ? -26.703 -18.797 -13.484 1 75.44 199 SER B O 1
ATOM 5543 N N . LEU B 1 200 ? -24.875 -18.031 -12.727 1 82.38 200 LEU B N 1
ATOM 5544 C CA . LEU B 1 200 ? -24.078 -18.578 -13.82 1 82.38 200 LEU B CA 1
ATOM 5545 C C . LEU B 1 200 ? -23.188 -19.719 -13.32 1 82.38 200 LEU B C 1
ATOM 5547 O O . LEU B 1 200 ? -22.75 -19.703 -12.164 1 82.38 200 LEU B O 1
ATOM 5551 N N . PRO B 1 201 ? -23.094 -20.734 -14.227 1 88.12 201 PRO B N 1
ATOM 5552 C CA . PRO B 1 201 ? -22.109 -21.75 -13.836 1 88.12 201 PRO B CA 1
ATOM 5553 C C . PRO B 1 201 ? -20.719 -21.188 -13.625 1 88.12 201 PRO B C 1
ATOM 5555 O O . PRO B 1 201 ? -20.281 -20.297 -14.367 1 88.12 201 PRO B O 1
ATOM 5558 N N . ASN B 1 202 ? -20.062 -21.703 -12.648 1 93.19 202 ASN B N 1
ATOM 5559 C CA . ASN B 1 202 ? -18.703 -21.219 -12.406 1 93.19 202 ASN B CA 1
ATOM 5560 C C . ASN B 1 202 ? -17.766 -21.625 -13.531 1 93.19 202 ASN B C 1
ATOM 5562 O O . ASN B 1 202 ? -17.047 -20.781 -14.07 1 93.19 202 ASN B O 1
ATOM 5566 N N . LEU B 1 203 ? -17.812 -22.938 -13.875 1 94.75 203 LEU B N 1
ATOM 5567 C CA . LEU B 1 203 ? -17.062 -23.391 -15.031 1 94.75 203 LEU B CA 1
ATOM 5568 C C . LEU B 1 203 ? -17.844 -23.172 -16.312 1 94.75 203 LEU B C 1
ATOM 5570 O O . LEU B 1 203 ? -18.859 -23.844 -16.547 1 94.75 203 LEU B O 1
ATOM 5574 N N . SER B 1 204 ? -17.375 -22.312 -17.125 1 91.25 204 SER B N 1
ATOM 5575 C CA . SER B 1 204 ? -18 -22.109 -18.422 1 91.25 204 SER B CA 1
ATOM 5576 C C . SER B 1 204 ? -17.719 -23.281 -19.359 1 91.25 204 SER B C 1
ATOM 5578 O O . SER B 1 204 ? -16.859 -24.109 -19.078 1 91.25 204 SER B O 1
ATOM 5580 N N . ASP B 1 205 ? -18.438 -23.328 -20.422 1 92.62 205 ASP B N 1
ATOM 5581 C CA . ASP B 1 205 ? -18.188 -24.344 -21.438 1 92.62 205 ASP B CA 1
ATOM 5582 C C . ASP B 1 205 ? -16.797 -24.172 -22.031 1 92.62 205 ASP B C 1
ATOM 5584 O O . ASP B 1 205 ? -16.125 -25.156 -22.359 1 92.62 205 ASP B O 1
ATOM 5588 N N . LYS B 1 206 ? -16.469 -22.938 -22.156 1 92.44 206 LYS B N 1
ATOM 5589 C CA . LYS B 1 206 ? -15.117 -22.672 -22.625 1 92.44 206 LYS B CA 1
ATOM 5590 C C . LYS B 1 206 ? -14.07 -23.219 -21.656 1 92.44 206 LYS B C 1
ATOM 5592 O O . LYS B 1 206 ? -13.07 -23.797 -22.078 1 92.44 206 LYS B O 1
ATOM 5597 N N . ASP B 1 207 ? -14.273 -23.078 -20.438 1 96.31 207 ASP B N 1
ATOM 5598 C CA . ASP B 1 207 ? -13.352 -23.578 -19.422 1 96.31 207 ASP B CA 1
ATOM 5599 C C . ASP B 1 207 ? -13.219 -25.109 -19.5 1 96.31 207 ASP B C 1
ATOM 5601 O O . ASP B 1 207 ? -12.109 -25.641 -19.469 1 96.31 207 ASP B O 1
ATOM 5605 N N . LYS B 1 208 ? -14.375 -25.719 -19.578 1 97.06 208 LYS B N 1
ATOM 5606 C CA . LYS B 1 208 ? -14.391 -27.188 -19.641 1 97.06 208 LYS B CA 1
ATOM 5607 C C . LYS B 1 208 ? -13.625 -27.688 -20.859 1 97.06 208 LYS B C 1
ATOM 5609 O O . LYS B 1 208 ? -12.859 -28.641 -20.766 1 97.06 208 LYS B O 1
ATOM 5614 N N . LYS B 1 209 ? -13.859 -27.016 -21.906 1 96.81 209 LYS B N 1
ATOM 5615 C CA . LYS B 1 209 ? -13.172 -27.391 -23.141 1 96.81 209 LYS B CA 1
ATOM 5616 C C . LYS B 1 209 ? -11.656 -27.203 -23 1 96.81 209 LYS B C 1
ATOM 5618 O O . LYS B 1 209 ? -10.891 -28.109 -23.359 1 96.81 209 LYS B O 1
ATOM 5623 N N . VAL B 1 210 ? -11.234 -26.094 -22.516 1 97.44 210 VAL B N 1
ATOM 5624 C CA . VAL B 1 210 ? -9.812 -25.766 -22.375 1 97.44 210 VAL B CA 1
ATOM 5625 C C . VAL B 1 210 ? -9.148 -26.766 -21.422 1 97.44 210 VAL B C 1
ATOM 5627 O O . VAL B 1 210 ? -8.039 -27.234 -21.688 1 97.44 210 VAL B O 1
ATOM 5630 N N . ILE B 1 211 ? -9.805 -27.109 -20.359 1 98.06 211 ILE B N 1
ATOM 5631 C CA . ILE B 1 211 ? -9.258 -28.031 -19.359 1 98.06 211 ILE B CA 1
ATOM 5632 C C . ILE B 1 211 ? -9.141 -29.422 -19.969 1 98.06 211 ILE B C 1
ATOM 5634 O O . ILE B 1 211 ? -8.102 -30.078 -19.844 1 98.06 211 ILE B O 1
ATOM 5638 N N . SER B 1 212 ? -10.195 -29.875 -20.641 1 97.44 212 SER B N 1
ATOM 5639 C CA . SER B 1 212 ? -10.242 -31.234 -21.172 1 97.44 212 SER B CA 1
ATOM 5640 C C . SER B 1 212 ? -9.266 -31.406 -22.312 1 97.44 212 SER B C 1
ATOM 5642 O O . SER B 1 212 ? -8.742 -32.5 -22.531 1 97.44 212 SER B O 1
ATOM 5644 N N . GLU B 1 213 ? -9.023 -30.328 -22.969 1 96.75 213 GLU B N 1
ATOM 5645 C CA . GLU B 1 213 ? -8.148 -30.438 -24.141 1 96.75 213 GLU B CA 1
ATOM 5646 C C . GLU B 1 213 ? -6.734 -29.969 -23.812 1 96.75 213 GLU B C 1
ATOM 5648 O O . GLU B 1 213 ? -5.828 -30.781 -23.625 1 96.75 213 GLU B O 1
ATOM 5653 N N . TRP B 1 214 ? -6.594 -28.75 -23.594 1 97.62 214 TRP B N 1
ATOM 5654 C CA . TRP B 1 214 ? -5.277 -28.156 -23.391 1 97.62 214 TRP B CA 1
ATOM 5655 C C . TRP B 1 214 ? -4.715 -28.531 -22.031 1 97.62 214 TRP B C 1
ATOM 5657 O O . TRP B 1 214 ? -3.537 -28.875 -21.906 1 97.62 214 TRP B O 1
ATOM 5667 N N . GLY B 1 215 ? -5.531 -28.469 -21.016 1 97.38 215 GLY B N 1
ATOM 5668 C CA . GLY B 1 215 ? -5.094 -28.797 -19.656 1 97.38 215 GLY B CA 1
ATOM 5669 C C . GLY B 1 215 ? -4.66 -30.25 -19.516 1 97.38 215 GLY B C 1
ATOM 5670 O O . GLY B 1 215 ? -3.609 -30.531 -18.938 1 97.38 215 GLY B O 1
ATOM 5671 N N . SER B 1 216 ? -5.492 -31.125 -20 1 96.38 216 SER B N 1
ATOM 5672 C CA . SER B 1 216 ? -5.219 -32.562 -19.906 1 96.38 216 SER B CA 1
ATOM 5673 C C . SER B 1 216 ? -4.008 -32.938 -20.75 1 96.38 216 SER B C 1
ATOM 5675 O O . SER B 1 216 ? -3.133 -33.688 -20.297 1 96.38 216 SER B O 1
ATOM 5677 N N . ARG B 1 217 ? -3.947 -32.406 -21.922 1 95.38 217 ARG B N 1
ATOM 5678 C CA . ARG B 1 217 ? -2.854 -32.688 -22.844 1 95.38 217 ARG B CA 1
ATOM 5679 C C . ARG B 1 217 ? -1.51 -32.312 -22.234 1 95.38 217 ARG B C 1
ATOM 5681 O O . ARG B 1 217 ? -0.502 -32.969 -22.453 1 95.38 217 ARG B O 1
ATOM 5688 N N . ASN B 1 218 ? -1.451 -31.266 -21.516 1 95.94 218 ASN B N 1
ATOM 5689 C CA . ASN B 1 218 ? -0.188 -30.703 -21.047 1 95.94 218 ASN B CA 1
ATOM 5690 C C . ASN B 1 218 ? 0.038 -30.984 -19.562 1 95.94 218 ASN B C 1
ATOM 5692 O O . ASN B 1 218 ? 1.021 -30.516 -18.984 1 95.94 218 ASN B O 1
ATOM 5696 N N . ASN B 1 219 ? -0.869 -31.688 -18.922 1 93.62 219 ASN B N 1
ATOM 5697 C CA . ASN B 1 219 ? -0.763 -32.031 -17.516 1 93.62 219 ASN B CA 1
ATOM 5698 C C . ASN B 1 219 ? -0.436 -30.797 -16.656 1 93.62 219 ASN B C 1
ATOM 5700 O O . ASN B 1 219 ? 0.562 -30.797 -15.938 1 93.62 219 ASN B O 1
ATOM 5704 N N . VAL B 1 220 ? -1.304 -29.844 -16.672 1 97.12 220 VAL B N 1
ATOM 5705 C CA . VAL B 1 220 ? -1.06 -28.562 -16 1 97.12 220 VAL B CA 1
ATOM 5706 C C . VAL B 1 220 ? -0.925 -28.781 -14.5 1 97.12 220 VAL B C 1
ATOM 5708 O O . VAL B 1 220 ? -1.546 -29.688 -13.938 1 97.12 220 VAL B O 1
ATOM 5711 N N . ASP B 1 221 ? -0.108 -27.969 -13.867 1 97.44 221 ASP B N 1
ATOM 5712 C CA . ASP B 1 221 ? 0.207 -28.141 -12.453 1 97.44 221 ASP B CA 1
ATOM 5713 C C . ASP B 1 221 ? -0.882 -27.531 -11.57 1 97.44 221 ASP B C 1
ATOM 5715 O O . ASP B 1 221 ? -1.26 -28.109 -10.547 1 97.44 221 ASP B O 1
ATOM 5719 N N . PHE B 1 222 ? -1.315 -26.328 -11.93 1 98.44 222 PHE B N 1
ATOM 5720 C CA . PHE B 1 222 ? -2.303 -25.562 -11.172 1 98.44 222 PHE B CA 1
ATOM 5721 C C . PHE B 1 222 ? -3.457 -25.141 -12.07 1 98.44 222 PHE B C 1
ATOM 5723 O O . PHE B 1 222 ? -3.26 -24.844 -13.25 1 98.44 222 PHE B O 1
ATOM 5730 N N . ILE B 1 223 ? -4.609 -25.125 -11.492 1 98.56 223 ILE B N 1
ATOM 5731 C CA . ILE B 1 223 ? -5.734 -24.422 -12.086 1 98.56 223 ILE B CA 1
ATOM 5732 C C . ILE B 1 223 ? -6.203 -23.312 -11.141 1 98.56 223 ILE B C 1
ATOM 5734 O O . ILE B 1 223 ? -6.488 -23.562 -9.969 1 98.56 223 ILE B O 1
ATOM 5738 N N . SER B 1 224 ? -6.113 -22.109 -11.648 1 98.31 224 SER B N 1
ATOM 5739 C CA . SER B 1 224 ? -6.742 -21 -10.961 1 98.31 224 SER B CA 1
ATOM 5740 C C . SER B 1 224 ? -8.227 -20.906 -11.297 1 98.31 224 SER B C 1
ATOM 5742 O O . SER B 1 224 ? -8.602 -20.625 -12.438 1 98.31 224 SER B O 1
ATOM 5744 N N . LEU B 1 225 ? -9.055 -21.188 -10.312 1 98.38 225 LEU B N 1
ATOM 5745 C CA . LEU B 1 225 ? -10.5 -21.188 -10.5 1 98.38 225 LEU B CA 1
ATOM 5746 C C . LEU B 1 225 ? -11.078 -19.781 -10.289 1 98.38 225 LEU B C 1
ATOM 5748 O O . LEU B 1 225 ? -11.328 -19.375 -9.156 1 98.38 225 LEU B O 1
ATOM 5752 N N . SER B 1 226 ? -11.445 -19.172 -11.344 1 95.62 226 SER B N 1
ATOM 5753 C CA . SER B 1 226 ? -11.938 -17.797 -11.32 1 95.62 226 SER B CA 1
ATOM 5754 C C . SER B 1 226 ? -13.336 -17.734 -10.727 1 95.62 226 SER B C 1
ATOM 5756 O O . SER B 1 226 ? -14.125 -18.656 -10.867 1 95.62 226 SER B O 1
ATOM 5758 N N . TYR B 1 227 ? -13.648 -16.703 -9.984 1 93.69 227 TYR B N 1
ATOM 5759 C CA . TYR B 1 227 ? -14.969 -16.344 -9.461 1 93.69 227 TYR B CA 1
ATOM 5760 C C . TYR B 1 227 ? -15.5 -17.422 -8.531 1 93.69 227 TYR B C 1
ATOM 5762 O O . TYR B 1 227 ? -16.688 -17.766 -8.57 1 93.69 227 TYR B O 1
ATOM 5770 N N . THR B 1 228 ? -14.578 -17.984 -7.762 1 96.5 228 THR B N 1
ATOM 5771 C CA . THR B 1 228 ? -15.031 -19 -6.816 1 96.5 228 THR B CA 1
ATOM 5772 C C . THR B 1 228 ? -16.016 -18.391 -5.816 1 96.5 228 THR B C 1
ATOM 5774 O O . THR B 1 228 ? -15.734 -17.359 -5.199 1 96.5 228 THR B O 1
ATOM 5777 N N . ARG B 1 229 ? -17.188 -19.156 -5.578 1 93.81 229 ARG B N 1
ATOM 5778 C CA . ARG B 1 229 ? -18.25 -18.594 -4.75 1 93.81 229 ARG B CA 1
ATOM 5779 C C . ARG B 1 229 ? -18.453 -19.422 -3.494 1 93.81 229 ARG B C 1
ATOM 5781 O O . ARG B 1 229 ? -18.875 -18.906 -2.455 1 93.81 229 ARG B O 1
ATOM 5788 N N . ASN B 1 230 ? -18.156 -20.594 -3.67 1 94.75 230 ASN B N 1
ATOM 5789 C CA . ASN B 1 230 ? -18.406 -21.531 -2.57 1 94.75 230 ASN B CA 1
ATOM 5790 C C . ASN B 1 230 ? -17.625 -22.828 -2.744 1 94.75 230 ASN B C 1
ATOM 5792 O O . ASN B 1 230 ? -16.906 -22.984 -3.727 1 94.75 230 ASN B O 1
ATOM 5796 N N . VAL B 1 231 ? -17.828 -23.719 -1.771 1 97.44 231 VAL B N 1
ATOM 5797 C CA . VAL B 1 231 ? -17.047 -24.969 -1.736 1 97.44 231 VAL B CA 1
ATOM 5798 C C . VAL B 1 231 ? -17.453 -25.859 -2.898 1 97.44 231 VAL B C 1
ATOM 5800 O O . VAL B 1 231 ? -16.641 -26.594 -3.443 1 97.44 231 VAL B O 1
ATOM 5803 N N . GLU B 1 232 ? -18.688 -25.781 -3.326 1 96.88 232 GLU B N 1
ATOM 5804 C CA . GLU B 1 232 ? -19.203 -26.625 -4.41 1 96.88 232 GLU B CA 1
ATOM 5805 C C . GLU B 1 232 ? -18.5 -26.297 -5.73 1 96.88 232 GLU B C 1
ATOM 5807 O O . GLU B 1 232 ? -18.281 -27.188 -6.555 1 96.88 232 GLU B O 1
ATOM 5812 N N . ASP B 1 233 ? -18.172 -25.047 -5.957 1 97.38 233 ASP B N 1
ATOM 5813 C CA . ASP B 1 233 ? -17.406 -24.672 -7.148 1 97.38 233 ASP B CA 1
ATOM 5814 C C . ASP B 1 233 ? -16.078 -25.422 -7.207 1 97.38 233 ASP B C 1
ATOM 5816 O O . ASP B 1 233 ? -15.688 -25.906 -8.273 1 97.38 233 ASP B O 1
ATOM 5820 N N . VAL B 1 234 ? -15.406 -25.578 -6.117 1 98.38 234 VAL B N 1
ATOM 5821 C CA . VAL B 1 234 ? -14.117 -26.25 -6.047 1 98.38 234 VAL B CA 1
ATOM 5822 C C . VAL B 1 234 ? -14.312 -27.75 -6.25 1 98.38 234 VAL B C 1
ATOM 5824 O O . VAL B 1 234 ? -13.555 -28.391 -6.988 1 98.38 234 VAL B O 1
ATOM 5827 N N . ARG B 1 235 ? -15.336 -28.297 -5.645 1 98 235 ARG B N 1
ATOM 5828 C CA . ARG B 1 235 ? -15.625 -29.719 -5.758 1 98 235 ARG B CA 1
ATOM 5829 C C . ARG B 1 235 ? -15.992 -30.094 -7.191 1 98 235 ARG B C 1
ATOM 5831 O O . ARG B 1 235 ? -15.586 -31.156 -7.684 1 98 235 ARG B O 1
ATOM 5838 N N . GLU B 1 236 ? -16.734 -29.219 -7.742 1 97.38 236 GLU B N 1
ATOM 5839 C CA . GLU B 1 236 ? -17.109 -29.453 -9.133 1 97.38 236 GLU B CA 1
ATOM 5840 C C . GLU B 1 236 ? -15.883 -29.484 -10.039 1 97.38 236 GLU B C 1
ATOM 5842 O O . GLU B 1 236 ? -15.766 -30.359 -10.898 1 97.38 236 GLU B O 1
ATOM 5847 N N . LEU B 1 237 ? -15.008 -28.562 -9.883 1 98.31 237 LEU B N 1
ATOM 5848 C CA . LEU B 1 237 ? -13.781 -28.547 -10.664 1 98.31 237 LEU B CA 1
ATOM 5849 C C . LEU B 1 237 ? -12.961 -29.812 -10.398 1 98.31 237 LEU B C 1
ATOM 5851 O O . LEU B 1 237 ? -12.445 -30.438 -11.336 1 98.31 237 LEU B O 1
ATOM 5855 N N . ARG B 1 238 ? -12.812 -30.219 -9.188 1 97.81 238 ARG B N 1
ATOM 5856 C CA . ARG B 1 238 ? -12.031 -31.406 -8.828 1 97.81 238 ARG B CA 1
ATOM 5857 C C . ARG B 1 238 ? -12.586 -32.656 -9.5 1 97.81 238 ARG B C 1
ATOM 5859 O O . ARG B 1 238 ? -11.828 -33.5 -9.961 1 97.81 238 ARG B O 1
ATOM 5866 N N . ALA B 1 239 ? -13.914 -32.781 -9.453 1 97.56 239 ALA B N 1
ATOM 5867 C CA . ALA B 1 239 ? -14.562 -33.906 -10.117 1 97.56 239 ALA B CA 1
ATOM 5868 C C . ALA B 1 239 ? -14.289 -33.875 -11.617 1 97.56 239 ALA B C 1
ATOM 5870 O O . ALA B 1 239 ? -14.008 -34.938 -12.211 1 97.56 239 ALA B O 1
ATOM 5871 N N . PHE B 1 240 ? -14.414 -32.719 -12.156 1 97.88 240 PHE B N 1
ATOM 5872 C CA . PHE B 1 240 ? -14.18 -32.562 -13.586 1 97.88 240 PHE B CA 1
ATOM 5873 C C . PHE B 1 240 ? -12.742 -32.906 -13.938 1 97.88 240 PHE B C 1
ATOM 5875 O O . PHE B 1 240 ? -12.484 -33.562 -14.961 1 97.88 240 PHE B O 1
ATOM 5882 N N . LEU B 1 241 ? -11.758 -32.5 -13.109 1 98 241 LEU B N 1
ATOM 5883 C CA . LEU B 1 241 ? -10.352 -32.812 -13.312 1 98 241 LEU B CA 1
ATOM 5884 C C . LEU B 1 241 ? -10.109 -34.312 -13.273 1 98 241 LEU B C 1
ATOM 5886 O O . LEU B 1 241 ? -9.359 -34.875 -14.094 1 98 241 LEU B O 1
ATOM 5890 N N . ARG B 1 242 ? -10.75 -35 -12.375 1 95.56 242 ARG B N 1
ATOM 5891 C CA . ARG B 1 242 ? -10.609 -36.438 -12.258 1 95.56 242 ARG B CA 1
ATOM 5892 C C . ARG B 1 242 ? -11.086 -37.156 -13.516 1 95.56 242 ARG B C 1
ATOM 5894 O O . ARG B 1 242 ? -10.445 -38.094 -13.984 1 95.56 242 ARG B O 1
ATOM 5901 N N . THR B 1 243 ? -12.109 -36.656 -14.023 1 96.5 243 THR B N 1
ATOM 5902 C CA . THR B 1 243 ? -12.688 -37.281 -15.211 1 96.5 243 THR B CA 1
ATOM 5903 C C . THR B 1 243 ? -11.82 -37.031 -16.438 1 96.5 243 THR B C 1
ATOM 5905 O O . THR B 1 243 ? -11.938 -37.719 -17.453 1 96.5 243 THR B O 1
ATOM 5908 N N . ASN B 1 244 ? -10.969 -36.094 -16.359 1 96.62 244 ASN B N 1
ATOM 5909 C CA . ASN B 1 244 ? -10.125 -35.719 -17.5 1 96.62 244 ASN B CA 1
ATOM 5910 C C . ASN B 1 244 ? -8.664 -36.094 -17.25 1 96.62 244 ASN B C 1
ATOM 5912 O O . ASN B 1 244 ? -7.766 -35.469 -17.828 1 96.62 244 ASN B O 1
ATOM 5916 N N . ASN B 1 245 ? -8.391 -36.938 -16.266 1 92.56 245 ASN B N 1
ATOM 5917 C CA . ASN B 1 245 ? -7.094 -37.531 -15.969 1 92.56 245 ASN B CA 1
ATOM 5918 C C . ASN B 1 245 ? -6.105 -36.5 -15.422 1 92.56 245 ASN B C 1
ATOM 5920 O O . ASN B 1 245 ? -4.914 -36.562 -15.734 1 92.56 245 ASN B O 1
ATOM 5924 N N . LEU B 1 246 ? -6.551 -35.5 -14.805 1 94.56 246 LEU B N 1
ATOM 5925 C CA . LEU B 1 246 ? -5.742 -34.531 -14.109 1 94.56 246 LEU B CA 1
ATOM 5926 C C . LEU B 1 246 ? -5.812 -34.719 -12.602 1 94.56 246 LEU B C 1
ATOM 5928 O O . LEU B 1 246 ? -6.199 -33.812 -11.867 1 94.56 246 LEU B O 1
ATOM 5932 N N . HIS B 1 247 ? -5.328 -35.812 -12.172 1 90.62 247 HIS B N 1
ATOM 5933 C CA . HIS B 1 247 ? -5.48 -36.25 -10.781 1 90.62 247 HIS B CA 1
ATOM 5934 C C . HIS B 1 247 ? -4.535 -35.5 -9.859 1 90.62 247 HIS B C 1
ATOM 5936 O O . HIS B 1 247 ? -4.824 -35.312 -8.672 1 90.62 247 HIS B O 1
ATOM 5942 N N . GLU B 1 248 ? -3.471 -34.969 -10.398 1 91.38 248 GLU B N 1
ATOM 5943 C CA . GLU B 1 248 ? -2.455 -34.344 -9.547 1 91.38 248 GLU B CA 1
ATOM 5944 C C . GLU B 1 248 ? -2.561 -32.812 -9.57 1 91.38 248 GLU B C 1
ATOM 5946 O O . GLU B 1 248 ? -1.979 -32.156 -8.727 1 91.38 248 GLU B O 1
ATOM 5951 N N . THR B 1 249 ? -3.363 -32.344 -10.523 1 96.5 249 THR B N 1
ATOM 5952 C CA . THR B 1 249 ? -3.48 -30.891 -10.68 1 96.5 249 THR B CA 1
ATOM 5953 C C . THR B 1 249 ? -4.055 -30.25 -9.414 1 96.5 249 THR B C 1
ATOM 5955 O O . THR B 1 249 ? -5.047 -30.734 -8.867 1 96.5 249 THR B O 1
ATOM 5958 N N . GLN B 1 250 ? -3.379 -29.25 -8.93 1 97.62 250 GLN B N 1
ATOM 5959 C CA . GLN B 1 250 ? -3.836 -28.547 -7.734 1 97.62 250 GLN B CA 1
ATOM 5960 C C . GLN B 1 250 ? -4.777 -27.391 -8.094 1 97.62 250 GLN B C 1
ATOM 5962 O O . GLN B 1 250 ? -4.613 -26.75 -9.141 1 97.62 250 GLN B O 1
ATOM 5967 N N . VAL B 1 251 ? -5.734 -27.156 -7.191 1 98.56 251 VAL B N 1
ATOM 5968 C CA . VAL B 1 251 ? -6.746 -26.141 -7.426 1 98.56 251 VAL B CA 1
ATOM 5969 C C . VAL B 1 251 ? -6.48 -24.938 -6.527 1 98.56 251 VAL B C 1
ATOM 5971 O O . VAL B 1 251 ? -6.484 -25.062 -5.297 1 98.56 251 VAL B O 1
ATOM 5974 N N . PHE B 1 252 ? -6.188 -23.828 -7.113 1 98.81 252 PHE B N 1
ATOM 5975 C CA . PHE B 1 252 ? -6.145 -22.547 -6.426 1 98.81 252 PHE B CA 1
ATOM 5976 C C . PHE B 1 252 ? -7.445 -21.781 -6.621 1 98.81 252 PHE B C 1
ATOM 5978 O O . PHE B 1 252 ? -7.766 -21.359 -7.734 1 98.81 252 PHE B O 1
ATOM 5985 N N . ALA B 1 253 ? -8.211 -21.641 -5.547 1 98.69 253 ALA B N 1
ATOM 5986 C CA . ALA B 1 253 ? -9.461 -20.891 -5.629 1 98.69 253 ALA B CA 1
ATOM 5987 C C . ALA B 1 253 ? -9.203 -19.375 -5.648 1 98.69 253 ALA B C 1
ATOM 5989 O O . ALA B 1 253 ? -8.5 -18.859 -4.777 1 98.69 253 ALA B O 1
ATOM 5990 N N . LYS B 1 254 ? -9.719 -18.781 -6.633 1 97.31 254 LYS B N 1
ATOM 5991 C CA . LYS B 1 254 ? -9.602 -17.328 -6.719 1 97.31 254 LYS B CA 1
ATOM 5992 C C . LYS B 1 254 ? -10.789 -16.641 -6.043 1 97.31 254 LYS B C 1
ATOM 5994 O O . LYS B 1 254 ? -11.922 -16.75 -6.516 1 97.31 254 LYS B O 1
ATOM 5999 N N . ILE B 1 255 ? -10.523 -15.945 -4.953 1 95.88 255 ILE B N 1
ATOM 6000 C CA . ILE B 1 255 ? -11.555 -15.234 -4.207 1 95.88 255 ILE B CA 1
ATOM 6001 C C . ILE B 1 255 ? -11.68 -13.805 -4.734 1 95.88 255 ILE B C 1
ATOM 6003 O O . ILE B 1 255 ? -10.891 -12.93 -4.367 1 95.88 255 ILE B O 1
ATOM 6007 N N . GLU B 1 256 ? -12.68 -13.586 -5.523 1 91.94 256 GLU B N 1
ATOM 6008 C CA . GLU B 1 256 ? -12.82 -12.289 -6.184 1 91.94 256 GLU B CA 1
ATOM 6009 C C . GLU B 1 256 ? -14.281 -11.836 -6.207 1 91.94 256 GLU B C 1
ATOM 6011 O O . GLU B 1 256 ? -14.633 -10.906 -6.934 1 91.94 256 GLU B O 1
ATOM 6016 N N . THR B 1 257 ? -15.125 -12.562 -5.422 1 87.12 257 THR B N 1
ATOM 6017 C CA . THR B 1 257 ? -16.531 -12.211 -5.27 1 87.12 257 THR B CA 1
ATOM 6018 C C . THR B 1 257 ? -16.906 -12.07 -3.795 1 87.12 257 THR B C 1
ATOM 6020 O O . THR B 1 257 ? -16.219 -12.617 -2.926 1 87.12 257 THR B O 1
ATOM 6023 N N . VAL B 1 258 ? -17.953 -11.336 -3.58 1 85.94 258 VAL B N 1
ATOM 6024 C CA . VAL B 1 258 ? -18.453 -11.18 -2.219 1 85.94 258 VAL B CA 1
ATOM 6025 C C . VAL B 1 258 ? -18.891 -12.539 -1.665 1 85.94 258 VAL B C 1
ATOM 6027 O O . VAL B 1 258 ? -18.672 -12.828 -0.488 1 85.94 258 VAL B O 1
ATOM 6030 N N . GLU B 1 259 ? -19.453 -13.344 -2.504 1 88.38 259 GLU B N 1
ATOM 6031 C CA . GLU B 1 259 ? -19.859 -14.68 -2.098 1 88.38 259 GLU B CA 1
ATOM 6032 C C . GLU B 1 259 ? -18.672 -15.531 -1.687 1 88.38 259 GLU B C 1
ATOM 6034 O O . GLU B 1 259 ? -18.734 -16.281 -0.706 1 88.38 259 GLU B O 1
ATOM 6039 N N . GLY B 1 260 ? -17.625 -15.469 -2.529 1 91.88 260 GLY B N 1
ATOM 6040 C CA . GLY B 1 260 ? -16.406 -16.188 -2.174 1 91.88 260 GLY B CA 1
ATOM 6041 C C . GLY B 1 260 ? -15.859 -15.781 -0.822 1 91.88 260 GLY B C 1
ATOM 6042 O O . GLY B 1 260 ? -15.312 -16.609 -0.092 1 91.88 260 GLY B O 1
ATOM 6043 N N . LEU B 1 261 ? -16 -14.508 -0.528 1 90.5 261 LEU B N 1
ATOM 6044 C CA . LEU B 1 261 ? -15.555 -13.992 0.765 1 90.5 261 LEU B CA 1
ATOM 6045 C C . LEU B 1 261 ? -16.422 -14.547 1.893 1 90.5 261 LEU B C 1
ATOM 6047 O O . LEU B 1 261 ? -15.906 -14.938 2.943 1 90.5 261 LEU B O 1
ATOM 6051 N N . LYS B 1 262 ? -17.703 -14.578 1.669 1 88.75 262 LYS B N 1
ATOM 6052 C CA . LYS B 1 262 ? -18.656 -15.07 2.664 1 88.75 262 LYS B CA 1
ATOM 6053 C C . LYS B 1 262 ? -18.391 -16.531 2.994 1 88.75 262 LYS B C 1
ATOM 6055 O O . LYS B 1 262 ? -18.547 -16.953 4.141 1 88.75 262 LYS B O 1
ATOM 6060 N N . HIS B 1 263 ? -18 -17.266 2.008 1 92.69 263 HIS B N 1
ATOM 6061 C CA . HIS B 1 263 ? -17.797 -18.703 2.178 1 92.69 263 HIS B CA 1
ATOM 6062 C C . HIS B 1 263 ? -16.312 -19.047 2.178 1 92.69 263 HIS B C 1
ATOM 6064 O O . HIS B 1 263 ? -15.93 -20.172 1.841 1 92.69 263 HIS B O 1
ATOM 6070 N N . PHE B 1 264 ? -15.508 -18.141 2.609 1 95.31 264 PHE B N 1
ATOM 6071 C CA . PHE B 1 264 ? -14.055 -18.25 2.471 1 95.31 264 PHE B CA 1
ATOM 6072 C C . PHE B 1 264 ? -13.531 -19.469 3.197 1 95.31 264 PHE B C 1
ATOM 6074 O O . PHE B 1 264 ? -12.719 -20.219 2.65 1 95.31 264 PHE B O 1
ATOM 6081 N N . CYS B 1 265 ? -13.969 -19.719 4.395 1 94.88 265 CYS B N 1
ATOM 6082 C CA . CYS B 1 265 ? -13.414 -20.766 5.234 1 94.88 265 CYS B CA 1
ATOM 6083 C C . CYS B 1 265 ? -13.68 -22.141 4.641 1 94.88 265 CYS B C 1
ATOM 6085 O O . CYS B 1 265 ? -12.805 -23 4.648 1 94.88 265 CYS B O 1
ATOM 6087 N N . GLU B 1 266 ? -14.859 -22.312 4.102 1 96.81 266 GLU B N 1
ATOM 6088 C CA . GLU B 1 266 ? -15.188 -23.578 3.467 1 96.81 266 GLU B CA 1
ATOM 6089 C C . GLU B 1 266 ? -14.375 -23.797 2.195 1 96.81 266 GLU B C 1
ATOM 6091 O O . GLU B 1 266 ? -13.898 -24.891 1.93 1 96.81 266 GLU B O 1
ATOM 6096 N N . ILE B 1 267 ? -14.219 -22.734 1.451 1 97.88 267 ILE B N 1
ATOM 6097 C CA . ILE B 1 267 ? -13.422 -22.797 0.232 1 97.88 267 ILE B CA 1
ATOM 6098 C C . ILE B 1 267 ? -11.977 -23.141 0.577 1 97.88 267 ILE B C 1
ATOM 6100 O O . ILE B 1 267 ? -11.367 -24 -0.067 1 97.88 267 ILE B O 1
ATOM 6104 N N . LEU B 1 268 ? -11.445 -22.5 1.582 1 97.88 268 LEU B N 1
ATOM 6105 C CA . LEU B 1 268 ? -10.062 -22.688 2.021 1 97.88 268 LEU B CA 1
ATOM 6106 C C . LEU B 1 268 ? -9.812 -24.141 2.4 1 97.88 268 LEU B C 1
ATOM 6108 O O . LEU B 1 268 ? -8.75 -24.703 2.104 1 97.88 268 LEU B O 1
ATOM 6112 N N . GLN B 1 269 ? -10.75 -24.766 3.006 1 97.25 269 GLN B N 1
ATOM 6113 C CA . GLN B 1 269 ? -10.602 -26.156 3.443 1 97.25 269 GLN B CA 1
ATOM 6114 C C . GLN B 1 269 ? -10.492 -27.094 2.25 1 97.25 269 GLN B C 1
ATOM 6116 O O . GLN B 1 269 ? -9.734 -28.078 2.293 1 97.25 269 GLN B O 1
ATOM 6121 N N . GLU B 1 270 ? -11.18 -26.75 1.225 1 97.81 270 GLU B N 1
ATOM 6122 C CA . GLU B 1 270 ? -11.258 -27.656 0.078 1 97.81 270 GLU B CA 1
ATOM 6123 C C . GLU B 1 270 ? -10.148 -27.359 -0.928 1 97.81 270 GLU B C 1
ATOM 6125 O O . GLU B 1 270 ? -9.594 -28.281 -1.531 1 97.81 270 GLU B O 1
ATOM 6130 N N . ALA B 1 271 ? -9.781 -26.156 -1.151 1 98.5 271 ALA B N 1
ATOM 6131 C CA . ALA B 1 271 ? -8.805 -25.734 -2.156 1 98.5 271 ALA B CA 1
ATOM 6132 C C . ALA B 1 271 ? -7.387 -26.094 -1.718 1 98.5 271 ALA B C 1
ATOM 6134 O O . ALA B 1 271 ? -7.133 -26.312 -0.53 1 98.5 271 ALA B O 1
ATOM 6135 N N . ASP B 1 272 ? -6.488 -26.219 -2.627 1 98 272 ASP B N 1
ATOM 6136 C CA . ASP B 1 272 ? -5.082 -26.453 -2.322 1 98 272 ASP B CA 1
ATOM 6137 C C . ASP B 1 272 ? -4.344 -25.156 -2.031 1 98 272 ASP B C 1
ATOM 6139 O O . ASP B 1 272 ? -3.305 -25.156 -1.37 1 98 272 ASP B O 1
ATOM 6143 N N . GLY B 1 273 ? -4.785 -24.078 -2.52 1 98.38 273 GLY B N 1
ATOM 6144 C CA . GLY B 1 273 ? -4.285 -22.734 -2.316 1 98.38 273 GLY B CA 1
ATOM 6145 C C . GLY B 1 273 ? -5.309 -21.656 -2.656 1 98.38 273 GLY B C 1
ATOM 6146 O O . GLY B 1 273 ? -6.391 -21.969 -3.158 1 98.38 273 GLY B O 1
ATOM 6147 N N . ILE B 1 274 ? -5.008 -20.453 -2.336 1 98.75 274 ILE B N 1
ATOM 6148 C CA . ILE B 1 274 ? -5.934 -19.344 -2.525 1 98.75 274 ILE B CA 1
ATOM 6149 C C . ILE B 1 274 ? -5.246 -18.234 -3.305 1 98.75 274 ILE B C 1
ATOM 6151 O O . ILE B 1 274 ? -4.062 -17.953 -3.098 1 98.75 274 ILE B O 1
ATOM 6155 N N . ILE B 1 275 ? -5.961 -17.672 -4.242 1 98.5 275 ILE B N 1
ATOM 6156 C CA . ILE B 1 275 ? -5.566 -16.422 -4.883 1 98.5 275 ILE B CA 1
ATOM 6157 C C . ILE B 1 275 ? -6.543 -15.32 -4.492 1 98.5 275 ILE B C 1
ATOM 6159 O O . ILE B 1 275 ? -7.758 -15.469 -4.656 1 98.5 275 ILE B O 1
ATOM 6163 N N . LEU B 1 276 ? -6.051 -14.312 -3.932 1 96.69 276 LEU B N 1
ATOM 6164 C CA . LEU B 1 276 ? -6.891 -13.164 -3.604 1 96.69 276 LEU B CA 1
ATOM 6165 C C . LEU B 1 276 ? -6.984 -12.195 -4.781 1 96.69 276 LEU B C 1
ATOM 6167 O O . LEU B 1 276 ? -6.016 -11.5 -5.094 1 96.69 276 LEU B O 1
ATOM 6171 N N . GLY B 1 277 ? -8.148 -12.227 -5.402 1 93.62 277 GLY B N 1
ATOM 6172 C CA . GLY B 1 277 ? -8.398 -11.367 -6.547 1 93.62 277 GLY B CA 1
ATOM 6173 C C . GLY B 1 277 ? -8.82 -9.961 -6.164 1 93.62 277 GLY B C 1
ATOM 6174 O O . GLY B 1 277 ? -10 -9.609 -6.25 1 93.62 277 GLY B O 1
ATOM 6175 N N . ARG B 1 278 ? -7.906 -9.102 -5.867 1 89.75 278 ARG B N 1
ATOM 6176 C CA . ARG B 1 278 ? -8.195 -7.758 -5.375 1 89.75 278 ARG B CA 1
ATOM 6177 C C . ARG B 1 278 ? -8.789 -6.887 -6.48 1 89.75 278 ARG B C 1
ATOM 6179 O O . ARG B 1 278 ? -9.461 -5.895 -6.203 1 89.75 278 ARG B O 1
ATOM 6186 N N . GLY B 1 279 ? -8.516 -7.273 -7.715 1 85.94 279 GLY B N 1
ATOM 6187 C CA . GLY B 1 279 ? -9.062 -6.496 -8.812 1 85.94 279 GLY B CA 1
ATOM 6188 C C . GLY B 1 279 ? -10.578 -6.414 -8.789 1 85.94 279 GLY B C 1
ATOM 6189 O O . GLY B 1 279 ? -11.148 -5.332 -8.633 1 85.94 279 GLY B O 1
ATOM 6190 N N . ASN B 1 280 ? -11.188 -7.543 -8.789 1 83.69 280 ASN B N 1
ATOM 6191 C CA . ASN B 1 280 ? -12.641 -7.617 -8.805 1 83.69 280 ASN B CA 1
ATOM 6192 C C . ASN B 1 280 ? -13.234 -7.34 -7.43 1 83.69 280 ASN B C 1
ATOM 6194 O O . ASN B 1 280 ? -14.242 -6.645 -7.312 1 83.69 280 ASN B O 1
ATOM 6198 N N . LEU B 1 281 ? -12.633 -7.906 -6.496 1 84.25 281 LEU B N 1
ATOM 6199 C CA . LEU B 1 281 ? -13.156 -7.703 -5.148 1 84.25 281 LEU B CA 1
ATOM 6200 C C . LEU B 1 281 ? -13.062 -6.234 -4.742 1 84.25 281 LEU B C 1
ATOM 6202 O O . LEU B 1 281 ? -13.891 -5.742 -3.979 1 84.25 281 LEU B O 1
ATOM 6206 N N . GLY B 1 282 ? -12.078 -5.586 -5.258 1 81.25 282 GLY B N 1
ATOM 6207 C CA . GLY B 1 282 ? -11.922 -4.168 -4.977 1 81.25 282 GLY B CA 1
ATOM 6208 C C . GLY B 1 282 ? -13.023 -3.314 -5.578 1 81.25 282 GLY B C 1
ATOM 6209 O O . GLY B 1 282 ? -13.242 -2.182 -5.148 1 81.25 282 GLY B O 1
ATOM 6210 N N . ILE B 1 283 ? -13.664 -3.855 -6.535 1 80.75 283 ILE B N 1
ATOM 6211 C CA . ILE B 1 283 ? -14.805 -3.158 -7.125 1 80.75 283 ILE B CA 1
ATOM 6212 C C . ILE B 1 283 ? -16.031 -3.311 -6.223 1 80.75 283 ILE B C 1
ATOM 6214 O O . ILE B 1 283 ? -16.781 -2.359 -6.035 1 80.75 283 ILE B O 1
ATOM 6218 N N . ASP B 1 284 ? -16.125 -4.461 -5.672 1 82.81 284 ASP B N 1
ATOM 6219 C CA . ASP B 1 284 ? -17.328 -4.797 -4.906 1 82.81 284 ASP B CA 1
ATOM 6220 C C . ASP B 1 284 ? -17.234 -4.246 -3.486 1 82.81 284 ASP B C 1
ATOM 6222 O O . ASP B 1 284 ? -18.266 -3.943 -2.871 1 82.81 284 ASP B O 1
ATOM 6226 N N . LEU B 1 285 ? -16.016 -4.117 -3.016 1 85.69 285 LEU B N 1
ATOM 6227 C CA . LEU B 1 285 ? -15.828 -3.65 -1.646 1 85.69 285 LEU B CA 1
ATOM 6228 C C . LEU B 1 285 ? -15.477 -2.166 -1.62 1 85.69 285 LEU B C 1
ATOM 6230 O O . LEU B 1 285 ? -14.789 -1.669 -2.52 1 85.69 285 LEU B O 1
ATOM 6234 N N . PRO B 1 286 ? -16 -1.541 -0.548 1 87.25 286 PRO B N 1
ATOM 6235 C CA . PRO B 1 286 ? -15.484 -0.182 -0.357 1 87.25 286 PRO B CA 1
ATOM 6236 C C . PRO B 1 286 ? -13.977 -0.147 -0.152 1 87.25 286 PRO B C 1
ATOM 6238 O O . PRO B 1 286 ? -13.406 -1.08 0.418 1 87.25 286 PRO B O 1
ATOM 6241 N N . PRO B 1 287 ? -13.32 0.908 -0.575 1 88.38 287 PRO B N 1
ATOM 6242 C CA . PRO B 1 287 ? -11.859 0.994 -0.482 1 88.38 287 PRO B CA 1
ATOM 6243 C C . PRO B 1 287 ? -11.344 0.719 0.927 1 88.38 287 PRO B C 1
ATOM 6245 O O . PRO B 1 287 ? -10.25 0.177 1.091 1 88.38 287 PRO B O 1
ATOM 6248 N N . GLU B 1 288 ? -12.117 1.059 1.968 1 90.88 288 GLU B N 1
ATOM 6249 C CA . GLU B 1 288 ? -11.656 0.946 3.35 1 90.88 288 GLU B CA 1
ATOM 6250 C C . GLU B 1 288 ? -11.734 -0.497 3.84 1 90.88 288 GLU B C 1
ATOM 6252 O O . GLU B 1 288 ? -11.188 -0.828 4.898 1 90.88 288 GLU B O 1
ATOM 6257 N N . LYS B 1 289 ? -12.273 -1.398 2.994 1 90.81 289 LYS B N 1
ATOM 6258 C CA . LYS B 1 289 ? -12.461 -2.771 3.453 1 90.81 289 LYS B CA 1
ATOM 6259 C C . LYS B 1 289 ? -11.469 -3.715 2.783 1 90.81 289 LYS B C 1
ATOM 6261 O O . LYS B 1 289 ? -11.258 -4.836 3.25 1 90.81 289 LYS B O 1
ATOM 6266 N N . VAL B 1 290 ? -10.805 -3.262 1.802 1 85.94 290 VAL B N 1
ATOM 6267 C CA . VAL B 1 290 ? -9.953 -4.125 0.993 1 85.94 290 VAL B CA 1
ATOM 6268 C C . VAL B 1 290 ? -8.805 -4.656 1.842 1 85.94 290 VAL B C 1
ATOM 6270 O O . VAL B 1 290 ? -8.484 -5.848 1.793 1 85.94 290 VAL B O 1
ATOM 6273 N N . PHE B 1 291 ? -8.164 -3.775 2.6 1 90.31 291 PHE B N 1
ATOM 6274 C CA . PHE B 1 291 ? -7.023 -4.199 3.402 1 90.31 291 PHE B CA 1
ATOM 6275 C C . PHE B 1 291 ? -7.457 -5.191 4.477 1 90.31 291 PHE B C 1
ATOM 6277 O O . PHE B 1 291 ? -6.707 -6.102 4.828 1 90.31 291 PHE B O 1
ATOM 6284 N N . LEU B 1 292 ? -8.688 -5.062 4.98 1 89.44 292 LEU B N 1
ATOM 6285 C CA . LEU B 1 292 ? -9.203 -5.953 6.016 1 89.44 292 LEU B CA 1
ATOM 6286 C C . LEU B 1 292 ? -9.406 -7.363 5.469 1 89.44 292 LEU B C 1
ATOM 6288 O O . LEU B 1 292 ? -9.094 -8.344 6.148 1 89.44 292 LEU B O 1
ATOM 6292 N N . PHE B 1 293 ? -9.922 -7.379 4.293 1 88.94 293 PHE B N 1
ATOM 6293 C CA . PHE B 1 293 ? -10.109 -8.664 3.627 1 88.94 293 PHE B CA 1
ATOM 6294 C C . PHE B 1 293 ? -8.773 -9.359 3.41 1 88.94 293 PHE B C 1
ATOM 6296 O O . PHE B 1 293 ? -8.625 -10.547 3.721 1 88.94 293 PHE B O 1
ATOM 6303 N N . GLN B 1 294 ? -7.824 -8.688 2.904 1 92.5 294 GLN B N 1
ATOM 6304 C CA . GLN B 1 294 ? -6.512 -9.266 2.625 1 92.5 294 GLN B CA 1
ATOM 6305 C C . GLN B 1 294 ? -5.855 -9.789 3.9 1 92.5 294 GLN B C 1
ATOM 6307 O O . GLN B 1 294 ? -5.395 -10.93 3.943 1 92.5 294 GLN B O 1
ATOM 6312 N N . LYS B 1 295 ? -5.789 -8.93 4.938 1 92.25 295 LYS B N 1
ATOM 6313 C CA . LYS B 1 295 ? -5.125 -9.312 6.18 1 92.25 295 LYS B CA 1
ATOM 6314 C C . LYS B 1 295 ? -5.809 -10.523 6.82 1 92.25 295 LYS B C 1
ATOM 6316 O O . LYS B 1 295 ? -5.137 -11.43 7.32 1 92.25 295 LYS B O 1
ATOM 6321 N N . SER B 1 296 ? -7.125 -10.562 6.766 1 92.06 296 SER B N 1
ATOM 6322 C CA . SER B 1 296 ? -7.887 -11.664 7.352 1 92.06 296 SER B CA 1
ATOM 6323 C C . SER B 1 296 ? -7.703 -12.945 6.555 1 92.06 296 SER B C 1
ATOM 6325 O O . SER B 1 296 ? -7.477 -14.016 7.133 1 92.06 296 SER B O 1
ATOM 6327 N N . ALA B 1 297 ? -7.836 -12.82 5.27 1 94.25 297 ALA B N 1
ATOM 6328 C CA . ALA B 1 297 ? -7.727 -13.992 4.41 1 94.25 297 ALA B CA 1
ATOM 6329 C C . ALA B 1 297 ? -6.324 -14.586 4.469 1 94.25 297 ALA B C 1
ATOM 6331 O O . ALA B 1 297 ? -6.164 -15.805 4.551 1 94.25 297 ALA B O 1
ATOM 6332 N N . VAL B 1 298 ? -5.309 -13.75 4.449 1 95.69 298 VAL B N 1
ATOM 6333 C CA . VAL B 1 298 ? -3.926 -14.219 4.508 1 95.69 298 VAL B CA 1
ATOM 6334 C C . VAL B 1 298 ? -3.672 -14.922 5.84 1 95.69 298 VAL B C 1
ATOM 6336 O O . VAL B 1 298 ? -3.047 -15.984 5.875 1 95.69 298 VAL B O 1
ATOM 6339 N N . TYR B 1 299 ? -4.188 -14.344 6.863 1 93.12 299 TYR B N 1
ATOM 6340 C CA . TYR B 1 299 ? -4.043 -14.945 8.188 1 93.12 299 TYR B CA 1
ATOM 6341 C C . TYR B 1 299 ? -4.637 -16.344 8.211 1 93.12 299 TYR B C 1
ATOM 6343 O O . TYR B 1 299 ? -3.994 -17.297 8.68 1 93.12 299 TYR B O 1
ATOM 6351 N N . LYS B 1 300 ? -5.797 -16.484 7.707 1 94.38 300 LYS B N 1
ATOM 6352 C CA . LYS B 1 300 ? -6.48 -17.781 7.715 1 94.38 300 LYS B CA 1
ATOM 6353 C C . LYS B 1 300 ? -5.727 -18.797 6.875 1 94.38 300 LYS B C 1
ATOM 6355 O O . LYS B 1 300 ? -5.633 -19.969 7.246 1 94.38 300 LYS B O 1
ATOM 6360 N N . CYS B 1 301 ? -5.254 -18.359 5.789 1 97.06 301 CYS B N 1
ATOM 6361 C CA . CYS B 1 301 ? -4.469 -19.266 4.949 1 97.06 301 CYS B CA 1
ATOM 6362 C C . CYS B 1 301 ? -3.199 -19.703 5.664 1 97.06 301 CYS B C 1
ATOM 6364 O O . CYS B 1 301 ? -2.836 -20.891 5.609 1 97.06 301 CYS B O 1
ATOM 6366 N N . ASN B 1 302 ? -2.529 -18.766 6.328 1 95.5 302 ASN B N 1
ATOM 6367 C CA . ASN B 1 302 ? -1.315 -19.094 7.07 1 95.5 302 ASN B CA 1
ATOM 6368 C C . ASN B 1 302 ? -1.592 -20.109 8.18 1 95.5 302 ASN B C 1
ATOM 6370 O O . ASN B 1 302 ? -0.832 -21.062 8.359 1 95.5 302 ASN B O 1
ATOM 6374 N N . MET B 1 303 ? -2.676 -19.922 8.875 1 93.56 303 MET B N 1
ATOM 6375 C CA . MET B 1 303 ? -3.035 -20.844 9.953 1 93.56 303 MET B CA 1
ATOM 6376 C C . MET B 1 303 ? -3.32 -22.234 9.398 1 93.56 303 MET B C 1
ATOM 6378 O O . MET B 1 303 ? -2.977 -23.25 10.031 1 93.56 303 MET B O 1
ATOM 6382 N N . ALA B 1 304 ? -3.91 -22.266 8.219 1 94.56 304 ALA B N 1
ATOM 6383 C CA . ALA B 1 304 ? -4.273 -23.547 7.605 1 94.56 304 ALA B CA 1
ATOM 6384 C C . ALA B 1 304 ? -3.062 -24.203 6.941 1 94.56 304 ALA B C 1
ATOM 6386 O O . ALA B 1 304 ? -3.092 -25.391 6.617 1 94.56 304 ALA B O 1
ATOM 6387 N N . GLY B 1 305 ? -2.021 -23.422 6.715 1 95.25 305 GLY B N 1
ATOM 6388 C CA . GLY B 1 305 ? -0.841 -23.922 6.031 1 95.25 305 GLY B CA 1
ATOM 6389 C C . GLY B 1 305 ? -1.033 -24.062 4.531 1 95.25 305 GLY B C 1
ATOM 6390 O O . GLY B 1 305 ? -0.472 -24.969 3.914 1 95.25 305 GLY B O 1
ATOM 6391 N N . LYS B 1 306 ? -1.878 -23.312 3.969 1 97.06 306 LYS B N 1
ATOM 6392 C CA . LYS B 1 306 ? -2.133 -23.328 2.531 1 97.06 306 LYS B CA 1
ATOM 6393 C C . LYS B 1 306 ? -1.601 -22.062 1.861 1 97.06 306 LYS B C 1
ATOM 6395 O O . LYS B 1 306 ? -1.696 -20.969 2.422 1 97.06 306 LYS B O 1
ATOM 6400 N N . PRO B 1 307 ? -0.992 -22.203 0.689 1 98.06 307 PRO B N 1
ATOM 6401 C CA . PRO B 1 307 ? -0.416 -21.031 0.018 1 98.06 307 PRO B CA 1
ATOM 6402 C C . PRO B 1 307 ? -1.464 -19.984 -0.344 1 98.06 307 PRO B C 1
ATOM 6404 O O . PRO B 1 307 ? -2.58 -20.328 -0.738 1 98.06 307 PRO B O 1
ATOM 6407 N N . VAL B 1 308 ? -1.135 -18.766 -0.203 1 98.56 308 VAL B N 1
ATOM 6408 C CA . VAL B 1 308 ? -1.988 -17.641 -0.566 1 98.56 308 VAL B CA 1
ATOM 6409 C C . VAL B 1 308 ? -1.215 -16.672 -1.458 1 98.56 308 VAL B C 1
ATOM 6411 O O . VAL B 1 308 ? -0.109 -16.25 -1.113 1 98.56 308 VAL B O 1
ATOM 6414 N N . ILE B 1 309 ? -1.762 -16.359 -2.607 1 98.56 309 ILE B N 1
ATOM 6415 C CA . ILE B 1 309 ? -1.153 -15.5 -3.617 1 98.56 309 ILE B CA 1
ATOM 6416 C C . ILE B 1 309 ? -1.992 -14.234 -3.791 1 98.56 309 ILE B C 1
ATOM 6418 O O . ILE B 1 309 ? -3.223 -14.305 -3.855 1 98.56 309 ILE B O 1
ATOM 6422 N N . ILE B 1 310 ? -1.358 -13.086 -3.846 1 97.19 310 ILE B N 1
ATOM 6423 C CA . ILE B 1 310 ? -2.043 -11.797 -3.955 1 97.19 310 ILE B CA 1
ATOM 6424 C C . ILE B 1 310 ? -1.854 -11.234 -5.359 1 97.19 310 ILE B C 1
ATOM 6426 O O . ILE B 1 310 ? -0.772 -11.344 -5.941 1 97.19 310 ILE B O 1
ATOM 6430 N N . THR B 1 311 ? -2.9 -10.594 -5.867 1 94.19 311 THR B N 1
ATOM 6431 C CA . THR B 1 311 ? -2.83 -10.016 -7.207 1 94.19 311 THR B CA 1
ATOM 6432 C C . THR B 1 311 ? -3.043 -8.508 -7.164 1 94.19 311 THR B C 1
ATOM 6434 O O . THR B 1 311 ? -3.344 -7.949 -6.109 1 94.19 311 THR B O 1
ATOM 6437 N N . ARG B 1 312 ? -2.801 -7.879 -8.266 1 89.75 312 ARG B N 1
ATOM 6438 C CA . ARG B 1 312 ? -3.066 -6.461 -8.469 1 89.75 312 ARG B CA 1
ATOM 6439 C C . ARG B 1 312 ? -2.266 -5.605 -7.492 1 89.75 312 ARG B C 1
ATOM 6441 O O . ARG B 1 312 ? -2.824 -4.754 -6.801 1 89.75 312 ARG B O 1
ATOM 6448 N N . VAL B 1 313 ? -0.913 -5.656 -7.664 1 88.62 313 VAL B N 1
ATOM 6449 C CA . VAL B 1 313 ? -0.061 -4.977 -6.691 1 88.62 313 VAL B CA 1
ATOM 6450 C C . VAL B 1 313 ? 0.711 -3.854 -7.375 1 88.62 313 VAL B C 1
ATOM 6452 O O . VAL B 1 313 ? 1.075 -2.863 -6.738 1 88.62 313 VAL B O 1
ATOM 6455 N N . VAL B 1 314 ? 1.099 -3.975 -8.656 1 91.69 314 VAL B N 1
ATOM 6456 C CA . VAL B 1 314 ? 1.917 -2.967 -9.32 1 91.69 314 VAL B CA 1
ATOM 6457 C C . VAL B 1 314 ? 1.337 -2.656 -10.703 1 91.69 314 VAL B C 1
ATOM 6459 O O . VAL B 1 314 ? 2.049 -2.699 -11.703 1 91.69 314 VAL B O 1
ATOM 6462 N N . ASP B 1 315 ? 0.175 -2.217 -10.742 1 87.38 315 ASP B N 1
ATOM 6463 C CA . ASP B 1 315 ? -0.541 -1.914 -11.977 1 87.38 315 ASP B CA 1
ATOM 6464 C C . ASP B 1 315 ? 0.201 -0.861 -12.797 1 87.38 315 ASP B C 1
ATOM 6466 O O . ASP B 1 315 ? 0.183 -0.9 -14.031 1 87.38 315 ASP B O 1
ATOM 6470 N N . SER B 1 316 ? 0.845 0.056 -12.156 1 85.19 316 SER B N 1
ATOM 6471 C CA . SER B 1 316 ? 1.518 1.161 -12.836 1 85.19 316 SER B CA 1
ATOM 6472 C C . SER B 1 316 ? 2.664 0.661 -13.703 1 85.19 316 SER B C 1
ATOM 6474 O O . SER B 1 316 ? 3.023 1.302 -14.695 1 85.19 316 SER B O 1
ATOM 6476 N N . MET B 1 317 ? 3.168 -0.501 -13.469 1 89.25 317 MET B N 1
ATOM 6477 C CA . MET B 1 317 ? 4.336 -1.005 -14.188 1 89.25 317 MET B CA 1
ATOM 6478 C C . MET B 1 317 ? 3.934 -1.619 -15.523 1 89.25 317 MET B C 1
ATOM 6480 O O . MET B 1 317 ? 4.789 -2.082 -16.281 1 89.25 317 MET B O 1
ATOM 6484 N N . THR B 1 318 ? 2.646 -1.653 -15.805 1 87.81 318 THR B N 1
ATOM 6485 C CA . THR B 1 318 ? 2.248 -1.993 -17.172 1 87.81 318 THR B CA 1
ATOM 6486 C C . THR B 1 318 ? 2.838 -1.002 -18.156 1 87.81 318 THR B C 1
ATOM 6488 O O . THR B 1 318 ? 3.186 -1.375 -19.281 1 87.81 318 THR B O 1
ATOM 6491 N N . GLY B 1 319 ? 2.9 0.219 -17.703 1 81.5 319 GLY B N 1
ATOM 6492 C CA . GLY B 1 319 ? 3.387 1.247 -18.609 1 81.5 319 GLY B CA 1
ATOM 6493 C C . GLY B 1 319 ? 4.633 1.949 -18.109 1 81.5 319 GLY B C 1
ATOM 6494 O O . GLY B 1 319 ? 5.242 2.744 -18.828 1 81.5 319 GLY B O 1
ATOM 6495 N N . ASN B 1 320 ? 4.98 1.635 -16.828 1 81.75 320 ASN B N 1
ATOM 6496 C CA . ASN B 1 320 ? 6.102 2.348 -16.234 1 81.75 320 ASN B CA 1
ATOM 6497 C C . ASN B 1 320 ? 7.191 1.386 -15.766 1 81.75 320 ASN B C 1
ATOM 6499 O O . ASN B 1 320 ? 6.902 0.25 -15.383 1 81.75 320 ASN B O 1
ATOM 6503 N N . LEU B 1 321 ? 8.367 1.896 -15.734 1 83.75 321 LEU B N 1
ATOM 6504 C CA . LEU B 1 321 ? 9.523 1.094 -15.336 1 83.75 321 LEU B CA 1
ATOM 6505 C C . LEU B 1 321 ? 9.531 0.86 -13.828 1 83.75 321 LEU B C 1
ATOM 6507 O O . LEU B 1 321 ? 10 -0.18 -13.359 1 83.75 321 LEU B O 1
ATOM 6511 N N . ARG B 1 322 ? 9.031 1.838 -13.109 1 85.88 322 ARG B N 1
ATOM 6512 C CA . ARG B 1 322 ? 9.031 1.751 -11.656 1 85.88 322 ARG B CA 1
ATOM 6513 C C . ARG B 1 322 ? 7.609 1.783 -11.102 1 85.88 322 ARG B C 1
ATOM 6515 O O . ARG B 1 322 ? 6.738 2.457 -11.656 1 85.88 322 ARG B O 1
ATOM 6522 N N . PRO B 1 323 ? 7.445 1.025 -10.047 1 90.62 323 PRO B N 1
ATOM 6523 C CA . PRO B 1 323 ? 6.141 1.152 -9.391 1 90.62 323 PRO B CA 1
ATOM 6524 C C . PRO B 1 323 ? 6 2.455 -8.609 1 90.62 323 PRO B C 1
ATOM 6526 O O . PRO B 1 323 ? 6.996 3.129 -8.344 1 90.62 323 PRO B O 1
ATOM 6529 N N . THR B 1 324 ? 4.766 2.822 -8.305 1 87.31 324 THR B N 1
ATOM 6530 C CA . THR B 1 324 ? 4.555 3.941 -7.395 1 87.31 324 THR B CA 1
ATOM 6531 C C . THR B 1 324 ? 5.012 3.584 -5.98 1 87.31 324 THR B C 1
ATOM 6533 O O . TH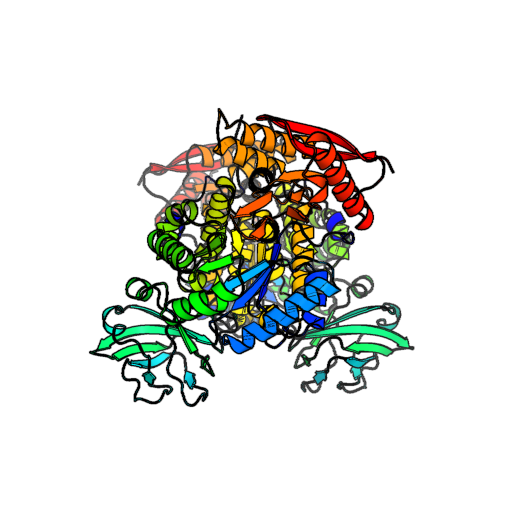R B 1 324 ? 5.242 2.412 -5.676 1 87.31 324 THR B O 1
ATOM 6536 N N . ARG B 1 325 ? 5.145 4.594 -5.176 1 88.81 325 ARG B N 1
ATOM 6537 C CA . ARG B 1 325 ? 5.535 4.375 -3.787 1 88.81 325 ARG B CA 1
ATOM 6538 C C . ARG B 1 325 ? 4.488 3.553 -3.045 1 88.81 325 ARG B C 1
ATOM 6540 O O . ARG B 1 325 ? 4.828 2.654 -2.275 1 88.81 325 ARG B O 1
ATOM 6547 N N . ALA B 1 326 ? 3.23 3.883 -3.305 1 91.56 326 ALA B N 1
ATOM 6548 C CA . ALA B 1 326 ? 2.129 3.16 -2.674 1 91.56 326 ALA B CA 1
ATOM 6549 C C . ALA B 1 326 ? 2.141 1.687 -3.07 1 91.56 326 ALA B C 1
ATOM 6551 O O . ALA B 1 326 ? 1.892 0.811 -2.238 1 91.56 326 ALA B O 1
ATOM 6552 N N . GLU B 1 327 ? 2.441 1.428 -4.316 1 92.62 327 GLU B N 1
ATOM 6553 C CA . GLU B 1 327 ? 2.49 0.056 -4.812 1 92.62 327 GLU B CA 1
ATOM 6554 C C . GLU B 1 327 ? 3.645 -0.719 -4.184 1 92.62 327 GLU B C 1
ATOM 6556 O O . GLU B 1 327 ? 3.475 -1.87 -3.773 1 92.62 327 GLU B O 1
ATOM 6561 N N . ALA B 1 328 ? 4.797 -0.06 -4.152 1 94.06 328 ALA B N 1
ATOM 6562 C CA . ALA B 1 328 ? 5.957 -0.708 -3.547 1 94.06 328 ALA B CA 1
ATOM 6563 C C . ALA B 1 328 ? 5.688 -1.061 -2.086 1 94.06 328 ALA B C 1
ATOM 6565 O O . ALA B 1 328 ? 6.02 -2.16 -1.636 1 94.06 328 ALA B O 1
ATOM 6566 N N . THR B 1 329 ? 5.117 -0.142 -1.37 1 94.5 329 THR B N 1
ATOM 6567 C CA . THR B 1 329 ? 4.801 -0.372 0.036 1 94.5 329 THR B CA 1
ATOM 6568 C 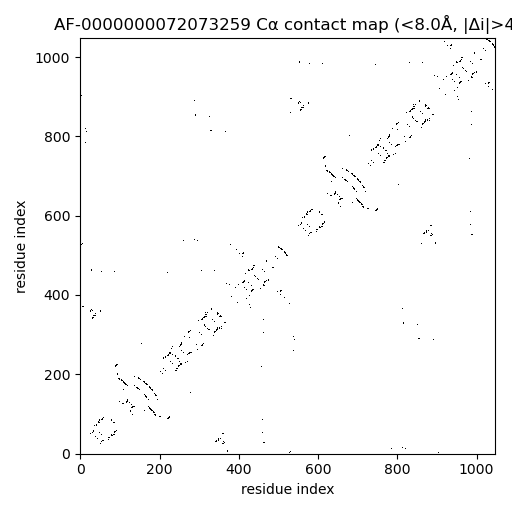C . THR B 1 329 ? 3.729 -1.446 0.181 1 94.5 329 THR B C 1
ATOM 6570 O O . THR B 1 329 ? 3.756 -2.234 1.129 1 94.5 329 THR B O 1
ATOM 6573 N N . ASP B 1 330 ? 2.785 -1.495 -0.731 1 95 330 ASP B N 1
ATOM 6574 C CA . ASP B 1 330 ? 1.729 -2.502 -0.719 1 95 330 ASP B CA 1
ATOM 6575 C C . ASP B 1 330 ? 2.307 -3.906 -0.879 1 95 330 ASP B C 1
ATOM 6577 O O . ASP B 1 330 ? 1.913 -4.828 -0.164 1 95 330 ASP B O 1
ATOM 6581 N N . VAL B 1 331 ? 3.215 -4.055 -1.782 1 97.06 331 VAL B N 1
ATOM 6582 C CA . VAL B 1 331 ? 3.865 -5.344 -2 1 97.06 331 VAL B CA 1
ATOM 6583 C C . VAL B 1 331 ? 4.613 -5.766 -0.738 1 97.06 331 VAL B C 1
ATOM 6585 O O . VAL B 1 331 ? 4.496 -6.91 -0.292 1 97.06 331 VAL B O 1
ATOM 6588 N N . ALA B 1 332 ? 5.379 -4.82 -0.214 1 96 332 ALA B N 1
ATOM 6589 C CA . ALA B 1 332 ? 6.152 -5.125 0.987 1 96 332 ALA B CA 1
ATOM 6590 C C . ALA B 1 332 ? 5.242 -5.562 2.131 1 96 332 ALA B C 1
ATOM 6592 O O . ALA B 1 332 ? 5.539 -6.535 2.83 1 96 332 ALA B O 1
ATOM 6593 N N . ASN B 1 333 ? 4.129 -4.867 2.283 1 95.25 333 ASN B N 1
ATOM 6594 C CA . ASN B 1 333 ? 3.213 -5.188 3.371 1 95.25 333 ASN B CA 1
ATOM 6595 C C . ASN B 1 333 ? 2.502 -6.516 3.133 1 95.25 333 ASN B C 1
ATOM 6597 O O . ASN B 1 333 ? 2.176 -7.23 4.082 1 95.25 333 ASN B O 1
ATOM 6601 N N . ALA B 1 334 ? 2.242 -6.871 1.887 1 96.31 334 ALA B N 1
ATOM 6602 C CA . ALA B 1 334 ? 1.673 -8.18 1.578 1 96.31 334 ALA B CA 1
ATOM 6603 C C . ALA B 1 334 ? 2.58 -9.305 2.072 1 96.31 334 ALA B C 1
ATOM 6605 O O . ALA B 1 334 ? 2.102 -10.297 2.623 1 96.31 334 ALA B O 1
ATOM 6606 N N . VAL B 1 335 ? 3.877 -9.117 1.871 1 96.06 335 VAL B N 1
ATOM 6607 C CA . VAL B 1 335 ? 4.863 -10.094 2.314 1 96.06 335 VAL B CA 1
ATOM 6608 C C . VAL B 1 335 ? 4.891 -10.148 3.84 1 96.06 335 VAL B C 1
ATOM 6610 O O . VAL B 1 335 ? 4.902 -11.234 4.426 1 96.06 335 VAL B O 1
ATOM 6613 N N . LEU B 1 336 ? 4.832 -9 4.465 1 93.44 336 LEU B N 1
ATOM 6614 C CA . LEU B 1 336 ? 4.863 -8.922 5.922 1 93.44 336 LEU B CA 1
ATOM 6615 C C . LEU B 1 336 ? 3.609 -9.555 6.52 1 93.44 336 LEU B C 1
ATOM 6617 O O . LEU B 1 336 ? 3.66 -10.125 7.613 1 93.44 336 LEU B O 1
ATOM 6621 N N . ASP B 1 337 ? 2.51 -9.477 5.754 1 92.19 337 ASP B N 1
ATOM 6622 C CA . ASP B 1 337 ? 1.262 -10.086 6.199 1 92.19 337 ASP B CA 1
ATOM 6623 C C . ASP B 1 337 ? 1.343 -11.609 6.133 1 92.19 337 ASP B C 1
ATOM 6625 O O . ASP B 1 337 ? 0.606 -12.305 6.832 1 92.19 337 ASP B O 1
ATOM 6629 N N . GLY B 1 338 ? 2.164 -12.117 5.23 1 95.06 338 GLY B N 1
ATOM 6630 C CA . GLY B 1 338 ? 2.332 -13.562 5.168 1 95.06 338 GLY B CA 1
ATOM 6631 C C . GLY B 1 338 ? 1.966 -14.141 3.818 1 95.06 338 GLY B C 1
ATOM 6632 O O . GLY B 1 338 ? 1.718 -15.344 3.703 1 95.06 338 GLY B O 1
ATOM 6633 N N . ALA B 1 339 ? 1.938 -13.367 2.785 1 97.19 339 ALA B N 1
ATOM 6634 C CA . ALA B 1 339 ? 1.641 -13.883 1.45 1 97.19 339 ALA B CA 1
ATOM 6635 C C . ALA B 1 339 ? 2.695 -14.891 1.003 1 97.19 339 ALA B C 1
ATOM 6637 O O . ALA B 1 339 ? 3.883 -14.727 1.294 1 97.19 339 ALA B O 1
ATOM 6638 N N . ASP B 1 340 ? 2.301 -15.93 0.279 1 97.94 340 ASP B N 1
ATOM 6639 C CA . ASP B 1 340 ? 3.215 -16.922 -0.279 1 97.94 340 ASP B CA 1
ATOM 6640 C C . ASP B 1 340 ? 3.734 -16.484 -1.646 1 97.94 340 ASP B C 1
ATOM 6642 O O . ASP B 1 340 ? 4.805 -16.922 -2.076 1 97.94 340 ASP B O 1
ATOM 6646 N N . GLY B 1 341 ? 2.922 -15.688 -2.252 1 98.19 341 GLY B N 1
ATOM 6647 C CA . GLY B 1 341 ? 3.344 -15.266 -3.578 1 98.19 341 GLY B CA 1
ATOM 6648 C C . GLY B 1 341 ? 2.619 -14.023 -4.066 1 98.19 341 GLY B C 1
ATOM 6649 O O . GLY B 1 341 ? 1.647 -13.586 -3.451 1 98.19 341 GLY B O 1
ATOM 6650 N N . ILE B 1 342 ? 3.146 -13.469 -5.145 1 98.38 342 ILE B N 1
ATOM 6651 C CA . ILE B 1 342 ? 2.584 -12.328 -5.852 1 98.38 342 ILE B CA 1
ATOM 6652 C C . ILE B 1 342 ? 2.301 -12.711 -7.305 1 98.38 342 ILE B C 1
ATOM 6654 O O . ILE B 1 342 ? 3.172 -13.25 -7.992 1 98.38 342 ILE B O 1
ATOM 6658 N N . LEU B 1 343 ? 1.109 -12.508 -7.703 1 98.19 343 LEU B N 1
ATOM 6659 C CA . LEU B 1 343 ? 0.719 -12.781 -9.086 1 98.19 343 LEU B CA 1
ATOM 6660 C C . LEU B 1 343 ? 0.708 -11.492 -9.906 1 98.19 343 LEU B C 1
ATOM 6662 O O . LEU B 1 343 ? 0.011 -10.539 -9.562 1 98.19 343 LEU B O 1
ATOM 6666 N N . LEU B 1 344 ? 1.558 -11.5 -10.922 1 97.19 344 LEU B N 1
ATOM 6667 C CA . LEU B 1 344 ? 1.636 -10.383 -11.852 1 97.19 344 LEU B CA 1
ATOM 6668 C C . LEU B 1 344 ? 0.759 -10.633 -13.078 1 97.19 344 LEU B C 1
ATOM 6670 O O . LEU B 1 344 ? 0.959 -11.609 -13.805 1 97.19 344 LEU B O 1
ATOM 6674 N N . GLY B 1 345 ? -0.219 -9.758 -13.258 1 92.94 345 GLY B N 1
ATOM 6675 C CA . GLY B 1 345 ? -1.17 -9.898 -14.352 1 92.94 345 GLY B CA 1
ATOM 6676 C C . GLY B 1 345 ? -0.773 -9.125 -15.586 1 92.94 345 GLY B C 1
ATOM 6677 O O . GLY B 1 345 ? 0.16 -9.508 -16.297 1 92.94 345 GLY B O 1
ATOM 6678 N N . ALA B 1 346 ? -1.332 -7.895 -15.805 1 89.5 346 ALA B N 1
ATOM 6679 C CA . ALA B 1 346 ? -1.115 -7.078 -17 1 89.5 346 ALA B CA 1
ATOM 6680 C C . ALA B 1 346 ? 0.354 -6.691 -17.141 1 89.5 346 ALA B C 1
ATOM 6682 O O . ALA B 1 346 ? 0.868 -6.578 -18.25 1 89.5 346 ALA B O 1
ATOM 6683 N N . GLU B 1 347 ? 1.061 -6.543 -16.109 1 92.81 347 GLU B N 1
ATOM 6684 C CA . GLU B 1 347 ? 2.439 -6.066 -16.078 1 92.81 347 GLU B CA 1
ATOM 6685 C C . GLU B 1 347 ? 3.365 -7.027 -16.828 1 92.81 347 GLU B C 1
ATOM 6687 O O . GLU B 1 347 ? 4.34 -6.605 -17.453 1 92.81 347 GLU B O 1
ATOM 6692 N N . THR B 1 348 ? 3.043 -8.336 -16.703 1 96.19 348 THR B N 1
ATOM 6693 C CA . THR B 1 348 ? 3.895 -9.297 -17.391 1 96.19 348 THR B CA 1
ATOM 6694 C C . THR B 1 348 ? 3.203 -9.836 -18.641 1 96.19 348 THR B C 1
ATOM 6696 O O . THR B 1 348 ? 3.859 -10.352 -19.547 1 96.19 348 THR B O 1
ATOM 6699 N N . LEU B 1 349 ? 1.912 -9.695 -18.688 1 93.56 349 LEU B N 1
ATOM 6700 C CA . LEU B 1 349 ? 1.155 -10.164 -19.844 1 93.56 349 LEU B CA 1
ATOM 6701 C C . LEU B 1 349 ? 1.407 -9.273 -21.062 1 93.56 349 LEU B C 1
ATOM 6703 O O . LEU B 1 349 ? 1.78 -9.758 -22.125 1 93.56 349 LEU B O 1
ATOM 6707 N N . ARG B 1 350 ? 1.213 -7.957 -20.875 1 91.06 350 ARG B N 1
ATOM 6708 C CA . ARG B 1 350 ? 1.286 -7.031 -21.984 1 91.06 350 ARG B CA 1
ATOM 6709 C C . ARG B 1 350 ? 2.094 -5.789 -21.625 1 91.06 350 ARG B C 1
ATOM 6711 O O . ARG B 1 350 ? 2.156 -4.832 -22.406 1 91.06 350 ARG B O 1
ATOM 6718 N N . GLY B 1 351 ? 2.617 -5.742 -20.453 1 90.25 351 GLY B N 1
ATOM 6719 C CA . GLY B 1 351 ? 3.387 -4.586 -20.016 1 90.25 351 GLY B CA 1
ATOM 6720 C C . GLY B 1 351 ? 4.66 -4.387 -20.812 1 90.25 351 GLY B C 1
ATOM 6721 O O . GLY B 1 351 ? 5.141 -5.312 -21.469 1 90.25 351 GLY B O 1
ATOM 6722 N N . LEU B 1 352 ? 5.172 -3.213 -20.719 1 88.19 352 LEU B N 1
ATOM 6723 C CA . LEU B 1 352 ? 6.352 -2.846 -21.484 1 88.19 352 LEU B CA 1
ATOM 6724 C C . LEU B 1 352 ? 7.609 -3.457 -20.875 1 88.19 352 LEU B C 1
ATOM 6726 O O . LEU B 1 352 ? 8.609 -3.66 -21.578 1 88.19 352 LEU B O 1
ATOM 6730 N N . TYR B 1 353 ? 7.562 -3.801 -19.609 1 91.38 353 TYR B N 1
ATOM 6731 C CA . TYR B 1 353 ? 8.773 -4.195 -18.891 1 91.38 353 TYR B CA 1
ATOM 6732 C C . TYR B 1 353 ? 8.531 -5.449 -18.062 1 91.38 353 TYR B C 1
ATOM 6734 O O . TYR B 1 353 ? 8.742 -5.445 -16.844 1 91.38 353 TYR B O 1
ATOM 6742 N N . PRO B 1 354 ? 8.234 -6.578 -18.672 1 97.12 354 PRO B N 1
ATOM 6743 C CA . PRO B 1 354 ? 7.891 -7.773 -17.906 1 97.12 354 PRO B CA 1
ATOM 6744 C C . PRO B 1 354 ? 9.047 -8.273 -17.047 1 97.12 354 PRO B C 1
ATOM 6746 O O . PRO B 1 354 ? 8.844 -8.648 -15.891 1 97.12 354 PRO B O 1
ATOM 6749 N N . ILE B 1 355 ? 10.281 -8.266 -17.562 1 97.38 355 ILE B N 1
ATOM 6750 C CA . ILE B 1 355 ? 11.445 -8.766 -16.844 1 97.38 355 ILE B CA 1
ATOM 6751 C C . ILE B 1 355 ? 11.742 -7.855 -15.648 1 97.38 355 ILE B C 1
ATOM 6753 O O . ILE B 1 355 ? 11.922 -8.336 -14.523 1 97.38 355 ILE B O 1
ATOM 6757 N N . GLU B 1 356 ? 11.68 -6.523 -15.859 1 94.06 356 GLU B N 1
ATOM 6758 C CA . GLU B 1 356 ? 11.945 -5.551 -14.805 1 94.06 356 GLU B CA 1
ATOM 6759 C C . GLU B 1 356 ? 10.891 -5.629 -13.703 1 94.06 356 GLU B C 1
ATOM 6761 O O . GLU B 1 356 ? 11.203 -5.441 -12.523 1 94.06 356 GLU B O 1
ATOM 6766 N N . THR B 1 357 ? 9.68 -5.879 -14.109 1 96.69 357 THR B N 1
ATOM 6767 C CA . THR B 1 357 ? 8.602 -6.008 -13.133 1 96.69 357 THR B CA 1
ATOM 6768 C C . THR B 1 357 ? 8.891 -7.156 -12.164 1 96.69 357 THR B C 1
ATOM 6770 O O . THR B 1 357 ? 8.773 -6.988 -10.945 1 96.69 357 THR B O 1
ATOM 6773 N N . ILE B 1 358 ? 9.297 -8.305 -12.719 1 97.31 358 ILE B N 1
ATOM 6774 C CA . ILE B 1 358 ? 9.602 -9.469 -11.883 1 97.31 358 ILE B CA 1
ATOM 6775 C C . ILE B 1 358 ? 10.797 -9.156 -10.984 1 97.31 358 ILE B C 1
ATOM 6777 O O . ILE B 1 358 ? 10.773 -9.461 -9.789 1 97.31 358 ILE B O 1
ATOM 6781 N N . LYS B 1 359 ? 11.766 -8.516 -11.516 1 95.62 359 LYS B N 1
ATOM 6782 C CA . LYS B 1 359 ? 12.969 -8.195 -10.758 1 95.62 359 LYS B CA 1
ATOM 6783 C C . LYS B 1 359 ? 12.656 -7.246 -9.602 1 95.62 359 LYS B C 1
ATOM 6785 O O . LYS B 1 359 ? 13.094 -7.477 -8.469 1 95.62 359 LYS B O 1
ATOM 6790 N N . ILE B 1 360 ? 11.93 -6.215 -9.883 1 94.19 360 ILE B N 1
ATOM 6791 C CA . ILE B 1 360 ? 11.664 -5.176 -8.898 1 94.19 360 ILE B CA 1
ATOM 6792 C C . ILE B 1 360 ? 10.758 -5.73 -7.797 1 94.19 360 ILE B C 1
ATOM 6794 O O . ILE B 1 360 ? 11.023 -5.547 -6.609 1 94.19 360 ILE B O 1
ATOM 6798 N N . VAL B 1 361 ? 9.695 -6.426 -8.188 1 97.19 361 VAL B N 1
ATOM 6799 C CA . VAL B 1 361 ? 8.797 -7.016 -7.199 1 97.19 361 VAL B CA 1
ATOM 6800 C C . VAL B 1 361 ? 9.555 -8.039 -6.359 1 97.19 361 VAL B C 1
ATOM 6802 O O . VAL B 1 361 ? 9.367 -8.109 -5.141 1 97.19 361 VAL B O 1
ATOM 6805 N N . GLY B 1 362 ? 10.422 -8.828 -7.039 1 96.25 362 GLY B N 1
ATOM 6806 C CA . GLY B 1 362 ? 11.266 -9.766 -6.312 1 96.25 362 GLY B CA 1
ATOM 6807 C C . GLY B 1 362 ? 12.156 -9.102 -5.281 1 96.25 362 GLY B C 1
ATOM 6808 O O . GLY B 1 362 ? 12.273 -9.586 -4.152 1 96.25 362 GLY B O 1
ATOM 6809 N N . ARG B 1 363 ? 12.719 -8 -5.578 1 94.25 363 ARG B N 1
ATOM 6810 C CA . ARG B 1 363 ? 13.586 -7.273 -4.656 1 94.25 363 ARG B CA 1
ATOM 6811 C C . ARG B 1 363 ? 12.789 -6.723 -3.477 1 94.25 363 ARG B C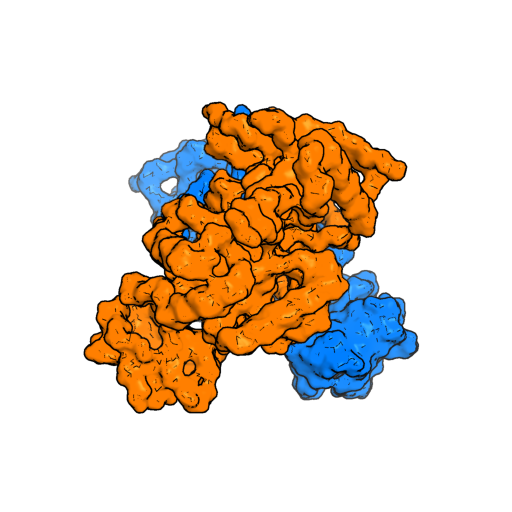 1
ATOM 6813 O O . ARG B 1 363 ? 13.273 -6.734 -2.34 1 94.25 363 ARG B O 1
ATOM 6820 N N . ILE B 1 364 ? 11.641 -6.168 -3.771 1 95.38 364 ILE B N 1
ATOM 6821 C CA . ILE B 1 364 ? 10.789 -5.66 -2.701 1 95.38 364 ILE B CA 1
ATOM 6822 C C . ILE B 1 364 ? 10.445 -6.789 -1.734 1 95.38 364 ILE B C 1
ATOM 6824 O O . ILE B 1 364 ? 10.531 -6.617 -0.516 1 95.38 364 ILE B O 1
ATOM 6828 N N . CYS B 1 365 ? 10.102 -7.934 -2.332 1 96.25 365 CYS B N 1
ATOM 6829 C CA . CYS B 1 365 ? 9.773 -9.086 -1.504 1 96.25 365 CYS B CA 1
ATOM 6830 C C . CYS B 1 365 ? 10.969 -9.492 -0.644 1 96.25 365 CYS B C 1
ATOM 6832 O O . CYS B 1 365 ? 10.82 -9.719 0.56 1 96.25 365 CYS B O 1
ATOM 6834 N N . ALA B 1 366 ? 12.094 -9.602 -1.242 1 93.62 366 ALA B N 1
ATOM 6835 C CA . ALA B 1 366 ? 13.305 -10.023 -0.538 1 93.62 366 ALA B CA 1
ATOM 6836 C C . ALA B 1 366 ? 13.617 -9.086 0.62 1 93.62 366 ALA B C 1
ATOM 6838 O O . ALA B 1 366 ? 13.984 -9.531 1.711 1 93.62 366 ALA B O 1
ATOM 6839 N N . GLU B 1 367 ? 13.477 -7.801 0.402 1 92 367 GLU B N 1
ATOM 6840 C CA . GLU B 1 367 ? 13.742 -6.812 1.443 1 92 367 GLU B CA 1
ATOM 6841 C C . GLU B 1 367 ? 12.742 -6.938 2.59 1 92 367 GLU B C 1
ATOM 6843 O O . GLU B 1 367 ? 13.125 -6.859 3.762 1 92 367 GLU B O 1
ATOM 6848 N N . ALA B 1 368 ? 11.539 -7.09 2.242 1 93.19 368 ALA B N 1
ATOM 6849 C CA . ALA B 1 368 ? 10.5 -7.238 3.256 1 93.19 368 ALA B CA 1
ATOM 6850 C C . ALA B 1 368 ? 10.734 -8.484 4.105 1 93.19 368 ALA B C 1
ATOM 6852 O O . ALA B 1 368 ? 10.484 -8.477 5.312 1 93.19 368 ALA B O 1
ATOM 6853 N N . GLU B 1 369 ? 11.227 -9.523 3.502 1 91.88 369 GLU B N 1
ATOM 6854 C CA . GLU B 1 369 ? 11.477 -10.781 4.188 1 91.88 369 GLU B CA 1
ATOM 6855 C C . GLU B 1 369 ? 12.562 -10.633 5.25 1 91.88 369 GLU B C 1
ATOM 6857 O O . GLU B 1 369 ? 12.523 -11.305 6.285 1 91.88 369 GLU B O 1
ATOM 6862 N N . THR B 1 370 ? 13.469 -9.797 5.031 1 87.31 370 THR B N 1
ATOM 6863 C CA . THR B 1 370 ? 14.602 -9.641 5.938 1 87.31 370 THR B CA 1
ATOM 6864 C C . THR B 1 370 ? 14.164 -9.008 7.254 1 87.31 370 THR B C 1
ATOM 6866 O O . THR B 1 370 ? 14.828 -9.172 8.281 1 87.31 370 THR B O 1
ATOM 6869 N N . VAL B 1 371 ? 13.016 -8.375 7.207 1 87.75 371 VAL B N 1
ATOM 6870 C CA . VAL B 1 371 ? 12.625 -7.648 8.414 1 87.75 371 VAL B CA 1
ATOM 6871 C C . VAL B 1 371 ? 11.367 -8.281 9.008 1 87.75 371 VAL B C 1
ATOM 6873 O O . VAL B 1 371 ? 10.844 -7.805 10.016 1 87.75 371 VAL B O 1
ATOM 6876 N N . ARG B 1 372 ? 10.938 -9.273 8.383 1 87.56 372 ARG B N 1
ATOM 6877 C CA . ARG B 1 372 ? 9.758 -9.953 8.891 1 87.56 372 ARG B CA 1
ATOM 6878 C C . ARG B 1 372 ? 10.039 -10.625 10.227 1 87.56 372 ARG B C 1
ATOM 6880 O O . ARG B 1 372 ? 11.109 -11.211 10.422 1 87.56 372 ARG B O 1
ATOM 6887 N N . ASN B 1 373 ? 9.148 -10.469 11.125 1 84.12 373 ASN B N 1
ATOM 6888 C CA . ASN B 1 373 ? 9.297 -11.094 12.438 1 84.12 373 ASN B CA 1
ATOM 6889 C C . ASN B 1 373 ? 8.828 -12.547 12.422 1 84.12 373 ASN B C 1
ATOM 6891 O O . ASN B 1 373 ? 7.684 -12.836 12.773 1 84.12 373 ASN B O 1
ATOM 6895 N N . HIS B 1 374 ? 9.695 -13.461 12.195 1 83.94 374 HIS B N 1
ATOM 6896 C CA . HIS B 1 374 ? 9.375 -14.875 12.023 1 83.94 374 HIS B CA 1
ATOM 6897 C C . HIS B 1 374 ? 8.961 -15.516 13.344 1 83.94 374 HIS B C 1
ATOM 6899 O O . HIS B 1 374 ? 8.109 -16.406 13.367 1 83.94 374 HIS B O 1
ATOM 6905 N N . SER B 1 375 ? 9.5 -15.023 14.375 1 82.19 375 SER B N 1
ATOM 6906 C CA . SER B 1 375 ? 9.188 -15.594 15.68 1 82.19 375 SER B CA 1
ATOM 6907 C C . SER B 1 375 ? 7.727 -15.367 16.047 1 82.19 375 SER B C 1
ATOM 6909 O O . SER B 1 375 ? 7.078 -16.25 16.609 1 82.19 375 SER B O 1
ATOM 6911 N N . VAL B 1 376 ? 7.316 -14.266 15.711 1 82.38 376 VAL B N 1
ATOM 6912 C CA . VAL B 1 376 ? 5.934 -13.93 16.031 1 82.38 376 VAL B CA 1
ATOM 6913 C C . VAL B 1 376 ? 4.984 -14.789 15.211 1 82.38 376 VAL B C 1
ATOM 6915 O O . VAL B 1 376 ? 3.994 -15.312 15.727 1 82.38 376 VAL B O 1
ATOM 6918 N N . HIS B 1 377 ? 5.277 -14.953 14.016 1 84.75 377 HIS B N 1
ATOM 6919 C CA . HIS B 1 377 ? 4.438 -15.766 13.141 1 84.75 377 HIS B CA 1
ATOM 6920 C C . HIS B 1 377 ? 4.457 -17.234 13.555 1 84.75 377 HIS B C 1
ATOM 6922 O O . HIS B 1 377 ? 3.416 -17.891 13.562 1 84.75 377 HIS B O 1
ATOM 6928 N N . PHE B 1 378 ? 5.629 -17.688 13.875 1 87.88 378 PHE B N 1
ATOM 6929 C CA . PHE B 1 378 ? 5.785 -19.047 14.344 1 87.88 378 PHE B CA 1
ATOM 6930 C C . PHE B 1 378 ? 4.93 -19.312 15.578 1 87.88 378 PHE B C 1
ATOM 6932 O O . PHE B 1 378 ? 4.211 -20.297 15.648 1 87.88 378 PHE B O 1
ATOM 6939 N N . LYS B 1 379 ? 5.012 -18.391 16.516 1 87.25 379 LYS B N 1
ATOM 6940 C CA . LYS B 1 379 ? 4.277 -18.547 17.766 1 87.25 379 LYS B CA 1
ATOM 6941 C C . LYS B 1 379 ? 2.77 -18.516 17.516 1 87.25 379 LYS B C 1
ATOM 6943 O O . LYS B 1 379 ? 2.021 -19.266 18.156 1 87.25 379 LYS B O 1
ATOM 6948 N N . ARG B 1 380 ? 2.41 -17.719 16.641 1 86.88 380 ARG B N 1
ATOM 6949 C CA . ARG B 1 380 ? 0.99 -17.594 16.328 1 86.88 380 ARG B CA 1
ATOM 6950 C C . ARG B 1 380 ? 0.448 -18.891 15.734 1 86.88 380 ARG B C 1
ATOM 6952 O O . ARG B 1 380 ? -0.63 -19.359 16.109 1 86.88 380 ARG B O 1
ATOM 6959 N N . ILE B 1 381 ? 1.147 -19.406 14.828 1 91.38 381 ILE B N 1
ATOM 6960 C CA . ILE B 1 381 ? 0.73 -20.641 14.18 1 91.38 381 ILE B CA 1
ATOM 6961 C C . ILE B 1 381 ? 0.735 -21.781 15.188 1 91.38 381 ILE B C 1
ATOM 6963 O O . ILE B 1 381 ? -0.205 -22.578 15.242 1 91.38 381 ILE B O 1
ATOM 6967 N N . SER B 1 382 ? 1.758 -21.844 16 1 90.25 382 SER B N 1
ATOM 6968 C CA . SER B 1 382 ? 1.874 -22.891 17.016 1 90.25 382 SER B CA 1
ATOM 6969 C C . SER B 1 382 ? 0.713 -22.828 18 1 90.25 382 SER B C 1
ATOM 6971 O O . SER B 1 382 ? 0.163 -23.875 18.375 1 90.25 382 SER B O 1
ATOM 6973 N N . LYS B 1 383 ? 0.391 -21.625 18.391 1 90 383 LYS B N 1
ATOM 6974 C CA . LYS B 1 383 ? -0.724 -21.453 19.312 1 90 383 LYS B CA 1
ATOM 6975 C C . LYS B 1 383 ? -2.043 -21.875 18.672 1 90 383 LYS B C 1
ATOM 6977 O O . LYS B 1 383 ? -2.896 -22.469 19.344 1 90 383 LYS B O 1
ATOM 6982 N N . HIS B 1 384 ? -2.201 -21.562 17.484 1 89.12 384 HIS B N 1
ATOM 6983 C CA . HIS B 1 384 ? -3.42 -21.906 16.766 1 89.12 384 HIS B CA 1
ATOM 6984 C C . HIS B 1 384 ? -3.584 -23.422 16.641 1 89.12 384 HIS B C 1
ATOM 6986 O O . HIS B 1 384 ? -4.688 -23.938 16.797 1 89.12 384 HIS B O 1
ATOM 6992 N N . VAL B 1 385 ? -2.531 -24.094 16.25 1 89.38 385 VAL B N 1
ATOM 6993 C CA . VAL B 1 385 ? -2.57 -25.547 16.094 1 89.38 385 VAL B CA 1
ATOM 6994 C C . VAL B 1 385 ? -2.867 -26.219 17.422 1 89.38 385 VAL B C 1
ATOM 6996 O O . VAL B 1 385 ? -3.607 -27.203 17.484 1 89.38 385 VAL B O 1
ATOM 6999 N N . GLY B 1 386 ? -2.367 -25.625 18.391 1 86.44 386 GLY B N 1
ATOM 7000 C CA . GLY B 1 386 ? -2.627 -26.141 19.734 1 86.44 386 GLY B CA 1
ATOM 7001 C C . GLY B 1 386 ? -1.89 -27.438 20.016 1 86.44 386 GLY B C 1
ATOM 7002 O O . GLY B 1 386 ? -1.147 -27.938 19.172 1 86.44 386 GLY B O 1
ATOM 7003 N N . GLU B 1 387 ? -2.051 -27.938 21.219 1 87.12 387 GLU B N 1
ATOM 7004 C CA . GLU B 1 387 ? -1.452 -29.188 21.672 1 87.12 387 GLU B CA 1
ATOM 7005 C C . GLU B 1 387 ? -2.521 -30.219 22.016 1 87.12 387 GLU B C 1
ATOM 7007 O O . GLU B 1 387 ? -3.58 -29.875 22.547 1 87.12 387 GLU B O 1
ATOM 7012 N N . PRO B 1 388 ? -2.279 -31.578 21.766 1 89.94 388 PRO B N 1
ATOM 7013 C CA . PRO B 1 388 ? -1.077 -32.125 21.141 1 89.94 388 PRO B CA 1
ATOM 7014 C C . PRO B 1 388 ? -1.087 -32 19.609 1 89.94 388 PRO B C 1
ATOM 7016 O O . PRO B 1 388 ? -2.143 -32.125 18.984 1 89.94 388 PRO B O 1
ATOM 7019 N N . MET B 1 389 ? 0.06 -31.812 19.031 1 89 389 MET B N 1
ATOM 7020 C CA . MET B 1 389 ? 0.271 -31.766 17.578 1 89 389 MET B CA 1
ATOM 7021 C C . MET B 1 389 ? 0.515 -33.156 17.031 1 89 389 MET B C 1
ATOM 7023 O O . MET B 1 389 ? 0.935 -34.062 17.75 1 89 389 MET B O 1
ATOM 7027 N N . SER B 1 390 ? 0.14 -33.312 15.805 1 89.12 390 SER B N 1
ATOM 7028 C CA . SER B 1 390 ? 0.554 -34.562 15.164 1 89.12 390 SER B CA 1
ATOM 7029 C C . SER B 1 390 ? 2.07 -34.719 15.188 1 89.12 390 SER B C 1
ATOM 7031 O O . SER B 1 390 ? 2.801 -33.719 15.297 1 89.12 390 SER B O 1
ATOM 7033 N N . HIS B 1 391 ? 2.502 -35.906 15.117 1 89.44 391 HIS B N 1
ATOM 7034 C CA . HIS B 1 391 ? 3.932 -36.188 15.156 1 89.44 391 HIS B CA 1
ATOM 7035 C C . HIS B 1 391 ? 4.676 -35.438 14.047 1 89.44 391 HIS B C 1
ATOM 7037 O O . HIS B 1 391 ? 5.66 -34.75 14.312 1 89.44 391 HIS B O 1
ATOM 7043 N N . ALA B 1 392 ? 4.223 -35.531 12.883 1 88.44 392 ALA B N 1
ATOM 7044 C CA . ALA B 1 392 ? 4.883 -34.938 11.734 1 88.44 392 ALA B CA 1
ATOM 7045 C C . ALA B 1 392 ? 4.941 -33.406 11.891 1 88.44 392 ALA B C 1
ATOM 7047 O O . ALA B 1 392 ? 5.969 -32.781 11.609 1 88.44 392 ALA B O 1
ATOM 7048 N N . GLU B 1 393 ? 3.891 -32.812 12.297 1 91.69 393 GLU B N 1
ATOM 7049 C CA . GLU B 1 393 ? 3.826 -31.375 12.445 1 91.69 393 GLU B CA 1
ATOM 7050 C C . GLU B 1 393 ? 4.719 -30.891 13.578 1 91.69 393 GLU B C 1
ATOM 7052 O O . GLU B 1 393 ? 5.336 -29.828 13.484 1 91.69 393 GLU B O 1
ATOM 7057 N N . SER B 1 394 ? 4.723 -31.672 14.633 1 93.5 394 SER B N 1
ATOM 7058 C CA . SER B 1 394 ? 5.582 -31.344 15.758 1 93.5 394 SER B CA 1
ATOM 7059 C C . SER B 1 394 ? 7.051 -31.297 15.352 1 93.5 394 SER B C 1
ATOM 7061 O O . SER B 1 394 ? 7.773 -30.375 15.703 1 93.5 394 SER B O 1
ATOM 7063 N N . VAL B 1 395 ? 7.422 -32.281 14.594 1 93.81 395 VAL B N 1
ATOM 7064 C CA . VAL B 1 395 ? 8.82 -32.344 14.18 1 93.81 395 VAL B CA 1
ATOM 7065 C C . VAL B 1 395 ? 9.117 -31.266 13.148 1 93.81 395 VAL B C 1
ATOM 7067 O O . VAL B 1 395 ? 10.195 -30.656 13.164 1 93.81 395 VAL B O 1
ATOM 7070 N N . ALA B 1 396 ? 8.195 -31 12.266 1 94.19 396 ALA B N 1
ATOM 7071 C CA . ALA B 1 396 ? 8.375 -29.938 11.266 1 94.19 396 ALA B CA 1
ATOM 7072 C C . ALA B 1 396 ? 8.531 -28.578 11.938 1 94.19 396 ALA B C 1
ATOM 7074 O O . ALA B 1 396 ? 9.406 -27.797 11.562 1 94.19 396 ALA B O 1
ATOM 7075 N N . SER B 1 397 ? 7.637 -28.297 12.906 1 95.19 397 SER B N 1
ATOM 7076 C CA . SER B 1 397 ? 7.73 -27.047 13.641 1 95.19 397 SER B CA 1
ATOM 7077 C C . SER B 1 397 ? 9.055 -26.938 14.391 1 95.19 397 SER B C 1
ATOM 7079 O O . SER B 1 397 ? 9.648 -25.859 14.461 1 95.19 397 SER B O 1
ATOM 7081 N N . SER B 1 398 ? 9.508 -28.031 14.875 1 94.5 398 SER B N 1
ATOM 7082 C CA . SER B 1 398 ? 10.781 -28.062 15.586 1 94.5 398 SER B CA 1
ATOM 7083 C C . SER B 1 398 ? 11.945 -27.797 14.641 1 94.5 398 SER B C 1
ATOM 7085 O O . SER B 1 398 ? 12.93 -27.156 15.023 1 94.5 398 SER B O 1
ATOM 7087 N N . ALA B 1 399 ? 11.828 -28.344 13.469 1 95.94 399 ALA B N 1
ATOM 7088 C CA . ALA B 1 399 ? 12.867 -28.094 12.461 1 95.94 399 ALA B CA 1
ATOM 7089 C C . ALA B 1 399 ? 13.008 -26.609 12.18 1 95.94 399 ALA B C 1
ATOM 7091 O O . ALA B 1 399 ? 14.125 -26.078 12.094 1 95.94 399 ALA B O 1
ATOM 7092 N N . VAL B 1 400 ? 11.891 -25.938 12.055 1 96.31 400 VAL B N 1
ATOM 7093 C CA . VAL B 1 400 ? 11.898 -24.5 11.773 1 96.31 400 VAL B CA 1
ATOM 7094 C C . VAL B 1 400 ? 12.445 -23.75 12.977 1 96.31 400 VAL B C 1
ATOM 7096 O O . VAL B 1 400 ? 13.258 -22.828 12.828 1 96.31 400 VAL B O 1
ATOM 7099 N N . ARG B 1 401 ? 12.031 -24.141 14.125 1 94.62 401 ARG B N 1
ATOM 7100 C CA . ARG B 1 401 ? 12.531 -23.5 15.344 1 94.62 401 ARG B CA 1
ATOM 7101 C C . ARG B 1 401 ? 14.039 -23.688 15.469 1 94.62 401 ARG B C 1
ATOM 7103 O O . ARG B 1 401 ? 14.75 -22.75 15.844 1 94.62 401 ARG B O 1
ATOM 7110 N N . ALA B 1 402 ? 14.445 -24.875 15.18 1 94.88 402 ALA B N 1
ATOM 7111 C CA . ALA B 1 402 ? 15.883 -25.172 15.227 1 94.88 402 ALA B CA 1
ATOM 7112 C C . ALA B 1 402 ? 16.641 -24.297 14.242 1 94.88 402 ALA B C 1
ATOM 7114 O O . ALA B 1 402 ? 17.734 -23.797 14.555 1 94.88 402 ALA B O 1
ATOM 7115 N N . ALA B 1 403 ? 16.109 -24.188 13.094 1 95.5 403 ALA B N 1
ATOM 7116 C CA . ALA B 1 403 ? 16.766 -23.375 12.07 1 95.5 403 ALA B CA 1
ATOM 7117 C C . ALA B 1 403 ? 16.922 -21.922 12.547 1 95.5 403 ALA B C 1
ATOM 7119 O O . ALA B 1 403 ? 17.953 -21.297 12.305 1 95.5 403 ALA B O 1
ATOM 7120 N N . ILE B 1 404 ? 15.938 -21.438 13.188 1 91.12 404 ILE B N 1
ATOM 7121 C CA . ILE B 1 404 ? 15.969 -20.062 13.703 1 91.12 404 ILE B CA 1
ATOM 7122 C C . ILE B 1 404 ? 17.031 -19.953 14.805 1 91.12 404 ILE B C 1
ATOM 7124 O O . ILE B 1 404 ? 17.859 -19.031 14.789 1 91.12 404 ILE B O 1
ATOM 7128 N N . LYS B 1 405 ? 17.062 -20.844 15.711 1 91.56 405 LYS B N 1
ATOM 7129 C CA . LYS B 1 405 ? 17.906 -20.781 16.906 1 91.56 405 LYS B CA 1
ATOM 7130 C C . LYS B 1 405 ? 19.391 -20.953 16.531 1 91.56 405 LYS B C 1
ATOM 7132 O O . LYS B 1 405 ? 20.25 -20.312 17.125 1 91.56 405 LYS B O 1
ATOM 7137 N N . VAL B 1 406 ? 19.656 -21.75 15.547 1 93.81 406 VAL B N 1
ATOM 7138 C CA . VAL B 1 406 ? 21.047 -22.016 15.211 1 93.81 406 VAL B CA 1
ATOM 7139 C C . VAL B 1 406 ? 21.484 -21.125 14.055 1 93.81 406 VAL B C 1
ATOM 7141 O O . VAL B 1 406 ? 22.609 -21.219 13.555 1 93.81 406 VAL B O 1
ATOM 7144 N N . LYS B 1 407 ? 20.5 -20.297 13.57 1 91.88 407 LYS B N 1
ATOM 7145 C CA . LYS B 1 407 ? 20.766 -19.422 12.43 1 91.88 407 LYS B CA 1
ATOM 7146 C C . LYS B 1 407 ? 21.234 -20.234 11.219 1 91.88 407 LYS B C 1
ATOM 7148 O O . LYS B 1 407 ? 22.281 -19.938 10.641 1 91.88 407 LYS B O 1
ATOM 7153 N N . ALA B 1 408 ? 20.469 -21.219 10.914 1 95.31 408 ALA B N 1
ATOM 7154 C CA . ALA B 1 408 ? 20.781 -22.078 9.773 1 95.31 408 ALA B CA 1
ATOM 7155 C C . ALA B 1 408 ? 20.75 -21.297 8.469 1 95.31 408 ALA B C 1
ATOM 7157 O O . ALA B 1 408 ? 20 -20.328 8.344 1 95.31 408 ALA B O 1
ATOM 7158 N N . ALA B 1 409 ? 21.516 -21.75 7.531 1 93.56 409 ALA B N 1
ATOM 7159 C CA . ALA B 1 409 ? 21.547 -21.141 6.211 1 93.56 409 ALA B CA 1
ATOM 7160 C C . ALA B 1 409 ? 20.469 -21.75 5.301 1 93.56 409 ALA B C 1
ATOM 7162 O O . ALA B 1 409 ? 20.031 -21.109 4.348 1 93.56 409 ALA B O 1
ATOM 7163 N N . LEU B 1 410 ? 20.125 -22.953 5.754 1 94 410 LEU B N 1
ATOM 7164 C CA . LEU B 1 410 ? 19.281 -23.734 4.848 1 94 410 LEU B CA 1
ATOM 7165 C C . LEU B 1 410 ? 18.562 -24.859 5.598 1 94 410 LEU B C 1
ATOM 7167 O O . LEU B 1 410 ? 19.094 -25.391 6.582 1 94 410 LEU B O 1
ATOM 7171 N N . ILE B 1 411 ? 17.344 -25.156 5.172 1 96.62 411 ILE B N 1
ATOM 7172 C CA . ILE B 1 411 ? 16.656 -26.391 5.574 1 96.62 411 ILE B CA 1
ATOM 7173 C C . ILE B 1 411 ? 16.562 -27.344 4.383 1 96.62 411 ILE B C 1
ATOM 7175 O O . ILE B 1 411 ? 16.219 -26.922 3.275 1 96.62 411 ILE B O 1
ATOM 7179 N N . VAL B 1 412 ? 16.938 -28.562 4.551 1 96.06 412 VAL B N 1
ATOM 7180 C CA . VAL B 1 412 ? 16.781 -29.594 3.533 1 96.06 412 VAL B CA 1
ATOM 7181 C C . VAL B 1 412 ? 15.688 -30.578 3.967 1 96.06 412 VAL B C 1
ATOM 7183 O O . VAL B 1 412 ? 15.742 -31.125 5.07 1 96.06 412 VAL B O 1
ATOM 7186 N N . VAL B 1 413 ? 14.727 -30.734 3.131 1 95.69 413 VAL B N 1
ATOM 7187 C CA . VAL B 1 413 ? 13.633 -31.641 3.443 1 95.69 413 VAL B CA 1
ATOM 7188 C C . VAL B 1 413 ? 13.516 -32.719 2.357 1 95.69 413 VAL B C 1
ATOM 7190 O O . VAL B 1 413 ? 13.578 -32.406 1.165 1 95.69 413 VAL B O 1
ATOM 7193 N N . PHE B 1 414 ? 13.445 -33.938 2.756 1 91.75 414 PHE B N 1
ATOM 7194 C CA . PHE B 1 414 ? 13.172 -35.031 1.837 1 91.75 414 PHE B CA 1
ATOM 7195 C C . PHE B 1 414 ? 11.68 -35.312 1.767 1 91.75 414 PHE B C 1
ATOM 7197 O O . PHE B 1 414 ? 11.008 -35.406 2.797 1 91.75 414 PHE B O 1
ATOM 7204 N N . THR B 1 415 ? 11.172 -35.344 0.553 1 89.94 415 THR B N 1
ATOM 7205 C CA . THR B 1 415 ? 9.734 -35.531 0.399 1 89.94 415 THR B CA 1
ATOM 7206 C C . THR B 1 415 ? 9.422 -36.312 -0.883 1 89.94 415 THR B C 1
ATOM 7208 O O . THR B 1 415 ? 10.195 -36.25 -1.841 1 89.94 415 THR B O 1
ATOM 7211 N N . SER B 1 416 ? 8.336 -37.094 -0.855 1 86.44 416 SER B N 1
ATOM 7212 C CA . SER B 1 416 ? 7.848 -37.781 -2.049 1 86.44 416 SER B CA 1
ATOM 7213 C C . SER B 1 416 ? 6.621 -37.062 -2.627 1 86.44 416 SER B C 1
ATOM 7215 O O . SER B 1 416 ? 6.512 -36.906 -3.842 1 86.44 416 SER B O 1
ATOM 7217 N N . SER B 1 417 ? 5.777 -36.625 -1.79 1 87.81 417 SER B N 1
ATOM 7218 C CA . SER B 1 417 ? 4.523 -36 -2.227 1 87.81 417 SER B CA 1
ATOM 7219 C C . SER B 1 417 ? 4.566 -34.5 -2.109 1 87.81 417 SER B C 1
ATOM 7221 O O . SER B 1 417 ? 3.705 -33.812 -2.652 1 87.81 417 SER B O 1
ATOM 7223 N N . GLY B 1 418 ? 5.559 -33.969 -1.435 1 91.56 418 GLY B N 1
ATOM 7224 C CA . GLY B 1 418 ? 5.621 -32.531 -1.161 1 91.56 418 GLY B CA 1
ATOM 7225 C C . GLY B 1 418 ? 4.996 -32.156 0.169 1 91.56 418 GLY B C 1
ATOM 7226 O O . GLY B 1 418 ? 5.141 -31.016 0.625 1 91.56 418 GLY B O 1
ATOM 7227 N N . ARG B 1 419 ? 4.387 -33.094 0.879 1 91.62 419 ARG B N 1
ATOM 7228 C CA . ARG B 1 419 ? 3.674 -32.812 2.123 1 91.62 419 ARG B CA 1
ATOM 7229 C C . ARG B 1 419 ? 4.629 -32.312 3.199 1 91.62 419 ARG B C 1
ATOM 7231 O O . ARG B 1 419 ? 4.32 -31.359 3.914 1 91.62 419 ARG B O 1
ATOM 7238 N N . ALA B 1 420 ? 5.758 -32.969 3.348 1 92.75 420 ALA B N 1
ATOM 7239 C CA . ALA B 1 420 ? 6.73 -32.562 4.355 1 92.75 420 ALA B CA 1
ATOM 7240 C C . ALA B 1 420 ? 7.203 -31.125 4.109 1 92.75 420 ALA B C 1
ATOM 7242 O O . ALA B 1 420 ? 7.34 -30.344 5.047 1 92.75 420 ALA B O 1
ATOM 7243 N N . ALA B 1 421 ? 7.449 -30.812 2.865 1 95.44 421 ALA B N 1
ATOM 7244 C CA . ALA B 1 421 ? 7.902 -29.484 2.504 1 95.44 421 ALA B CA 1
ATOM 7245 C C . ALA B 1 421 ? 6.84 -28.438 2.834 1 95.44 421 ALA B C 1
ATOM 7247 O O . ALA B 1 421 ? 7.156 -27.359 3.352 1 95.44 421 ALA B O 1
ATOM 7248 N N . ARG B 1 422 ? 5.617 -28.75 2.57 1 95.88 422 ARG B N 1
ATOM 7249 C CA . ARG B 1 422 ? 4.52 -27.828 2.844 1 95.88 422 ARG B CA 1
ATOM 7250 C C . ARG B 1 422 ? 4.332 -27.625 4.344 1 95.88 422 ARG B C 1
ATOM 7252 O O . ARG B 1 422 ? 4 -26.531 4.789 1 95.88 422 ARG B O 1
ATOM 7259 N N . LEU B 1 423 ? 4.52 -28.688 5.047 1 94.75 423 LEU B N 1
ATOM 7260 C CA . LEU B 1 423 ? 4.398 -28.609 6.5 1 94.75 423 LEU B CA 1
ATOM 7261 C C . LEU B 1 423 ? 5.469 -27.688 7.078 1 94.75 423 LEU B C 1
ATOM 7263 O O . LEU B 1 423 ? 5.188 -26.891 7.988 1 94.75 423 LEU B O 1
ATOM 7267 N N . ILE B 1 424 ? 6.648 -27.797 6.582 1 96.38 424 ILE B N 1
ATOM 7268 C CA . ILE B 1 424 ? 7.727 -26.906 7.02 1 96.38 424 ILE B CA 1
ATOM 7269 C C . ILE B 1 424 ? 7.402 -25.469 6.637 1 96.38 424 ILE B C 1
ATOM 7271 O O . ILE B 1 424 ? 7.555 -24.547 7.449 1 96.38 424 ILE B O 1
ATOM 7275 N N . ALA B 1 425 ? 6.93 -25.281 5.43 1 96.56 425 ALA B N 1
ATOM 7276 C CA . ALA B 1 425 ? 6.609 -23.953 4.918 1 96.56 425 ALA B CA 1
ATOM 7277 C C . ALA B 1 425 ? 5.527 -23.297 5.766 1 96.56 425 ALA B C 1
ATOM 7279 O O . ALA B 1 425 ? 5.531 -22.062 5.934 1 96.56 425 ALA B O 1
ATOM 7280 N N . LYS B 1 426 ? 4.625 -24.109 6.328 1 96.25 426 LYS B N 1
ATOM 7281 C CA . LYS B 1 426 ? 3.539 -23.609 7.164 1 96.25 426 LYS B CA 1
ATOM 7282 C C . LYS B 1 426 ? 4.078 -22.766 8.32 1 96.25 426 LYS B C 1
ATOM 7284 O O . LYS B 1 426 ? 3.465 -21.766 8.703 1 96.25 426 LYS B O 1
ATOM 7289 N N . TYR B 1 427 ? 5.234 -23.094 8.766 1 95.5 427 TYR B N 1
ATOM 7290 C CA . TYR B 1 427 ? 5.777 -22.422 9.945 1 95.5 427 TYR B CA 1
ATOM 7291 C C . TYR B 1 427 ? 6.727 -21.297 9.539 1 95.5 427 TYR B C 1
ATOM 7293 O O . TYR B 1 427 ? 7.465 -20.766 10.375 1 95.5 427 TYR B O 1
ATOM 7301 N N . ARG B 1 428 ? 6.75 -20.953 8.289 1 94 428 ARG B N 1
ATOM 7302 C CA . ARG B 1 428 ? 7.336 -19.75 7.699 1 94 428 ARG B CA 1
ATOM 7303 C C . ARG B 1 428 ? 8.805 -19.625 8.086 1 94 428 ARG B C 1
ATOM 7305 O O . ARG B 1 428 ? 9.203 -18.609 8.672 1 94 428 ARG B O 1
ATOM 7312 N N . PRO B 1 429 ? 9.594 -20.562 7.684 1 95.19 429 PRO B N 1
ATOM 7313 C CA . PRO B 1 429 ? 11.023 -20.438 7.984 1 95.19 429 PRO B CA 1
ATOM 7314 C C . PRO B 1 429 ? 11.656 -19.203 7.359 1 95.19 429 PRO B C 1
ATOM 7316 O O . PRO B 1 429 ? 11.297 -18.812 6.246 1 95.19 429 PRO B O 1
ATOM 7319 N N . PRO B 1 430 ? 12.625 -18.578 8.008 1 92.44 430 PRO B N 1
ATOM 7320 C CA . PRO B 1 430 ? 13.297 -17.375 7.488 1 92.44 430 PRO B CA 1
ATOM 7321 C C . PRO B 1 430 ? 14.344 -17.703 6.418 1 92.44 430 PRO B C 1
ATOM 7323 O O . PRO B 1 430 ? 14.914 -16.797 5.812 1 92.44 430 PRO B O 1
ATOM 7326 N N . VAL B 1 431 ? 14.602 -19 6.18 1 93.19 431 VAL B N 1
ATOM 7327 C CA . VAL B 1 431 ? 15.633 -19.422 5.238 1 93.19 431 VAL B CA 1
ATOM 7328 C C . VAL B 1 431 ? 15.023 -20.297 4.156 1 93.19 431 VAL B C 1
ATOM 7330 O O . VAL B 1 431 ? 13.938 -20.859 4.348 1 93.19 431 VAL B O 1
ATOM 7333 N N . PRO B 1 432 ? 15.672 -20.391 3.021 1 95.12 432 PRO B N 1
ATOM 7334 C CA . PRO B 1 432 ? 15.156 -21.25 1.96 1 95.12 432 PRO B CA 1
ATOM 7335 C C . PRO B 1 432 ? 15.078 -22.719 2.381 1 95.12 432 PRO B C 1
ATOM 7337 O O . PRO B 1 432 ? 15.891 -23.188 3.191 1 95.12 432 PRO B O 1
ATOM 7340 N N . VAL B 1 433 ? 14.133 -23.422 1.824 1 96.75 433 VAL B N 1
ATOM 7341 C CA . VAL B 1 433 ? 13.945 -24.844 2.027 1 96.75 433 VAL B CA 1
ATOM 7342 C C . VAL B 1 433 ? 14.18 -25.594 0.715 1 96.75 433 VAL B C 1
ATOM 7344 O O . VAL B 1 433 ? 13.438 -25.406 -0.253 1 96.75 433 VAL B O 1
ATOM 7347 N N . PHE B 1 434 ? 15.219 -26.359 0.712 1 95.56 434 PHE B N 1
ATOM 7348 C CA . PHE B 1 434 ? 15.438 -27.25 -0.421 1 95.56 434 PHE B CA 1
ATOM 7349 C C . PHE B 1 434 ? 14.664 -28.547 -0.248 1 95.56 434 PHE B C 1
ATOM 7351 O O . PHE B 1 434 ? 14.945 -29.328 0.663 1 95.56 434 PHE B O 1
ATOM 7358 N N . ALA B 1 435 ? 13.688 -28.703 -1.067 1 95.5 435 ALA B N 1
ATOM 7359 C CA . ALA B 1 435 ? 12.891 -29.938 -1.029 1 95.5 435 ALA B CA 1
ATOM 7360 C C . ALA B 1 435 ? 13.43 -30.969 -2.008 1 95.5 435 ALA B C 1
ATOM 7362 O O . ALA B 1 435 ? 13.234 -30.859 -3.221 1 95.5 435 ALA B O 1
ATOM 7363 N N . VAL B 1 436 ? 14.125 -31.969 -1.513 1 93.12 436 VAL B N 1
ATOM 7364 C CA . VAL B 1 436 ? 14.609 -33.062 -2.34 1 93.12 436 VAL B CA 1
ATOM 7365 C C . VAL B 1 436 ? 13.477 -34.062 -2.621 1 93.12 436 VAL B C 1
ATOM 7367 O O . VAL B 1 436 ? 13.086 -34.812 -1.745 1 93.12 436 VAL B O 1
ATOM 7370 N N . VAL B 1 437 ? 12.992 -33.938 -3.824 1 90.31 437 VAL B N 1
ATOM 7371 C CA . VAL B 1 437 ? 11.852 -34.75 -4.215 1 90.31 437 VAL B CA 1
ATOM 7372 C C . VAL B 1 437 ? 12.352 -36.094 -4.75 1 90.31 437 VAL B C 1
ATOM 7374 O O . VAL B 1 437 ? 13.055 -36.156 -5.762 1 90.31 437 VAL B O 1
ATOM 7377 N N . ILE B 1 438 ? 11.992 -37.125 -4.098 1 82.19 438 ILE B N 1
ATOM 7378 C CA . ILE B 1 438 ? 12.391 -38.5 -4.469 1 82.19 438 ILE B CA 1
ATOM 7379 C C . ILE B 1 438 ? 11.344 -39.094 -5.391 1 82.19 438 ILE B C 1
ATOM 7381 O O . ILE B 1 438 ? 10.18 -39.25 -5.008 1 82.19 438 ILE B O 1
ATOM 7385 N N . PRO B 1 439 ? 11.812 -39.375 -6.641 1 78.31 439 PRO B N 1
ATOM 7386 C CA . PRO B 1 439 ? 10.844 -40 -7.559 1 78.31 439 PRO B CA 1
ATOM 7387 C C . PRO B 1 439 ? 10.414 -41.375 -7.117 1 78.31 439 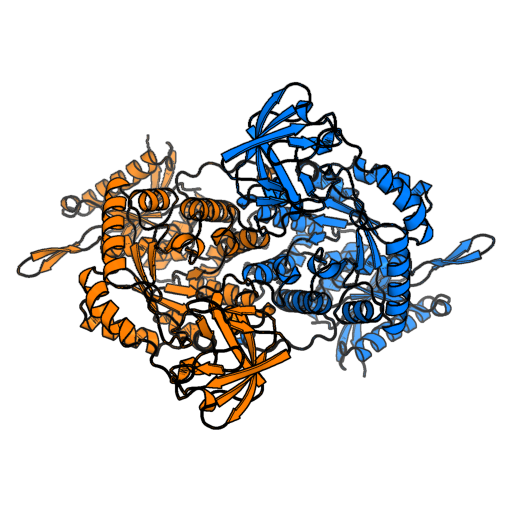PRO B C 1
ATOM 7389 O O . PRO B 1 439 ? 11.211 -42.125 -6.539 1 78.31 439 PRO B O 1
ATOM 7392 N N . ARG B 1 440 ? 9.227 -41.625 -7.113 1 69.25 440 ARG B N 1
ATOM 7393 C CA . ARG B 1 440 ? 8.727 -42.969 -6.848 1 69.25 440 ARG B CA 1
ATOM 7394 C C . ARG B 1 440 ? 8.336 -43.688 -8.141 1 69.25 440 ARG B C 1
ATOM 7396 O O . ARG B 1 440 ? 7.828 -43.062 -9.07 1 69.25 440 ARG B O 1
ATOM 7403 N N . LEU B 1 441 ? 9.07 -44.781 -8.406 1 58.28 441 LEU B N 1
ATOM 7404 C CA . LEU B 1 441 ? 8.703 -45.625 -9.555 1 58.28 441 LEU B CA 1
ATOM 7405 C C . LEU B 1 441 ? 7.273 -46.125 -9.422 1 58.28 441 LEU B C 1
ATOM 7407 O O . LEU B 1 441 ? 6.887 -46.625 -8.375 1 58.28 441 LEU B O 1
ATOM 7411 N N . ARG B 1 442 ? 6.348 -45.469 -10.164 1 54.16 442 ARG B N 1
ATOM 7412 C CA . ARG B 1 442 ? 5.031 -46.125 -10.242 1 54.16 442 ARG B CA 1
ATOM 7413 C C . ARG B 1 442 ? 4.961 -47.094 -11.414 1 54.16 442 ARG B C 1
ATOM 7415 O O . ARG B 1 442 ? 5.375 -46.75 -12.523 1 54.16 442 ARG B O 1
ATOM 7422 N N . SER B 1 443 ? 5.184 -48.344 -11.211 1 45.81 443 SER B N 1
ATOM 7423 C CA . SER B 1 443 ? 5.059 -49.375 -12.258 1 45.81 443 SER B CA 1
ATOM 7424 C C . SER B 1 443 ? 3.598 -49.688 -12.539 1 45.81 443 SER B C 1
ATOM 7426 O O . SER B 1 443 ? 2.812 -49.906 -11.617 1 45.81 443 SER B O 1
ATOM 7428 N N . ASN B 1 444 ? 3.057 -49.062 -13.461 1 45.19 444 ASN B N 1
ATOM 7429 C CA . ASN B 1 444 ? 1.915 -49.844 -13.953 1 45.19 444 ASN B CA 1
ATOM 7430 C C . ASN B 1 444 ? 2.357 -51 -14.812 1 45.19 444 ASN B C 1
ATOM 7432 O O . ASN B 1 444 ? 3.527 -51.125 -15.18 1 45.19 444 ASN B O 1
ATOM 7436 N N . SER B 1 445 ? 1.576 -52.125 -14.945 1 46.72 445 SER B N 1
ATOM 7437 C CA . SER B 1 445 ? 1.852 -53.375 -15.648 1 46.72 445 SER B CA 1
ATOM 7438 C C . SER B 1 445 ? 2.676 -53.125 -16.906 1 46.72 445 SER B C 1
ATOM 7440 O O . SER B 1 445 ? 3.32 -54.031 -17.422 1 46.72 445 SER B O 1
ATOM 7442 N N . LEU B 1 446 ? 2.609 -52 -17.562 1 47.12 446 LEU B N 1
ATOM 7443 C CA . LEU B 1 446 ? 3.195 -51.875 -18.906 1 47.12 446 LEU B CA 1
ATOM 7444 C C . LEU B 1 446 ? 4.254 -50.781 -18.953 1 47.12 446 LEU B C 1
ATOM 7446 O O . LEU B 1 446 ? 5.059 -50.75 -19.875 1 47.12 446 LEU B O 1
ATOM 7450 N N . LYS B 1 447 ? 4.164 -49.688 -18.234 1 46.28 447 LYS B N 1
ATOM 7451 C CA . LYS B 1 447 ? 5.078 -48.562 -18.359 1 46.28 447 LYS B CA 1
ATOM 7452 C C . LYS B 1 447 ? 5.504 -48.031 -17 1 46.28 447 LYS B C 1
ATOM 7454 O O . LYS B 1 447 ? 4.688 -47.938 -16.078 1 46.28 447 LYS B O 1
ATOM 7459 N N . TRP B 1 448 ? 6.793 -47.938 -16.75 1 45.25 448 TRP B N 1
ATOM 7460 C CA . TRP B 1 448 ? 7.379 -47.344 -15.562 1 45.25 448 TRP B CA 1
ATOM 7461 C C . TRP B 1 448 ? 7.355 -45.812 -15.664 1 45.25 448 TRP B C 1
ATOM 7463 O O . TRP B 1 448 ? 7.719 -45.25 -16.703 1 45.25 448 TRP B O 1
ATOM 7473 N N . THR B 1 449 ? 6.375 -45.188 -15.125 1 53.25 449 THR B N 1
ATOM 7474 C CA . THR B 1 449 ? 6.402 -43.719 -15.164 1 53.25 449 THR B CA 1
ATOM 7475 C C . THR B 1 449 ? 6.965 -43.156 -13.859 1 53.25 449 THR B C 1
ATOM 7477 O O . THR B 1 449 ? 6.75 -43.719 -12.789 1 53.25 449 THR B O 1
ATOM 7480 N N . PHE B 1 450 ? 8.094 -42.438 -13.844 1 53 450 PHE B N 1
ATOM 7481 C CA . PHE B 1 450 ? 8.633 -41.781 -12.664 1 53 450 PHE B CA 1
ATOM 7482 C C . PHE B 1 450 ? 7.746 -40.594 -12.25 1 53 450 PHE B C 1
ATOM 7484 O O . PHE B 1 450 ? 7.371 -39.781 -13.086 1 53 450 PHE B O 1
ATOM 7491 N N . THR B 1 451 ? 7.129 -40.812 -11.008 1 62.38 451 THR B N 1
ATOM 7492 C CA . THR B 1 451 ? 6.324 -39.812 -10.336 1 62.38 451 THR B CA 1
ATOM 7493 C C . THR B 1 451 ? 7.211 -38.844 -9.547 1 62.38 451 THR B C 1
ATOM 7495 O O . THR B 1 451 ? 8.367 -39.156 -9.258 1 62.38 451 THR B O 1
ATOM 7498 N N . GLY B 1 452 ? 7.125 -37.438 -9.711 1 71.31 452 GLY B N 1
ATOM 7499 C CA . GLY B 1 452 ? 7.844 -36.5 -8.867 1 71.31 452 GLY B CA 1
ATOM 7500 C C . GLY B 1 452 ? 7.953 -35.094 -9.477 1 71.31 452 GLY B C 1
ATOM 7501 O O . GLY B 1 452 ? 8.023 -34.094 -8.758 1 71.31 452 GLY B O 1
ATOM 7502 N N . SER B 1 453 ? 7.945 -35.25 -10.672 1 80.19 453 SER B N 1
ATOM 7503 C CA . SER B 1 453 ? 8.117 -33.969 -11.336 1 80.19 453 SER B CA 1
ATOM 7504 C C . SER B 1 453 ? 6.945 -33.031 -11.047 1 80.19 453 SER B C 1
ATOM 7506 O O . SER B 1 453 ? 7.137 -31.844 -10.789 1 80.19 453 SER B O 1
ATOM 7508 N N . ALA B 1 454 ? 5.758 -33.656 -10.984 1 86.75 454 ALA B N 1
ATOM 7509 C CA . ALA B 1 454 ? 4.578 -32.844 -10.695 1 86.75 454 ALA B CA 1
ATOM 7510 C C . ALA B 1 454 ? 4.625 -32.312 -9.273 1 86.75 454 ALA B C 1
ATOM 7512 O O . ALA B 1 454 ? 4.328 -31.125 -9.047 1 86.75 454 ALA B O 1
ATOM 7513 N N . GLN B 1 455 ? 5.066 -33.125 -8.375 1 88.94 455 GLN B N 1
ATOM 7514 C CA . GLN B 1 455 ? 5.148 -32.719 -6.977 1 88.94 455 GLN B CA 1
ATOM 7515 C C . GLN B 1 455 ? 6.172 -31.609 -6.793 1 88.94 455 GLN B C 1
ATOM 7517 O O . GLN B 1 455 ? 5.957 -30.688 -6.004 1 88.94 455 GLN B O 1
ATOM 7522 N N . ALA B 1 456 ? 7.215 -31.75 -7.516 1 90.94 456 ALA B N 1
ATOM 7523 C CA . ALA B 1 456 ? 8.234 -30.703 -7.461 1 90.94 456 ALA B CA 1
ATOM 7524 C C . ALA B 1 456 ? 7.676 -29.375 -7.973 1 90.94 456 ALA B C 1
ATOM 7526 O O . ALA B 1 456 ? 7.906 -28.328 -7.363 1 90.94 456 ALA B O 1
ATOM 7527 N N . ARG B 1 457 ? 6.965 -29.469 -9.055 1 94.38 457 ARG B N 1
ATOM 7528 C CA . ARG B 1 457 ? 6.418 -28.25 -9.656 1 94.38 457 ARG B CA 1
ATOM 7529 C C . ARG B 1 457 ? 5.336 -27.641 -8.766 1 94.38 457 ARG B C 1
ATOM 7531 O O . ARG B 1 457 ? 5.191 -26.422 -8.711 1 94.38 457 ARG B O 1
ATOM 7538 N N . HIS B 1 458 ? 4.602 -28.484 -8.016 1 95.5 458 HIS B N 1
ATOM 7539 C CA . HIS B 1 458 ? 3.586 -28 -7.09 1 95.5 458 HIS B CA 1
ATOM 7540 C C . HIS B 1 458 ? 4.207 -27.141 -5.996 1 95.5 458 HIS B C 1
ATOM 7542 O O . HIS B 1 458 ? 3.586 -26.188 -5.52 1 95.5 458 HIS B O 1
ATOM 7548 N N . LEU B 1 459 ? 5.41 -27.391 -5.652 1 96.38 459 LEU B N 1
ATOM 7549 C CA . LEU B 1 459 ? 6.086 -26.719 -4.559 1 96.38 459 LEU B CA 1
ATOM 7550 C C . LEU B 1 459 ? 6.555 -25.328 -4.988 1 96.38 459 LEU B C 1
ATOM 7552 O O . LEU B 1 459 ? 6.898 -24.5 -4.148 1 96.38 459 LEU B O 1
ATOM 7556 N N . LEU B 1 460 ? 6.488 -25.047 -6.281 1 96.62 460 LEU B N 1
ATOM 7557 C CA . LEU B 1 460 ? 6.922 -23.766 -6.816 1 96.62 460 LEU B CA 1
ATOM 7558 C C . LEU B 1 460 ? 5.883 -22.688 -6.535 1 96.62 460 LEU B C 1
ATOM 7560 O O . LEU B 1 460 ? 6.145 -21.5 -6.754 1 96.62 460 LEU B O 1
ATOM 7564 N N . GLY B 1 461 ? 4.746 -23.078 -5.938 1 96.69 461 GLY B N 1
ATOM 7565 C CA . GLY B 1 461 ? 3.727 -22.125 -5.516 1 96.69 461 GLY B CA 1
ATOM 7566 C C . GLY B 1 461 ? 3.727 -21.875 -4.02 1 96.69 461 GLY B C 1
ATOM 7567 O O . GLY B 1 461 ? 2.883 -21.141 -3.506 1 96.69 461 GLY B O 1
ATOM 7568 N N . VAL B 1 462 ? 4.695 -22.453 -3.328 1 97.44 462 VAL B N 1
ATOM 7569 C CA . VAL B 1 462 ? 4.766 -22.375 -1.873 1 97.44 462 VAL B CA 1
ATOM 7570 C C . VAL B 1 462 ? 5.98 -21.547 -1.459 1 97.44 462 VAL B C 1
ATOM 7572 O O . VAL B 1 462 ? 7.102 -21.828 -1.891 1 97.44 462 VAL B O 1
ATOM 7575 N N . ARG B 1 463 ? 5.773 -20.562 -0.662 1 97 463 ARG B N 1
ATOM 7576 C CA . ARG B 1 463 ? 6.824 -19.641 -0.24 1 97 463 ARG B CA 1
ATOM 7577 C C . ARG B 1 463 ? 8.008 -20.406 0.346 1 97 463 ARG B C 1
ATOM 7579 O O . ARG B 1 463 ? 7.832 -21.328 1.146 1 97 463 ARG B O 1
ATOM 7586 N N . GLY B 1 464 ? 9.203 -20.094 -0.098 1 95.94 464 GLY B N 1
ATOM 7587 C CA . GLY B 1 464 ? 10.438 -20.516 0.545 1 95.94 464 GLY B CA 1
ATOM 7588 C C . GLY B 1 464 ? 10.914 -21.891 0.086 1 95.94 464 GLY B C 1
ATOM 7589 O O . GLY B 1 464 ? 12.016 -22.312 0.427 1 95.94 464 GLY B O 1
ATOM 7590 N N . ILE B 1 465 ? 10.125 -22.609 -0.702 1 96.88 465 ILE B N 1
ATOM 7591 C CA . ILE B 1 465 ? 10.477 -23.969 -1.08 1 96.88 465 ILE B CA 1
ATOM 7592 C C . ILE B 1 465 ? 11.133 -23.969 -2.461 1 96.88 465 ILE B C 1
ATOM 7594 O O . ILE B 1 465 ? 10.617 -23.344 -3.396 1 96.88 465 ILE B O 1
ATOM 7598 N N . TYR B 1 466 ? 12.203 -24.594 -2.588 1 94.25 466 TYR B N 1
ATOM 7599 C CA . TYR B 1 466 ? 12.93 -24.797 -3.834 1 94.25 466 TYR B CA 1
ATOM 7600 C C . TYR B 1 466 ? 13.125 -26.297 -4.109 1 94.25 466 TYR B C 1
ATOM 7602 O O . TYR B 1 466 ? 14.023 -26.922 -3.541 1 94.25 466 TYR B O 1
ATOM 7610 N N . PRO B 1 467 ? 12.391 -26.781 -5.027 1 94.25 467 PRO B N 1
ATOM 7611 C CA . PRO B 1 467 ? 12.445 -28.219 -5.281 1 94.25 467 PRO B CA 1
ATOM 7612 C C . PRO B 1 467 ? 13.695 -28.641 -6.039 1 94.25 467 PRO B C 1
ATOM 7614 O O . PRO B 1 467 ? 14.156 -27.922 -6.93 1 94.25 467 PRO B O 1
ATOM 7617 N N . ILE B 1 468 ? 14.258 -29.75 -5.629 1 89.5 468 ILE B N 1
ATOM 7618 C CA . ILE B 1 468 ? 15.367 -30.422 -6.293 1 89.5 468 ILE B CA 1
ATOM 7619 C C . ILE B 1 468 ? 14.969 -31.859 -6.633 1 89.5 468 ILE B C 1
ATOM 7621 O O . ILE B 1 468 ? 14.562 -32.625 -5.754 1 89.5 468 ILE B O 1
ATOM 7625 N N . LEU B 1 469 ? 15.039 -32.156 -7.922 1 85.38 469 LEU B N 1
ATOM 7626 C CA . LEU B 1 469 ? 14.695 -33.531 -8.344 1 85.38 469 LEU B CA 1
ATOM 7627 C C . LEU B 1 469 ? 15.867 -34.469 -8.125 1 85.38 469 LEU B C 1
ATOM 7629 O O . LEU B 1 469 ? 16.953 -34.25 -8.664 1 85.38 469 LEU B O 1
ATOM 7633 N N . ALA B 1 470 ? 15.656 -35.406 -7.312 1 81.31 470 ALA B N 1
ATOM 7634 C CA . ALA B 1 470 ? 16.688 -36.406 -7.07 1 81.31 470 ALA B CA 1
ATOM 7635 C C . ALA B 1 470 ? 16.688 -37.5 -8.164 1 81.31 470 ALA B C 1
ATOM 7637 O O . ALA B 1 470 ? 15.648 -37.75 -8.781 1 81.31 470 ALA B O 1
ATOM 7638 N N . SER B 1 471 ? 17.906 -38.031 -8.625 1 70.25 471 SER B N 1
ATOM 7639 C CA . SER B 1 471 ? 18 -39.094 -9.609 1 70.25 471 SER B CA 1
ATOM 7640 C C . SER B 1 471 ? 17.422 -40.406 -9.07 1 70.25 471 SER B C 1
ATOM 7642 O O . SER B 1 471 ? 17.531 -40.688 -7.879 1 70.25 471 SER B O 1
ATOM 7644 N N . PRO B 1 472 ? 16.625 -41.156 -9.938 1 58.34 472 PRO B N 1
ATOM 7645 C CA . PRO B 1 472 ? 16.047 -42.438 -9.523 1 58.34 472 PRO B CA 1
ATOM 7646 C C . PRO B 1 472 ? 17.094 -43.406 -8.969 1 58.34 472 PRO B C 1
ATOM 7648 O O . PRO B 1 472 ? 16.766 -44.25 -8.125 1 58.34 472 PRO B O 1
ATOM 7651 N N . ASN B 1 473 ? 18.25 -43.469 -9.609 1 53.41 473 ASN B N 1
ATOM 7652 C CA . ASN B 1 473 ? 19.219 -44.469 -9.164 1 53.41 473 ASN B CA 1
ATOM 7653 C C . ASN B 1 473 ? 19.531 -44.344 -7.676 1 53.41 473 ASN B C 1
ATOM 7655 O O . ASN B 1 473 ? 20.141 -45.219 -7.078 1 53.41 473 ASN B O 1
ATOM 7659 N N . VAL B 1 474 ? 19.141 -43.312 -7.203 1 49.59 474 VAL B N 1
ATOM 7660 C CA . VAL B 1 474 ? 19.406 -43.094 -5.789 1 49.59 474 VAL B CA 1
ATOM 7661 C C . VAL B 1 474 ? 18.344 -43.781 -4.938 1 49.59 474 VAL B C 1
ATOM 7663 O O . VAL B 1 474 ? 18.484 -43.875 -3.717 1 49.59 474 VAL B O 1
ATOM 7666 N N . ALA B 1 475 ? 17.219 -44.219 -5.523 1 46.47 475 ALA B N 1
ATOM 7667 C CA . ALA B 1 475 ? 16.047 -44.719 -4.801 1 46.47 475 ALA B CA 1
ATOM 7668 C C . ALA B 1 475 ? 16.281 -46.125 -4.273 1 46.47 475 ALA B C 1
ATOM 7670 O O . ALA B 1 475 ? 15.453 -46.656 -3.541 1 46.47 475 ALA B O 1
ATOM 7671 N N . THR B 1 476 ? 17.188 -46.781 -4.758 1 43.03 476 THR B N 1
ATOM 7672 C CA . THR B 1 476 ? 17.141 -48.188 -4.363 1 43.03 476 THR B CA 1
ATOM 7673 C C . THR B 1 476 ? 17.484 -48.344 -2.887 1 43.03 476 THR B C 1
ATOM 7675 O O . THR B 1 476 ? 17.156 -49.375 -2.273 1 43.03 476 THR B O 1
ATOM 7678 N N . SER B 1 477 ? 18.703 -47.844 -2.338 1 42.5 477 SER B N 1
ATOM 7679 C CA . SER B 1 477 ? 18.938 -48.188 -0.935 1 42.5 477 SER B CA 1
ATOM 7680 C C . SER B 1 477 ? 18.719 -46.969 -0.039 1 42.5 477 SER B C 1
ATOM 7682 O O . SER B 1 477 ? 19.203 -45.875 -0.344 1 42.5 477 SER B O 1
ATOM 7684 N N . GLY B 1 478 ? 17.672 -46.844 0.86 1 49.84 478 GLY B N 1
ATOM 7685 C CA . GLY B 1 478 ? 17.125 -45.875 1.791 1 49.84 478 GLY B CA 1
ATOM 7686 C C . GLY B 1 478 ? 18.156 -44.875 2.268 1 49.84 478 GLY B C 1
ATOM 7687 O O . GLY B 1 478 ? 17.953 -43.656 2.133 1 49.84 478 GLY B O 1
ATOM 7688 N N . ALA B 1 479 ? 19.078 -45.344 3.096 1 51.78 479 ALA B N 1
ATOM 7689 C CA . ALA B 1 479 ? 20.109 -44.531 3.727 1 51.78 479 ALA B CA 1
ATOM 7690 C C . ALA B 1 479 ? 21.016 -43.875 2.68 1 51.78 479 ALA B C 1
ATOM 7692 O O . ALA B 1 479 ? 21.359 -42.688 2.795 1 51.78 479 ALA B O 1
ATOM 7693 N N . SER B 1 480 ? 21.297 -44.531 1.621 1 55.38 480 SER B N 1
ATOM 7694 C CA . SER B 1 480 ? 22.234 -44.094 0.595 1 55.38 480 SER B CA 1
ATOM 7695 C C . SER B 1 480 ? 21.594 -43.031 -0.3 1 55.38 480 SER B C 1
ATOM 7697 O O . SER B 1 480 ? 22.281 -42.062 -0.71 1 55.38 480 SER B O 1
ATOM 7699 N N . SER B 1 481 ? 20.297 -43.062 -0.4 1 61.28 481 SER B N 1
ATOM 7700 C CA . SER B 1 481 ? 19.594 -42.094 -1.244 1 61.28 481 SER B CA 1
ATOM 7701 C C . SER B 1 481 ? 19.5 -40.719 -0.578 1 61.28 481 SER B C 1
ATOM 7703 O O . SER B 1 481 ? 19.703 -39.719 -1.229 1 61.28 481 SER B O 1
ATOM 7705 N N . GLU B 1 482 ? 19.438 -40.844 0.654 1 73.62 482 GLU B N 1
ATOM 7706 C CA . GLU B 1 482 ? 19.344 -39.594 1.395 1 73.62 482 GLU B CA 1
ATOM 7707 C C . GLU B 1 482 ? 20.688 -38.875 1.444 1 73.62 482 GLU B C 1
ATOM 7709 O O . GLU B 1 482 ? 20.75 -37.656 1.379 1 73.62 482 GLU B O 1
ATOM 7714 N N . GLU B 1 483 ? 21.688 -39.719 1.524 1 78.38 483 GLU B N 1
ATOM 7715 C CA . GLU B 1 483 ? 23.016 -39.125 1.527 1 78.38 483 GLU B CA 1
ATOM 7716 C C . GLU B 1 483 ? 23.312 -38.469 0.187 1 78.38 483 GLU B C 1
ATOM 7718 O O . GLU B 1 483 ? 23.859 -37.344 0.143 1 78.38 483 GLU B O 1
ATOM 7723 N N . SER B 1 484 ? 22.906 -39.188 -0.77 1 81.31 484 SER B N 1
ATOM 7724 C CA . SER B 1 484 ? 23.125 -38.656 -2.104 1 81.31 484 SER B CA 1
ATOM 7725 C C . SER B 1 484 ? 22.266 -37.406 -2.328 1 81.31 484 SER B C 1
ATOM 7727 O O . SER B 1 484 ? 22.719 -36.438 -2.936 1 81.31 484 SER B O 1
ATOM 7729 N N . GLY B 1 485 ? 21.047 -37.5 -1.852 1 85.31 485 GLY B N 1
ATOM 7730 C CA . GLY B 1 485 ? 20.172 -36.344 -1.972 1 85.31 485 GLY B CA 1
ATOM 7731 C C . GLY B 1 485 ? 20.656 -35.125 -1.205 1 85.31 485 GLY B C 1
ATOM 7732 O O . GLY B 1 485 ? 20.562 -34 -1.689 1 85.31 485 GLY B O 1
ATOM 7733 N N . LEU B 1 486 ? 21.172 -35.438 -0.068 1 89.06 486 LEU B N 1
ATOM 7734 C CA . LEU B 1 486 ? 21.703 -34.344 0.749 1 89.06 486 LEU B CA 1
ATOM 7735 C C . LEU B 1 486 ? 22.906 -33.719 0.067 1 89.06 486 LEU B C 1
ATOM 7737 O O . LEU B 1 486 ? 23.031 -32.469 0.054 1 89.06 486 LEU B O 1
ATOM 7741 N N . LYS B 1 487 ? 23.734 -34.531 -0.485 1 88.75 487 LYS B N 1
ATOM 7742 C CA . LYS B 1 487 ? 24.906 -34.031 -1.195 1 88.75 487 LYS B CA 1
ATOM 7743 C C . LYS B 1 487 ? 24.484 -33.156 -2.381 1 88.75 487 LYS B C 1
ATOM 7745 O O . LYS B 1 487 ? 25.094 -32.125 -2.639 1 88.75 487 LYS B O 1
ATOM 7750 N N . LEU B 1 488 ? 23.5 -33.625 -3.01 1 88 488 LEU B N 1
ATOM 7751 C CA . LEU B 1 488 ? 22.984 -32.875 -4.141 1 88 488 LEU B CA 1
ATOM 7752 C C . LEU B 1 488 ? 22.484 -31.5 -3.691 1 88 488 LEU B C 1
ATOM 7754 O O . LEU B 1 488 ? 22.766 -30.484 -4.336 1 88 488 LEU B O 1
ATOM 7758 N N . ALA B 1 489 ? 21.734 -31.484 -2.652 1 90.25 489 ALA B N 1
ATOM 7759 C CA . ALA B 1 489 ? 21.172 -30.25 -2.119 1 90.25 489 ALA B CA 1
ATOM 7760 C C . ALA B 1 489 ? 22.281 -29.297 -1.661 1 90.25 489 ALA B C 1
ATOM 7762 O O . ALA B 1 489 ? 22.234 -28.109 -1.948 1 90.25 489 ALA B O 1
ATOM 7763 N N . LEU B 1 490 ? 23.234 -29.859 -1.038 1 91.81 490 LEU B N 1
ATOM 7764 C CA . LEU B 1 490 ? 24.328 -29.047 -0.51 1 91.81 490 LEU B CA 1
ATOM 7765 C C . LEU B 1 490 ? 25.203 -28.5 -1.64 1 91.81 490 LEU B C 1
ATOM 7767 O O . LEU B 1 490 ? 25.625 -27.344 -1.594 1 91.81 490 LEU B O 1
ATOM 7771 N N . ASN B 1 491 ? 25.438 -29.312 -2.602 1 90.06 491 ASN B N 1
ATOM 7772 C CA . ASN B 1 491 ? 26.203 -28.844 -3.752 1 90.06 491 ASN B CA 1
ATOM 7773 C C . ASN B 1 491 ? 25.484 -27.719 -4.492 1 90.06 491 ASN B C 1
ATOM 7775 O O . ASN B 1 491 ? 26.109 -26.766 -4.941 1 90.06 491 ASN B O 1
ATOM 7779 N N . HIS B 1 492 ? 24.219 -27.922 -4.582 1 87.56 492 HIS B N 1
ATOM 7780 C CA . HIS B 1 492 ? 23.438 -26.875 -5.219 1 87.56 492 HIS B CA 1
ATOM 7781 C C . HIS B 1 492 ? 23.484 -25.578 -4.406 1 87.56 492 HIS B C 1
ATOM 7783 O O . HIS B 1 492 ? 23.656 -24.5 -4.965 1 87.56 492 HIS B O 1
ATOM 7789 N N . GLY B 1 493 ? 23.328 -25.703 -3.146 1 88.88 493 GLY B N 1
ATOM 7790 C CA . GLY B 1 493 ? 23.391 -24.547 -2.273 1 88.88 493 GLY B CA 1
ATOM 7791 C C . GLY B 1 493 ? 24.719 -23.812 -2.363 1 88.88 493 GLY B C 1
ATOM 7792 O O . GLY B 1 493 ? 24.766 -22.578 -2.348 1 88.88 493 GLY B O 1
ATOM 7793 N N . LYS B 1 494 ? 25.719 -24.594 -2.496 1 89.44 494 LYS B N 1
ATOM 7794 C CA . LYS B 1 494 ? 27.047 -24.016 -2.66 1 89.44 494 LYS B CA 1
ATOM 7795 C C . LYS B 1 494 ? 27.172 -23.312 -4.008 1 89.44 494 LYS B C 1
ATOM 7797 O O . LYS B 1 494 ? 27.688 -22.188 -4.082 1 89.44 494 LYS B O 1
ATOM 7802 N N . SER B 1 495 ? 26.703 -23.906 -4.969 1 86.06 495 SER B N 1
ATOM 7803 C CA . SER B 1 495 ? 26.859 -23.406 -6.332 1 86.06 495 SER B CA 1
ATOM 7804 C C . SER B 1 495 ? 26.125 -22.078 -6.512 1 86.06 495 SER B C 1
ATOM 7806 O O . SER B 1 495 ? 26.578 -21.219 -7.27 1 86.06 495 SER B O 1
ATOM 7808 N N . VAL B 1 496 ? 25.062 -21.938 -5.781 1 80.88 496 VAL B N 1
ATOM 7809 C CA . VAL B 1 496 ? 24.281 -20.719 -5.957 1 80.88 496 VAL B CA 1
ATOM 7810 C C . VAL B 1 496 ? 24.703 -19.688 -4.91 1 80.88 496 VAL B C 1
ATOM 7812 O O . VAL B 1 496 ? 24.109 -18.609 -4.824 1 80.88 496 VAL B O 1
ATOM 7815 N N . GLY B 1 497 ? 25.641 -20.031 -4.062 1 82.06 497 GLY B N 1
ATOM 7816 C CA . GLY B 1 497 ? 26.219 -19.078 -3.125 1 82.06 497 GLY B CA 1
ATOM 7817 C C . GLY B 1 497 ? 25.438 -19 -1.819 1 82.06 497 GLY B C 1
ATOM 7818 O O . GLY B 1 497 ? 25.672 -18.078 -1.021 1 82.06 497 GLY B O 1
ATOM 7819 N N . LEU B 1 498 ? 24.562 -19.906 -1.566 1 86.62 498 LEU B N 1
ATOM 7820 C CA . LEU B 1 498 ? 23.734 -19.906 -0.367 1 86.62 498 LEU B CA 1
ATOM 7821 C C . LEU B 1 498 ? 24.484 -20.469 0.825 1 86.62 498 LEU B C 1
ATOM 7823 O O . LEU B 1 498 ? 24.219 -20.109 1.971 1 86.62 498 LEU B O 1
ATOM 7827 N N . LEU B 1 499 ? 25.422 -21.391 0.497 1 91 499 LEU B N 1
ATOM 7828 C CA . LEU B 1 499 ? 26.094 -22.109 1.574 1 91 499 LEU B CA 1
ATOM 7829 C C . LEU B 1 499 ? 27.578 -21.75 1.606 1 91 499 LEU B C 1
ATOM 7831 O O . LEU B 1 499 ? 28.234 -21.703 0.562 1 91 499 LEU B O 1
ATOM 7835 N N . LYS B 1 500 ? 28.031 -21.453 2.756 1 91.75 500 LYS B N 1
ATOM 7836 C CA . LYS B 1 500 ? 29.438 -21.25 3.062 1 91.75 500 LYS B CA 1
ATOM 7837 C C . LYS B 1 500 ? 29.938 -22.281 4.066 1 91.75 500 LYS B C 1
ATOM 7839 O O . LYS B 1 500 ? 29.141 -22.891 4.785 1 91.75 500 LYS B O 1
ATOM 7844 N N . PRO B 1 501 ? 31.266 -22.359 4.055 1 92.06 501 PRO B N 1
ATOM 7845 C CA . PRO B 1 501 ? 31.797 -23.312 5.023 1 92.06 501 PRO B CA 1
ATOM 7846 C C . PRO B 1 501 ? 31.391 -22.984 6.461 1 92.06 501 PRO B C 1
ATOM 7848 O O . PRO B 1 501 ? 31.391 -21.828 6.855 1 92.06 501 PRO B O 1
ATOM 7851 N N . ASN B 1 502 ? 30.938 -23.984 7.184 1 93.19 502 ASN B N 1
ATOM 7852 C CA . ASN B 1 502 ? 30.578 -23.922 8.594 1 93.19 502 ASN B CA 1
ATOM 7853 C C . ASN B 1 502 ? 29.156 -23.438 8.797 1 93.19 502 ASN B C 1
ATOM 7855 O O . ASN B 1 502 ? 28.719 -23.25 9.93 1 93.19 502 ASN B O 1
ATOM 7859 N N . ASP B 1 503 ? 28.5 -23.328 7.703 1 95.25 503 ASP B N 1
ATOM 7860 C CA . ASP B 1 503 ? 27.078 -23 7.844 1 95.25 503 ASP B CA 1
ATOM 7861 C C . ASP B 1 503 ? 26.312 -24.156 8.469 1 95.25 503 ASP B C 1
ATOM 7863 O O . ASP B 1 503 ? 26.641 -25.328 8.234 1 95.25 503 ASP B O 1
ATOM 7867 N N . GLN B 1 504 ? 25.297 -23.812 9.242 1 96.38 504 GLN B N 1
ATOM 7868 C CA . GLN B 1 504 ? 24.422 -24.828 9.812 1 96.38 504 GLN B CA 1
ATOM 7869 C C . GLN B 1 504 ? 23.25 -25.141 8.875 1 96.38 504 GLN B C 1
ATOM 7871 O O . GLN B 1 504 ? 22.703 -24.219 8.258 1 96.38 504 GLN B O 1
ATOM 7876 N N . ILE B 1 505 ? 23.016 -26.406 8.742 1 96.44 505 ILE B N 1
ATOM 7877 C CA . ILE B 1 505 ? 21.922 -26.875 7.902 1 96.44 505 ILE B CA 1
ATOM 7878 C C . ILE B 1 505 ? 20.984 -27.75 8.734 1 96.44 505 ILE B C 1
ATOM 7880 O O . ILE B 1 505 ? 21.438 -28.609 9.492 1 96.44 505 ILE B O 1
ATOM 7884 N N . VAL B 1 506 ? 19.75 -27.469 8.609 1 97.44 506 VAL B N 1
ATOM 7885 C CA . VAL B 1 506 ? 18.75 -28.312 9.258 1 97.44 506 VAL B CA 1
ATOM 7886 C C . VAL B 1 506 ? 18.172 -29.297 8.242 1 97.44 506 VAL B C 1
ATOM 7888 O O . VAL B 1 506 ? 17.75 -28.891 7.156 1 97.44 506 VAL B O 1
ATOM 7891 N N . VAL B 1 507 ? 18.188 -30.594 8.578 1 95.56 507 VAL B N 1
ATOM 7892 C CA . VAL B 1 507 ? 17.688 -31.641 7.688 1 95.56 507 VAL B CA 1
ATOM 7893 C C . VAL B 1 507 ? 16.453 -32.281 8.297 1 95.56 507 VAL B C 1
ATOM 7895 O O . VAL B 1 507 ? 16.484 -32.719 9.453 1 95.56 507 VAL B O 1
ATOM 7898 N N . PHE B 1 508 ? 15.422 -32.25 7.594 1 95 508 PHE B N 1
ATOM 7899 C CA . PHE B 1 508 ? 14.18 -32.938 7.945 1 95 508 PHE B CA 1
ATOM 7900 C C . PHE B 1 508 ? 13.969 -34.156 7.07 1 95 508 PHE B C 1
ATOM 7902 O O . PHE B 1 508 ? 13.867 -34.031 5.848 1 95 508 PHE B O 1
ATOM 7909 N N . GLN B 1 509 ? 13.914 -35.312 7.668 1 90 509 GLN B N 1
ATOM 7910 C CA . GLN B 1 509 ? 13.766 -36.562 6.906 1 90 509 GLN B CA 1
ATOM 7911 C C . GLN B 1 509 ? 12.945 -37.594 7.68 1 90 509 GLN B C 1
ATOM 7913 O O . GLN B 1 509 ? 12.688 -37.406 8.875 1 90 509 GLN B O 1
ATOM 7918 N N . LYS B 1 510 ? 12.477 -38.469 6.883 1 85.44 510 LYS B N 1
ATOM 7919 C CA . LYS B 1 510 ? 11.789 -39.594 7.48 1 85.44 510 LYS B CA 1
ATOM 7920 C C . LYS B 1 510 ? 12.719 -40.812 7.566 1 85.44 510 LYS B C 1
ATOM 7922 O O . LYS B 1 510 ? 13.375 -41.156 6.586 1 85.44 510 LYS B O 1
ATOM 7927 N N . ILE B 1 511 ? 12.883 -41.375 8.742 1 81.12 511 ILE B N 1
ATOM 7928 C CA . ILE B 1 511 ? 13.562 -42.625 8.977 1 81.12 511 ILE B CA 1
ATOM 7929 C C . ILE B 1 511 ? 12.57 -43.656 9.477 1 81.12 511 ILE B C 1
ATOM 7931 O O . ILE B 1 511 ? 12.055 -43.562 10.594 1 81.12 511 ILE B O 1
ATOM 7935 N N . GLY B 1 512 ? 12.367 -44.594 8.625 1 78.88 512 GLY B N 1
ATOM 7936 C CA . GLY B 1 512 ? 11.242 -45.469 8.93 1 78.88 512 GLY B CA 1
ATOM 7937 C C . GLY B 1 512 ? 9.914 -44.719 8.977 1 78.88 512 GLY B C 1
ATOM 7938 O O . GLY B 1 512 ? 9.547 -44.031 8.023 1 78.88 512 GLY B O 1
ATOM 7939 N N . ASP B 1 513 ? 9.273 -44.812 10.141 1 80 513 ASP B N 1
ATOM 7940 C CA . ASP B 1 513 ? 7.973 -44.188 10.281 1 80 513 ASP B CA 1
ATOM 7941 C C . ASP B 1 513 ? 8.078 -42.875 11.094 1 80 513 ASP B C 1
ATOM 7943 O O . ASP B 1 513 ? 7.07 -42.25 11.375 1 80 513 ASP B O 1
ATOM 7947 N N . SER B 1 514 ? 9.367 -42.562 11.273 1 83.88 514 SER B N 1
ATOM 7948 C CA . SER B 1 514 ? 9.547 -41.438 12.156 1 83.88 514 SER B CA 1
ATOM 7949 C C . SER B 1 514 ? 10.164 -40.25 11.414 1 83.88 514 SER B C 1
ATOM 7951 O O . SER B 1 514 ? 11.094 -40.406 10.625 1 83.88 514 SER B O 1
ATOM 7953 N N . SER B 1 515 ? 9.523 -39.125 11.633 1 88.69 515 SER B N 1
ATOM 7954 C CA . SER B 1 515 ? 10.141 -37.875 11.188 1 88.69 515 SER B CA 1
ATOM 7955 C C . SER B 1 515 ? 11.266 -37.469 12.133 1 88.69 515 SER B C 1
ATOM 7957 O O . SER B 1 515 ? 11.117 -37.531 13.352 1 88.69 515 SER B O 1
ATOM 7959 N N . VAL B 1 516 ? 12.391 -37.094 11.539 1 90.69 516 VAL B N 1
ATOM 7960 C CA . VAL B 1 516 ? 13.555 -36.75 12.336 1 90.69 516 VAL B CA 1
ATOM 7961 C C . VAL B 1 516 ? 14.125 -35.406 11.836 1 90.69 516 VAL B C 1
ATOM 7963 O O . VAL B 1 516 ? 14.016 -35.094 10.648 1 90.69 516 VAL B O 1
ATOM 7966 N N . VAL B 1 517 ? 14.703 -34.625 12.797 1 94.44 517 VAL B N 1
ATOM 7967 C CA . VAL B 1 517 ? 15.406 -33.375 12.5 1 94.44 517 VAL B CA 1
ATOM 7968 C C . VAL B 1 517 ? 16.875 -33.5 12.938 1 94.44 517 VAL B C 1
ATOM 7970 O O . VAL B 1 517 ? 17.156 -34 14.023 1 94.44 517 VAL B O 1
ATOM 7973 N N . LYS B 1 518 ? 17.766 -33.188 12.062 1 94.12 518 LYS B N 1
ATOM 7974 C CA . LYS B 1 518 ? 19.188 -33.156 12.398 1 94.12 518 LYS B CA 1
ATOM 7975 C C . LYS B 1 518 ? 19.828 -31.859 11.961 1 94.12 518 LYS B C 1
ATOM 7977 O O . LYS B 1 518 ? 19.359 -31.219 11.008 1 94.12 518 LYS B O 1
ATOM 7982 N N . ILE B 1 519 ? 20.781 -31.406 12.68 1 95.88 519 ILE B N 1
ATOM 7983 C CA . ILE B 1 519 ? 21.562 -30.234 12.336 1 95.88 519 ILE B CA 1
ATOM 7984 C C . ILE B 1 519 ? 22.953 -30.672 11.844 1 95.88 519 ILE B C 1
ATOM 7986 O O . ILE B 1 519 ? 23.625 -31.438 12.508 1 95.88 519 ILE B O 1
ATOM 7990 N N . VAL B 1 520 ? 23.25 -30.25 10.703 1 93.94 520 VAL B N 1
ATOM 7991 C CA . VAL B 1 520 ? 24.531 -30.609 10.109 1 93.94 520 VAL B CA 1
ATOM 7992 C C . VAL B 1 520 ? 25.312 -29.344 9.773 1 93.94 520 VAL B C 1
ATOM 7994 O O . VAL B 1 520 ? 24.719 -28.297 9.492 1 93.94 520 VAL B O 1
ATOM 7997 N N . GLU B 1 521 ? 26.562 -29.422 9.867 1 94.44 521 GLU B N 1
ATOM 7998 C CA . GLU B 1 521 ? 27.438 -28.328 9.477 1 94.44 521 GLU B CA 1
ATOM 7999 C C . GLU B 1 521 ? 27.984 -28.531 8.062 1 94.44 521 GLU B C 1
ATOM 8001 O O . GLU B 1 521 ? 28.406 -29.641 7.711 1 94.44 521 GLU B O 1
ATOM 8006 N N . PHE B 1 522 ? 27.891 -27.547 7.367 1 93.06 522 PHE B N 1
ATOM 8007 C CA . PHE B 1 522 ? 28.391 -27.625 6 1 93.06 522 PHE B CA 1
ATOM 8008 C C . PHE B 1 522 ? 29.922 -27.625 5.969 1 93.06 522 PHE B C 1
ATOM 8010 O O . PHE B 1 522 ? 30.547 -26.703 6.492 1 93.06 522 PHE B O 1
ATOM 8017 N N . GLN B 1 523 ? 30.578 -28.703 5.496 1 85.5 523 GLN B N 1
ATOM 8018 C CA . GLN B 1 523 ? 32.031 -28.781 5.359 1 85.5 523 GLN B CA 1
ATOM 8019 C C . GLN B 1 523 ? 32.438 -28.547 3.914 1 85.5 523 GLN B C 1
ATOM 8021 O O . GLN B 1 523 ? 31.859 -29.094 2.982 1 85.5 523 GLN B O 1
ATOM 8026 N N . ALA B 1 524 ? 33.344 -27.359 3.688 1 67 524 ALA B N 1
ATOM 8027 C CA . ALA B 1 524 ? 33.781 -26.938 2.359 1 67 524 ALA B CA 1
ATOM 8028 C C . ALA B 1 524 ? 34.438 -28.094 1.607 1 67 524 ALA B C 1
ATOM 8030 O O . ALA B 1 524 ? 35.094 -28.922 2.207 1 67 524 ALA B O 1
#

Radius of gyration: 30.21 Å; Cα contacts (8 Å, |Δi|>4): 2404; chains: 2; bounding box: 72×101×76 Å

Secondary structure (DSSP, 8-state):
------SBSS---HHHHHSPPP--SSS-SSEEEEE--TTS-SHHHHHHHHHHTEEEEEEETTTS-HHHHHHHHHHHHHHHHHHT---EEEEEP--S-EEB--TT---EEE-TT-EEEEES-TTSPP-SSEEEBS-TTHHHH--TT-EEEEEESS--S-GGGEEEEEEEEEETTEEEEEE-S-EEE-SSEEEE-GGGGGTS-SS-HHHHHHIIIIIHHHT-SEEEETT--SHHHHHHHHHHHHHTT-SS-EEEEEE-SHHHHHTHHHHHHHSSEEEE-HHHHHHHS-HHHHHHHHHHHHHHHHHHT--EEEE-S-GGGGT-SS--HHHHHHHHHHHHHT-SEEEE-HHHHT-S-HHHHHHHHHHHHHHHHHHB-HHHHHHHHHHHH-SSPPHHHHHHHHHHHHHHHTT-SEEEEEESSSHHHHHHHHT--SS-EEEEE--EEEE-SS-EEEE-HHHHHHGGGSTTEEEEEPPGGGSSSHHHHHHHHHHHHHHHHHHTT---TT-EEEEEEEETTEEEEEEEEPP-/------SBSS---HHHHHSPPP--SSS-SSEEEEE--TTS-SHHHHHHHHHHTEEEEEEETTTS-HHHHHHHHHHHHHHHHHHT---EEEEEP--S-EEB--TT---EEE-TT-EEEEES-TTSPP-SSEEEBS-TTHHHH--TT-EEEEEESS--S-GGGEEEEEEEEEETTEEEEEE-S-EEE-SSEEEE-GGGGGTS-SS-HHHHHHIIIIIHHHT-SEEEETT--SHHHHHHHHHHHHHTT-SS-EEEEEE-SHHHHHTHHHHHHHSSEEEE-HHHHHHHS-HHHHHHHHHHHHHHHHHHT--EEEE-S-GGGGT-SS--HHHHHHHHHHHHHT-SEEEE-HHHHT-S-HHHHHHHHHHHHHHHHHHB-HHHHHHHHHHHH-SSPPHHHHHHHHHHHHHHHTT-SEEEEEESSSHHHHHHHHT--SS-EEEEEPPEEEE-SS-EEEE-HHHHHHGGGSTTEEEEEPPGGGSSSHHHHHHHHHHHHHHHHHHTT---TT-EEEEEEEETTEEEEEEEEPP-

InterPro domains:
  IPR001697 Pyruvate kinase [PR01050] (85-101)
  IPR001697 Pyruvate kinase [PR01050] (220-234)
  IPR001697 Pyruvate kinase [PR01050] (251-277)
  IPR001697 Pyruvate kinase [PR01050] (278-302)
  IPR001697 Pyruvate kinase [PR01050] (327-345)
  IPR001697 Pyruvate kinase [PR01050] (346-362)
  IPR001697 Pyruvate kinase [PTHR11817] (28-509)
  IPR001697 Pyruvate kinase [TIGR01064] (30-512)
  IPR011037 Pyruvate kinase-like, insert domain superfamily [SSF50800] (96-186)
  IPR015793 Pyruvate kinase, barrel [PF00224] (30-358)
  IPR015795 Pyruvate kinase, C-terminal [PF02887] (393-511)
  IPR015806 Pyruvate kinase, insert domain superfamily [G3DSA:2.40.33.10] (96-201)
  IPR015813 Pyruvate/Phosphoenolpyruvate kinase-like domain superfamily [SSF51621] (8-374)
  IPR036918 Pyruvate kinase, C-terminal domain superfamily [G3DSA:3.40.1380.20] (350-522)
  IPR036918 Pyruvate kinase, C-terminal domain superfamily [SSF52935] (387-511)
  IPR040442 Pyruvate kinase-like domain superfamily [G3DSA:3.20.20.60] (30-347)

Organism: Hevea brasiliensis (NCBI:txid3981)

Nearest PDB structures (foldseek):
  7z4m-assembly1_A  TM=9.211E-01  e=2.870E-55  Plasmodium falciparum 3D7
  7z4r-assembly1_A  TM=9.231E-01  e=2.935E-54  Plasmodium falciparum 3D7
  6ksh-assembly1_D  TM=9.112E-01  e=3.958E-53  Plasmodium falciparum 3D7
  7z4n-assembly1_A  TM=9.450E-01  e=1.338E-52  Plasmodium falciparum 3D7
  7fs5-assembly2_E  TM=9.004E-01  e=1.100E-36  Homo sapiens

pLDDT: mean 87.5, std 13.88, range [21.27, 98.81]

Foldseek 3Di:
DDDPAPLFGDPPDVVVVVDDDPPDLALFLFAEEEEAADQQQALVNLLLQVVLHHAEYEYEPQPDHLVVVVSSVVSNVSSCVVNVHHHAYEYEADFDWKWWLAPVQDKEKEAAQDKAKEFCPSPDHDYNHYIHIVDQCPLVQDDAQFKKKKADPFPLVPCQGIWIWGFHHGDRRMTMTGTHHIHIHGDIMIMAGQRPNVVDQGHDPSNLVCCLPNVLVVLGLEYERPPDQALVSLVVVQVSCVVSVNNRHFYEYEQQHPNCLVHVLSNLVRGQAYEDDCRRNVVVDDPVCSVVSLLVSQLSCLLVLHAYEYEDQFSVLLEDLDGDPRSLVSLLVSLSSPHNYYYYDSNLHRRPCNSSVSNSSSNSNRVSLVGRDLVVLLVVSDVSCDPDDDQLLVQLSVLLVVCVVQVFLEEEEEDAQCVSVSSNLSSPRSHAYEYEHAWDQDDDPPDGDTPTPSSQSNCSSGRRYHYDYFDNVLPPDDVSSVVVSVVVVLVVCVVSPSDDFQGKYWYWYDDDNHIHIDIDGDHD/DDDPAPLFGDPPDVVVVVDDDPPDLALFLFAEEEEAADQQQALVNLLLQVVLHHAEYEYEPQPDHLVVVVSSVVSNVSSCVVNVAHHAYEYEADFDWKWWLAPVQDKEKEAAQDKAKEFCPSPDHDYNHYIHIVDQCPLVQDDAQFKKKKADPPCLVPCQGIWIWGFHHGDRRMTMTGTHHIHIHGDIMTMFGQRPNVVDQGHDPSNLVCCLPNVLVVLGLEYERPPDQAQVSLVVVQVSCVVSVNNRHFYEYEQQHPNCLVHVLRNLVRGQAYEDDCPRNVVVDDPVCSVVSLLVSQLSCLLVLHAYEYEDQFSVLLEDLDGDPRSLVSLLVSLSSPHNYYYYDSNLHRRPCNSSVSNSSSNSNRVSLVGRDLVVLLVVSDVSCPPDDDQLLVQLSVLLVVCVVQVFLEEEEEDAQCVSVSSNLSSPRSHAYEYEHAWDQDDDVPDGDTPTSSSQSNCSSGRRYHYDYFDNVLPPDVVSSVVSSVVVVLVVCVVSPSDDFQGKYWYWYDDDNHIDIDIDGDHD

Sequence (1048 aa):
MQGGHMEVEEPLRLSSVLTSSKPSHLPSLTKLVGTLGPNSRSVETIEACLNAGMSVARFDFSWLDSDYHQETLQNLRLAMKNAKKLCAVMLDTVGPEIPICNQNGKPIELKADDHITITSDVSREPSAEFLPVDYSGLSKILKKGDTVFLGQYLFTGSENTSVWLEVLETNGQDVMCLIKNTATLAGFILMHVSQVYESLPNLSDKDKKVISEWGSRNNVDFISLSYTRNVEDVRELRAFLRTNNLHETQVFAKIETVEGLKHFCEILQEADGIILGRGNLGIDLPPEKVFLFQKSAVYKCNMAGKPVIITRVVDSMTGNLRPTRAEATDVANAVLDGADGILLGAETLRGLYPIETIKIVGRICAEAETVRNHSVHFKRISKHVGEPMSHAESVASSAVRAAIKVKAALIVVFTSSGRAARLIAKYRPPVPVFAVVIPRLRSNSLKWTFTGSAQARHLLGVRGIYPILASPNVATSGASSEESGLKLALNHGKSVGLLKPNDQIVVFQKIGDSSVVKIVEFQAMQGGHMEVEEPLRLSSVLTSSKPSHLPSLTKLVGTLGPNSRSVETIEACLNAGMSVARFDFSWLDSDYHQETLQNLRLAMKNAKKLCAVMLDTVGPEIPICNQNGKPIELKADDHITITSDVSREPSAEFLPVDYSGLSKILKKGDTVFLGQYLFTGSENTSVWLEVLETNGQDVMCLIKNTATLAGFILMHVSQVYESLPNLSDKDKKVISEWGSRNNVDFISLSYTRNVEDVRELRAFLRTNNLHETQVFAKIETVEGLKHFCEILQEADGIILGRGNLGIDLPPEKVFLFQKSAVYKCNMAGKPVIITRVVDSMTGNLRPTRAEATDVANAVLDGADGILLGAETLRGLYPIETIKIVGRICAEAETVRNHSVHFKRISKHVGEPMSHAESVASSAVRAAIKVKAALIVVFTSSGRAARLIAKYRPPVPVFAVVIPRLRSNSLKWTFTGSAQARHLLGVRGIYPILASPNVATSGASSEESGLKLALNHGKSVGLLKPNDQIVVFQKIGDSSVVKIVEFQA